Protein AF-0000000080185479 (afdb_homodimer)

Secondary structure (DSSP, 8-state):
---HHHHHHHS-HHHHHHHHHHHHHH-HHHHHHHHHHH-SEEE-SS-EEE-SHHHHHHHHT-TTTEE-GGGTTTSTT-GGG--SSHHHHHHHHHHHHHS-GGGHHHHHHHHHHHHHHHHHTTTTEEEHIIIIITHHHHHHIIIII--TT--HHHHHHHHHHHHHHHHH-SGGG---HHHHHHHHHHHHHHHHHHHHHHHHHHHHHHHHHHHHHHTTTSS--PPP-HHHHHHH----GGG---HHHHHHHHHHHHHHHHHHHHHHHHHHHHHHHT-HHHHHHHHHHTT-SS-HHHHHHHHHHHHHS-S-S---EEESS-EEETTTSTT-EEEPTT-EEEE-HHHHTT-TTTSSSTTS--TT--GGG--TT--GGGS-TTHHHHHHHHHHHHHHHHTSEEEEESS--B-TTSSS--B-EEEEE-/---HHHHHHHS-HHHHHHHHHHHHHH-HHHHHHHHHHH-SEEE-SS-EEE-SHHHHHHHHT-TTTEE-GGGTTTSTT-GGG--SSHHHHHHHHHHHHHS-GGGHHHHHHHHHHHHHHHHHTTTTEEEHIIIIITHHHHHHIIIII--TT--HHHHHHHHHHHHHHHHH-SGGG---HHHHHHHHHHHHHHHHHHHHHHHHHHHHHHHHHHHHHHTTTSS--PPP-HHHHHHH----GGG---HHHHHHHHHHHHHHHHHHHHHHHHHHHHHHHT-HHHHHHHHHHTT-SS-HHHHHHHHHHHHHS-S-S---EEESS-EEETTTSTT-EEEPTT-EEEE-HHHHTT-TTTSSSTTS--TT--GGG--TT--GGGS-TTHHHHHHHHHHHHHHHHTSEEEEESSPPB-TTSSS--B-EEEEE-

Solvent-accessible surface area (backbone atoms only — not comparable to full-atom values): 44812 Å² total; per-residue (Å²): 130,82,51,69,64,58,53,46,71,68,43,56,72,89,47,35,42,58,52,54,52,49,38,58,75,74,43,39,67,67,51,39,52,50,27,50,72,75,44,35,61,43,78,42,85,59,37,27,42,29,27,36,43,69,53,27,51,57,48,50,57,29,44,81,39,36,20,45,61,81,34,46,91,65,43,85,83,36,51,79,39,45,52,92,47,50,63,24,51,31,50,52,18,46,49,45,27,67,59,41,58,82,46,45,68,60,51,33,50,50,46,39,51,52,42,46,53,51,58,65,69,36,76,38,44,41,55,37,33,68,64,39,35,35,41,47,40,29,48,42,39,25,57,48,46,40,52,61,88,62,52,55,69,53,51,49,51,39,15,42,32,47,46,42,36,59,76,67,55,46,85,72,61,67,62,56,68,70,59,47,49,51,39,48,52,50,24,54,54,36,48,51,51,50,50,53,49,38,55,50,46,50,56,54,48,52,53,49,53,52,48,18,60,76,44,71,47,71,81,37,72,79,76,84,20,42,48,51,42,59,66,62,32,42,72,45,78,88,63,70,71,47,71,68,54,50,39,48,52,57,54,51,56,45,48,65,42,23,52,56,43,18,39,38,33,52,44,34,51,50,51,31,71,75,32,61,71,58,34,52,52,42,44,68,40,47,80,45,88,69,54,65,68,39,39,21,46,45,53,44,42,30,61,78,48,48,81,58,53,51,54,72,28,31,23,65,42,70,42,68,44,55,42,82,48,99,66,46,42,78,43,54,52,75,37,40,37,29,29,21,50,43,37,22,56,48,24,62,58,79,23,80,64,38,89,54,92,56,62,69,58,73,68,74,71,56,53,90,47,47,51,65,89,70,32,45,86,54,43,67,59,50,62,39,42,41,39,40,50,44,38,52,59,51,68,46,44,77,65,44,67,81,53,75,71,38,34,79,95,53,96,48,72,58,36,32,43,38,33,34,60,125,132,83,51,68,65,58,53,49,70,68,43,57,72,89,46,34,42,56,53,53,52,48,37,59,73,74,43,38,67,67,50,37,53,49,27,50,73,75,44,35,60,42,78,42,85,59,37,28,42,28,27,35,45,69,53,27,50,59,50,50,57,29,42,80,40,36,21,46,61,80,34,47,91,65,45,84,84,34,52,78,37,46,51,90,47,49,62,24,51,31,51,52,19,45,49,45,27,65,60,41,60,81,45,46,68,60,51,32,50,48,47,40,51,51,41,44,54,51,58,66,69,37,76,39,43,40,56,39,34,67,65,40,35,36,40,44,41,30,47,42,39,28,58,47,47,40,53,59,89,62,54,54,68,54,53,49,51,39,14,42,33,48,44,42,36,62,74,67,54,47,82,72,62,67,62,57,67,68,59,45,50,52,39,49,51,50,22,52,52,35,48,51,53,49,50,52,49,40,55,51,45,51,55,53,48,52,52,49,52,52,47,17,60,78,44,70,47,72,82,36,71,80,76,85,20,42,48,51,43,59,67,64,33,42,72,48,77,89,64,72,71,49,71,67,54,50,39,48,53,56,53,50,56,45,46,65,42,23,50,56,43,16,39,38,34,52,44,34,50,52,51,32,71,76,32,63,71,57,34,53,52,41,47,69,39,46,79,44,87,67,54,63,68,38,41,22,46,46,54,44,42,30,61,78,50,48,80,59,53,51,55,72,27,30,23,66,43,69,42,67,43,54,41,84,49,98,66,47,42,79,44,54,52,75,37,40,37,30,30,22,50,42,37,22,57,47,25,61,58,79,24,81,63,37,90,54,90,55,62,71,59,72,68,74,71,56,52,90,46,46,53,64,90,71,32,44,85,54,43,68,60,50,61,40,41,41,38,40,51,44,37,55,59,52,69,44,43,75,64,45,65,81,53,73,70,37,35,81,95,52,95,47,71,60,38,32,43,38,33,34,61,126

Foldseek 3Di:
DDQLVNVLVPDDLVCNLVSVLVCCVPPNQSNLVVCVVPPQWDDHPAEIEHFALVLLQVLQACCVFWHLCLQCVQQPVFLLNDTPDDSVVLVLVVLLVLVDLVCQVVLLVLLLVVLLVQVVVCQFKDFCLVSPLQQSLLVCLCAAQPLPPDDSVLLSQLLVLSCCLSPCLDVSVVDDPVVSVVSVVSNVVSVVVLLVSLVVSLVVLLVLLVVCVVVVNPVGPDDDHSLNVVSNDDDDVVSVCDSVNSSSVSSVSSNQTRQLLSQLQQQLLLLCQVPVVLLVVLLVCLPPPDCQQNLLQSLLSCLQVASDQWDKTAGQAWDFTPPPDPNTDIDHHGHMYTHGQSSNQQNCVQDPPSVDRDGPPDPVSHQSQHDHSSGHSCCSSSSSNNSSSNSSVSPFAPKDWPDRFDPDPGDGGDTTMIGGDD/DDQLVNVLVPDDLVCNLVSVLVCCVPPNQSNLVVCVVPPQWDDHPAEIEHFALVLLQVLQACCVFWHLCLQVVQQPVFLLNDTPDDSVVLVLVVLLVLVDLVCQVVLLVLLLVVLLVQVVVCQFKDFCLVSPLQQSLLVCLCAAQPLPPDDSVLLSQLLVLSCCLSPCLDVSNVDDPVVSVVSVVSNVVSVVVLLVSLVVSLVVLLVLLVVCVVVVNPPRPDDDHSLNVVSNDDDDVVSVCDSVNSSSVSSVSSNQTRQLLSQLQQQLLLLCQVPVVLLVVLLVCLPPPDCQQNLLSSLLSCLQVASAQWDKTAGQAWDFTPPPDPNTDIDHHGHMYTHGQSSNQQNCVQDPPSVDRDGPPDPVSHQSQHDHSSGHSCCSSSSSNNSSSNSSQSPFAPKDWPDRFDQDPGDGGDTTMIGGDD

Radius of gyration: 28.42 Å; Cα contacts (8 Å, |Δi|>4): 1299; chains: 2; bounding box: 74×91×69 Å

Sequence (844 aa):
MTSYLEQYDAAAEADKSFLARRWIDTEPLPFFKELREKRPILITPKFTLITRFDDCREVLNMPKVFTVEPYVSKMGDYLMMHDDDALHTREKSLMQCMLNRDDLPAVRDMVGRVGKEILDSANGNIEVVNSYCRMVPATLVREYFGLTGAKRSDLIEWSYWNQYDTFHNQPFDLLPPEKSQSIIDRHDETSKDLGKFIVELIARRTLQVKAEELTLSTLVRLDDDIVTRMLRTDYPKQLNFDIKRLGINAGGLLIGAVETTSQAVAQVIQYLMQHPEWLARAKAVAPYADPKEFDGIVWEALRFVPITPYLFRRTASDYTAAKGTGHETVLRAGTYVLPVTLSASFDERAFESPDEFIPQRNWYNYCHFGFGSHECLGRYVGGVMIPEMVRQVLLRQNITAKAPIDYKSGPFPEQYDLSWTMMTSYLEQYDAAAEADKSFLARRWIDTEPLPFFKELREKRPILITPKFTLITRFDDCREVLNMPKVFTVEPYVSKMGDYLMMHDDDALHTREKSLMQCMLNRDDLPAVRDMVGRVGKEILDSANGNIEVVNSYCRMVPATLVREYFGLTGAKRSDLIEWSYWNQYDTFHNQPFDLLPPEKSQSIIDRHDETSKDLGKFIVELIARRTLQVKAEELTLSTLVRLDDDIVTRMLRTDYPKQLNFDIKRLGINAGGLLIGAVETTSQAVAQVIQYLMQHPEWLARAKAVAPYADPKEFDGIVWEALRFVPITPYLFRRTASDYTAAKGTGHETVLRAGTYVLPVTLSASFDERAFESPDEFIPQRNWYNYCHFGFGSHECLGRYVGGVMIPEMVRQVLLRQNITAKAPIDYKSGPFPEQYDLSWTM

Organism: NCBI:txid1233

Nearest PDB structures (foldseek):
  3buj-assembly1_A  TM=8.211E-01  e=8.064E-15  Micromonospora echinospora
  8spc-assembly1_A  TM=8.274E-01  e=2.148E-13  Streptomyces atratus
  5jqu-assembly1_B  TM=7.726E-01  e=1.597E-12  Priestia megaterium NBRC 15308 = ATCC 14581
  7wy3-assembly2_B  TM=7.664E-01  e=9.448E-12  Priestia megaterium
  6g5q-assembly1_A  TM=6.861E-01  e=1.424E-11  Zobellia galactanivorans

pLDDT: mean 95.96, std 3.76, range [54.72, 98.94]

Structure (mmCIF, N/CA/C/O backbone):
data_AF-0000000080185479-model_v1
#
loop_
_entity.id
_entity.type
_entity.pdbx_description
1 polymer 'Cytochrome P450'
#
loop_
_atom_site.group_PDB
_atom_site.id
_atom_site.type_symbol
_atom_site.label_atom_id
_atom_site.label_alt_id
_atom_site.label_comp_id
_atom_site.label_asym_id
_atom_site.label_entity_id
_atom_site.label_seq_id
_atom_site.pdbx_PDB_ins_code
_atom_site.Cartn_x
_atom_site.Cartn_y
_atom_site.Cartn_z
_atom_site.occupancy
_atom_site.B_iso_or_equiv
_atom_site.auth_seq_id
_atom_site.auth_comp_id
_atom_site.auth_asym_id
_atom_site.auth_atom_id
_atom_site.pdbx_PDB_model_num
ATOM 1 N N . MET A 1 1 ? 34.969 -18.406 -20.984 1 54.72 1 MET A N 1
ATOM 2 C CA . MET A 1 1 ? 33.656 -18.281 -21.641 1 54.72 1 MET A CA 1
ATOM 3 C C . MET A 1 1 ? 33.25 -16.812 -21.734 1 54.72 1 MET A C 1
ATOM 5 O O . MET A 1 1 ? 33.438 -16.047 -20.781 1 54.72 1 MET A O 1
ATOM 9 N N . THR A 1 2 ? 32.844 -16.344 -22.875 1 81.62 2 THR A N 1
ATOM 10 C CA . THR A 1 2 ? 32.469 -14.961 -23.141 1 81.62 2 THR A CA 1
ATOM 11 C C . THR A 1 2 ? 31.266 -14.555 -22.312 1 81.62 2 THR A C 1
ATOM 13 O O . THR A 1 2 ? 30.344 -15.344 -22.125 1 81.62 2 THR A O 1
ATOM 16 N N . SER A 1 3 ? 31.391 -13.469 -21.625 1 94 3 SER A N 1
ATOM 17 C CA . SER A 1 3 ? 30.328 -12.961 -20.75 1 94 3 SER A CA 1
ATOM 18 C C . SER A 1 3 ? 29.031 -12.734 -21.531 1 94 3 SER A C 1
ATOM 20 O O . SER A 1 3 ? 29.047 -12.68 -22.766 1 94 3 SER A O 1
ATOM 22 N N . TYR A 1 4 ? 27.844 -12.891 -20.953 1 98.06 4 TYR A N 1
ATOM 23 C CA . TYR A 1 4 ? 26.547 -12.625 -21.562 1 98.06 4 TYR A CA 1
ATOM 24 C C . TYR A 1 4 ? 26.531 -11.273 -22.266 1 98.06 4 TYR A C 1
ATOM 26 O O . TYR A 1 4 ? 26.078 -11.164 -23.406 1 98.06 4 TYR A O 1
ATOM 34 N N . LEU A 1 5 ? 27.125 -10.258 -21.594 1 98.25 5 LEU A N 1
ATOM 35 C CA . LEU A 1 5 ? 27.094 -8.898 -22.125 1 98.25 5 LEU A CA 1
ATOM 36 C C . LEU A 1 5 ? 27.984 -8.773 -23.359 1 98.25 5 LEU A C 1
ATOM 38 O O . LEU A 1 5 ? 27.641 -8.039 -24.297 1 98.25 5 LEU A O 1
ATOM 42 N N . GLU A 1 6 ? 29.141 -9.438 -23.391 1 97.88 6 GLU A N 1
ATOM 43 C CA . GLU A 1 6 ? 29.969 -9.453 -24.594 1 97.88 6 GLU A CA 1
ATOM 44 C C . GLU A 1 6 ? 29.234 -10.07 -25.781 1 97.88 6 GLU A C 1
ATOM 46 O O . GLU A 1 6 ? 29.297 -9.555 -26.891 1 97.88 6 GLU A O 1
ATOM 51 N N . GLN A 1 7 ? 28.547 -11.18 -25.516 1 98 7 GLN A N 1
ATOM 52 C CA . GLN A 1 7 ? 27.75 -11.82 -26.547 1 98 7 GLN A CA 1
ATOM 53 C C . GLN A 1 7 ? 26.609 -10.898 -27.016 1 98 7 GLN A C 1
ATOM 55 O O . GLN A 1 7 ? 26.359 -10.773 -28.219 1 98 7 GLN A O 1
ATOM 60 N N . TYR A 1 8 ? 25.953 -10.266 -26.094 1 98.31 8 TYR A N 1
ATOM 61 C CA . TYR A 1 8 ? 24.859 -9.352 -26.391 1 98.31 8 TYR A CA 1
ATOM 62 C C . TYR A 1 8 ? 25.328 -8.188 -27.25 1 98.31 8 TYR A C 1
ATOM 64 O O . TYR A 1 8 ? 24.703 -7.855 -28.25 1 98.31 8 TYR A O 1
ATOM 72 N N . ASP A 1 9 ? 26.453 -7.59 -26.844 1 98 9 ASP A N 1
ATOM 73 C CA . ASP A 1 9 ? 26.984 -6.418 -27.547 1 98 9 ASP A CA 1
ATOM 74 C C . ASP A 1 9 ? 27.453 -6.777 -28.953 1 98 9 ASP A C 1
ATOM 76 O O . ASP A 1 9 ? 27.391 -5.945 -29.859 1 98 9 ASP A O 1
ATOM 80 N N . ALA A 1 10 ? 27.828 -7.98 -29.109 1 97.75 10 ALA A N 1
ATOM 81 C CA . ALA A 1 10 ? 28.312 -8.43 -30.422 1 97.75 10 ALA A CA 1
ATOM 82 C C . ALA A 1 10 ? 27.172 -8.828 -31.328 1 97.75 10 ALA A C 1
ATOM 84 O O . ALA A 1 10 ? 27.344 -8.945 -32.562 1 97.75 10 ALA A O 1
ATOM 85 N N . ALA A 1 11 ? 26.031 -9.07 -30.781 1 98 11 ALA A N 1
ATOM 86 C CA . ALA A 1 11 ? 24.891 -9.547 -31.547 1 98 11 ALA A CA 1
ATOM 87 C C . ALA A 1 11 ? 24.312 -8.438 -32.438 1 98 11 ALA A C 1
ATOM 89 O O . ALA A 1 11 ? 24.453 -7.254 -32.094 1 98 11 ALA A O 1
ATOM 90 N N . ALA A 1 12 ? 23.641 -8.828 -33.562 1 97.81 12 ALA A N 1
ATOM 91 C CA . ALA A 1 12 ? 22.875 -7.887 -34.375 1 97.81 12 ALA A CA 1
ATOM 92 C C . ALA A 1 12 ? 21.672 -7.34 -33.594 1 97.81 12 ALA A C 1
ATOM 94 O O . ALA A 1 12 ? 21.109 -8.039 -32.781 1 97.81 12 ALA A O 1
ATOM 95 N N . GLU A 1 13 ? 21.328 -6.152 -33.906 1 97.06 13 GLU A N 1
ATOM 96 C CA . GLU A 1 13 ? 20.234 -5.469 -33.188 1 97.06 13 GLU A CA 1
ATOM 97 C C . GLU A 1 13 ? 18.969 -6.312 -33.188 1 97.06 13 GLU A C 1
ATOM 99 O O . GLU A 1 13 ? 18.281 -6.391 -32.156 1 97.06 13 GLU A O 1
ATOM 104 N N . ALA A 1 14 ? 18.641 -6.934 -34.25 1 96.06 14 ALA A N 1
ATOM 105 C CA . ALA A 1 14 ? 17.422 -7.703 -34.406 1 96.06 14 ALA A CA 1
ATOM 106 C C . ALA A 1 14 ? 17.422 -8.945 -33.531 1 96.06 14 ALA A C 1
ATOM 108 O O . ALA A 1 14 ? 16.375 -9.492 -33.188 1 96.06 14 ALA A O 1
ATOM 109 N N . ASP A 1 15 ? 18.562 -9.391 -33.125 1 97.62 15 ASP A N 1
ATOM 110 C CA . ASP A 1 15 ? 18.719 -10.648 -32.375 1 97.62 15 ASP A CA 1
ATOM 111 C C . ASP A 1 15 ? 18.828 -10.391 -30.875 1 97.62 15 ASP A C 1
ATOM 113 O O . ASP A 1 15 ? 18.703 -11.32 -30.078 1 97.62 15 ASP A O 1
ATOM 117 N N . LYS A 1 16 ? 19.062 -9.211 -30.516 1 98.38 16 LYS A N 1
ATOM 118 C CA . LYS A 1 16 ? 19.422 -8.867 -29.141 1 98.38 16 LYS A CA 1
ATOM 119 C C . LYS A 1 16 ? 18.312 -9.219 -28.172 1 98.38 16 LYS A C 1
ATOM 121 O O . LYS A 1 16 ? 18.562 -9.852 -27.141 1 98.38 16 LYS A O 1
ATOM 126 N N . SER A 1 17 ? 17.078 -8.828 -28.484 1 98.44 17 SER A N 1
ATOM 127 C CA . SER A 1 17 ? 15.961 -9.133 -27.594 1 98.44 17 SER A CA 1
ATOM 128 C C . SER A 1 17 ? 15.75 -10.633 -27.453 1 98.44 17 SER A C 1
ATOM 130 O O . SER A 1 17 ? 15.453 -11.133 -26.375 1 98.44 17 SER A O 1
ATOM 132 N N . PHE A 1 18 ? 15.938 -11.367 -28.547 1 97.81 18 PHE A N 1
ATOM 133 C CA . PHE A 1 18 ? 15.773 -12.812 -28.531 1 97.81 18 PHE A CA 1
ATOM 134 C C . PHE A 1 18 ? 16.844 -13.477 -27.672 1 97.81 18 PHE A C 1
ATOM 136 O O . PHE A 1 18 ? 16.562 -14.43 -26.953 1 97.81 18 PHE A O 1
ATOM 143 N N . LEU A 1 19 ? 18.047 -12.969 -27.781 1 98.06 19 LEU A N 1
ATOM 144 C CA . LEU A 1 19 ? 19.156 -13.492 -26.984 1 98.06 19 LEU A CA 1
ATOM 145 C C . LEU A 1 19 ? 18.891 -13.297 -25.5 1 98.06 19 LEU A C 1
ATOM 147 O O . LEU A 1 19 ? 19.078 -14.219 -24.703 1 98.06 19 LEU A O 1
ATOM 151 N N . ALA A 1 20 ? 18.484 -12.133 -25.125 1 98.56 20 ALA A N 1
ATOM 152 C CA . ALA A 1 20 ? 18.156 -11.844 -23.734 1 98.56 20 ALA A CA 1
ATOM 153 C C . ALA A 1 20 ? 17.031 -12.75 -23.234 1 98.56 20 ALA A C 1
ATOM 155 O O . ALA A 1 20 ? 17.125 -13.305 -22.141 1 98.56 20 ALA A O 1
ATOM 156 N N . ARG A 1 21 ? 15.977 -12.93 -24.047 1 97.69 21 ARG A N 1
ATOM 157 C CA . ARG A 1 21 ? 14.859 -13.797 -23.672 1 97.69 21 ARG A CA 1
ATOM 158 C C . ARG A 1 21 ? 15.336 -15.227 -23.453 1 97.69 21 ARG A C 1
ATOM 160 O O . ARG A 1 21 ? 14.891 -15.891 -22.516 1 97.69 21 ARG A O 1
ATOM 167 N N . ARG A 1 22 ? 16.203 -15.695 -24.266 1 97.19 22 ARG A N 1
ATOM 168 C CA . ARG A 1 22 ? 16.734 -17.047 -24.125 1 97.19 22 ARG A CA 1
ATOM 169 C C . ARG A 1 22 ? 17.453 -17.219 -22.797 1 97.19 22 ARG A C 1
ATOM 171 O O . ARG A 1 22 ? 17.266 -18.234 -22.109 1 97.19 22 ARG A O 1
ATOM 178 N N . TRP A 1 23 ? 18.266 -16.25 -22.469 1 98.12 23 TRP A N 1
ATOM 179 C CA . TRP A 1 23 ? 19.016 -16.344 -21.219 1 98.12 23 TRP A CA 1
ATOM 180 C C . TRP A 1 23 ? 18.094 -16.266 -20.016 1 98.12 23 TRP A C 1
ATOM 182 O O . TRP A 1 23 ? 18.328 -16.922 -19 1 98.12 23 TRP A O 1
ATOM 192 N N . ILE A 1 24 ? 16.984 -15.477 -20.062 1 97.75 24 ILE A N 1
ATOM 193 C CA . ILE A 1 24 ? 16 -15.398 -19 1 97.75 24 ILE A CA 1
ATOM 194 C C . ILE A 1 24 ? 15.344 -16.766 -18.797 1 97.75 24 ILE A C 1
ATOM 196 O O . ILE A 1 24 ? 15.094 -17.172 -17.656 1 97.75 24 ILE A O 1
ATOM 200 N N . ASP A 1 25 ? 15.188 -17.469 -19.844 1 94.06 25 ASP A N 1
ATOM 201 C CA . ASP A 1 25 ? 14.461 -18.734 -19.812 1 94.06 25 ASP A CA 1
ATOM 202 C C . ASP A 1 25 ? 15.383 -19.891 -19.406 1 94.06 25 ASP A C 1
ATOM 204 O O . ASP A 1 25 ? 14.953 -20.844 -18.75 1 94.06 25 ASP A O 1
ATOM 208 N N . THR A 1 26 ? 16.719 -19.797 -19.75 1 95.25 26 THR A N 1
ATOM 209 C CA . THR A 1 26 ? 17.562 -20.969 -19.641 1 95.25 26 THR A CA 1
ATOM 210 C C . THR A 1 26 ? 18.562 -20.828 -18.5 1 95.25 26 THR A C 1
ATOM 212 O O . THR A 1 26 ? 18.938 -21.812 -17.859 1 95.25 26 THR A O 1
ATOM 215 N N . GLU A 1 27 ? 19.062 -19.625 -18.312 1 96.12 27 GLU A N 1
ATOM 216 C CA . GLU A 1 27 ? 20.109 -19.391 -17.312 1 96.12 27 GLU A CA 1
ATOM 217 C C . GLU A 1 27 ? 19.953 -18.031 -16.672 1 96.12 27 GLU A C 1
ATOM 219 O O . GLU A 1 27 ? 20.875 -17.219 -16.672 1 96.12 27 GLU A O 1
ATOM 224 N N . PRO A 1 28 ? 18.844 -17.891 -16.016 1 97.5 28 PRO A N 1
ATOM 225 C CA . PRO A 1 28 ? 18.484 -16.547 -15.539 1 97.5 28 PRO A CA 1
ATOM 226 C C . PRO A 1 28 ? 19.438 -16.047 -14.453 1 97.5 28 PRO A C 1
ATOM 228 O O . PRO A 1 28 ? 19.844 -14.883 -14.484 1 97.5 28 PRO A O 1
ATOM 231 N N . LEU A 1 29 ? 19.844 -16.875 -13.484 1 97.5 29 LEU A N 1
ATOM 232 C CA . LEU A 1 29 ? 20.547 -16.391 -12.305 1 97.5 29 LEU A CA 1
ATOM 233 C C . LEU A 1 29 ? 21.938 -15.906 -12.672 1 97.5 29 LEU A C 1
ATOM 235 O O . LEU A 1 29 ? 22.328 -14.789 -12.312 1 97.5 29 LEU A O 1
ATOM 239 N N . PRO A 1 30 ? 22.75 -16.672 -13.484 1 97.62 30 PRO A N 1
ATOM 240 C CA . PRO A 1 30 ? 24.047 -16.141 -13.883 1 97.62 30 PRO A CA 1
ATOM 241 C C . PRO A 1 30 ? 23.938 -14.914 -14.781 1 97.62 30 PRO A C 1
ATOM 243 O O . PRO A 1 30 ? 24.734 -13.984 -14.664 1 97.62 30 PRO A O 1
ATOM 246 N N . PHE A 1 31 ? 22.984 -14.945 -15.711 1 98.44 31 PHE A N 1
ATOM 247 C CA . PHE A 1 31 ? 22.75 -13.805 -16.594 1 98.44 31 PHE A CA 1
ATOM 248 C C . PHE A 1 31 ? 22.453 -12.555 -15.773 1 98.44 31 PHE A C 1
ATOM 250 O O . PHE A 1 31 ? 23.109 -11.523 -15.953 1 98.44 31 PHE A O 1
ATOM 257 N N . PHE A 1 32 ? 21.531 -12.625 -14.758 1 98.62 32 PHE A N 1
ATOM 258 C CA . PHE A 1 32 ? 21.141 -11.477 -13.961 1 98.62 32 PHE A CA 1
ATOM 259 C C . PHE A 1 32 ? 22.266 -11.047 -13.023 1 98.62 32 PHE A C 1
ATOM 261 O O . PHE A 1 32 ? 22.406 -9.859 -12.734 1 98.62 32 PHE A O 1
ATOM 268 N N . LYS A 1 33 ? 22.984 -11.992 -12.531 1 98.19 33 LYS A N 1
ATOM 269 C CA . LYS A 1 33 ? 24.141 -11.648 -11.703 1 98.19 33 LYS A CA 1
ATOM 270 C C . LYS A 1 33 ? 25.109 -10.727 -12.461 1 98.19 33 LYS A C 1
ATOM 272 O O . LYS A 1 33 ? 25.562 -9.719 -11.914 1 98.19 33 LYS A O 1
ATOM 277 N N . GLU A 1 34 ? 25.406 -11.102 -13.711 1 98.44 34 GLU A N 1
ATOM 278 C CA . GLU A 1 34 ? 26.281 -10.266 -14.516 1 98.44 34 GLU A CA 1
ATOM 279 C C . GLU A 1 34 ? 25.672 -8.883 -14.75 1 98.44 34 GLU A C 1
ATOM 281 O O . GLU A 1 34 ? 26.375 -7.871 -14.688 1 98.44 34 GLU A O 1
ATOM 286 N N . LEU A 1 35 ? 24.359 -8.852 -15.023 1 98.62 35 LEU A N 1
ATOM 287 C CA . LEU A 1 35 ? 23.703 -7.574 -15.25 1 98.62 35 LEU A CA 1
ATOM 288 C C . LEU A 1 35 ? 23.781 -6.691 -14.008 1 98.62 35 LEU A C 1
ATOM 290 O O . LEU A 1 35 ? 24.141 -5.516 -14.102 1 98.62 35 LEU A O 1
ATOM 294 N N . ARG A 1 36 ? 23.484 -7.23 -12.82 1 97.75 36 ARG A N 1
ATOM 295 C CA . ARG A 1 36 ? 23.516 -6.438 -11.594 1 97.75 36 ARG A CA 1
ATOM 296 C C . ARG A 1 36 ? 24.891 -5.824 -11.383 1 97.75 36 ARG A C 1
ATOM 298 O O . ARG A 1 36 ? 25.016 -4.695 -10.898 1 97.75 36 ARG A O 1
ATOM 305 N N . GLU A 1 37 ? 25.891 -6.512 -11.805 1 96.69 37 GLU A N 1
ATOM 306 C CA . GLU A 1 37 ? 27.266 -6.078 -11.578 1 96.69 37 GLU A CA 1
ATOM 307 C C . GLU A 1 37 ? 27.703 -5.051 -12.617 1 96.69 37 GLU A C 1
ATOM 309 O O . GLU A 1 37 ? 28.391 -4.074 -12.281 1 96.69 37 GLU A O 1
ATOM 314 N N . LYS A 1 38 ? 27.297 -5.301 -13.883 1 97.94 38 LYS A N 1
ATOM 315 C CA . LYS A 1 38 ? 27.984 -4.566 -14.938 1 97.94 38 LYS A CA 1
ATOM 316 C C . LYS A 1 38 ? 27.031 -3.611 -15.656 1 97.94 38 LYS A C 1
ATOM 318 O O . LYS A 1 38 ? 27.469 -2.58 -16.188 1 97.94 38 LYS A O 1
ATOM 323 N N . ARG A 1 39 ? 25.844 -4.023 -15.859 1 98.19 39 ARG A N 1
ATOM 324 C CA . ARG A 1 39 ? 24.859 -3.242 -16.594 1 98.19 39 ARG A CA 1
ATOM 325 C C . ARG A 1 39 ? 23.453 -3.467 -16.016 1 98.19 39 ARG A C 1
ATOM 327 O O . ARG A 1 39 ? 22.609 -4.082 -16.672 1 98.19 39 ARG A O 1
ATOM 334 N N . PRO A 1 40 ? 23.156 -2.898 -14.852 1 98.5 40 PRO A N 1
ATOM 335 C CA . PRO A 1 40 ? 21.953 -3.205 -14.078 1 98.5 40 PRO A CA 1
ATOM 336 C C . PRO A 1 40 ? 20.672 -2.9 -14.844 1 98.5 40 PRO A C 1
ATOM 338 O O . PRO A 1 40 ? 19.625 -3.475 -14.547 1 98.5 40 PRO A O 1
ATOM 341 N N . ILE A 1 41 ? 20.719 -1.951 -15.703 1 98.88 41 ILE A N 1
ATOM 342 C CA . ILE A 1 41 ? 19.609 -1.651 -16.594 1 98.88 41 ILE A CA 1
ATOM 343 C C . ILE A 1 41 ? 20.031 -1.94 -18.047 1 98.88 41 ILE A C 1
ATOM 345 O O . ILE A 1 41 ? 20.906 -1.269 -18.594 1 98.88 41 ILE A O 1
ATOM 349 N N . LEU A 1 42 ? 19.438 -2.971 -18.672 1 98.88 42 LEU A N 1
ATOM 350 C CA . LEU A 1 42 ? 19.75 -3.357 -20.047 1 98.88 42 LEU A CA 1
ATOM 351 C C . LEU A 1 42 ? 18.609 -2.982 -20.984 1 98.88 42 LEU A C 1
ATOM 353 O O . LEU A 1 42 ? 17.516 -3.543 -20.891 1 98.88 42 LEU A O 1
ATOM 357 N N . ILE A 1 43 ? 18.828 -2.117 -21.828 1 98.62 43 ILE A N 1
ATOM 358 C CA . ILE A 1 43 ? 17.875 -1.74 -22.859 1 98.62 43 ILE A CA 1
ATOM 359 C C . ILE A 1 43 ? 18.031 -2.656 -24.078 1 98.62 43 ILE A C 1
ATOM 361 O O . ILE A 1 43 ? 19.109 -2.744 -24.656 1 98.62 43 ILE A O 1
ATOM 365 N N . THR A 1 44 ? 17.031 -3.383 -24.406 1 98.62 44 THR A N 1
ATOM 366 C CA . THR A 1 44 ? 16.953 -4.125 -25.672 1 98.62 44 THR A CA 1
ATOM 367 C C . THR A 1 44 ? 16 -3.441 -26.641 1 98.62 44 THR A C 1
ATOM 369 O O . THR A 1 44 ? 15.281 -2.512 -26.266 1 98.62 44 THR A O 1
ATOM 372 N N . PRO A 1 45 ? 16 -3.904 -27.844 1 97.94 45 PRO A N 1
ATOM 373 C CA . PRO A 1 45 ? 15.102 -3.293 -28.828 1 97.94 45 PRO A CA 1
ATOM 374 C C . PRO A 1 45 ? 13.633 -3.438 -28.469 1 97.94 45 PRO A C 1
ATOM 376 O O . PRO A 1 45 ? 12.812 -2.578 -28.812 1 97.94 45 PRO A O 1
ATOM 379 N N . LYS A 1 46 ? 13.258 -4.461 -27.688 1 98.06 46 LYS A N 1
ATOM 380 C CA . LYS A 1 46 ? 11.844 -4.754 -27.484 1 98.06 46 LYS A CA 1
ATOM 381 C C . LYS A 1 46 ? 11.43 -4.508 -26.031 1 98.06 46 LYS A C 1
ATOM 383 O O . LYS A 1 46 ? 10.242 -4.375 -25.734 1 98.06 46 LYS A O 1
ATOM 388 N N . PHE A 1 47 ? 12.352 -4.527 -25.125 1 98.56 47 PHE A N 1
ATOM 389 C CA . PHE A 1 47 ? 12.055 -4.324 -23.703 1 98.56 47 PHE A CA 1
ATOM 390 C C . PHE A 1 47 ? 13.305 -3.922 -22.938 1 98.56 47 PHE A C 1
ATOM 392 O O . PHE A 1 47 ? 14.422 -4.043 -23.453 1 98.56 47 PHE A O 1
ATOM 399 N N . THR A 1 48 ? 13.141 -3.389 -21.75 1 98.88 48 THR A N 1
ATOM 400 C CA . THR A 1 48 ? 14.227 -3.018 -20.859 1 98.88 48 THR A CA 1
ATOM 401 C C . THR A 1 48 ? 14.188 -3.861 -19.578 1 98.88 48 THR A C 1
ATOM 403 O O . THR A 1 48 ? 13.125 -4.039 -18.984 1 98.88 48 THR A O 1
ATOM 406 N N . LEU A 1 49 ? 15.336 -4.445 -19.188 1 98.94 49 LEU A N 1
ATOM 407 C CA . LEU A 1 49 ? 15.461 -5.199 -17.953 1 98.94 49 LEU A CA 1
ATOM 408 C C . LEU A 1 49 ? 16.031 -4.32 -16.844 1 98.94 49 LEU A C 1
ATOM 410 O O . LEU A 1 49 ? 17.031 -3.625 -17.031 1 98.94 49 LEU A O 1
ATOM 414 N N . ILE A 1 50 ? 15.352 -4.27 -15.727 1 98.88 50 ILE A N 1
ATOM 415 C CA . ILE A 1 50 ? 15.828 -3.631 -14.508 1 98.88 50 ILE A CA 1
ATOM 416 C C . ILE A 1 50 ? 16.141 -4.695 -13.461 1 98.88 50 ILE A C 1
ATOM 418 O O . ILE A 1 50 ? 15.25 -5.398 -12.984 1 98.88 50 ILE A O 1
ATOM 422 N N . THR A 1 51 ? 17.422 -4.762 -12.953 1 98.69 51 THR A N 1
ATOM 423 C CA . THR A 1 51 ? 17.797 -6.016 -12.312 1 98.69 51 THR A CA 1
ATOM 424 C C . THR A 1 51 ? 18.141 -5.793 -10.844 1 98.69 51 THR A C 1
ATOM 426 O O . THR A 1 51 ? 18.25 -6.75 -10.078 1 98.69 51 THR A O 1
ATOM 429 N N . ARG A 1 52 ? 18.359 -4.562 -10.43 1 97 52 ARG A N 1
ATOM 430 C CA . ARG A 1 52 ? 18.703 -4.32 -9.031 1 97 52 ARG A CA 1
ATOM 431 C C . ARG A 1 52 ? 17.469 -4.059 -8.195 1 97 52 ARG A C 1
ATOM 433 O O . ARG A 1 52 ? 16.484 -3.488 -8.68 1 97 52 ARG A O 1
ATOM 440 N N . PHE A 1 53 ? 17.594 -4.453 -6.945 1 96 53 PHE A N 1
ATOM 441 C CA . PHE A 1 53 ? 16.484 -4.441 -6 1 96 53 PHE A CA 1
ATOM 442 C C . PHE A 1 53 ? 15.883 -3.047 -5.887 1 96 53 PHE A C 1
ATOM 444 O O . PHE A 1 53 ? 14.68 -2.867 -6.098 1 96 53 PHE A O 1
ATOM 451 N N . ASP A 1 54 ? 16.703 -2.02 -5.66 1 92.5 54 ASP A N 1
ATOM 452 C CA . ASP A 1 54 ? 16.234 -0.658 -5.441 1 92.5 54 ASP A CA 1
ATOM 453 C C . ASP A 1 54 ? 15.609 -0.084 -6.711 1 92.5 54 ASP A C 1
ATOM 455 O O . ASP A 1 54 ? 14.609 0.639 -6.648 1 92.5 54 ASP A O 1
ATOM 459 N N . ASP A 1 55 ? 16.156 -0.412 -7.844 1 96.19 55 ASP A N 1
ATOM 460 C CA . ASP A 1 55 ? 15.633 0.094 -9.109 1 96.19 55 ASP A CA 1
ATOM 461 C C . ASP A 1 55 ? 14.289 -0.537 -9.445 1 96.19 55 ASP A C 1
ATOM 463 O O . ASP A 1 55 ? 13.398 0.13 -9.977 1 96.19 55 ASP A O 1
ATOM 467 N N . CYS A 1 56 ? 14.188 -1.829 -9.141 1 97.44 56 CYS A N 1
ATOM 468 C CA . CYS A 1 56 ? 12.906 -2.494 -9.336 1 97.44 56 CYS A CA 1
ATOM 469 C C . CYS A 1 56 ? 11.812 -1.816 -8.516 1 97.44 56 CYS A C 1
ATOM 471 O O . CYS A 1 56 ? 10.742 -1.512 -9.039 1 97.44 56 CYS A O 1
ATOM 473 N N . ARG A 1 57 ? 12.109 -1.57 -7.312 1 94.94 57 ARG A N 1
ATOM 474 C CA . ARG A 1 57 ? 11.125 -0.955 -6.422 1 94.94 57 ARG A CA 1
ATOM 475 C C . ARG A 1 57 ? 10.812 0.473 -6.855 1 94.94 57 ARG A C 1
ATOM 477 O O . ARG A 1 57 ? 9.672 0.92 -6.758 1 94.94 57 ARG A O 1
ATOM 484 N N . GLU A 1 58 ? 11.844 1.203 -7.285 1 94.5 58 GLU A N 1
ATOM 485 C CA . GLU A 1 58 ? 11.656 2.551 -7.812 1 94.5 58 GLU A CA 1
ATOM 486 C C . GLU A 1 58 ? 10.617 2.57 -8.93 1 94.5 58 GLU A C 1
ATOM 488 O O . GLU A 1 58 ? 9.672 3.361 -8.883 1 94.5 58 GLU A O 1
ATOM 493 N N . VAL A 1 59 ? 10.719 1.638 -9.812 1 96.75 59 VAL A N 1
ATOM 494 C CA . VAL A 1 59 ? 9.852 1.573 -10.984 1 96.75 59 VAL A CA 1
ATOM 495 C C . VAL A 1 59 ? 8.453 1.122 -10.562 1 96.75 59 VAL A C 1
ATOM 497 O O . VAL A 1 59 ? 7.453 1.702 -10.992 1 96.75 59 VAL A O 1
ATOM 500 N N . LEU A 1 60 ? 8.375 0.213 -9.703 1 96.81 60 LEU A N 1
ATOM 501 C CA . LEU A 1 60 ? 7.098 -0.39 -9.336 1 96.81 60 LEU A CA 1
ATOM 502 C C . LEU A 1 60 ? 6.297 0.542 -8.43 1 96.81 60 LEU A C 1
ATOM 504 O O . LEU A 1 60 ? 5.098 0.341 -8.234 1 96.81 60 LEU A O 1
ATOM 508 N N . ASN A 1 61 ? 6.914 1.591 -7.98 1 94.19 61 ASN A N 1
ATOM 509 C CA . ASN A 1 61 ? 6.262 2.508 -7.051 1 94.19 61 ASN A CA 1
ATOM 510 C C . ASN A 1 61 ? 5.652 3.705 -7.777 1 94.19 61 ASN A C 1
ATOM 512 O O . ASN A 1 61 ? 5.164 4.641 -7.141 1 94.19 61 ASN A O 1
ATOM 516 N N . MET A 1 62 ? 5.664 3.744 -9.102 1 95.19 62 MET A N 1
ATOM 517 C CA . MET A 1 62 ? 5.164 4.891 -9.852 1 95.19 62 MET A CA 1
ATOM 518 C C . MET A 1 62 ? 4.168 4.453 -10.922 1 95.19 62 MET A C 1
ATOM 520 O O . MET A 1 62 ? 4.441 4.574 -12.117 1 95.19 62 MET A O 1
ATOM 524 N N . PRO A 1 63 ? 2.947 4.133 -10.5 1 95.12 63 PRO A N 1
ATOM 525 C CA . PRO A 1 63 ? 1.985 3.52 -11.414 1 95.12 63 PRO A CA 1
ATOM 526 C C . PRO A 1 63 ? 1.488 4.488 -12.484 1 95.12 63 PRO A C 1
ATOM 528 O O . PRO A 1 63 ? 0.899 4.066 -13.484 1 95.12 63 PRO A O 1
ATOM 531 N N . LYS A 1 64 ? 1.724 5.773 -12.391 1 94.25 64 LYS A N 1
ATOM 532 C CA . LYS A 1 64 ? 1.318 6.684 -13.461 1 94.25 64 LYS A CA 1
ATOM 533 C C . LYS A 1 64 ? 2.445 6.883 -14.469 1 94.25 64 LYS A C 1
ATOM 535 O O . LYS A 1 64 ? 2.219 7.391 -15.57 1 94.25 64 LYS A O 1
ATOM 540 N N . VAL A 1 65 ? 3.637 6.516 -14.055 1 96.38 65 VAL A N 1
ATOM 541 C CA . VAL A 1 65 ? 4.785 6.582 -14.953 1 96.38 65 VAL A CA 1
ATOM 542 C C . VAL A 1 65 ? 5.008 5.219 -15.609 1 96.38 65 VAL A C 1
ATOM 544 O O . VAL A 1 65 ? 5.16 5.129 -16.828 1 96.38 65 VAL A O 1
ATOM 547 N N . PHE A 1 66 ? 5.039 4.25 -14.797 1 98.06 66 PHE A N 1
ATOM 548 C CA . PHE A 1 66 ? 5.164 2.867 -15.242 1 98.06 66 PHE A CA 1
ATOM 549 C C . PHE A 1 66 ? 3.844 2.123 -15.078 1 98.06 66 PHE A C 1
ATOM 551 O O . PHE A 1 66 ? 3.562 1.582 -14.008 1 98.06 66 PHE A O 1
ATOM 558 N N . THR A 1 67 ? 3.154 1.976 -16.172 1 97.75 67 THR A N 1
ATOM 559 C CA . THR A 1 67 ? 1.732 1.66 -16.109 1 97.75 67 THR A CA 1
ATOM 560 C C . THR A 1 67 ? 1.491 0.186 -16.422 1 97.75 67 THR A C 1
ATOM 562 O O . THR A 1 67 ? 2.336 -0.47 -17.031 1 97.75 67 THR A O 1
ATOM 565 N N . VAL A 1 68 ? 0.32 -0.274 -16.062 1 96.81 68 VAL A N 1
ATOM 566 C CA . VAL A 1 68 ? -0.139 -1.618 -16.406 1 96.81 68 VAL A CA 1
ATOM 567 C C . VAL A 1 68 ? -0.97 -1.577 -17.688 1 96.81 68 VAL A C 1
ATOM 569 O O . VAL A 1 68 ? -1.87 -2.398 -17.875 1 96.81 68 VAL A O 1
ATOM 572 N N . GLU A 1 69 ? -0.707 -0.651 -18.516 1 95.75 69 GLU A N 1
ATOM 573 C CA . GLU A 1 69 ? -1.416 -0.479 -19.781 1 95.75 69 GLU A CA 1
ATOM 574 C C . GLU A 1 69 ? -1.518 -1.798 -20.547 1 95.75 69 GLU A C 1
ATOM 576 O O . GLU A 1 69 ? -2.539 -2.08 -21.172 1 95.75 69 GLU A O 1
ATOM 581 N N . PRO A 1 70 ? -0.551 -2.648 -20.5 1 95 70 PRO A N 1
ATOM 582 C CA . PRO A 1 70 ? -0.619 -3.908 -21.25 1 95 70 PRO A CA 1
ATOM 583 C C . PRO A 1 70 ? -1.756 -4.812 -20.781 1 95 70 PRO A C 1
ATOM 585 O O . PRO A 1 70 ? -2.123 -5.762 -21.469 1 95 70 PRO A O 1
ATOM 588 N N . TYR A 1 71 ? -2.299 -4.559 -19.578 1 93.5 71 TYR A N 1
ATOM 589 C CA . TYR A 1 71 ? -3.381 -5.375 -19.047 1 93.5 71 TYR A CA 1
ATOM 590 C C . TYR A 1 71 ? -4.727 -4.934 -19.609 1 93.5 71 TYR A C 1
ATOM 592 O O . TYR A 1 71 ? -5.707 -5.68 -19.547 1 93.5 71 TYR A O 1
ATOM 600 N N . VAL A 1 72 ? -4.855 -3.699 -20.125 1 91.94 72 VAL A N 1
ATOM 601 C CA . VAL A 1 72 ? -6.125 -3.031 -20.406 1 91.94 72 VAL A CA 1
ATOM 602 C C . VAL A 1 72 ? -6.906 -3.824 -21.438 1 91.94 72 VAL A C 1
ATOM 604 O O . VAL A 1 72 ? -8.094 -4.102 -21.266 1 91.94 72 VAL A O 1
ATOM 607 N N . SER A 1 73 ? -6.215 -4.289 -22.469 1 89.25 73 SER A N 1
ATOM 608 C CA . SER A 1 73 ? -6.91 -4.977 -23.547 1 89.25 73 SER A CA 1
ATOM 609 C C . SER A 1 73 ? -7.281 -6.402 -23.156 1 89.25 73 SER A C 1
ATOM 611 O O . SER A 1 73 ? -8.016 -7.082 -23.875 1 89.25 73 SER A O 1
ATOM 613 N N . LYS A 1 74 ? -6.844 -6.816 -21.969 1 91.12 74 LYS A N 1
ATOM 614 C CA . LYS A 1 74 ? -6.957 -8.234 -21.641 1 91.12 74 LYS A CA 1
ATOM 615 C C . LYS A 1 74 ? -7.926 -8.453 -20.469 1 91.12 74 LYS A C 1
ATOM 617 O O . LYS A 1 74 ? -8.391 -9.57 -20.25 1 91.12 74 LYS A O 1
ATOM 622 N N . MET A 1 75 ? -8.32 -7.422 -19.703 1 89.75 75 MET A N 1
ATOM 623 C CA . MET A 1 75 ? -8.938 -7.699 -18.406 1 89.75 75 MET A CA 1
ATOM 624 C C . MET A 1 75 ? -10.32 -7.07 -18.328 1 89.75 75 MET A C 1
ATOM 626 O O . MET A 1 75 ? -10.938 -7.062 -17.266 1 89.75 75 MET A O 1
ATOM 630 N N . GLY A 1 76 ? -11 -6.676 -19.359 1 80.75 76 GLY A N 1
ATOM 631 C CA . GLY A 1 76 ? -12.398 -6.289 -19.406 1 80.75 76 GLY A CA 1
ATOM 632 C C . GLY A 1 76 ? -12.789 -5.332 -18.297 1 80.75 76 GLY A C 1
ATOM 633 O O . GLY A 1 76 ? -13.789 -5.551 -17.609 1 80.75 76 GLY A O 1
ATOM 634 N N . ASP A 1 77 ? -12.156 -4.379 -17.797 1 84.88 77 ASP A N 1
ATOM 635 C CA . ASP A 1 77 ? -12.367 -3.279 -16.859 1 84.88 77 ASP A CA 1
ATOM 636 C C . ASP A 1 77 ? -12.18 -3.748 -15.406 1 84.88 77 ASP A C 1
ATOM 638 O O . ASP A 1 77 ? -12.742 -3.154 -14.484 1 84.88 77 ASP A O 1
ATOM 642 N N . TYR A 1 78 ? -11.625 -4.926 -15.242 1 91.56 78 TYR A N 1
ATOM 643 C CA . TYR A 1 78 ? -11.266 -5.414 -13.914 1 91.56 78 TYR A CA 1
ATOM 644 C C . TYR A 1 78 ? -10.32 -4.449 -13.219 1 91.56 78 TYR A C 1
ATOM 646 O O . TYR A 1 78 ? -9.578 -3.713 -13.875 1 91.56 78 TYR A O 1
ATOM 654 N N . LEU A 1 79 ? -10.305 -4.402 -11.969 1 89.19 79 LEU A N 1
ATOM 655 C CA . LEU A 1 79 ? -9.586 -3.408 -11.18 1 89.19 79 LEU A CA 1
ATOM 656 C C . LEU A 1 79 ? -8.094 -3.463 -11.461 1 89.19 79 LEU A C 1
ATOM 658 O O . LEU A 1 79 ? -7.402 -2.441 -11.383 1 89.19 79 LEU A O 1
ATOM 662 N N . MET A 1 80 ? -7.547 -4.562 -11.891 1 89.19 80 MET A N 1
ATOM 663 C CA . MET A 1 80 ? -6.105 -4.73 -12.047 1 89.19 80 MET A CA 1
ATOM 664 C C . MET A 1 80 ? -5.609 -4.039 -13.312 1 89.19 80 MET A C 1
ATOM 666 O O . MET A 1 80 ? -4.406 -3.818 -13.469 1 89.19 80 MET A O 1
ATOM 670 N N . MET A 1 81 ? -6.527 -3.734 -14.195 1 90.12 81 MET A N 1
ATOM 671 C CA . MET A 1 81 ? -6.109 -3.02 -15.398 1 90.12 81 MET A CA 1
ATOM 672 C C . MET A 1 81 ? -5.988 -1.523 -15.133 1 90.12 81 MET A C 1
ATOM 674 O O . MET A 1 81 ? -5.59 -0.759 -16.016 1 90.12 81 MET A O 1
ATOM 678 N N . HIS A 1 82 ? -6.434 -1.2 -13.938 1 91.62 82 HIS A N 1
ATOM 679 C CA . HIS A 1 82 ? -6.395 0.201 -13.539 1 91.62 82 HIS A CA 1
ATOM 680 C C . HIS A 1 82 ? -5.156 0.499 -12.703 1 91.62 82 HIS A C 1
ATOM 682 O O . HIS A 1 82 ? -4.594 -0.402 -12.07 1 91.62 82 HIS A O 1
ATOM 688 N N . ASP A 1 83 ? -4.738 1.692 -12.781 1 92.75 83 ASP A N 1
ATOM 689 C CA . ASP A 1 83 ? -3.605 2.18 -12 1 92.75 83 ASP A CA 1
ATOM 690 C C . ASP A 1 83 ? -4.066 3.139 -10.898 1 92.75 83 ASP A C 1
ATOM 692 O O . ASP A 1 83 ? -5.035 2.861 -10.195 1 92.75 83 ASP A O 1
ATOM 696 N N . ASP A 1 84 ? -3.469 4.105 -10.648 1 92.5 84 ASP A N 1
ATOM 697 C CA . ASP A 1 84 ? -3.711 5.062 -9.57 1 92.5 84 ASP A CA 1
ATOM 698 C C . ASP A 1 84 ? -4.922 5.941 -9.875 1 92.5 84 ASP A C 1
ATOM 700 O O . ASP A 1 84 ? -4.777 7.137 -10.133 1 92.5 84 ASP A O 1
ATOM 704 N N . ASP A 1 85 ? -6.156 5.285 -9.82 1 94.81 85 ASP A N 1
ATOM 705 C CA . ASP A 1 85 ? -7.402 6.012 -10.023 1 94.81 85 ASP A CA 1
ATOM 706 C C . ASP A 1 85 ? -8.469 5.566 -9.023 1 94.81 85 ASP A C 1
ATOM 708 O O . ASP A 1 85 ? -8.195 4.746 -8.141 1 94.81 85 ASP A O 1
ATOM 712 N N . ALA A 1 86 ? -9.625 6.133 -9.094 1 95.69 86 ALA A N 1
ATOM 713 C CA . ALA A 1 86 ? -10.688 5.934 -8.109 1 95.69 86 ALA A CA 1
ATOM 714 C C . ALA A 1 86 ? -11.188 4.492 -8.125 1 95.69 86 ALA A C 1
ATOM 716 O O . ALA A 1 86 ? -11.383 3.889 -7.066 1 95.69 86 ALA A O 1
ATOM 717 N N . LEU A 1 87 ? -11.383 3.939 -9.25 1 95.94 87 LEU A N 1
ATOM 718 C CA . LEU A 1 87 ? -11.906 2.582 -9.359 1 95.94 87 LEU A CA 1
ATOM 719 C C . LEU A 1 87 ? -10.945 1.576 -8.742 1 95.94 87 LEU A C 1
ATOM 721 O O . LEU A 1 87 ? -11.359 0.7 -7.977 1 95.94 87 LEU A O 1
ATOM 725 N N . HIS A 1 88 ? -9.672 1.718 -9.094 1 96 88 HIS A N 1
ATOM 726 C CA . HIS A 1 88 ? -8.672 0.81 -8.555 1 96 88 HIS A CA 1
ATOM 727 C C . HIS A 1 88 ? -8.664 0.834 -7.031 1 96 88 HIS A C 1
ATOM 729 O O . HIS A 1 88 ? -8.734 -0.217 -6.391 1 96 88 HIS A O 1
ATOM 735 N N . THR A 1 89 ? -8.609 2.02 -6.473 1 94.88 89 THR A N 1
ATOM 736 C CA . THR A 1 89 ? -8.547 2.16 -5.02 1 94.88 89 THR A CA 1
ATOM 737 C C . THR A 1 89 ? -9.805 1.601 -4.371 1 94.88 89 THR A C 1
ATOM 739 O O . THR A 1 89 ? -9.727 0.849 -3.395 1 94.88 89 THR A O 1
ATOM 742 N N . ARG A 1 90 ? -10.914 1.923 -4.855 1 95.62 90 ARG A N 1
ATOM 743 C CA . ARG A 1 90 ? -12.203 1.547 -4.273 1 95.62 90 ARG A CA 1
ATOM 744 C C . ARG A 1 90 ? -12.398 0.035 -4.305 1 95.62 90 ARG A C 1
ATOM 746 O O . ARG A 1 90 ? -12.664 -0.582 -3.273 1 95.62 90 ARG A O 1
ATOM 753 N N . GLU A 1 91 ? -12.18 -0.524 -5.43 1 96.56 91 GLU A N 1
ATOM 754 C CA . GLU A 1 91 ? -12.5 -1.942 -5.566 1 96.56 91 GLU A CA 1
ATOM 755 C C . GLU A 1 91 ? -11.406 -2.816 -4.961 1 96.56 91 GLU A C 1
ATOM 757 O O . GLU A 1 91 ? -11.688 -3.885 -4.414 1 96.56 91 GLU A O 1
ATOM 762 N N . LYS A 1 92 ? -10.188 -2.451 -5.125 1 96.56 92 LYS A N 1
ATOM 763 C CA . LYS A 1 92 ? -9.148 -3.207 -4.438 1 96.56 92 LYS A CA 1
ATOM 764 C C . LYS A 1 92 ? -9.367 -3.199 -2.93 1 96.56 92 LYS A C 1
ATOM 766 O O . LYS A 1 92 ? -9.211 -4.23 -2.27 1 96.56 92 LYS A O 1
ATOM 771 N N . SER A 1 93 ? -9.695 -2.033 -2.396 1 96.25 93 SER A N 1
ATOM 772 C CA . SER A 1 93 ? -9.953 -1.917 -0.963 1 96.25 93 SER A CA 1
ATOM 773 C C . SER A 1 93 ? -11.156 -2.748 -0.544 1 96.25 93 SER A C 1
ATOM 775 O O . SER A 1 93 ? -11.117 -3.438 0.476 1 96.25 93 SER A O 1
ATOM 777 N N . LEU A 1 94 ? -12.172 -2.67 -1.309 1 96 94 LEU A N 1
ATOM 778 C CA . LEU A 1 94 ? -13.367 -3.451 -1.015 1 96 94 LEU A CA 1
ATOM 779 C C . LEU A 1 94 ? -13.047 -4.941 -0.972 1 96 94 LEU A C 1
ATOM 781 O O . LEU A 1 94 ? -13.422 -5.637 -0.026 1 96 94 LEU A O 1
ATOM 785 N N . MET A 1 95 ? -12.328 -5.375 -1.961 1 96.56 95 MET A N 1
ATOM 786 C CA . MET A 1 95 ? -12.016 -6.797 -2.051 1 96.56 95 MET A CA 1
ATOM 787 C C . MET A 1 95 ? -11.07 -7.219 -0.934 1 96.56 95 MET A C 1
ATOM 789 O O . MET A 1 95 ? -11.172 -8.328 -0.41 1 96.56 95 MET A O 1
ATOM 793 N N . GLN A 1 96 ? -10.141 -6.348 -0.612 1 95.44 96 GLN A N 1
ATOM 794 C CA . GLN A 1 96 ? -9.227 -6.645 0.486 1 95.44 96 GLN A CA 1
ATOM 795 C C . GLN A 1 96 ? -9.977 -6.797 1.804 1 95.44 96 GLN A C 1
ATOM 797 O O . GLN A 1 96 ? -9.617 -7.629 2.641 1 95.44 96 GLN A O 1
ATOM 802 N N . CYS A 1 97 ? -10.953 -5.977 1.943 1 94.5 97 CYS A N 1
ATOM 803 C CA . CYS A 1 97 ? -11.789 -6.066 3.133 1 94.5 97 CYS A CA 1
ATOM 804 C C . CYS A 1 97 ? -12.57 -7.375 3.15 1 94.5 97 CYS A C 1
ATOM 806 O O . CYS A 1 97 ? -12.664 -8.031 4.188 1 94.5 97 CYS A O 1
ATOM 808 N N . MET A 1 98 ? -13.07 -7.785 2.025 1 95.5 98 MET A N 1
ATOM 809 C CA . MET A 1 98 ? -13.875 -9 1.902 1 95.5 98 MET A CA 1
ATOM 810 C C . MET A 1 98 ? -13.031 -10.242 2.135 1 95.5 98 MET A C 1
ATOM 812 O O . MET A 1 98 ? -13.5 -11.219 2.727 1 95.5 98 MET A O 1
ATOM 816 N N . LEU A 1 99 ? -11.859 -10.109 1.607 1 96.62 99 LEU A N 1
ATOM 817 C CA . LEU A 1 99 ? -10.898 -11.188 1.854 1 96.62 99 LEU A CA 1
ATOM 818 C C . LEU A 1 99 ? -10.234 -11.016 3.213 1 96.62 99 LEU A C 1
ATOM 820 O O . LEU A 1 99 ? -9.023 -10.781 3.289 1 96.62 99 LEU A O 1
ATOM 824 N N . ASN A 1 100 ? -11.031 -11.25 4.199 1 95.75 100 ASN A N 1
ATOM 825 C CA . ASN A 1 100 ? -10.633 -10.969 5.574 1 95.75 100 ASN A CA 1
ATOM 826 C C . ASN A 1 100 ? -9.523 -11.898 6.039 1 95.75 100 ASN A C 1
ATOM 828 O O . ASN A 1 100 ? -9.648 -13.125 5.945 1 95.75 100 ASN A O 1
ATOM 832 N N . ARG A 1 101 ? -8.453 -11.336 6.547 1 96.75 101 ARG A N 1
ATOM 833 C CA . ARG A 1 101 ? -7.305 -12.117 6.984 1 96.75 101 ARG A CA 1
ATOM 834 C C . ARG A 1 101 ? -7.672 -13.023 8.156 1 96.75 101 ARG A C 1
ATOM 836 O O . ARG A 1 101 ? -6.988 -14.016 8.422 1 96.75 101 ARG A O 1
ATOM 843 N N . ASP A 1 102 ? -8.727 -12.727 8.883 1 96.94 102 ASP A N 1
ATOM 844 C CA . ASP A 1 102 ? -9.188 -13.57 9.984 1 96.94 102 ASP A CA 1
ATOM 845 C C . ASP A 1 102 ? -9.688 -14.922 9.461 1 96.94 102 ASP A C 1
ATOM 847 O O . ASP A 1 102 ? -9.859 -15.867 10.242 1 96.94 102 ASP A O 1
ATOM 851 N N . ASP A 1 103 ? -9.867 -15.008 8.164 1 97.62 103 ASP A N 1
ATOM 852 C CA . ASP A 1 103 ? -10.32 -16.25 7.547 1 97.62 103 ASP A CA 1
ATOM 853 C C . ASP A 1 103 ? -9.164 -17.234 7.371 1 97.62 103 ASP A C 1
ATOM 855 O O . ASP A 1 103 ? -9.383 -18.422 7.121 1 97.62 103 ASP A O 1
ATOM 859 N N . LEU A 1 104 ? -7.961 -16.828 7.477 1 97.81 104 LEU A N 1
ATOM 860 C CA . LEU A 1 104 ? -6.793 -17.547 6.965 1 97.81 104 LEU A CA 1
ATOM 861 C C . LEU A 1 104 ? -6.633 -18.891 7.664 1 97.81 104 LEU A C 1
ATOM 863 O O . LEU A 1 104 ? -6.309 -19.891 7.023 1 97.81 104 LEU A O 1
ATOM 867 N N . PRO A 1 105 ? -6.883 -18.969 9.008 1 97.75 105 PRO A N 1
ATOM 868 C CA . PRO A 1 105 ? -6.797 -20.297 9.617 1 97.75 105 PRO A CA 1
ATOM 869 C C . PRO A 1 105 ? -7.789 -21.297 9.023 1 97.75 105 PRO A C 1
ATOM 871 O O . PRO A 1 105 ? -7.434 -22.453 8.75 1 97.75 105 PRO A O 1
ATOM 874 N N . ALA A 1 106 ? -8.969 -20.844 8.789 1 97.69 106 ALA A N 1
ATOM 875 C CA . ALA A 1 106 ? -9.984 -21.719 8.203 1 97.69 106 ALA A CA 1
ATOM 876 C C . ALA A 1 106 ? -9.633 -22.078 6.766 1 97.69 106 ALA A C 1
ATOM 878 O O . ALA A 1 106 ? -9.906 -23.188 6.312 1 97.69 106 ALA A O 1
ATOM 879 N N . VAL A 1 107 ? -9.078 -21.156 6.035 1 98.31 107 VAL A N 1
ATOM 880 C CA . VAL A 1 107 ? -8.648 -21.406 4.664 1 98.31 107 VAL A CA 1
ATOM 881 C C . VAL A 1 107 ? -7.555 -22.469 4.645 1 98.31 107 VAL A C 1
ATOM 883 O O . VAL A 1 107 ? -7.602 -23.391 3.838 1 98.31 107 VAL A O 1
ATOM 886 N N . ARG A 1 108 ? -6.574 -22.328 5.516 1 98.56 108 ARG A N 1
ATOM 887 C CA . ARG A 1 108 ? -5.492 -23.297 5.582 1 98.56 108 ARG A CA 1
ATOM 888 C C . ARG A 1 108 ? -6.031 -24.688 5.902 1 98.56 108 ARG A C 1
ATOM 890 O O . ARG A 1 108 ? -5.602 -25.688 5.309 1 98.56 108 ARG A O 1
ATOM 897 N N . ASP A 1 109 ? -6.988 -24.75 6.852 1 98.44 109 ASP A N 1
ATOM 898 C CA . ASP A 1 109 ? -7.598 -26.016 7.23 1 98.44 109 ASP A CA 1
ATOM 899 C C . ASP A 1 109 ? -8.312 -26.656 6.047 1 98.44 109 ASP A C 1
ATOM 901 O O . ASP A 1 109 ? -8.195 -27.859 5.816 1 98.44 109 ASP A O 1
ATOM 905 N N . MET A 1 110 ? -9.031 -25.859 5.348 1 98.38 110 MET A N 1
ATOM 906 C CA . MET A 1 110 ? -9.758 -26.359 4.176 1 98.38 110 MET A CA 1
ATOM 907 C C . MET A 1 110 ? -8.789 -26.891 3.123 1 98.38 110 MET A C 1
ATOM 909 O O . MET A 1 110 ? -9 -27.969 2.574 1 98.38 110 MET A O 1
ATOM 913 N N . VAL A 1 111 ? -7.777 -26.156 2.852 1 98.75 111 VAL A N 1
ATOM 914 C CA . VAL A 1 111 ? -6.766 -26.531 1.868 1 98.75 111 VAL A CA 1
ATOM 915 C C . VAL A 1 111 ? -6.102 -27.844 2.287 1 98.75 111 VAL A C 1
ATOM 917 O O . VAL A 1 111 ? -5.895 -28.734 1.459 1 98.75 111 VAL A O 1
ATOM 920 N N . GLY A 1 112 ? -5.762 -27.922 3.555 1 98.69 112 GLY A N 1
ATOM 921 C CA . GLY A 1 112 ? -5.188 -29.141 4.078 1 98.69 112 GLY A CA 1
ATOM 922 C C . GLY A 1 112 ? -6.094 -30.344 3.9 1 98.69 112 GLY A C 1
ATOM 923 O O . GLY A 1 112 ? -5.645 -31.406 3.469 1 98.69 112 GLY A O 1
ATOM 924 N N . ARG A 1 113 ? -7.348 -30.156 4.223 1 98.62 113 ARG A N 1
ATOM 925 C CA . ARG A 1 113 ? -8.32 -31.234 4.113 1 98.62 113 ARG A CA 1
ATOM 926 C C . ARG A 1 113 ? -8.484 -31.672 2.664 1 98.62 113 ARG A C 1
ATOM 928 O O . ARG A 1 113 ? -8.438 -32.875 2.365 1 98.62 113 ARG A O 1
ATOM 935 N N . VAL A 1 114 ? -8.68 -30.734 1.775 1 98.62 114 VAL A N 1
ATOM 936 C CA . VAL A 1 114 ? -8.867 -31.031 0.359 1 98.62 114 VAL A CA 1
ATOM 937 C C . VAL A 1 114 ? -7.629 -31.719 -0.198 1 98.62 114 VAL A C 1
ATOM 939 O O . VAL A 1 114 ? -7.734 -32.719 -0.926 1 98.62 114 VAL A O 1
ATOM 942 N N . GLY A 1 115 ? -6.438 -31.188 0.119 1 98.69 115 GLY A N 1
ATOM 943 C CA . GLY A 1 115 ? -5.191 -31.781 -0.328 1 98.69 115 GLY A CA 1
ATOM 944 C C . GLY A 1 115 ? -5.016 -33.219 0.145 1 98.69 115 GLY A C 1
ATOM 945 O O . GLY A 1 115 ? -4.691 -34.094 -0.648 1 98.69 115 GLY A O 1
ATOM 946 N N . LYS A 1 116 ? -5.27 -33.406 1.428 1 98.19 116 LYS A N 1
ATOM 947 C CA . LYS A 1 116 ? -5.152 -34.75 2.006 1 98.19 116 LYS A CA 1
ATOM 948 C C . LYS A 1 116 ? -6.098 -35.75 1.316 1 98.19 116 LYS A C 1
ATOM 950 O O . LYS A 1 116 ? -5.719 -36.875 1.04 1 98.19 116 LYS A O 1
ATOM 955 N N . GLU A 1 117 ? -7.305 -35.281 1.107 1 98.31 117 GLU A N 1
ATOM 956 C CA . GLU A 1 117 ? -8.297 -36.156 0.477 1 98.31 117 GLU A CA 1
ATOM 957 C C . GLU A 1 117 ? -7.855 -36.562 -0.921 1 98.31 117 GLU A C 1
ATOM 959 O O . GLU A 1 117 ? -7.977 -37.75 -1.288 1 98.31 117 GLU A O 1
ATOM 964 N N . ILE A 1 118 ? -7.387 -35.625 -1.704 1 98.44 118 ILE A N 1
ATOM 965 C CA . ILE A 1 118 ? -6.938 -35.906 -3.062 1 98.44 118 ILE A CA 1
ATOM 966 C C . ILE A 1 118 ? -5.762 -36.875 -3.027 1 98.44 118 ILE A C 1
ATOM 968 O O . ILE A 1 118 ? -5.738 -37.875 -3.773 1 98.44 118 ILE A O 1
ATOM 972 N N . LEU A 1 119 ? -4.812 -36.656 -2.158 1 98.12 119 LEU A N 1
ATOM 973 C CA . LEU A 1 119 ? -3.602 -37.469 -2.098 1 98.12 119 LEU A CA 1
ATOM 974 C C . LEU A 1 119 ? -3.908 -38.875 -1.552 1 98.12 119 LEU A C 1
ATOM 976 O O . LEU A 1 119 ? -3.316 -39.875 -1.992 1 98.12 119 LEU A O 1
ATOM 980 N N . ASP A 1 120 ? -4.824 -38.938 -0.583 1 97.19 120 ASP A N 1
ATOM 981 C CA . ASP A 1 120 ? -5.238 -40.25 -0.039 1 97.19 120 ASP A CA 1
ATOM 982 C C . ASP A 1 120 ? -5.891 -41.094 -1.114 1 97.19 120 ASP A C 1
ATOM 984 O O . ASP A 1 120 ? -5.738 -42.312 -1.107 1 97.19 120 ASP A O 1
ATOM 988 N N . SER A 1 121 ? -6.52 -40.469 -2.006 1 97 121 SER A N 1
ATOM 989 C CA . SER A 1 121 ? -7.262 -41.219 -3.027 1 97 121 SER A CA 1
ATOM 990 C C . SER A 1 121 ? -6.363 -41.594 -4.191 1 97 121 SER A C 1
ATOM 992 O O . SER A 1 121 ? -6.777 -42.344 -5.078 1 97 121 SER A O 1
ATOM 994 N N . ALA A 1 122 ? -5.117 -41.156 -4.293 1 96.06 122 ALA A N 1
ATOM 995 C CA . ALA A 1 122 ? -4.215 -41.344 -5.426 1 96.06 122 ALA A CA 1
ATOM 996 C C . ALA A 1 122 ? -3.502 -42.688 -5.324 1 96.06 122 ALA A C 1
ATOM 998 O O . ALA A 1 122 ? -2.869 -43.156 -6.285 1 96.06 122 ALA A O 1
ATOM 999 N N . ASN A 1 123 ? -3.652 -43.469 -4.285 1 91.94 123 ASN A N 1
ATOM 1000 C CA . ASN A 1 123 ? -3.117 -44.812 -4.086 1 91.94 123 ASN A CA 1
ATOM 1001 C C . ASN A 1 123 ? -1.619 -44.875 -4.379 1 91.94 123 ASN A C 1
ATOM 1003 O O . ASN A 1 123 ? -1.159 -45.75 -5.125 1 91.94 123 ASN A O 1
ATOM 1007 N N . GLY A 1 124 ? -0.915 -43.969 -4.051 1 94.56 124 GLY A N 1
ATOM 1008 C CA . GLY A 1 124 ? 0.54 -44 -4.039 1 94.56 124 GLY A CA 1
ATOM 1009 C C . GLY A 1 124 ? 1.158 -43.438 -5.309 1 94.56 124 GLY A C 1
ATOM 1010 O O . GLY A 1 124 ? 2.383 -43.438 -5.457 1 94.56 124 GLY A O 1
ATOM 1011 N N . ASN A 1 125 ? 0.393 -43.062 -6.297 1 95.88 125 ASN A N 1
ATOM 1012 C CA . ASN A 1 125 ? 0.862 -42.469 -7.535 1 95.88 125 ASN A CA 1
ATOM 1013 C C . ASN A 1 125 ? -0.087 -41.375 -8.016 1 95.88 125 ASN A C 1
ATOM 1015 O O . ASN A 1 125 ? -1.307 -41.5 -7.926 1 95.88 125 ASN A O 1
ATOM 1019 N N . ILE A 1 126 ? 0.538 -40.25 -8.539 1 97.88 126 ILE A N 1
ATOM 1020 C CA . ILE A 1 126 ? -0.345 -39.156 -8.969 1 97.88 126 ILE A CA 1
ATOM 1021 C C . ILE A 1 126 ? 0.367 -38.281 -9.992 1 97.88 126 ILE A C 1
ATOM 1023 O O . ILE A 1 126 ? 1.578 -38.062 -9.898 1 97.88 126 ILE A O 1
ATOM 1027 N N . GLU A 1 127 ? -0.324 -37.938 -11.07 1 98.25 127 GLU A N 1
ATOM 1028 C CA . GLU A 1 127 ? 0.056 -36.75 -11.805 1 98.25 127 GLU A CA 1
ATOM 1029 C C . GLU A 1 127 ? -0.352 -35.469 -11.047 1 98.25 127 GLU A C 1
ATOM 1031 O O . GLU A 1 127 ? -1.532 -35.125 -11.008 1 98.25 127 GLU A O 1
ATOM 1036 N N . VAL A 1 128 ? 0.559 -34.781 -10.438 1 98.56 128 VAL A N 1
ATOM 1037 C CA . VAL A 1 128 ? 0.268 -33.875 -9.328 1 98.56 128 VAL A CA 1
ATOM 1038 C C . VAL A 1 128 ? -0.177 -32.531 -9.859 1 98.56 128 VAL A C 1
ATOM 1040 O O . VAL A 1 128 ? -0.903 -31.781 -9.188 1 98.56 128 VAL A O 1
ATOM 1043 N N . VAL A 1 129 ? 0.181 -32.062 -11.062 1 98.69 129 VAL A N 1
ATOM 1044 C CA . VAL A 1 129 ? -0.147 -30.734 -11.57 1 98.69 129 VAL A CA 1
ATOM 1045 C C . VAL A 1 129 ? -1.654 -30.625 -11.789 1 98.69 129 VAL A C 1
ATOM 1047 O O . VAL A 1 129 ? -2.316 -29.781 -11.18 1 98.69 129 VAL A O 1
ATOM 1050 N N . ASN A 1 130 ? -2.25 -31.516 -12.562 1 98.31 130 ASN A N 1
ATOM 1051 C CA . ASN A 1 130 ? -3.656 -31.422 -12.938 1 98.31 130 ASN A CA 1
ATOM 1052 C C . ASN A 1 130 ? -4.562 -32 -11.852 1 98.31 130 ASN A C 1
ATOM 1054 O O . ASN A 1 130 ? -5.676 -31.531 -11.648 1 98.31 130 ASN A O 1
ATOM 1058 N N . SER A 1 131 ? -4.031 -32.938 -11.141 1 98.44 131 SER A N 1
ATOM 1059 C CA . SER A 1 131 ? -4.895 -33.688 -10.234 1 98.44 131 SER A CA 1
ATOM 1060 C C . SER A 1 131 ? -4.832 -33.094 -8.82 1 98.44 131 SER A C 1
ATOM 1062 O O . SER A 1 131 ? -5.691 -33.406 -7.984 1 98.44 131 SER A O 1
ATOM 1064 N N . TYR A 1 132 ? -3.832 -32.344 -8.555 1 98.69 132 TYR A N 1
ATOM 1065 C CA . TYR A 1 132 ? -3.664 -31.828 -7.203 1 98.69 132 TYR A CA 1
ATOM 1066 C C . TYR A 1 132 ? -3.408 -30.328 -7.215 1 98.69 132 TYR A C 1
ATOM 1068 O O . TYR A 1 132 ? -4.219 -29.547 -6.711 1 98.69 132 TYR A O 1
ATOM 1076 N N . CYS A 1 133 ? -2.328 -29.875 -7.879 1 98.88 133 CYS A N 1
ATOM 1077 C CA . CYS A 1 133 ? -1.913 -28.469 -7.844 1 98.88 133 CYS A CA 1
ATOM 1078 C C . CYS A 1 133 ? -3.004 -27.562 -8.406 1 98.88 133 CYS A C 1
ATOM 1080 O O . CYS A 1 133 ? -3.225 -26.469 -7.895 1 98.88 133 CYS A O 1
ATOM 1082 N N . ARG A 1 134 ? -3.721 -27.953 -9.453 1 98.81 134 ARG A N 1
ATOM 1083 C CA . ARG A 1 134 ? -4.793 -27.156 -10.039 1 98.81 134 ARG A CA 1
ATOM 1084 C C . ARG A 1 134 ? -6.117 -27.406 -9.328 1 98.81 134 ARG A C 1
ATOM 1086 O O . ARG A 1 134 ? -6.922 -26.484 -9.148 1 98.81 134 ARG A O 1
ATOM 1093 N N . MET A 1 135 ? -6.305 -28.609 -8.805 1 98.62 135 MET A N 1
ATOM 1094 C CA . MET A 1 135 ? -7.602 -29.016 -8.273 1 98.62 135 MET A CA 1
ATOM 1095 C C . MET A 1 135 ? -7.84 -28.391 -6.898 1 98.62 135 MET A C 1
ATOM 1097 O O . MET A 1 135 ? -8.969 -28.047 -6.559 1 98.62 135 MET A O 1
ATOM 1101 N N . VAL A 1 136 ? -6.824 -28.266 -6.105 1 98.75 136 VAL A N 1
ATOM 1102 C CA . VAL A 1 136 ? -6.996 -27.719 -4.762 1 98.75 136 VAL A CA 1
ATOM 1103 C C . VAL A 1 136 ? -7.434 -26.266 -4.852 1 98.75 136 VAL A C 1
ATOM 1105 O O . VAL A 1 136 ? -8.461 -25.875 -4.281 1 98.75 136 VAL A O 1
ATOM 1108 N N . PRO A 1 137 ? -6.727 -25.406 -5.605 1 98.62 137 PRO A N 1
ATOM 1109 C CA . PRO A 1 137 ? -7.203 -24.016 -5.707 1 98.62 137 PRO A CA 1
ATOM 1110 C C . PRO A 1 137 ? -8.531 -23.906 -6.445 1 98.62 137 PRO A C 1
ATOM 1112 O O . PRO A 1 137 ? -9.336 -23.016 -6.145 1 98.62 137 PRO A O 1
ATOM 1115 N N . ALA A 1 138 ? -8.781 -24.766 -7.41 1 98.56 138 ALA A N 1
ATOM 1116 C CA . ALA A 1 138 ? -10.102 -24.766 -8.039 1 98.56 138 ALA A CA 1
ATOM 1117 C C . ALA A 1 138 ? -11.195 -25.016 -7.008 1 98.56 138 ALA A C 1
ATOM 1119 O O . ALA A 1 138 ? -12.273 -24.422 -7.074 1 98.56 138 ALA A O 1
ATOM 1120 N N . THR A 1 139 ? -10.945 -25.922 -6.074 1 98.25 139 THR A N 1
ATOM 1121 C CA . THR A 1 139 ? -11.891 -26.203 -5 1 98.25 139 THR A CA 1
ATOM 1122 C C . THR A 1 139 ? -12.047 -24.984 -4.09 1 98.25 139 THR A C 1
ATOM 1124 O O . THR A 1 139 ? -13.156 -24.641 -3.682 1 98.25 139 THR A O 1
ATOM 1127 N N . LEU A 1 140 ? -10.969 -24.359 -3.771 1 98.12 140 LEU A N 1
ATOM 1128 C CA . LEU A 1 140 ? -11.023 -23.141 -2.961 1 98.12 140 LEU A CA 1
ATOM 1129 C C . LEU A 1 140 ? -11.867 -22.078 -3.639 1 98.12 140 LEU A C 1
ATOM 1131 O O . LEU A 1 140 ? -12.68 -21.406 -2.986 1 98.12 140 LEU A O 1
ATOM 1135 N N . VAL A 1 141 ? -11.695 -21.875 -4.938 1 98.25 141 VAL A N 1
ATOM 1136 C CA . VAL A 1 141 ? -12.438 -20.891 -5.707 1 98.25 141 VAL A CA 1
ATOM 1137 C C . VAL A 1 141 ? -13.938 -21.188 -5.609 1 98.25 141 VAL A C 1
ATOM 1139 O O . VAL A 1 141 ? -14.75 -20.266 -5.461 1 98.25 141 VAL A O 1
ATOM 1142 N N . ARG A 1 142 ? -14.242 -22.406 -5.641 1 97.19 142 ARG A N 1
ATOM 1143 C CA . ARG A 1 142 ? -15.648 -22.797 -5.555 1 97.19 142 ARG A CA 1
ATOM 1144 C C . ARG A 1 142 ? -16.188 -22.594 -4.148 1 97.19 142 ARG A C 1
ATOM 1146 O O . ARG A 1 142 ? -17.25 -22 -3.971 1 97.19 142 ARG A O 1
ATOM 1153 N N . GLU A 1 143 ? -15.477 -22.969 -3.162 1 96.62 143 GLU A N 1
ATOM 1154 C CA . GLU A 1 143 ? -16.016 -23.109 -1.815 1 96.62 143 GLU A CA 1
ATOM 1155 C C . GLU A 1 143 ? -15.797 -21.828 -1.005 1 96.62 143 GLU A C 1
ATOM 1157 O O . GLU A 1 143 ? -16.656 -21.438 -0.213 1 96.62 143 GLU A O 1
ATOM 1162 N N . TYR A 1 144 ? -14.688 -21.25 -1.128 1 97.81 144 TYR A N 1
ATOM 1163 C CA . TYR A 1 144 ? -14.367 -20.078 -0.327 1 97.81 144 TYR A CA 1
ATOM 1164 C C . TYR A 1 144 ? -14.695 -18.797 -1.083 1 97.81 144 TYR A C 1
ATOM 1166 O O . TYR A 1 144 ? -15.312 -17.875 -0.528 1 97.81 144 TYR A O 1
ATOM 1174 N N . PHE A 1 145 ? -14.344 -18.703 -2.363 1 98.19 145 PHE A N 1
ATOM 1175 C CA . PHE A 1 145 ? -14.664 -17.5 -3.129 1 98.19 145 PHE A CA 1
ATOM 1176 C C . PHE A 1 145 ? -16.141 -17.484 -3.516 1 98.19 145 PHE A C 1
ATOM 1178 O O . PHE A 1 145 ? -16.719 -16.422 -3.734 1 98.19 145 PHE A O 1
ATOM 1185 N N . GLY A 1 146 ? -16.703 -18.672 -3.719 1 97.94 146 GLY A N 1
ATOM 1186 C CA . GLY A 1 146 ? -18.141 -18.719 -3.879 1 97.94 146 GLY A CA 1
ATOM 1187 C C . GLY A 1 146 ? -18.578 -18.953 -5.316 1 97.94 146 GLY A C 1
ATOM 1188 O O . GLY A 1 146 ? -19.734 -18.703 -5.668 1 97.94 146 GLY A O 1
ATOM 1189 N N . LEU A 1 147 ? -17.656 -19.406 -6.152 1 98.06 147 LEU A N 1
ATOM 1190 C CA . LEU A 1 147 ? -18.062 -19.734 -7.516 1 98.06 147 LEU A CA 1
ATOM 1191 C C . LEU A 1 147 ? -18.672 -21.125 -7.578 1 98.06 147 LEU A C 1
ATOM 1193 O O . LEU A 1 147 ? -18.219 -21.969 -8.352 1 98.06 147 LEU A O 1
ATOM 1197 N N . THR A 1 148 ? -19.688 -21.281 -6.863 1 95.94 148 THR A N 1
ATOM 1198 C CA . THR A 1 148 ? -20.359 -22.562 -6.715 1 95.94 148 THR A CA 1
ATOM 1199 C C . THR A 1 148 ? -21.094 -22.938 -8 1 95.94 148 THR A C 1
ATOM 1201 O O . THR A 1 148 ? -21.547 -22.078 -8.742 1 95.94 148 THR A O 1
ATOM 1204 N N . GLY A 1 149 ? -21.188 -24.234 -8.273 1 94.62 149 GLY A N 1
ATOM 1205 C CA . GLY A 1 149 ? -21.875 -24.719 -9.461 1 94.62 149 GLY A CA 1
ATOM 1206 C C . GLY A 1 149 ? -20.953 -24.922 -10.648 1 94.62 149 GLY A C 1
ATOM 1207 O O . GLY A 1 149 ? -21.297 -25.641 -11.594 1 94.62 149 GLY A O 1
ATOM 1208 N N . ALA A 1 150 ? -19.797 -24.328 -10.609 1 96.81 150 ALA A N 1
ATOM 1209 C CA . ALA A 1 150 ? -18.859 -24.516 -11.703 1 96.81 150 ALA A CA 1
ATOM 1210 C C . ALA A 1 150 ? -18.172 -25.875 -11.625 1 96.81 150 ALA A C 1
ATOM 1212 O O . ALA A 1 150 ? -17.859 -26.344 -10.531 1 96.81 150 ALA A O 1
ATOM 1213 N N . LYS A 1 151 ? -17.938 -26.453 -12.797 1 96.88 151 LYS A N 1
ATOM 1214 C CA . LYS A 1 151 ? -17.016 -27.594 -12.836 1 96.88 151 LYS A CA 1
ATOM 1215 C C . LYS A 1 151 ? -15.578 -27.141 -12.602 1 96.88 151 LYS A C 1
ATOM 1217 O O . LYS A 1 151 ? -15.141 -26.125 -13.156 1 96.88 151 LYS A O 1
ATOM 1222 N N . ARG A 1 152 ? -14.891 -27.906 -11.812 1 96.38 152 ARG A N 1
ATOM 1223 C CA . ARG A 1 152 ? -13.5 -27.562 -11.531 1 96.38 152 ARG A CA 1
ATOM 1224 C C . ARG A 1 152 ? -12.68 -27.5 -12.82 1 96.38 152 ARG A C 1
ATOM 1226 O O . ARG A 1 152 ? -11.797 -26.656 -12.969 1 96.38 152 ARG A O 1
ATOM 1233 N N . SER A 1 153 ? -13.016 -28.344 -13.734 1 96.88 153 SER A N 1
ATOM 1234 C CA . SER A 1 153 ? -12.305 -28.344 -15.008 1 96.88 153 SER A CA 1
ATOM 1235 C C . SER A 1 153 ? -12.523 -27.047 -15.781 1 96.88 153 SER A C 1
ATOM 1237 O O . SER A 1 153 ? -11.625 -26.562 -16.469 1 96.88 153 SER A O 1
ATOM 1239 N N . ASP A 1 154 ? -13.719 -26.469 -15.68 1 97.88 154 ASP A N 1
ATOM 1240 C CA . ASP A 1 154 ? -14 -25.188 -16.328 1 97.88 154 ASP A CA 1
ATOM 1241 C C . ASP A 1 154 ? -13.211 -24.062 -15.68 1 97.88 154 ASP A C 1
ATOM 1243 O O . ASP A 1 154 ? -12.617 -23.234 -16.375 1 97.88 154 ASP A O 1
ATOM 1247 N N . LEU A 1 155 ? -13.234 -24.094 -14.328 1 98.25 155 LEU A N 1
ATOM 1248 C CA . LEU A 1 155 ? -12.492 -23.078 -13.602 1 98.25 155 LEU A CA 1
ATOM 1249 C C . LEU A 1 155 ? -11.023 -23.094 -13.984 1 98.25 155 LEU A C 1
ATOM 1251 O O . LEU A 1 155 ? -10.414 -22.031 -14.18 1 98.25 155 LEU A O 1
ATOM 1255 N N . ILE A 1 156 ? -10.445 -24.266 -14.109 1 98.31 156 ILE A N 1
ATOM 1256 C CA . ILE A 1 156 ? -9.039 -24.438 -14.461 1 98.31 156 ILE A CA 1
ATOM 1257 C C . ILE A 1 156 ? -8.789 -23.922 -15.867 1 98.31 156 ILE A C 1
ATOM 1259 O O . ILE A 1 156 ? -7.84 -23.172 -16.094 1 98.31 156 ILE A O 1
ATOM 1263 N N . GLU A 1 157 ? -9.664 -24.266 -16.781 1 98 157 GLU A N 1
ATOM 1264 C CA . GLU A 1 157 ? -9.5 -23.828 -18.172 1 98 157 GLU A CA 1
ATOM 1265 C C . GLU A 1 157 ? -9.617 -22.312 -18.297 1 98 157 GLU A C 1
ATOM 1267 O O . GLU A 1 157 ? -8.82 -21.688 -19 1 98 157 GLU A O 1
ATOM 1272 N N . TRP A 1 158 ? -10.672 -21.75 -17.688 1 98.06 158 TRP A N 1
ATOM 1273 C CA . TRP A 1 158 ? -10.875 -20.297 -17.734 1 98.06 158 TRP A CA 1
ATOM 1274 C C . TRP A 1 158 ? -9.672 -19.562 -17.141 1 98.06 158 TRP A C 1
ATOM 1276 O O . TRP A 1 158 ? -9.195 -18.578 -17.719 1 98.06 158 TRP A O 1
ATOM 1286 N N . SER A 1 159 ? -9.18 -20.016 -16.016 1 97.56 159 SER A N 1
ATOM 1287 C CA . SER A 1 159 ? -8 -19.422 -15.391 1 97.56 159 SER A CA 1
ATOM 1288 C C . SER A 1 159 ? -6.773 -19.562 -16.281 1 97.56 159 SER A C 1
ATOM 1290 O O . SER A 1 159 ? -6.031 -18.594 -16.484 1 97.56 159 SER A O 1
ATOM 1292 N N . TYR A 1 160 ? -6.57 -20.703 -16.875 1 97.69 160 TYR A N 1
ATOM 1293 C CA . TYR A 1 160 ? -5.395 -21.031 -17.672 1 97.69 160 TYR A CA 1
ATOM 1294 C C . TYR A 1 160 ? -5.238 -20.062 -18.844 1 97.69 160 TYR A C 1
ATOM 1296 O O . TYR A 1 160 ? -4.195 -19.422 -18.984 1 97.69 160 TYR A O 1
ATOM 1304 N N . TRP A 1 161 ? -6.227 -19.875 -19.594 1 97.69 161 TRP A N 1
ATOM 1305 C CA . TRP A 1 161 ? -6.102 -19.109 -20.812 1 97.69 161 TRP A CA 1
ATOM 1306 C C . TRP A 1 161 ? -6.09 -17.609 -20.516 1 97.69 161 TRP A C 1
ATOM 1308 O O . TRP A 1 161 ? -5.434 -16.844 -21.219 1 97.69 161 TRP A O 1
ATOM 1318 N N . ASN A 1 162 ? -6.816 -17.203 -19.484 1 96.81 162 ASN A N 1
ATOM 1319 C CA . ASN A 1 162 ? -6.723 -15.805 -19.062 1 96.81 162 ASN A CA 1
ATOM 1320 C C . ASN A 1 162 ? -5.324 -15.461 -18.578 1 96.81 162 ASN A C 1
ATOM 1322 O O . ASN A 1 162 ? -4.77 -14.422 -18.938 1 96.81 162 ASN A O 1
ATOM 1326 N N . GLN A 1 163 ? -4.75 -16.359 -17.812 1 96.81 163 GLN A N 1
ATOM 1327 C CA . GLN A 1 163 ? -3.387 -16.156 -17.344 1 96.81 163 GLN A CA 1
ATOM 1328 C C . GLN A 1 163 ? -2.391 -16.172 -18.5 1 96.81 163 GLN A C 1
ATOM 1330 O O . GLN A 1 163 ? -1.486 -15.344 -18.562 1 96.81 163 GLN A O 1
ATOM 1335 N N . TYR A 1 164 ? -2.564 -17.094 -19.406 1 97.44 164 TYR A N 1
ATOM 1336 C CA . TYR A 1 164 ? -1.663 -17.25 -20.547 1 97.44 164 TYR A CA 1
ATOM 1337 C C . TYR A 1 164 ? -1.624 -15.984 -21.391 1 97.44 164 TYR A C 1
ATOM 1339 O O . TYR A 1 164 ? -0.553 -15.422 -21.625 1 97.44 164 TYR A O 1
ATOM 1347 N N . ASP A 1 165 ? -2.736 -15.508 -21.75 1 97.69 165 ASP A N 1
ATOM 1348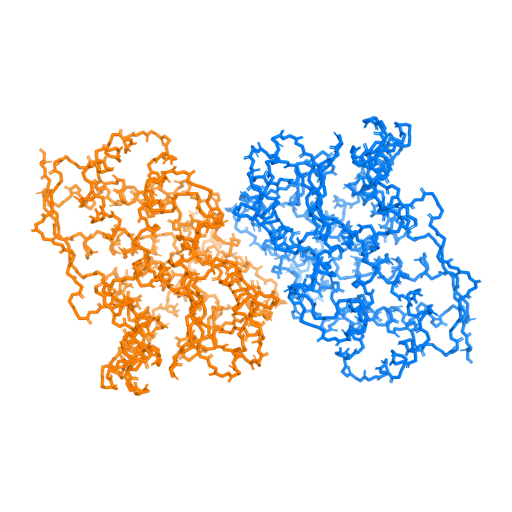 C CA . ASP A 1 165 ? -2.793 -14.352 -22.641 1 97.69 165 ASP A CA 1
ATOM 1349 C C . ASP A 1 165 ? -2.32 -13.086 -21.922 1 97.69 165 ASP A C 1
ATOM 1351 O O . ASP A 1 165 ? -1.607 -12.266 -22.516 1 97.69 165 ASP A O 1
ATOM 1355 N N . THR A 1 166 ? -2.73 -12.945 -20.688 1 95.94 166 THR A N 1
ATOM 1356 C CA . THR A 1 166 ? -2.473 -11.703 -19.969 1 95.94 166 THR A CA 1
ATOM 1357 C C . THR A 1 166 ? -0.994 -11.578 -19.609 1 95.94 166 THR A C 1
ATOM 1359 O O . THR A 1 166 ? -0.416 -10.5 -19.703 1 95.94 166 THR A O 1
ATOM 1362 N N . PHE A 1 167 ? -0.338 -12.703 -19.297 1 96 167 PHE A N 1
ATOM 1363 C CA . PHE A 1 167 ? 0.96 -12.547 -18.656 1 96 167 PHE A CA 1
ATOM 1364 C C . PHE A 1 167 ? 2.059 -13.203 -19.484 1 96 167 PHE A C 1
ATOM 1366 O O . PHE A 1 167 ? 3.246 -12.961 -19.25 1 96 167 PHE A O 1
ATOM 1373 N N . HIS A 1 168 ? 1.699 -13.992 -20.5 1 96.81 168 HIS A N 1
ATOM 1374 C CA . HIS A 1 168 ? 2.711 -14.703 -21.281 1 96.81 168 HIS A CA 1
ATOM 1375 C C . HIS A 1 168 ? 2.484 -14.516 -22.781 1 96.81 168 HIS A C 1
ATOM 1377 O O . HIS A 1 168 ? 2.932 -15.344 -23.578 1 96.81 168 HIS A O 1
ATOM 1383 N N . ASN A 1 169 ? 1.742 -13.547 -23.172 1 97.75 169 ASN A N 1
ATOM 1384 C CA . ASN A 1 169 ? 1.456 -13.227 -24.578 1 97.75 169 ASN A CA 1
ATOM 1385 C C . ASN A 1 169 ? 1.537 -11.727 -24.828 1 97.75 169 ASN A C 1
ATOM 1387 O O . ASN A 1 169 ? 0.602 -11.133 -25.375 1 97.75 169 ASN A O 1
ATOM 1391 N N . GLN A 1 170 ? 2.609 -11.164 -24.391 1 97.31 170 GLN A N 1
ATOM 1392 C CA . GLN A 1 170 ? 2.926 -9.758 -24.625 1 97.31 170 GLN A CA 1
ATOM 1393 C C . GLN A 1 170 ? 3.926 -9.602 -25.766 1 97.31 170 GLN A C 1
ATOM 1395 O O . GLN A 1 170 ? 4.617 -10.555 -26.125 1 97.31 170 GLN A O 1
ATOM 1400 N N . PRO A 1 171 ? 4.078 -8.367 -26.312 1 96.19 171 PRO A N 1
ATOM 1401 C CA . PRO A 1 171 ? 5.008 -8.156 -27.422 1 96.19 171 PRO A CA 1
ATOM 1402 C C . PRO A 1 171 ? 6.441 -8.555 -27.078 1 96.19 171 PRO A C 1
ATOM 1404 O O . PRO A 1 171 ? 7.172 -9.047 -27.938 1 96.19 171 PRO A O 1
ATOM 1407 N N . PHE A 1 172 ? 6.773 -8.438 -25.812 1 96.94 172 PHE A N 1
ATOM 1408 C CA . PHE A 1 172 ? 8.148 -8.727 -25.422 1 96.94 172 PHE A CA 1
ATOM 1409 C C . PHE A 1 172 ? 8.336 -10.219 -25.172 1 96.94 172 PHE A C 1
ATOM 1411 O O . PHE A 1 172 ? 9.445 -10.672 -24.906 1 96.94 172 PHE A O 1
ATOM 1418 N N . ASP A 1 173 ? 7.266 -11.008 -25.25 1 96.5 173 ASP A N 1
ATOM 1419 C CA . ASP A 1 173 ? 7.383 -12.461 -25.172 1 96.5 173 ASP A CA 1
ATOM 1420 C C . ASP A 1 173 ? 7.867 -13.039 -26.5 1 96.5 173 ASP A C 1
ATOM 1422 O O . ASP A 1 173 ? 8.305 -14.188 -26.562 1 96.5 173 ASP A O 1
ATOM 1426 N N . LEU A 1 174 ? 7.746 -12.273 -27.578 1 96.38 174 LEU A N 1
ATOM 1427 C CA . LEU A 1 174 ? 8.297 -12.555 -28.906 1 96.38 174 LEU A CA 1
ATOM 1428 C C . LEU A 1 174 ? 7.777 -13.891 -29.438 1 96.38 174 LEU A C 1
ATOM 1430 O O . LEU A 1 174 ? 8.547 -14.695 -29.969 1 96.38 174 LEU A O 1
ATOM 1434 N N . LEU A 1 175 ? 6.508 -14.172 -29.219 1 96.38 175 LEU A N 1
ATOM 1435 C CA . LEU A 1 175 ? 5.863 -15.367 -29.75 1 96.38 175 LEU A CA 1
ATOM 1436 C C . LEU A 1 175 ? 5.602 -15.219 -31.25 1 96.38 175 LEU A C 1
ATOM 1438 O O . LEU A 1 175 ? 5.371 -14.109 -31.734 1 96.38 175 LEU A O 1
ATOM 1442 N N . PRO A 1 176 ? 5.637 -16.328 -31.938 1 96.31 176 PRO A N 1
ATOM 1443 C CA . PRO A 1 176 ? 5.148 -16.266 -33.312 1 96.31 176 PRO A CA 1
ATOM 1444 C C . PRO A 1 176 ? 3.717 -15.742 -33.406 1 96.31 176 PRO A C 1
ATOM 1446 O O . PRO A 1 176 ? 2.877 -16.062 -32.562 1 96.31 176 PRO A O 1
ATOM 1449 N N . PRO A 1 177 ? 3.463 -14.961 -34.406 1 97.19 177 PRO A N 1
ATOM 1450 C CA . PRO A 1 177 ? 2.148 -14.32 -34.531 1 97.19 177 PRO A CA 1
ATOM 1451 C C . PRO A 1 177 ? 1 -15.328 -34.469 1 97.19 177 PRO A C 1
ATOM 1453 O O . PRO A 1 177 ? -0.03 -15.07 -33.844 1 97.19 177 PRO A O 1
ATOM 1456 N N . GLU A 1 178 ? 1.17 -16.453 -35.094 1 97.62 178 GLU A N 1
ATOM 1457 C CA . GLU A 1 178 ? 0.107 -17.453 -35.156 1 97.62 178 GLU A CA 1
ATOM 1458 C C . GLU A 1 178 ? -0.177 -18.016 -33.75 1 97.62 178 GLU A C 1
ATOM 1460 O O . GLU A 1 178 ? -1.334 -18.25 -33.406 1 97.62 178 GLU A O 1
ATOM 1465 N N . LYS A 1 179 ? 0.856 -18.25 -33.031 1 97.19 179 LYS A N 1
ATOM 1466 C CA . LYS A 1 179 ? 0.689 -18.75 -31.672 1 97.19 179 LYS A CA 1
ATOM 1467 C C . LYS A 1 179 ? 0.031 -17.688 -30.781 1 97.19 179 LYS A C 1
ATOM 1469 O O . LYS A 1 179 ? -0.875 -18 -30.016 1 97.19 179 LYS A O 1
ATOM 1474 N N . SER A 1 180 ? 0.486 -16.484 -30.891 1 97.62 180 SER A N 1
ATOM 1475 C CA . SER A 1 180 ? -0.103 -15.375 -30.141 1 97.62 180 SER A CA 1
ATOM 1476 C C . SER A 1 180 ? -1.601 -15.266 -30.406 1 97.62 180 SER A C 1
ATOM 1478 O O . SER A 1 180 ? -2.395 -15.148 -29.484 1 97.62 180 SER A O 1
ATOM 1480 N N . GLN A 1 181 ? -1.95 -15.328 -31.672 1 98.25 181 GLN A N 1
ATOM 1481 C CA . GLN A 1 181 ? -3.355 -15.203 -32.031 1 98.25 181 GLN A CA 1
ATOM 1482 C C . GLN A 1 181 ? -4.18 -16.359 -31.484 1 98.25 181 GLN A C 1
ATOM 1484 O O . GLN A 1 181 ? -5.316 -16.172 -31.047 1 98.25 181 GLN A O 1
ATOM 1489 N N . SER A 1 182 ? -3.625 -17.531 -31.547 1 98.19 182 SER A N 1
ATOM 1490 C CA . SER A 1 182 ? -4.332 -18.688 -31.016 1 98.19 182 SER A CA 1
ATOM 1491 C C . SER A 1 182 ? -4.617 -18.531 -29.516 1 98.19 182 SER A C 1
ATOM 1493 O O . SER A 1 182 ? -5.676 -18.938 -29.031 1 98.19 182 SER A O 1
ATOM 1495 N N . ILE A 1 183 ? -3.695 -18.016 -28.766 1 98.25 183 ILE A N 1
ATOM 1496 C CA . ILE A 1 183 ? -3.852 -17.766 -27.344 1 98.25 183 ILE A CA 1
ATOM 1497 C C . ILE A 1 183 ? -4.957 -16.734 -27.109 1 98.25 183 ILE A C 1
ATOM 1499 O O . ILE A 1 183 ? -5.809 -16.922 -26.234 1 98.25 183 ILE A O 1
ATOM 1503 N N . ILE A 1 184 ? -4.98 -15.672 -27.906 1 98.12 184 ILE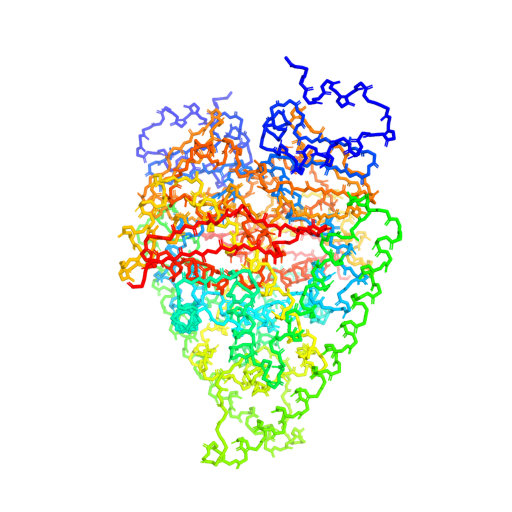 A N 1
ATOM 1504 C CA . ILE A 1 184 ? -6.004 -14.641 -27.812 1 98.12 184 ILE A CA 1
ATOM 1505 C C . ILE A 1 184 ? -7.379 -15.25 -28.078 1 98.12 184 ILE A C 1
ATOM 1507 O O . ILE A 1 184 ? -8.336 -14.977 -27.344 1 98.12 184 ILE A O 1
ATOM 1511 N N . ASP A 1 185 ? -7.43 -16.109 -29.125 1 98.5 185 ASP A N 1
ATOM 1512 C CA . ASP A 1 185 ? -8.703 -16.719 -29.484 1 98.5 185 ASP A CA 1
ATOM 1513 C C . ASP A 1 185 ? -9.234 -17.594 -28.344 1 98.5 185 ASP A C 1
ATOM 1515 O O . ASP A 1 185 ? -10.422 -17.531 -28.016 1 98.5 185 ASP A O 1
ATOM 1519 N N . ARG A 1 186 ? -8.391 -18.359 -27.75 1 98.19 186 ARG A N 1
ATOM 1520 C CA . ARG A 1 186 ? -8.805 -19.203 -26.641 1 98.19 186 ARG A CA 1
ATOM 1521 C C . ARG A 1 186 ? -9.195 -18.375 -25.422 1 98.19 186 ARG A C 1
ATOM 1523 O O . ARG A 1 186 ? -10.164 -18.703 -24.719 1 98.19 186 ARG A O 1
ATOM 1530 N N . HIS A 1 187 ? -8.438 -17.359 -25.125 1 98 187 HIS A N 1
ATOM 1531 C CA . HIS A 1 187 ? -8.773 -16.422 -24.062 1 98 187 HIS A CA 1
ATOM 1532 C C . HIS A 1 187 ? -10.164 -15.828 -24.25 1 98 187 HIS A C 1
ATOM 1534 O O . HIS A 1 187 ? -10.969 -15.789 -23.312 1 98 187 HIS A O 1
ATOM 1540 N N . ASP A 1 188 ? -10.438 -15.352 -25.453 1 97.5 188 ASP A N 1
ATOM 1541 C CA . ASP A 1 188 ? -11.734 -14.742 -25.766 1 97.5 188 ASP A CA 1
ATOM 1542 C C . ASP A 1 188 ? -12.867 -15.75 -25.578 1 97.5 188 ASP A C 1
ATOM 1544 O O . ASP A 1 188 ? -13.906 -15.414 -25 1 97.5 188 ASP A O 1
ATOM 1548 N N . GLU A 1 189 ? -12.633 -16.938 -26.047 1 98.12 189 GLU A N 1
ATOM 1549 C CA . GLU A 1 189 ? -13.633 -18 -25.922 1 98.12 189 GLU A CA 1
ATOM 1550 C C . GLU A 1 189 ? -13.914 -18.312 -24.453 1 98.12 189 GLU A C 1
ATOM 1552 O O . GLU A 1 189 ? -15.07 -18.359 -24.031 1 98.12 189 GLU A O 1
ATOM 1557 N N . THR A 1 190 ? -12.914 -18.531 -23.719 1 97.44 190 THR A N 1
ATOM 1558 C CA . THR A 1 190 ? -13.07 -18.922 -22.312 1 97.44 190 THR A CA 1
ATOM 1559 C C . THR A 1 190 ? -13.609 -17.75 -21.5 1 97.44 190 THR A C 1
ATOM 1561 O O . THR A 1 190 ? -14.352 -17.953 -20.531 1 97.44 190 THR A O 1
ATOM 1564 N N . SER A 1 191 ? -13.234 -16.516 -21.875 1 96.56 191 SER A N 1
ATOM 1565 C CA . SER A 1 191 ? -13.742 -15.344 -21.188 1 96.56 191 SER A CA 1
ATOM 1566 C C . SER A 1 191 ? -15.25 -15.188 -21.391 1 96.56 191 SER A C 1
ATOM 1568 O O . SER A 1 191 ? -15.969 -14.75 -20.5 1 96.56 191 SER A O 1
ATOM 1570 N N . LYS A 1 192 ? -15.68 -15.484 -22.609 1 97 192 LYS A N 1
ATOM 1571 C CA . LYS A 1 192 ? -17.109 -15.461 -22.875 1 97 192 LYS A CA 1
ATOM 1572 C C . LYS A 1 192 ? -17.859 -16.484 -22.016 1 97 192 LYS A C 1
ATOM 1574 O O . LYS A 1 192 ? -18.906 -16.172 -21.453 1 97 192 LYS A O 1
ATOM 1579 N N . ASP A 1 193 ? -17.281 -17.641 -21.906 1 97.81 193 ASP A N 1
ATOM 1580 C CA . ASP A 1 193 ? -17.875 -18.688 -21.078 1 97.81 193 ASP A CA 1
ATOM 1581 C C . ASP A 1 193 ? -17.891 -18.297 -19.609 1 97.81 193 ASP A C 1
ATOM 1583 O O . ASP A 1 193 ? -18.891 -18.484 -18.922 1 97.81 193 ASP A O 1
ATOM 1587 N N . LEU A 1 194 ? -16.828 -17.797 -19.141 1 97.19 194 LEU A N 1
ATOM 1588 C CA . LEU A 1 194 ? -16.75 -17.328 -17.766 1 97.19 194 LEU A CA 1
ATOM 1589 C C . LEU A 1 194 ? -17.766 -16.219 -17.5 1 97.19 194 LEU A C 1
ATOM 1591 O O . LEU A 1 194 ? -18.422 -16.234 -16.453 1 97.19 194 LEU A O 1
ATOM 1595 N N . GLY A 1 195 ? -17.844 -15.281 -18.406 1 96.81 195 GLY A N 1
ATOM 1596 C CA . GLY A 1 195 ? -18.812 -14.211 -18.266 1 96.81 195 GLY A CA 1
ATOM 1597 C C . GLY A 1 195 ? -20.234 -14.719 -18.125 1 96.81 195 GLY A C 1
ATOM 1598 O O . GLY A 1 195 ? -20.984 -14.258 -17.266 1 96.81 195 GLY A O 1
ATOM 1599 N N . LYS A 1 196 ? -20.562 -15.648 -19 1 97.88 196 LYS A N 1
ATOM 1600 C CA . LYS A 1 196 ? -21.906 -16.25 -18.938 1 97.88 196 LYS A CA 1
ATOM 1601 C C . LYS A 1 196 ? -22.141 -16.938 -17.594 1 97.88 196 LYS A C 1
ATOM 1603 O O . LYS A 1 196 ? -23.203 -16.781 -16.984 1 97.88 196 LYS A O 1
ATOM 1608 N N . PHE A 1 197 ? -21.234 -17.656 -17.188 1 98.12 197 PHE A N 1
ATOM 1609 C CA . PHE A 1 197 ? -21.344 -18.359 -15.906 1 98.12 197 PHE A CA 1
ATOM 1610 C C . PHE A 1 197 ? -21.531 -17.359 -14.766 1 98.12 197 PHE A C 1
ATOM 1612 O O . PHE A 1 197 ? -22.359 -17.578 -13.883 1 98.12 197 PHE A O 1
ATOM 1619 N N . ILE A 1 198 ? -20.719 -16.25 -14.719 1 97.94 198 ILE A N 1
ATOM 1620 C CA . ILE A 1 198 ? -20.766 -15.266 -13.648 1 97.94 198 ILE A CA 1
ATOM 1621 C C . ILE A 1 198 ? -22.141 -14.625 -13.586 1 97.94 198 ILE A C 1
ATOM 1623 O O . ILE A 1 198 ? -22.703 -14.43 -12.508 1 97.94 198 ILE A O 1
ATOM 1627 N N . VAL A 1 199 ? -22.656 -14.297 -14.734 1 97.56 199 VAL A N 1
ATOM 1628 C CA . VAL A 1 199 ? -23.984 -13.688 -14.789 1 97.56 199 VAL A CA 1
ATOM 1629 C C . VAL A 1 199 ? -25.016 -14.633 -14.172 1 97.56 199 VAL A C 1
ATOM 1631 O O . VAL A 1 199 ? -25.844 -14.219 -13.359 1 97.56 199 VAL A O 1
ATOM 1634 N N . GLU A 1 200 ? -24.891 -15.875 -14.531 1 98 200 GLU A N 1
ATOM 1635 C CA . GLU A 1 200 ? -25.812 -16.875 -14.008 1 98 200 GLU A CA 1
ATOM 1636 C C . GLU A 1 200 ? -25.625 -17.078 -12.508 1 98 200 GLU A C 1
ATOM 1638 O O . GLU A 1 200 ? -26.609 -17.203 -11.766 1 98 200 GLU A O 1
ATOM 1643 N N . LEU A 1 201 ? -24.422 -17.188 -12.094 1 97.88 201 LEU A N 1
ATOM 1644 C CA . LEU A 1 201 ? -24.109 -17.359 -10.688 1 97.88 201 LEU A CA 1
ATOM 1645 C C . LEU A 1 201 ? -24.688 -16.219 -9.852 1 97.88 201 LEU A C 1
ATOM 1647 O O . LEU A 1 201 ? -25.312 -16.453 -8.82 1 97.88 201 LEU A O 1
ATOM 1651 N N . ILE A 1 202 ? -24.438 -14.992 -10.289 1 97.44 202 ILE A N 1
ATOM 1652 C CA . ILE A 1 202 ? -24.859 -13.82 -9.531 1 97.44 202 ILE A CA 1
ATOM 1653 C C . ILE A 1 202 ? -26.391 -13.758 -9.469 1 97.44 202 ILE A C 1
ATOM 1655 O O . ILE A 1 202 ? -26.969 -13.445 -8.43 1 97.44 202 ILE A O 1
ATOM 1659 N N . ALA A 1 203 ? -27.047 -14.07 -10.578 1 97.38 203 ALA A N 1
ATOM 1660 C CA . ALA A 1 203 ? -28.5 -14.094 -10.602 1 97.38 203 ALA A CA 1
ATOM 1661 C C . ALA A 1 203 ? -29.047 -15.117 -9.609 1 97.38 203 ALA A C 1
ATOM 1663 O O . ALA A 1 203 ? -29.938 -14.797 -8.797 1 97.38 203 ALA A O 1
ATOM 1664 N N . ARG A 1 204 ? -28.531 -16.266 -9.641 1 97.06 204 ARG A N 1
ATOM 1665 C CA . ARG A 1 204 ? -28.969 -17.344 -8.766 1 97.06 204 ARG A CA 1
ATOM 1666 C C . ARG A 1 204 ? -28.672 -17.016 -7.301 1 97.06 204 ARG A C 1
ATOM 1668 O O . ARG A 1 204 ? -29.547 -17.188 -6.441 1 97.06 204 ARG A O 1
ATOM 1675 N N . ARG A 1 205 ? -27.5 -16.562 -7.012 1 96.88 205 ARG A N 1
ATOM 1676 C CA . ARG A 1 205 ? -27.094 -16.312 -5.637 1 96.88 205 ARG A CA 1
ATOM 1677 C C . ARG A 1 205 ? -27.828 -15.125 -5.047 1 96.88 205 ARG A C 1
ATOM 1679 O O . ARG A 1 205 ? -28.125 -15.094 -3.846 1 96.88 205 ARG A O 1
ATOM 1686 N N . THR A 1 206 ? -28.078 -14.133 -5.895 1 96.44 206 THR A N 1
ATOM 1687 C CA . THR A 1 206 ? -28.859 -12.992 -5.445 1 96.44 206 THR A CA 1
ATOM 1688 C C . THR A 1 206 ? -30.219 -13.445 -4.918 1 96.44 206 THR A C 1
ATOM 1690 O O . THR A 1 206 ? -30.656 -13.008 -3.857 1 96.44 206 THR A O 1
ATOM 1693 N N . LEU A 1 207 ? -30.844 -14.328 -5.637 1 96.38 207 LEU A N 1
ATOM 1694 C CA . LEU A 1 207 ? -32.156 -14.867 -5.23 1 96.38 207 LEU A CA 1
ATOM 1695 C C . LEU A 1 207 ? -32.031 -15.664 -3.936 1 96.38 207 LEU A C 1
ATOM 1697 O O . LEU A 1 207 ? -32.906 -15.586 -3.07 1 96.38 207 LEU A O 1
ATOM 1701 N N . GLN A 1 208 ? -31.016 -16.375 -3.801 1 96 208 GLN A N 1
ATOM 1702 C CA . GLN A 1 208 ? -30.797 -17.172 -2.607 1 96 208 GLN A CA 1
ATOM 1703 C C . GLN A 1 208 ? -30.562 -16.297 -1.383 1 96 208 GLN A C 1
ATOM 1705 O O . GLN A 1 208 ? -31.047 -16.609 -0.289 1 96 208 GLN A O 1
ATOM 1710 N N . VAL A 1 209 ? -29.812 -15.289 -1.564 1 94.81 209 VAL A N 1
ATOM 1711 C CA . VAL A 1 209 ? -29.531 -14.367 -0.473 1 94.81 209 VAL A CA 1
ATOM 1712 C C . VAL A 1 209 ? -30.828 -13.68 -0.031 1 94.81 209 VAL A C 1
ATOM 1714 O O . VAL A 1 209 ? -31.062 -13.508 1.167 1 94.81 209 VAL A O 1
ATOM 1717 N N . LYS A 1 210 ? -31.656 -13.258 -0.951 1 93.88 210 LYS A N 1
ATOM 1718 C CA . LYS A 1 210 ? -32.938 -12.664 -0.632 1 93.88 210 LYS A CA 1
ATOM 1719 C C . LYS A 1 210 ? -33.812 -13.648 0.131 1 93.88 210 LYS A C 1
ATOM 1721 O O . LYS A 1 210 ? -34.5 -13.266 1.084 1 93.88 210 LYS A O 1
ATOM 1726 N N . ALA A 1 211 ? -33.812 -14.852 -0.343 1 95.06 211 ALA A N 1
ATOM 1727 C CA . ALA A 1 211 ? -34.594 -15.891 0.332 1 95.06 211 ALA A CA 1
ATOM 1728 C C . ALA A 1 211 ? -34.094 -16.109 1.758 1 95.06 211 ALA A C 1
ATOM 1730 O O . ALA A 1 211 ? -34.875 -16.344 2.672 1 95.06 211 ALA A O 1
ATOM 1731 N N . GLU A 1 212 ? -32.844 -16.125 1.898 1 93.94 212 GLU A N 1
ATOM 1732 C CA . GLU A 1 212 ? -32.25 -16.25 3.227 1 93.94 212 GLU A CA 1
ATOM 1733 C C . GLU A 1 212 ? -32.688 -15.117 4.145 1 93.94 212 GLU A C 1
ATOM 1735 O O . GLU A 1 212 ? -33 -15.352 5.312 1 93.94 212 GLU A O 1
ATOM 1740 N N . GLU A 1 213 ? -32.688 -13.898 3.664 1 89.19 213 GLU A N 1
ATOM 1741 C CA . GLU A 1 213 ? -33.094 -12.734 4.43 1 89.19 213 GLU A CA 1
ATOM 1742 C C . GLU A 1 213 ? -34.562 -12.82 4.809 1 89.19 213 GLU A C 1
ATOM 1744 O O . GLU A 1 213 ? -34.938 -12.555 5.953 1 89.19 213 GLU A O 1
ATOM 1749 N N . LEU A 1 214 ? -35.406 -13.188 3.885 1 90.38 214 LEU A N 1
ATOM 1750 C CA . LEU A 1 214 ? -36.844 -13.25 4.07 1 90.38 214 LEU A CA 1
ATOM 1751 C C . LEU A 1 214 ? -37.219 -14.305 5.105 1 90.38 214 LEU A C 1
ATOM 1753 O O . LEU A 1 214 ? -38.219 -14.148 5.836 1 90.38 214 LEU A O 1
ATOM 1757 N N . THR A 1 215 ? -36.406 -15.281 5.211 1 91.44 215 THR A N 1
ATOM 1758 C CA . THR A 1 215 ? -36.719 -16.391 6.113 1 91.44 215 THR A CA 1
ATOM 1759 C C . THR A 1 215 ? -35.938 -16.25 7.414 1 91.44 215 THR A C 1
ATOM 1761 O O . THR A 1 215 ? -35.938 -17.156 8.242 1 91.44 215 THR A O 1
ATOM 1764 N N . LEU A 1 216 ? -35.219 -15.211 7.57 1 83.75 216 LEU A N 1
ATOM 1765 C CA . LEU A 1 216 ? -34.375 -14.961 8.742 1 83.75 216 LEU A CA 1
ATOM 1766 C C . LEU A 1 216 ? -33.406 -16.109 8.977 1 83.75 216 LEU A C 1
ATOM 1768 O O . LEU A 1 216 ? -33.25 -16.562 10.109 1 83.75 216 LEU A O 1
ATOM 1772 N N . SER A 1 217 ? -33 -16.734 7.859 1 83.06 217 SER A N 1
ATOM 1773 C CA . SER A 1 217 ? -32 -17.797 7.809 1 83.06 217 SER A CA 1
ATOM 1774 C C . SER A 1 217 ? -32.531 -19.078 8.453 1 83.06 217 SER A C 1
ATOM 1776 O O . SER A 1 217 ? -31.766 -19.906 8.914 1 83.06 217 SER A O 1
ATOM 1778 N N . THR A 1 218 ? -33.75 -19.219 8.656 1 86.88 218 THR A N 1
ATOM 1779 C CA . THR A 1 218 ? -34.312 -20.391 9.32 1 86.88 218 THR A CA 1
ATOM 1780 C C . THR A 1 218 ? -34.594 -21.5 8.312 1 86.88 218 THR A C 1
ATOM 1782 O O . THR A 1 218 ? -34.406 -22.672 8.609 1 86.88 218 THR A O 1
ATOM 1785 N N . LEU A 1 219 ? -34.969 -21.188 7.133 1 87.06 219 LEU A N 1
ATOM 1786 C CA . LEU A 1 219 ? -35.281 -22.172 6.109 1 87.06 219 LEU A CA 1
ATOM 1787 C C . LEU A 1 219 ? -34.156 -22.297 5.098 1 87.06 219 LEU A C 1
ATOM 1789 O O . LEU A 1 219 ? -33.844 -23.391 4.629 1 87.06 219 LEU A O 1
ATOM 1793 N N . VAL A 1 220 ? -33.625 -21.172 4.75 1 87.94 220 VAL A N 1
ATOM 1794 C CA . VAL A 1 220 ? -32.5 -21.109 3.826 1 87.94 220 VAL A CA 1
ATOM 1795 C C . VAL A 1 220 ? -31.297 -20.484 4.523 1 87.94 220 VAL A C 1
ATOM 1797 O O . VAL A 1 220 ? -31.359 -19.344 5.004 1 87.94 220 VAL A O 1
ATOM 1800 N N . ARG A 1 221 ? -30.266 -21.266 4.621 1 88.94 221 ARG A N 1
ATOM 1801 C CA . ARG A 1 221 ? -29.031 -20.75 5.199 1 88.94 221 ARG A CA 1
ATOM 1802 C C . ARG A 1 221 ? -27.844 -21.031 4.285 1 88.94 221 ARG A C 1
ATOM 1804 O O . ARG A 1 221 ? -27.484 -22.188 4.059 1 88.94 221 ARG A O 1
ATOM 1811 N N . LEU A 1 222 ? -27.281 -19.984 3.787 1 93 222 LEU A N 1
ATOM 1812 C CA . LEU A 1 222 ? -26.172 -20.109 2.857 1 93 222 LEU A CA 1
ATOM 1813 C C . LEU A 1 222 ? -24.844 -20.172 3.607 1 93 222 LEU A C 1
ATOM 1815 O O . LEU A 1 222 ? -24.703 -19.594 4.688 1 93 222 LEU A O 1
ATOM 1819 N N . ASP A 1 223 ? -23.906 -20.906 3.008 1 91 223 ASP A N 1
ATOM 1820 C CA . ASP A 1 223 ? -22.531 -20.891 3.52 1 91 223 ASP A CA 1
ATOM 1821 C C . ASP A 1 223 ? -21.875 -19.531 3.324 1 91 223 ASP A C 1
ATOM 1823 O O . ASP A 1 223 ? -22.297 -18.75 2.461 1 91 223 ASP A O 1
ATOM 1827 N N . ASP A 1 224 ? -20.938 -19.297 4.199 1 92.88 224 ASP A N 1
ATOM 1828 C CA . ASP A 1 224 ? -20.172 -18.047 4.059 1 92.88 224 ASP A CA 1
ATOM 1829 C C . ASP A 1 224 ? -19.094 -18.188 2.984 1 92.88 224 ASP A C 1
ATOM 1831 O O . ASP A 1 224 ? -18.25 -19.078 3.055 1 92.88 224 ASP A O 1
ATOM 1835 N N . ASP A 1 225 ? -19.172 -17.453 1.962 1 96.88 225 ASP A N 1
ATOM 1836 C CA . ASP A 1 225 ? -18.156 -17.297 0.925 1 96.88 225 ASP A CA 1
ATOM 1837 C C . ASP A 1 225 ? -18.109 -15.852 0.419 1 96.88 225 ASP A C 1
ATOM 1839 O O . ASP A 1 225 ? -18.953 -15.039 0.77 1 96.88 225 ASP A O 1
ATOM 1843 N N . ILE A 1 226 ? -17.219 -15.5 -0.352 1 97.75 226 ILE A N 1
ATOM 1844 C CA . ILE A 1 226 ? -16.938 -14.109 -0.69 1 97.75 226 ILE A CA 1
ATOM 1845 C C . ILE A 1 226 ? -18.062 -13.547 -1.546 1 97.75 226 ILE A C 1
ATOM 1847 O O . ILE A 1 226 ? -18.5 -12.406 -1.345 1 97.75 226 ILE A O 1
ATOM 1851 N N . VAL A 1 227 ? -18.516 -14.289 -2.523 1 97.75 227 VAL A N 1
ATOM 1852 C CA . VAL A 1 227 ? -19.609 -13.836 -3.367 1 97.75 227 VAL A CA 1
ATOM 1853 C C . VAL A 1 227 ? -20.844 -13.57 -2.51 1 97.75 227 VAL A C 1
ATOM 1855 O O . VAL A 1 227 ? -21.5 -12.531 -2.656 1 97.75 227 VAL A O 1
ATOM 1858 N N . THR A 1 228 ? -21.156 -14.477 -1.632 1 96.5 228 THR A N 1
ATOM 1859 C CA . THR A 1 228 ? -22.297 -14.328 -0.736 1 96.5 228 THR A CA 1
ATOM 1860 C C . THR A 1 228 ? -22.125 -13.109 0.163 1 96.5 228 THR A C 1
ATOM 1862 O O . THR A 1 228 ? -23.062 -12.336 0.359 1 96.5 228 THR A O 1
ATOM 1865 N N . ARG A 1 229 ? -20.891 -12.953 0.695 1 95.81 229 ARG A N 1
ATOM 1866 C CA . ARG A 1 229 ? -20.594 -11.781 1.519 1 95.81 229 ARG A CA 1
ATOM 1867 C C . ARG A 1 229 ? -20.891 -10.492 0.758 1 95.81 229 ARG A C 1
ATOM 1869 O O . ARG A 1 229 ? -21.5 -9.57 1.301 1 95.81 229 ARG A O 1
ATOM 1876 N N . MET A 1 230 ? -20.406 -10.43 -0.451 1 96.31 230 MET A N 1
ATOM 1877 C CA . MET A 1 230 ? -20.594 -9.227 -1.267 1 96.31 230 MET A CA 1
ATOM 1878 C C . MET A 1 230 ? -22.078 -8.977 -1.533 1 96.31 230 MET A C 1
ATOM 1880 O O . MET A 1 230 ? -22.516 -7.828 -1.498 1 96.31 230 MET A O 1
ATOM 1884 N N . LEU A 1 231 ? -22.797 -10.023 -1.714 1 95.62 231 LEU A N 1
ATOM 1885 C CA . LEU A 1 231 ? -24.219 -9.883 -2.047 1 95.62 231 LEU A CA 1
ATOM 1886 C C . LEU A 1 231 ? -25.031 -9.539 -0.807 1 95.62 231 LEU A C 1
ATOM 1888 O O . LEU A 1 231 ? -26.062 -8.875 -0.908 1 95.62 231 LEU A O 1
ATOM 1892 N N . ARG A 1 232 ? -24.562 -10 0.359 1 93.62 232 ARG A N 1
ATOM 1893 C CA . ARG A 1 232 ? -25.234 -9.688 1.618 1 93.62 232 ARG A CA 1
ATOM 1894 C C . ARG A 1 232 ? -25.078 -8.219 1.979 1 93.62 232 ARG A C 1
ATOM 1896 O O . ARG A 1 232 ? -25.859 -7.672 2.752 1 93.62 232 ARG A O 1
ATOM 1903 N N . THR A 1 233 ? -24.094 -7.656 1.43 1 93.25 233 THR A N 1
ATOM 1904 C CA . THR A 1 233 ? -23.75 -6.289 1.809 1 93.25 233 THR A CA 1
ATOM 1905 C C . THR A 1 233 ? -24.641 -5.285 1.068 1 93.25 233 THR A C 1
ATOM 1907 O O . THR A 1 233 ? -24.797 -5.375 -0.15 1 93.25 233 THR A O 1
ATOM 1910 N N . ASP A 1 234 ? -25.25 -4.367 1.775 1 90.56 234 ASP A N 1
ATOM 1911 C CA . ASP A 1 234 ? -25.922 -3.227 1.175 1 90.56 234 ASP A CA 1
ATOM 1912 C C . ASP A 1 234 ? -24.969 -2.049 0.998 1 90.56 234 ASP A C 1
ATOM 1914 O O . ASP A 1 234 ? -24.625 -1.369 1.968 1 90.56 234 ASP A O 1
ATOM 1918 N N . TYR A 1 235 ? -24.594 -1.831 -0.236 1 91.56 235 TYR A N 1
ATOM 1919 C CA . TYR A 1 235 ? -23.641 -0.767 -0.526 1 91.56 235 TYR A CA 1
ATOM 1920 C C . TYR A 1 235 ? -24.344 0.571 -0.697 1 91.56 235 TYR A C 1
ATOM 1922 O O . TYR A 1 235 ? -25.391 0.647 -1.344 1 91.56 235 TYR A O 1
ATOM 1930 N N . PRO A 1 236 ? -23.719 1.61 -0.112 1 89.12 236 PRO A N 1
ATOM 1931 C CA . PRO A 1 236 ? -24.25 2.936 -0.448 1 89.12 236 PRO A CA 1
ATOM 1932 C C . PRO A 1 236 ? -24.125 3.26 -1.936 1 89.12 236 PRO A C 1
ATOM 1934 O O . PRO A 1 236 ? -23.172 2.836 -2.586 1 89.12 236 PRO A O 1
ATOM 1937 N N . LYS A 1 237 ? -25.078 4.059 -2.41 1 87.56 237 LYS A N 1
ATOM 1938 C CA . LYS A 1 237 ? -25.125 4.414 -3.826 1 87.56 237 LYS A CA 1
ATOM 1939 C C . LYS A 1 237 ? -23.812 5.082 -4.262 1 87.56 237 LYS A C 1
ATOM 1941 O O . LYS A 1 237 ? -23.359 4.883 -5.387 1 87.56 237 LYS A O 1
ATOM 1946 N N . GLN A 1 238 ? -23.234 5.781 -3.391 1 88.31 238 GLN A N 1
ATOM 1947 C CA . GLN A 1 238 ? -22.062 6.594 -3.707 1 88.31 238 GLN A CA 1
ATOM 1948 C C . GLN A 1 238 ? -20.828 5.727 -3.932 1 88.31 238 GLN A C 1
ATOM 1950 O O . GLN A 1 238 ? -19.828 6.195 -4.461 1 88.31 238 GLN A O 1
ATOM 1955 N N . LEU A 1 239 ? -20.859 4.488 -3.555 1 90.5 239 LEU A N 1
ATOM 1956 C CA . LEU A 1 239 ? -19.734 3.588 -3.779 1 90.5 239 LEU A CA 1
ATOM 1957 C C . LEU A 1 239 ? -19.734 3.07 -5.215 1 90.5 239 LEU A C 1
ATOM 1959 O O . LEU A 1 239 ? -18.75 2.496 -5.668 1 90.5 239 LEU A O 1
ATOM 1963 N N . ASN A 1 240 ? -20.828 3.244 -5.887 1 91.5 240 ASN A N 1
ATOM 1964 C CA . ASN A 1 240 ? -20.906 2.861 -7.293 1 91.5 240 ASN A CA 1
ATOM 1965 C C . ASN A 1 240 ? -20.453 1.422 -7.508 1 91.5 240 ASN A C 1
ATOM 1967 O O . ASN A 1 240 ? -19.656 1.147 -8.406 1 91.5 240 ASN A O 1
ATOM 1971 N N . PHE A 1 241 ? -20.797 0.509 -6.625 1 94.25 241 PHE A N 1
ATOM 1972 C CA . PHE A 1 241 ? -20.5 -0.917 -6.723 1 94.25 241 PHE A CA 1
ATOM 1973 C C . PHE A 1 241 ? -21.781 -1.713 -6.965 1 94.25 241 PHE A C 1
ATOM 1975 O O . PHE A 1 241 ? -22.359 -2.285 -6.035 1 94.25 241 PHE A O 1
ATOM 1982 N N . ASP A 1 242 ? -22.125 -1.795 -8.266 1 94.81 242 ASP A N 1
ATOM 1983 C CA . ASP A 1 242 ? -23.375 -2.467 -8.633 1 94.81 242 ASP A CA 1
ATOM 1984 C C . ASP A 1 242 ? -23.125 -3.947 -8.914 1 94.81 242 ASP A C 1
ATOM 1986 O O . ASP A 1 242 ? -22.031 -4.453 -8.711 1 94.81 242 ASP A O 1
ATOM 1990 N N . ILE A 1 243 ? -24.156 -4.586 -9.281 1 95.19 243 ILE A N 1
ATOM 1991 C CA . ILE A 1 243 ? -24.156 -6.035 -9.445 1 95.19 243 ILE A CA 1
ATOM 1992 C C . ILE A 1 243 ? -23.203 -6.422 -10.578 1 95.19 243 ILE A C 1
ATOM 1994 O O . ILE A 1 243 ? -22.562 -7.477 -10.516 1 95.19 243 ILE A O 1
ATOM 1998 N N . LYS A 1 244 ? -23.078 -5.578 -11.57 1 95.12 244 LYS A N 1
ATOM 1999 C CA . LYS A 1 244 ? -22.141 -5.828 -12.648 1 95.12 244 LYS A CA 1
ATOM 2000 C C . LYS A 1 244 ? -20.703 -5.816 -12.141 1 95.12 244 LYS A C 1
ATOM 2002 O O . LYS A 1 244 ? -19.906 -6.703 -12.469 1 95.12 244 LYS A O 1
ATOM 2007 N N . ARG A 1 245 ? -20.375 -4.801 -11.328 1 96.25 245 ARG A N 1
ATOM 2008 C CA . ARG A 1 245 ? -19.047 -4.699 -10.734 1 96.25 245 ARG A CA 1
ATOM 2009 C C . ARG A 1 245 ? -18.766 -5.883 -9.805 1 96.25 245 ARG A C 1
ATOM 2011 O O . ARG A 1 245 ? -17.656 -6.398 -9.766 1 96.25 245 ARG A O 1
ATOM 2018 N N . LEU A 1 246 ? -19.797 -6.273 -9.094 1 96.94 246 LEU A N 1
ATOM 2019 C CA . LEU A 1 246 ? -19.672 -7.441 -8.227 1 96.94 246 LEU A CA 1
ATOM 2020 C C . LEU A 1 246 ? -19.297 -8.68 -9.031 1 96.94 246 LEU A C 1
ATOM 2022 O O . LEU A 1 246 ? -18.375 -9.422 -8.648 1 96.94 246 LEU A O 1
ATOM 2026 N N . GLY A 1 247 ? -19.938 -8.875 -10.133 1 96.5 247 GLY A N 1
ATOM 2027 C CA . GLY A 1 247 ? -19.641 -10.016 -10.992 1 96.5 247 GLY A CA 1
ATOM 2028 C C . GLY A 1 247 ? -18.219 -9.977 -11.547 1 96.5 247 GLY A C 1
ATOM 2029 O O . GLY A 1 247 ? -17.547 -11.008 -11.586 1 96.5 247 GLY A O 1
ATOM 2030 N N . ILE A 1 248 ? -17.812 -8.82 -11.977 1 95.88 248 ILE A N 1
ATOM 2031 C CA . ILE A 1 248 ? -16.469 -8.648 -12.531 1 95.88 248 ILE A CA 1
ATOM 2032 C C . ILE A 1 248 ? -15.43 -9.008 -11.477 1 95.88 248 ILE A C 1
ATOM 2034 O O . ILE A 1 248 ? -14.469 -9.727 -11.766 1 95.88 248 ILE A O 1
ATOM 2038 N N . ASN A 1 249 ? -15.641 -8.578 -10.258 1 96.56 249 ASN A N 1
ATOM 2039 C CA . ASN A 1 249 ? -14.695 -8.875 -9.188 1 96.56 249 ASN A CA 1
ATOM 2040 C C . ASN A 1 249 ? -14.719 -10.352 -8.805 1 96.56 249 ASN A C 1
ATOM 2042 O O . ASN A 1 249 ? -13.688 -10.938 -8.484 1 96.56 249 ASN A O 1
ATOM 2046 N N . ALA A 1 250 ? -15.836 -10.961 -8.852 1 96.25 250 ALA A N 1
ATOM 2047 C CA . ALA A 1 250 ? -15.93 -12.398 -8.617 1 96.25 250 ALA A CA 1
ATOM 2048 C C . ALA A 1 250 ? -15.125 -13.18 -9.648 1 96.25 250 ALA A C 1
ATOM 2050 O O . ALA A 1 250 ? -14.406 -14.125 -9.305 1 96.25 250 ALA A O 1
ATOM 2051 N N . GLY A 1 251 ? -15.273 -12.789 -10.867 1 94.94 251 GLY A N 1
ATOM 2052 C CA . GLY A 1 251 ? -14.477 -13.414 -11.906 1 94.94 251 GLY A CA 1
ATOM 2053 C C . GLY A 1 251 ? -12.984 -13.219 -11.711 1 94.94 251 GLY A C 1
ATOM 2054 O O . GLY A 1 251 ? -12.195 -14.133 -11.984 1 94.94 251 GLY A O 1
ATOM 2055 N N . GLY A 1 252 ? -12.602 -12.039 -11.258 1 94.5 252 GLY A N 1
ATOM 2056 C CA . GLY A 1 252 ? -11.203 -11.742 -11 1 94.5 252 GLY A CA 1
ATOM 2057 C C . GLY A 1 252 ? -10.586 -12.648 -9.953 1 94.5 252 GLY A C 1
ATOM 2058 O O . GLY A 1 252 ? -9.391 -12.961 -10.023 1 94.5 252 GLY A O 1
ATOM 2059 N N . LEU A 1 253 ? -11.344 -13.094 -8.977 1 95 253 LEU A N 1
ATOM 2060 C CA . LEU A 1 253 ? -10.859 -13.992 -7.934 1 95 253 LEU A CA 1
ATOM 2061 C C . LEU A 1 253 ? -10.398 -15.32 -8.531 1 95 253 LEU A C 1
ATOM 2063 O O . LEU A 1 253 ? -9.422 -15.906 -8.062 1 95 253 LEU A O 1
ATOM 2067 N N . LEU A 1 254 ? -11.031 -15.734 -9.57 1 95.81 254 LEU A N 1
ATOM 2068 C CA . LEU A 1 254 ? -10.68 -16.984 -10.227 1 95.81 254 LEU A CA 1
ATOM 2069 C C . LEU A 1 254 ? -9.336 -16.859 -10.945 1 95.81 254 LEU A C 1
ATOM 2071 O O . LEU A 1 254 ? -8.461 -17.703 -10.773 1 95.81 254 LEU A O 1
ATOM 2075 N N . ILE A 1 255 ? -9.164 -15.828 -11.664 1 91.94 255 ILE A N 1
ATOM 2076 C CA . ILE A 1 255 ? -8.023 -15.68 -12.562 1 91.94 255 ILE A CA 1
ATOM 2077 C C . ILE A 1 255 ? -6.73 -15.609 -11.75 1 91.94 255 ILE A C 1
ATOM 2079 O O . ILE A 1 255 ? -5.707 -16.172 -12.156 1 91.94 255 ILE A O 1
ATOM 2083 N N . GLY A 1 256 ? -6.758 -15.094 -10.633 1 90.56 256 GLY A N 1
ATOM 2084 C CA . GLY A 1 256 ? -5.562 -14.914 -9.82 1 90.56 256 GLY A CA 1
ATOM 2085 C C . GLY A 1 256 ? -5.242 -16.109 -8.953 1 90.56 256 GLY A C 1
ATOM 2086 O O . GLY A 1 256 ? -4.137 -16.234 -8.422 1 90.56 256 GLY A O 1
ATOM 2087 N N . ALA A 1 257 ? -6.09 -17.078 -8.914 1 94.88 257 ALA A N 1
ATOM 2088 C CA . ALA A 1 257 ? -5.977 -18.031 -7.824 1 94.88 257 ALA A CA 1
ATOM 2089 C C . ALA A 1 257 ? -5.457 -19.375 -8.336 1 94.88 257 ALA A C 1
ATOM 2091 O O . ALA A 1 257 ? -4.594 -20 -7.707 1 94.88 257 ALA A O 1
ATOM 2092 N N . VAL A 1 258 ? -5.797 -19.812 -9.469 1 97.38 258 VAL A N 1
ATOM 2093 C CA . VAL A 1 258 ? -5.645 -21.234 -9.789 1 97.38 258 VAL A CA 1
ATOM 2094 C C . VAL A 1 258 ? -4.27 -21.469 -10.406 1 97.38 258 VAL A C 1
ATOM 2096 O O . VAL A 1 258 ? -3.414 -22.125 -9.797 1 97.38 258 VAL A O 1
ATOM 2099 N N . GLU A 1 259 ? -4.016 -20.875 -11.508 1 97.06 259 GLU A N 1
ATOM 2100 C CA . GLU A 1 259 ? -2.826 -21.234 -12.273 1 97.06 259 GLU A CA 1
ATOM 2101 C C . GLU A 1 259 ? -1.552 -20.797 -11.562 1 97.06 259 GLU A C 1
ATOM 2103 O O . GLU A 1 259 ? -0.568 -21.531 -11.523 1 97.06 259 GLU A O 1
ATOM 2108 N N . THR A 1 260 ? -1.582 -19.594 -11 1 96.19 260 THR A N 1
ATOM 2109 C CA . THR A 1 260 ? -0.396 -19.078 -10.32 1 96.19 260 THR A CA 1
ATOM 2110 C C . THR A 1 260 ? -0.084 -19.906 -9.078 1 96.19 260 THR A C 1
ATOM 2112 O O . THR A 1 260 ? 1.081 -20.172 -8.781 1 96.19 260 THR A O 1
ATOM 2115 N N . THR A 1 261 ? -1.12 -20.297 -8.383 1 98.38 261 THR A N 1
ATOM 2116 C CA . THR A 1 261 ? -0.929 -21.156 -7.219 1 98.38 261 THR A CA 1
ATOM 2117 C C . THR A 1 261 ? -0.399 -22.531 -7.637 1 98.38 261 THR A C 1
ATOM 2119 O O . THR A 1 261 ? 0.543 -23.047 -7.035 1 98.38 261 THR A O 1
ATOM 2122 N N . SER A 1 262 ? -1.027 -23.078 -8.656 1 98.62 262 SER A N 1
ATOM 2123 C CA . SER A 1 262 ? -0.601 -24.375 -9.172 1 98.62 262 SER A CA 1
ATOM 2124 C C . SER A 1 262 ? 0.876 -24.359 -9.555 1 98.62 262 SER A C 1
ATOM 2126 O O . SER A 1 262 ? 1.627 -25.266 -9.188 1 98.62 262 SER A O 1
ATOM 2128 N N . GLN A 1 263 ? 1.234 -23.359 -10.242 1 98.56 263 GLN A N 1
ATOM 2129 C CA . GLN A 1 263 ? 2.619 -23.219 -10.68 1 98.56 263 GLN A CA 1
ATOM 2130 C C . GLN A 1 263 ? 3.57 -23.141 -9.492 1 98.56 263 GLN A C 1
ATOM 2132 O O . GLN A 1 263 ? 4.586 -23.844 -9.453 1 98.56 263 GLN A O 1
ATOM 2137 N N . ALA A 1 264 ? 3.26 -22.328 -8.539 1 98.56 264 ALA A N 1
ATOM 2138 C CA . ALA A 1 264 ? 4.105 -22.156 -7.359 1 98.56 264 ALA A CA 1
ATOM 2139 C C . ALA A 1 264 ? 4.316 -23.484 -6.633 1 98.56 264 ALA A C 1
ATOM 2141 O O . ALA A 1 264 ? 5.449 -23.844 -6.312 1 98.56 264 ALA A O 1
ATOM 2142 N N . VAL A 1 265 ? 3.262 -24.172 -6.43 1 98.88 265 VAL A N 1
ATOM 2143 C CA . VAL A 1 265 ? 3.303 -25.422 -5.66 1 98.88 265 VAL A CA 1
ATOM 2144 C C . VAL A 1 265 ? 4.121 -26.469 -6.406 1 98.88 265 VAL A C 1
ATOM 2146 O O . VAL A 1 265 ? 5.012 -27.094 -5.828 1 98.88 265 VAL A O 1
ATOM 2149 N N . ALA A 1 266 ? 3.842 -26.609 -7.695 1 98.81 266 ALA A N 1
ATOM 2150 C CA . ALA A 1 266 ? 4.566 -27.594 -8.5 1 98.81 266 ALA A CA 1
ATOM 2151 C C . ALA A 1 266 ? 6.062 -27.297 -8.5 1 98.81 266 ALA A C 1
ATOM 2153 O O . ALA A 1 266 ? 6.883 -28.203 -8.32 1 98.81 266 ALA A O 1
ATOM 2154 N N . GLN A 1 267 ? 6.395 -26.078 -8.672 1 98.56 267 GLN A N 1
ATOM 2155 C CA . GLN A 1 267 ? 7.793 -25.672 -8.766 1 98.56 267 GLN A CA 1
ATOM 2156 C C . GLN A 1 267 ? 8.508 -25.859 -7.426 1 98.56 267 GLN A C 1
ATOM 2158 O O . GLN A 1 267 ? 9.672 -26.266 -7.391 1 98.56 267 GLN A O 1
ATOM 2163 N N . VAL A 1 268 ? 7.836 -25.531 -6.359 1 98.81 268 VAL A N 1
ATOM 2164 C CA . VAL A 1 268 ? 8.438 -25.703 -5.039 1 98.81 268 VAL A CA 1
ATOM 2165 C C . VAL A 1 268 ? 8.688 -27.188 -4.766 1 98.81 268 VAL A C 1
ATOM 2167 O O . VAL A 1 268 ? 9.758 -27.562 -4.277 1 98.81 268 VAL A O 1
ATOM 2170 N N . ILE A 1 269 ? 7.703 -28.047 -5.066 1 98.75 269 ILE A N 1
ATOM 2171 C CA . ILE A 1 269 ? 7.867 -29.484 -4.875 1 98.75 269 ILE A CA 1
ATOM 2172 C C . ILE A 1 269 ? 9.078 -29.969 -5.66 1 98.75 269 ILE A C 1
ATOM 2174 O O . ILE A 1 269 ? 9.953 -30.641 -5.105 1 98.75 269 ILE A O 1
ATOM 2178 N N . GLN A 1 270 ? 9.141 -29.609 -6.898 1 98.69 270 GLN A N 1
ATOM 2179 C CA . GLN A 1 270 ? 10.266 -30.062 -7.711 1 98.69 270 GLN A CA 1
ATOM 2180 C C . GLN A 1 270 ? 11.586 -29.562 -7.145 1 98.69 270 GLN A C 1
ATOM 2182 O O . GLN A 1 270 ? 12.57 -30.297 -7.102 1 98.69 270 GLN A O 1
ATOM 2187 N N . TYR A 1 271 ? 11.609 -28.281 -6.785 1 98.56 271 TYR A N 1
ATOM 2188 C CA . TYR A 1 271 ? 12.836 -27.719 -6.242 1 98.56 271 TYR A CA 1
ATOM 2189 C C . TYR A 1 271 ? 13.336 -28.516 -5.047 1 98.56 271 TYR A C 1
ATOM 2191 O O . TYR A 1 271 ? 14.516 -28.859 -4.969 1 98.56 271 TYR A O 1
ATOM 2199 N N . LEU A 1 272 ? 12.438 -28.797 -4.117 1 98.5 272 LEU A N 1
ATOM 2200 C CA . LEU A 1 272 ? 12.812 -29.531 -2.922 1 98.5 272 LEU A CA 1
ATOM 2201 C C . LEU A 1 272 ? 13.242 -30.953 -3.279 1 98.5 272 LEU A C 1
ATOM 2203 O O . LEU A 1 272 ? 14.211 -31.469 -2.717 1 98.5 272 LEU A O 1
ATOM 2207 N N . MET A 1 273 ? 12.57 -31.578 -4.246 1 97.75 273 MET A N 1
ATOM 2208 C CA . MET A 1 273 ? 12.922 -32.938 -4.688 1 97.75 273 MET A CA 1
ATOM 2209 C C . MET A 1 273 ? 14.336 -32.938 -5.273 1 97.75 273 MET A C 1
ATOM 2211 O O . MET A 1 273 ? 15.031 -33.969 -5.172 1 97.75 273 MET A O 1
ATOM 2215 N N . GLN A 1 274 ? 14.758 -31.875 -5.832 1 97.56 274 GLN A N 1
ATOM 2216 C CA . GLN A 1 274 ? 16.062 -31.766 -6.469 1 97.56 274 GLN A CA 1
ATOM 2217 C C . GLN A 1 274 ? 17.141 -31.359 -5.461 1 97.56 274 GLN A C 1
ATOM 2219 O O . GLN A 1 274 ? 18.328 -31.328 -5.785 1 97.56 274 GLN A O 1
ATOM 2224 N N . HIS A 1 275 ? 16.734 -31.047 -4.25 1 97.75 275 HIS A N 1
ATOM 2225 C CA . HIS A 1 275 ? 17.625 -30.656 -3.17 1 97.75 275 HIS A CA 1
ATOM 2226 C C . HIS A 1 275 ? 17.391 -31.5 -1.921 1 97.75 275 HIS A C 1
ATOM 2228 O O . HIS A 1 275 ? 16.719 -31.047 -0.984 1 97.75 275 HIS A O 1
ATOM 2234 N N . PRO A 1 276 ? 18.078 -32.625 -1.817 1 97.06 276 PRO A N 1
ATOM 2235 C CA . PRO A 1 276 ? 17.766 -33.625 -0.794 1 97.06 276 PRO A CA 1
ATOM 2236 C C . PRO A 1 276 ? 17.922 -33.094 0.626 1 97.06 276 PRO A C 1
ATOM 2238 O O . PRO A 1 276 ? 17.172 -33.469 1.524 1 97.06 276 PRO A O 1
ATOM 2241 N N . GLU A 1 277 ? 18.875 -32.25 0.845 1 97.31 277 GLU A N 1
ATOM 2242 C CA . GLU A 1 277 ? 19.078 -31.672 2.176 1 97.31 277 GLU A CA 1
ATOM 2243 C C . GLU A 1 277 ? 17.859 -30.875 2.617 1 97.31 277 GLU A C 1
ATOM 2245 O O . GLU A 1 277 ? 17.406 -31 3.756 1 97.31 277 GLU A O 1
ATOM 2250 N N . TRP A 1 278 ? 17.359 -30.094 1.758 1 97.88 278 TRP A N 1
ATOM 2251 C CA . TRP A 1 278 ? 16.219 -29.25 2.092 1 97.88 278 TRP A CA 1
ATOM 2252 C C . TRP A 1 278 ? 14.922 -30.062 2.074 1 97.88 278 TRP A C 1
ATOM 2254 O O . TRP A 1 278 ? 13.992 -29.766 2.83 1 97.88 278 TRP A O 1
ATOM 2264 N N . LEU A 1 279 ? 14.844 -31.078 1.192 1 98.06 279 LEU A N 1
ATOM 2265 C CA . LEU A 1 279 ? 13.711 -32 1.239 1 98.06 279 LEU A CA 1
ATOM 2266 C C . LEU A 1 279 ? 13.609 -32.656 2.605 1 98.06 279 LEU A C 1
ATOM 2268 O O . LEU A 1 279 ? 12.531 -32.719 3.193 1 98.06 279 LEU A O 1
ATOM 2272 N N . ALA A 1 280 ? 14.766 -33.156 3.121 1 98 280 ALA A N 1
ATOM 2273 C CA . ALA A 1 280 ? 14.805 -33.812 4.418 1 98 280 ALA A CA 1
ATOM 2274 C C . ALA A 1 280 ? 14.367 -32.875 5.535 1 98 280 ALA A C 1
ATOM 2276 O O . ALA A 1 280 ? 13.602 -33.25 6.422 1 98 280 ALA A O 1
ATOM 2277 N N . ARG A 1 281 ? 14.867 -31.656 5.508 1 98.19 281 ARG A N 1
ATOM 2278 C CA . ARG A 1 281 ? 14.5 -30.672 6.52 1 98.19 281 ARG A CA 1
ATOM 2279 C C . ARG A 1 281 ? 13.008 -30.344 6.453 1 98.19 281 ARG A C 1
ATOM 2281 O O . ARG A 1 281 ? 12.344 -30.25 7.484 1 98.19 281 ARG A O 1
ATOM 2288 N N . ALA A 1 282 ? 12.516 -30.172 5.254 1 98.69 282 ALA A N 1
ATOM 2289 C CA . ALA A 1 282 ? 11.102 -29.875 5.07 1 98.69 282 ALA A CA 1
ATOM 2290 C C . ALA A 1 282 ? 10.234 -31.016 5.598 1 98.69 282 ALA A C 1
ATOM 2292 O O . ALA A 1 282 ? 9.242 -30.781 6.297 1 98.69 282 ALA A O 1
ATOM 2293 N N . LYS A 1 283 ? 10.617 -32.219 5.309 1 98.19 283 LYS A N 1
ATOM 2294 C CA . LYS A 1 283 ? 9.867 -33.375 5.758 1 98.19 283 LYS A CA 1
ATOM 2295 C C . LYS A 1 283 ? 9.875 -33.469 7.281 1 98.19 283 LYS A C 1
ATOM 2297 O O . LYS A 1 283 ? 8.875 -33.875 7.887 1 98.19 283 LYS A O 1
ATOM 2302 N N . ALA A 1 284 ? 10.945 -33.125 7.871 1 98.12 284 ALA A N 1
ATOM 2303 C CA . ALA A 1 284 ? 11.102 -33.219 9.32 1 98.12 284 ALA A CA 1
ATOM 2304 C C . ALA A 1 284 ? 10.164 -32.25 10.031 1 98.12 284 ALA A C 1
ATOM 2306 O O . ALA A 1 284 ? 9.641 -32.562 11.109 1 98.12 284 ALA A O 1
ATOM 2307 N N . VAL A 1 285 ? 9.914 -31.109 9.422 1 98.19 285 VAL A N 1
ATOM 2308 C CA . VAL A 1 285 ? 9.164 -30.078 10.133 1 98.19 285 VAL A CA 1
ATOM 2309 C C . VAL A 1 285 ? 7.719 -30.047 9.633 1 98.19 285 VAL A C 1
ATOM 2311 O O . VAL A 1 285 ? 6.863 -29.391 10.234 1 98.19 285 VAL A O 1
ATOM 2314 N N . ALA A 1 286 ? 7.391 -30.766 8.586 1 98.38 286 ALA A N 1
ATOM 2315 C CA . ALA A 1 286 ? 6.059 -30.781 7.988 1 98.38 286 ALA A CA 1
ATOM 2316 C C . ALA A 1 286 ? 5.004 -31.188 9.008 1 98.38 286 ALA A C 1
ATOM 2318 O O . ALA A 1 286 ? 3.898 -30.656 9.023 1 98.38 286 ALA A O 1
ATOM 2319 N N . PRO A 1 287 ? 5.328 -32.094 9.977 1 97.75 287 PRO A N 1
ATOM 2320 C CA . PRO A 1 287 ? 4.301 -32.531 10.914 1 97.75 287 PRO A CA 1
ATOM 2321 C C . PRO A 1 287 ? 4.094 -31.578 12.078 1 97.75 287 PRO A C 1
ATOM 2323 O O . PRO A 1 287 ? 3.168 -31.75 12.875 1 97.75 287 PRO A O 1
ATOM 2326 N N . TYR A 1 288 ? 4.922 -30.547 12.156 1 97.69 288 TYR A N 1
ATOM 2327 C CA . TYR A 1 288 ? 4.809 -29.609 13.281 1 97.69 288 TYR A CA 1
ATOM 2328 C C . TYR A 1 288 ? 3.463 -28.906 13.258 1 97.69 288 TYR A C 1
ATOM 2330 O O . TYR A 1 288 ? 2.955 -28.547 12.195 1 97.69 288 TYR A O 1
ATOM 2338 N N . ALA A 1 289 ? 2.936 -28.609 14.414 1 96.31 289 ALA A N 1
ATOM 2339 C CA . ALA A 1 289 ? 1.685 -27.875 14.539 1 96.31 289 ALA A CA 1
ATOM 2340 C C . ALA A 1 289 ? 1.849 -26.422 14.078 1 96.31 289 ALA A C 1
ATOM 2342 O O . ALA A 1 289 ? 0.987 -25.891 13.375 1 96.31 289 ALA A O 1
ATOM 2343 N N . ASP A 1 290 ? 2.928 -25.797 14.523 1 96.38 290 ASP A N 1
ATOM 2344 C CA . ASP A 1 290 ? 3.252 -24.453 14.023 1 96.38 290 ASP A CA 1
ATOM 2345 C C . ASP A 1 290 ? 3.896 -24.531 12.641 1 96.38 290 ASP A C 1
ATOM 2347 O O . ASP A 1 290 ? 4.992 -25.078 12.492 1 96.38 290 ASP A O 1
ATOM 2351 N N . PRO A 1 291 ? 3.217 -23.906 11.703 1 96.88 291 PRO A N 1
ATOM 2352 C CA . PRO A 1 291 ? 3.697 -24.094 10.328 1 96.88 291 PRO A CA 1
ATOM 2353 C C . PRO A 1 291 ? 4.828 -23.141 9.969 1 96.88 291 PRO A C 1
ATOM 2355 O O . PRO A 1 291 ? 5.371 -23.203 8.859 1 96.88 291 PRO A O 1
ATOM 2358 N N . LYS A 1 292 ? 5.262 -22.312 10.805 1 95.69 292 LYS A N 1
ATOM 2359 C CA . LYS A 1 292 ? 6.145 -21.188 10.492 1 95.69 292 LYS A CA 1
ATOM 2360 C C . LYS A 1 292 ? 7.441 -21.672 9.844 1 95.69 292 LYS A C 1
ATOM 2362 O O . LYS A 1 292 ? 7.879 -21.125 8.836 1 95.69 292 LYS A O 1
ATOM 2367 N N . GLU A 1 293 ? 8.086 -22.688 10.414 1 97.5 293 GLU A N 1
ATOM 2368 C CA . GLU A 1 293 ? 9.352 -23.188 9.891 1 97.5 293 GLU A CA 1
ATOM 2369 C C . GLU A 1 293 ? 9.172 -23.781 8.5 1 97.5 293 GLU A C 1
ATOM 2371 O O . GLU A 1 293 ? 9.969 -23.516 7.598 1 97.5 293 GLU A O 1
ATOM 2376 N N . PHE A 1 294 ? 8.133 -24.578 8.367 1 98.44 294 PHE A N 1
ATOM 2377 C CA . PHE A 1 294 ? 7.855 -25.203 7.074 1 98.44 294 PHE A CA 1
ATOM 2378 C C . PHE A 1 294 ? 7.57 -24.141 6.016 1 98.44 294 PHE A C 1
ATOM 2380 O O . PHE A 1 294 ? 8.109 -24.203 4.906 1 98.44 294 PHE A O 1
ATOM 2387 N N . ASP A 1 295 ? 6.707 -23.172 6.383 1 98.19 295 ASP A N 1
ATOM 2388 C CA . ASP A 1 295 ? 6.367 -22.094 5.453 1 98.19 295 ASP A CA 1
ATOM 2389 C C . ASP A 1 295 ? 7.617 -21.344 4.996 1 98.19 295 ASP A C 1
ATOM 2391 O O . ASP A 1 295 ? 7.73 -20.969 3.828 1 98.19 295 ASP A O 1
ATOM 2395 N N . GLY A 1 296 ? 8.547 -21.125 5.918 1 97.69 296 GLY A N 1
ATOM 2396 C CA . GLY A 1 296 ? 9.789 -20.453 5.574 1 97.69 296 GLY A CA 1
ATOM 2397 C C . GLY A 1 296 ? 10.586 -21.172 4.5 1 97.69 296 GLY A C 1
ATOM 2398 O O . GLY A 1 296 ? 11.172 -20.547 3.619 1 97.69 296 GLY A O 1
ATOM 2399 N N . ILE A 1 297 ? 10.594 -22.469 4.551 1 98.56 297 ILE A N 1
ATOM 2400 C CA . ILE A 1 297 ? 11.305 -23.281 3.568 1 98.56 297 ILE A CA 1
ATOM 2401 C C . ILE A 1 297 ? 10.641 -23.125 2.201 1 98.56 297 ILE A C 1
ATOM 2403 O O . ILE A 1 297 ? 11.32 -22.969 1.187 1 98.56 297 ILE A O 1
ATOM 2407 N N . VAL A 1 298 ? 9.328 -23.125 2.174 1 98.56 298 VAL A N 1
ATOM 2408 C CA . VAL A 1 298 ? 8.562 -23.016 0.933 1 98.56 298 VAL A CA 1
ATOM 2409 C C . VAL A 1 298 ? 8.836 -21.656 0.281 1 98.56 298 VAL A C 1
ATOM 2411 O O . VAL A 1 298 ? 9.117 -21.594 -0.917 1 98.56 298 VAL A O 1
ATOM 2414 N N . TRP A 1 299 ? 8.82 -20.625 1.039 1 97.69 299 TRP A N 1
ATOM 2415 C CA . TRP A 1 299 ? 8.992 -19.281 0.493 1 97.69 299 TRP A CA 1
ATOM 2416 C C . TRP A 1 299 ? 10.414 -19.078 -0 1 97.69 299 TRP A C 1
ATOM 2418 O O . TRP A 1 299 ? 10.641 -18.391 -0.997 1 97.69 299 TRP A O 1
ATOM 2428 N N . GLU A 1 300 ? 11.383 -19.656 0.712 1 98.06 300 GLU A N 1
ATOM 2429 C CA . GLU A 1 300 ? 12.766 -19.578 0.232 1 98.06 300 GLU A CA 1
ATOM 2430 C C . GLU A 1 300 ? 12.938 -20.359 -1.063 1 98.06 300 GLU A C 1
ATOM 2432 O O . GLU A 1 300 ? 13.68 -19.953 -1.954 1 98.06 300 GLU A O 1
ATOM 2437 N N . ALA A 1 301 ? 12.258 -21.5 -1.14 1 98.44 301 ALA A N 1
ATOM 2438 C CA . ALA A 1 301 ? 12.305 -22.25 -2.395 1 98.44 301 ALA A CA 1
ATOM 2439 C C . ALA A 1 301 ? 11.734 -21.422 -3.545 1 98.44 301 ALA A C 1
ATOM 2441 O O . ALA A 1 301 ? 12.305 -21.406 -4.637 1 98.44 301 ALA A O 1
ATOM 2442 N N . LEU A 1 302 ? 10.695 -20.734 -3.26 1 97.56 302 LEU A N 1
ATOM 2443 C CA . LEU A 1 302 ? 10.047 -19.938 -4.289 1 97.56 302 LEU A CA 1
ATOM 2444 C C . LEU A 1 302 ? 10.922 -18.766 -4.703 1 97.56 302 LEU A C 1
ATOM 2446 O O . LEU A 1 302 ? 10.758 -18.203 -5.789 1 97.56 302 LEU A O 1
ATOM 2450 N N . ARG A 1 303 ? 11.781 -18.297 -3.826 1 97.38 303 ARG A N 1
ATOM 2451 C CA . ARG A 1 303 ? 12.727 -17.266 -4.215 1 97.38 303 ARG A CA 1
ATOM 2452 C C . ARG A 1 303 ? 13.609 -17.734 -5.367 1 97.38 303 ARG A C 1
ATOM 2454 O O . ARG A 1 303 ? 13.938 -16.953 -6.262 1 97.38 303 ARG A O 1
ATOM 2461 N N . PHE A 1 304 ? 13.977 -19.031 -5.379 1 97.44 304 PHE A N 1
ATOM 2462 C CA . PHE A 1 304 ? 14.844 -19.609 -6.398 1 97.44 304 PHE A CA 1
ATOM 2463 C C . PHE A 1 304 ? 14.055 -19.953 -7.656 1 97.44 304 PHE A C 1
ATOM 2465 O O . PHE A 1 304 ? 14.586 -19.891 -8.766 1 97.44 304 PHE A O 1
ATOM 2472 N N . VAL A 1 305 ? 12.797 -20.328 -7.484 1 97 305 VAL A N 1
ATOM 2473 C CA . VAL A 1 305 ? 11.953 -20.719 -8.609 1 97 305 VAL A CA 1
ATOM 2474 C C . VAL A 1 305 ? 10.625 -19.969 -8.547 1 97 305 VAL A C 1
ATOM 2476 O O . VAL A 1 305 ? 9.57 -20.578 -8.359 1 97 305 VAL A O 1
ATOM 2479 N N . PRO A 1 306 ? 10.672 -18.688 -8.742 1 96.5 306 PRO A N 1
ATOM 2480 C CA . PRO A 1 306 ? 9.469 -17.875 -8.578 1 96.5 306 PRO A CA 1
ATOM 2481 C C . PRO A 1 306 ? 8.398 -18.172 -9.625 1 96.5 306 PRO A C 1
ATOM 2483 O O . PRO A 1 306 ? 8.688 -18.812 -10.641 1 96.5 306 PRO A O 1
ATOM 2486 N N . ILE A 1 307 ? 7.188 -17.719 -9.359 1 93.56 307 ILE A N 1
ATOM 2487 C CA . ILE A 1 307 ? 6.074 -17.844 -10.297 1 93.56 307 ILE A CA 1
ATOM 2488 C C . ILE A 1 307 ? 6.406 -17.094 -11.586 1 93.56 307 ILE A C 1
ATOM 2490 O O . ILE A 1 307 ? 6.219 -17.625 -12.68 1 93.56 307 ILE A O 1
ATOM 2494 N N . THR A 1 308 ? 6.887 -15.891 -11.461 1 94.5 308 THR A N 1
ATOM 2495 C CA . THR A 1 308 ? 7.367 -15.078 -12.57 1 94.5 308 THR A CA 1
ATOM 2496 C C . THR A 1 308 ? 8.688 -14.398 -12.211 1 94.5 308 THR A C 1
ATOM 2498 O O . THR A 1 308 ? 8.898 -14.023 -11.062 1 94.5 308 THR A O 1
ATOM 2501 N N . PRO A 1 309 ? 9.523 -14.281 -13.195 1 96.69 309 PRO A N 1
ATOM 2502 C CA . PRO A 1 309 ? 10.812 -13.664 -12.891 1 96.69 309 PRO A CA 1
ATOM 2503 C C . PRO A 1 309 ? 10.75 -12.133 -12.875 1 96.69 309 PRO A C 1
ATOM 2505 O O . PRO A 1 309 ? 11.688 -11.477 -12.43 1 96.69 309 PRO A O 1
ATOM 2508 N N . TYR A 1 310 ? 9.656 -11.562 -13.461 1 97.88 310 TYR A N 1
ATOM 2509 C CA . TYR A 1 310 ? 9.57 -10.109 -13.547 1 97.88 310 TYR A CA 1
ATOM 2510 C C . TYR A 1 310 ? 8.125 -9.641 -13.516 1 97.88 310 TYR A C 1
ATOM 2512 O O . TYR A 1 310 ? 7.203 -10.438 -13.711 1 97.88 310 TYR A O 1
ATOM 2520 N N . LEU A 1 311 ? 7.965 -8.391 -13.203 1 97.62 311 LEU A N 1
ATOM 2521 C CA . LEU A 1 311 ? 6.719 -7.641 -13.336 1 97.62 311 LEU A CA 1
ATOM 2522 C C . LEU A 1 311 ? 6.824 -6.602 -14.453 1 97.62 311 LEU A C 1
ATOM 2524 O O . LEU A 1 311 ? 7.727 -5.762 -14.438 1 97.62 311 LEU A O 1
ATOM 2528 N N . PHE A 1 312 ? 5.996 -6.668 -15.477 1 97.88 312 PHE A N 1
ATOM 2529 C CA . PHE A 1 312 ? 6.195 -5.781 -16.609 1 97.88 312 PHE A CA 1
ATOM 2530 C C . PHE A 1 312 ? 5.301 -4.551 -16.516 1 97.88 312 PHE A C 1
ATOM 2532 O O . PHE A 1 312 ? 4.227 -4.609 -15.914 1 97.88 312 PHE A O 1
ATOM 2539 N N . ARG A 1 313 ? 5.812 -3.447 -17.047 1 98.5 313 ARG A N 1
ATOM 2540 C CA . ARG A 1 313 ? 5.141 -2.156 -17.141 1 98.5 313 ARG A CA 1
ATOM 2541 C C . ARG A 1 313 ? 5.363 -1.521 -18.516 1 98.5 313 ARG A C 1
ATOM 2543 O O . ARG A 1 313 ? 6.262 -1.929 -19.25 1 98.5 313 ARG A O 1
ATOM 2550 N N . ARG A 1 314 ? 4.531 -0.617 -18.844 1 98.56 314 ARG A N 1
ATOM 2551 C CA . ARG A 1 314 ? 4.754 0.277 -19.969 1 98.56 314 ARG A CA 1
ATOM 2552 C C . ARG A 1 314 ? 4.988 1.709 -19.5 1 98.56 314 ARG A C 1
ATOM 2554 O O . ARG A 1 314 ? 4.234 2.227 -18.672 1 98.56 314 ARG A O 1
ATOM 2561 N N . THR A 1 315 ? 5.992 2.344 -19.969 1 98.5 315 THR A N 1
ATOM 2562 C CA . THR A 1 315 ? 6.359 3.695 -19.562 1 98.5 315 THR A CA 1
ATOM 2563 C C . THR A 1 315 ? 5.43 4.723 -20.188 1 98.5 315 THR A C 1
ATOM 2565 O O . THR A 1 315 ? 5.348 4.82 -21.422 1 98.5 315 THR A O 1
ATOM 2568 N N . ALA A 1 316 ? 4.781 5.566 -19.406 1 97.69 316 ALA A N 1
ATOM 2569 C CA . ALA A 1 316 ? 3.826 6.555 -19.906 1 97.69 316 ALA A CA 1
ATOM 2570 C C . ALA A 1 316 ? 4.527 7.863 -20.25 1 97.69 316 ALA A C 1
ATOM 2572 O O . ALA A 1 316 ? 4.039 8.633 -21.078 1 97.69 316 ALA A O 1
ATOM 2573 N N . SER A 1 317 ? 5.617 8.18 -19.656 1 96.69 317 SER A N 1
ATOM 2574 C CA . SER A 1 317 ? 6.43 9.375 -19.875 1 96.69 317 SER A CA 1
ATOM 2575 C C . SER A 1 317 ? 7.91 9.078 -19.672 1 96.69 317 SER A C 1
ATOM 2577 O O . SER A 1 317 ? 8.266 8.117 -18.984 1 96.69 317 SER A O 1
ATOM 2579 N N . ASP A 1 318 ? 8.719 9.883 -20.312 1 96.88 318 ASP A N 1
ATOM 2580 C CA . ASP A 1 318 ? 10.156 9.703 -20.109 1 96.88 318 ASP A CA 1
ATOM 2581 C C . ASP A 1 318 ? 10.5 9.773 -18.609 1 96.88 318 ASP A C 1
ATOM 2583 O O . ASP A 1 318 ? 9.93 10.586 -17.875 1 96.88 318 ASP A O 1
ATOM 2587 N N . TYR A 1 319 ? 11.383 8.93 -18.188 1 95.38 319 TYR A N 1
ATOM 2588 C CA . TYR A 1 319 ? 11.812 8.898 -16.797 1 95.38 319 TYR A CA 1
ATOM 2589 C C . TYR A 1 319 ? 13.273 8.469 -16.688 1 95.38 319 TYR A C 1
ATOM 2591 O O . TYR A 1 319 ? 13.711 7.555 -17.391 1 95.38 319 TYR A O 1
ATOM 2599 N N . THR A 1 320 ? 14.039 9.172 -15.867 1 95.31 320 THR A N 1
ATOM 2600 C CA . THR A 1 320 ? 15.414 8.766 -15.586 1 95.31 320 THR A CA 1
ATOM 2601 C C . THR A 1 320 ? 15.469 7.855 -14.367 1 95.31 320 THR A C 1
ATOM 2603 O O . THR A 1 320 ? 15.32 8.32 -13.234 1 95.31 320 THR A O 1
ATOM 2606 N N . ALA A 1 321 ? 15.719 6.582 -14.562 1 95.75 321 ALA A N 1
ATOM 2607 C CA . ALA A 1 321 ? 15.828 5.602 -13.484 1 95.75 321 ALA A CA 1
ATOM 2608 C C . ALA A 1 321 ? 17.234 5.594 -12.898 1 95.75 321 ALA A C 1
ATOM 2610 O O . ALA A 1 321 ? 18.219 5.895 -13.586 1 95.75 321 ALA A O 1
ATOM 2611 N N . ALA A 1 322 ? 17.328 5.266 -11.602 1 94.12 322 ALA A N 1
ATOM 2612 C CA . ALA A 1 322 ? 18.594 5.145 -10.883 1 94.12 322 ALA A CA 1
ATOM 2613 C C . ALA A 1 322 ? 19.406 6.438 -10.961 1 94.12 322 ALA A C 1
ATOM 2615 O O . ALA A 1 322 ? 20.625 6.41 -11.172 1 94.12 322 ALA A O 1
ATOM 2616 N N . LYS A 1 323 ? 18.719 7.457 -10.898 1 89.62 323 LYS A N 1
ATOM 2617 C CA . LYS A 1 323 ? 19.344 8.773 -11 1 89.62 323 LYS A CA 1
ATOM 2618 C C . LYS A 1 323 ? 20.438 8.953 -9.953 1 89.62 323 LYS A C 1
ATOM 2620 O O . LYS A 1 323 ? 20.266 8.57 -8.789 1 89.62 323 LYS A O 1
ATOM 2625 N N . GLY A 1 324 ? 21.594 9.516 -10.352 1 84.06 324 GLY A N 1
ATOM 2626 C CA . GLY A 1 324 ? 22.703 9.805 -9.453 1 84.06 324 GLY A CA 1
ATOM 2627 C C . GLY A 1 324 ? 23.656 8.641 -9.289 1 84.06 324 GLY A C 1
ATOM 2628 O O . GLY A 1 324 ? 24.641 8.742 -8.562 1 84.06 324 GLY A O 1
ATOM 2629 N N . THR A 1 325 ? 23.312 7.551 -9.867 1 87.38 325 THR A N 1
ATOM 2630 C CA . THR A 1 325 ? 24.203 6.395 -9.797 1 87.38 325 THR A CA 1
ATOM 2631 C C . THR A 1 325 ? 25 6.242 -11.086 1 87.38 325 THR A C 1
ATOM 2633 O O . THR A 1 325 ? 24.797 6.996 -12.039 1 87.38 325 THR A O 1
ATOM 2636 N N . GLY A 1 326 ? 25.891 5.32 -11.07 1 91.94 326 GLY A N 1
ATOM 2637 C CA . GLY A 1 326 ? 26.734 5.062 -12.234 1 91.94 326 GLY A CA 1
ATOM 2638 C C . GLY A 1 326 ? 25.984 4.398 -13.367 1 91.94 326 GLY A C 1
ATOM 2639 O O . GLY A 1 326 ? 26.5 4.316 -14.492 1 91.94 326 GLY A O 1
ATOM 2640 N N . HIS A 1 327 ? 24.719 3.965 -13.141 1 95.56 327 HIS A N 1
ATOM 2641 C CA . HIS A 1 327 ? 23.953 3.281 -14.18 1 95.56 327 HIS A CA 1
ATOM 2642 C C . HIS A 1 327 ? 22.641 4 -14.469 1 95.56 327 HIS A C 1
ATOM 2644 O O . HIS A 1 327 ? 21.672 3.379 -14.914 1 95.56 327 HIS A O 1
ATOM 2650 N N . GLU A 1 328 ? 22.672 5.266 -14.133 1 95.75 328 GLU A N 1
ATOM 2651 C CA . GLU A 1 328 ? 21.516 6.098 -14.469 1 95.75 328 GLU A CA 1
ATOM 2652 C C . GLU A 1 328 ? 21.094 5.906 -15.922 1 95.75 328 GLU A C 1
ATOM 2654 O O . GLU A 1 328 ? 21.953 5.84 -16.812 1 95.75 328 GLU A O 1
ATOM 2659 N N . THR A 1 329 ? 19.766 5.719 -16.188 1 97.81 329 THR A N 1
ATOM 2660 C CA . THR A 1 329 ? 19.281 5.391 -17.531 1 97.81 329 THR A CA 1
ATOM 2661 C C . THR A 1 329 ? 17.953 6.07 -17.812 1 97.81 329 THR A C 1
ATOM 2663 O O . THR A 1 329 ? 17.031 6.012 -16.984 1 97.81 329 THR A O 1
ATOM 2666 N N . VAL A 1 330 ? 17.812 6.691 -18.969 1 97.75 330 VAL A N 1
ATOM 2667 C CA . VAL A 1 330 ? 16.531 7.27 -19.391 1 97.75 330 VAL A CA 1
ATOM 2668 C C . VAL A 1 330 ? 15.656 6.188 -20 1 97.75 330 VAL A C 1
ATOM 2670 O O . VAL A 1 330 ? 16.062 5.523 -20.969 1 97.75 330 VAL A O 1
ATOM 2673 N N . LEU A 1 331 ? 14.555 5.957 -19.406 1 98.44 331 LEU A N 1
ATOM 2674 C CA . LEU A 1 331 ? 13.516 5.094 -19.938 1 98.44 331 LEU A CA 1
ATOM 2675 C C . LEU A 1 331 ? 12.492 5.902 -20.734 1 98.44 331 LEU A C 1
ATOM 2677 O O . LEU A 1 331 ? 11.836 6.793 -20.188 1 98.44 331 LEU A O 1
ATOM 2681 N N . ARG A 1 332 ? 12.289 5.578 -22 1 98.31 332 ARG A N 1
ATOM 2682 C CA . ARG A 1 332 ? 11.492 6.41 -22.906 1 98.31 332 ARG A CA 1
ATOM 2683 C C . ARG A 1 332 ? 10.016 6.039 -22.828 1 98.31 332 ARG A C 1
ATOM 2685 O O . ARG A 1 332 ? 9.672 4.871 -22.641 1 98.31 332 ARG A O 1
ATOM 2692 N N . ALA A 1 333 ? 9.211 7.062 -23.078 1 98.31 333 ALA A N 1
ATOM 2693 C CA . ALA A 1 333 ? 7.766 6.848 -23.156 1 98.31 333 ALA A CA 1
ATOM 2694 C C . ALA A 1 333 ? 7.422 5.789 -24.188 1 98.31 333 ALA A C 1
ATOM 2696 O O . ALA A 1 333 ? 8.016 5.758 -25.281 1 98.31 333 ALA A O 1
ATOM 2697 N N . GLY A 1 334 ? 6.543 4.906 -23.781 1 98.25 334 GLY A N 1
ATOM 2698 C CA . GLY A 1 334 ? 6.012 3.936 -24.734 1 98.25 334 GLY A CA 1
ATOM 2699 C C . GLY A 1 334 ? 6.785 2.631 -24.734 1 98.25 334 GLY A C 1
ATOM 2700 O O . GLY A 1 334 ? 6.406 1.686 -25.438 1 98.25 334 GLY A O 1
ATOM 2701 N N . THR A 1 335 ? 7.82 2.533 -23.984 1 98.31 335 THR A N 1
ATOM 2702 C CA . THR A 1 335 ? 8.633 1.32 -24 1 98.31 335 THR A CA 1
ATOM 2703 C C . THR A 1 335 ? 8.203 0.368 -22.875 1 98.31 335 THR A C 1
ATOM 2705 O O . THR A 1 335 ? 7.523 0.775 -21.938 1 98.31 335 THR A O 1
ATOM 2708 N N . TYR A 1 336 ? 8.516 -0.944 -23.094 1 98.69 336 TYR A N 1
ATOM 2709 C CA . TYR A 1 336 ? 8.25 -1.961 -22.078 1 98.69 336 TYR A CA 1
ATOM 2710 C C . TYR A 1 336 ? 9.422 -2.08 -21.109 1 98.69 336 TYR A C 1
ATOM 2712 O O . TYR A 1 336 ? 10.578 -2.164 -21.531 1 98.69 336 TYR A O 1
ATOM 2720 N N . VAL A 1 337 ? 9.086 -2.01 -19.844 1 98.81 337 VAL A N 1
ATOM 2721 C CA . VAL A 1 337 ? 10.07 -2.15 -18.766 1 98.81 337 VAL A CA 1
ATOM 2722 C C . VAL A 1 337 ? 9.727 -3.375 -17.922 1 98.81 337 VAL A C 1
ATOM 2724 O O . VAL A 1 337 ? 8.586 -3.555 -17.516 1 98.81 337 VAL A O 1
ATOM 2727 N N . LEU A 1 338 ? 10.734 -4.227 -17.688 1 98.81 338 LEU A N 1
ATOM 2728 C CA . LEU A 1 338 ? 10.586 -5.449 -16.906 1 98.81 338 LEU A CA 1
ATOM 2729 C C . LEU A 1 338 ? 11.438 -5.395 -15.648 1 98.81 338 LEU A C 1
ATOM 2731 O O . LEU A 1 338 ? 12.594 -5.812 -15.664 1 98.81 338 LEU A O 1
ATOM 2735 N N . PRO A 1 339 ? 10.906 -4.824 -14.516 1 98.69 339 PRO A N 1
ATOM 2736 C CA . PRO A 1 339 ? 11.586 -5.051 -13.242 1 98.69 339 PRO A CA 1
ATOM 2737 C C . PRO A 1 339 ? 11.734 -6.531 -12.906 1 98.69 339 PRO A C 1
ATOM 2739 O O . PRO A 1 339 ? 10.734 -7.223 -12.688 1 98.69 339 PRO A O 1
ATOM 2742 N N . VAL A 1 340 ? 12.953 -6.992 -12.883 1 98.75 340 VAL A N 1
ATOM 2743 C CA . VAL A 1 340 ? 13.234 -8.422 -12.734 1 98.75 340 VAL A CA 1
ATOM 2744 C C . VAL A 1 340 ? 13.312 -8.781 -11.258 1 98.75 340 VAL A C 1
ATOM 2746 O O . VAL A 1 340 ? 14.406 -8.867 -10.688 1 98.75 340 VAL A O 1
ATOM 2749 N N . THR A 1 341 ? 12.203 -9.125 -10.719 1 97.94 341 THR A N 1
ATOM 2750 C CA . THR A 1 341 ? 12.086 -9.391 -9.289 1 97.94 341 THR A CA 1
ATOM 2751 C C . THR A 1 341 ? 12.906 -10.617 -8.898 1 97.94 341 THR A C 1
ATOM 2753 O O . THR A 1 341 ? 13.43 -10.688 -7.781 1 97.94 341 THR A O 1
ATOM 2756 N N . LEU A 1 342 ? 13.062 -11.57 -9.805 1 98.38 342 LEU A N 1
ATOM 2757 C CA . LEU A 1 342 ? 13.969 -12.688 -9.539 1 98.38 342 LEU A CA 1
ATOM 2758 C C . LEU A 1 342 ? 15.383 -12.195 -9.289 1 98.38 342 LEU A C 1
ATOM 2760 O O . LEU A 1 342 ? 16.016 -12.594 -8.312 1 98.38 342 LEU A O 1
ATOM 2764 N N . SER A 1 343 ? 15.875 -11.359 -10.18 1 98.56 343 SER A N 1
ATOM 2765 C CA . SER A 1 343 ? 17.203 -10.789 -9.992 1 98.56 343 SER A CA 1
ATOM 2766 C C . SER A 1 343 ? 17.297 -10.016 -8.68 1 98.56 343 SER A C 1
ATOM 2768 O O . SER A 1 343 ? 18.281 -10.164 -7.941 1 98.56 343 SER A O 1
ATOM 2770 N N . ALA A 1 344 ? 16.281 -9.203 -8.438 1 97.31 344 ALA A N 1
ATOM 2771 C CA . ALA A 1 344 ? 16.234 -8.383 -7.227 1 97.31 344 ALA A CA 1
ATOM 2772 C C . ALA A 1 344 ? 16.344 -9.25 -5.977 1 97.31 344 ALA A C 1
ATOM 2774 O O . ALA A 1 344 ? 16.953 -8.836 -4.98 1 97.31 344 ALA A O 1
ATOM 2775 N N . SER A 1 345 ? 15.836 -10.43 -6.043 1 97.06 345 SER A N 1
ATOM 2776 C CA . SER A 1 345 ? 15.828 -11.32 -4.887 1 97.06 345 SER A CA 1
ATOM 2777 C C . SER A 1 345 ? 17.203 -11.93 -4.645 1 97.06 345 SER A C 1
ATOM 2779 O O . SER A 1 345 ? 17.422 -12.602 -3.639 1 97.06 345 SER A O 1
ATOM 2781 N N . PHE A 1 346 ? 18.109 -11.656 -5.52 1 97.69 346 PHE A N 1
ATOM 2782 C CA . PHE A 1 346 ? 19.469 -12.141 -5.359 1 97.69 346 PHE A CA 1
ATOM 2783 C C . PHE A 1 346 ? 20.453 -10.977 -5.25 1 97.69 346 PHE A C 1
ATOM 2785 O O . PHE A 1 346 ? 21.672 -11.172 -5.344 1 97.69 346 PHE A O 1
ATOM 2792 N N . ASP A 1 347 ? 19.922 -9.805 -5.172 1 95.81 347 ASP A N 1
ATOM 2793 C CA . ASP A 1 347 ? 20.75 -8.617 -4.977 1 95.81 347 ASP A CA 1
ATOM 2794 C C . ASP A 1 347 ? 21.344 -8.594 -3.57 1 95.81 347 ASP A C 1
ATOM 2796 O O . ASP A 1 347 ? 20.625 -8.508 -2.582 1 95.81 347 ASP A O 1
ATOM 2800 N N . GLU A 1 348 ? 22.578 -8.594 -3.449 1 91.44 348 GLU A N 1
ATOM 2801 C CA . GLU A 1 348 ? 23.281 -8.703 -2.172 1 91.44 348 GLU A CA 1
ATOM 2802 C C . GLU A 1 348 ? 23.062 -7.461 -1.317 1 91.44 348 GLU A C 1
ATOM 2804 O O . GLU A 1 348 ? 23.297 -7.48 -0.108 1 91.44 348 GLU A O 1
ATOM 2809 N N . ARG A 1 349 ? 22.656 -6.441 -1.902 1 85.19 349 ARG A N 1
ATOM 2810 C CA . ARG A 1 349 ? 22.391 -5.207 -1.169 1 85.19 349 ARG A CA 1
ATOM 2811 C C . ARG A 1 349 ? 21.094 -5.316 -0.362 1 85.19 349 ARG A C 1
ATOM 2813 O O . ARG A 1 349 ? 20.906 -4.594 0.62 1 85.19 349 ARG A O 1
ATOM 2820 N N . ALA A 1 350 ? 20.234 -6.281 -0.756 1 89.44 350 ALA A N 1
ATOM 2821 C CA . ALA A 1 350 ? 18.938 -6.441 -0.117 1 89.44 350 ALA A CA 1
ATOM 2822 C C . ALA A 1 350 ? 18.828 -7.785 0.598 1 89.44 350 ALA A C 1
ATOM 2824 O O . ALA A 1 350 ? 18.109 -7.918 1.585 1 89.44 350 ALA A O 1
ATOM 2825 N N . PHE A 1 351 ? 19.531 -8.742 0.089 1 92 351 PHE A N 1
ATOM 2826 C CA . PHE A 1 351 ? 19.484 -10.094 0.637 1 92 351 PHE A CA 1
ATOM 2827 C C . PHE A 1 351 ? 20.859 -10.547 1.108 1 92 351 PHE A C 1
ATOM 2829 O O . PHE A 1 351 ? 21.812 -10.539 0.335 1 92 351 PHE A O 1
ATOM 2836 N N . GLU A 1 352 ? 20.828 -10.961 2.342 1 88.81 352 GLU A N 1
ATOM 2837 C CA . GLU A 1 352 ? 22.062 -11.531 2.877 1 88.81 352 GLU A CA 1
ATOM 2838 C C . GLU A 1 352 ? 22.359 -12.883 2.24 1 88.81 352 GLU A C 1
ATOM 2840 O O . GLU A 1 352 ? 21.5 -13.773 2.215 1 88.81 352 GLU A O 1
ATOM 2845 N N . SER A 1 353 ? 23.562 -13.07 1.74 1 93.38 353 SER A N 1
ATOM 2846 C CA . SER A 1 353 ? 23.969 -14.328 1.121 1 93.38 353 SER A CA 1
ATOM 2847 C C . SER A 1 353 ? 22.891 -14.844 0.172 1 93.38 353 SER A C 1
ATOM 2849 O O . SER A 1 353 ? 22.391 -15.961 0.338 1 93.38 353 SER A O 1
ATOM 2851 N N . PRO A 1 354 ? 22.594 -14.094 -0.825 1 95.56 354 PRO A N 1
ATOM 2852 C CA . PRO A 1 354 ? 21.422 -14.398 -1.646 1 95.56 354 PRO A CA 1
ATOM 2853 C C . PRO A 1 354 ? 21.531 -15.75 -2.357 1 95.56 354 PRO A C 1
ATOM 2855 O O . PRO A 1 354 ? 20.516 -16.344 -2.713 1 95.56 354 PRO A O 1
ATOM 2858 N N . ASP A 1 355 ? 22.719 -16.281 -2.551 1 96.44 355 ASP A N 1
ATOM 2859 C CA . ASP A 1 355 ? 22.891 -17.547 -3.262 1 96.44 355 ASP A CA 1
ATOM 2860 C C . ASP A 1 355 ? 22.641 -18.734 -2.334 1 96.44 355 ASP A C 1
ATOM 2862 O O . ASP A 1 355 ? 22.5 -19.859 -2.795 1 96.44 355 ASP A O 1
ATOM 2866 N N . GLU A 1 356 ? 22.609 -18.422 -1.064 1 96.75 356 GLU A N 1
ATOM 2867 C CA . GLU A 1 356 ? 22.359 -19.469 -0.083 1 96.75 356 GLU A CA 1
ATOM 2868 C C . GLU A 1 356 ? 20.859 -19.609 0.207 1 96.75 356 GLU A C 1
ATOM 2870 O O . GLU A 1 356 ? 20.109 -18.625 0.135 1 96.75 356 GLU A O 1
ATOM 2875 N N . PHE A 1 357 ? 20.5 -20.859 0.469 1 97.5 357 PHE A N 1
ATOM 2876 C CA . PHE A 1 357 ? 19.125 -21.141 0.905 1 97.5 357 PHE A CA 1
ATOM 2877 C C . PHE A 1 357 ? 18.984 -20.906 2.402 1 97.5 357 PHE A C 1
ATOM 2879 O O . PHE A 1 357 ? 19.531 -21.656 3.213 1 97.5 357 PHE A O 1
ATOM 2886 N N . ILE A 1 358 ? 18.375 -19.812 2.793 1 95.88 358 ILE A N 1
ATOM 2887 C CA . ILE A 1 358 ? 18.156 -19.438 4.184 1 95.88 358 ILE A CA 1
ATOM 2888 C C . ILE A 1 358 ? 16.656 -19.25 4.445 1 95.88 358 ILE A C 1
ATOM 2890 O O . ILE A 1 358 ? 16.062 -18.25 4.047 1 95.88 358 ILE A O 1
ATOM 2894 N N . PRO A 1 359 ? 16.156 -20.312 5.199 1 93.88 359 PRO A N 1
ATOM 2895 C CA . PRO A 1 359 ? 14.734 -20.141 5.543 1 93.88 359 PRO A CA 1
ATOM 2896 C C . PRO A 1 359 ? 14.508 -18.984 6.523 1 93.88 359 PRO A C 1
ATOM 2898 O O . PRO A 1 359 ? 15.414 -18.625 7.273 1 93.88 359 PRO A O 1
ATOM 2901 N N . GLN A 1 360 ? 13.438 -18.25 6.504 1 86.88 360 GLN A N 1
ATOM 2902 C CA . GLN A 1 360 ? 12.969 -17.234 7.438 1 86.88 360 GLN A CA 1
ATOM 2903 C C . GLN A 1 360 ? 13.672 -15.898 7.199 1 86.88 360 GLN A C 1
ATOM 2905 O O . GLN A 1 360 ? 14.047 -15.211 8.148 1 86.88 360 GLN A O 1
ATOM 2910 N N . ARG A 1 361 ? 14.047 -15.68 5.934 1 90.19 361 ARG A N 1
ATOM 2911 C CA . ARG A 1 361 ? 14.492 -14.336 5.566 1 90.19 361 ARG A CA 1
ATOM 2912 C C . ARG A 1 361 ? 13.414 -13.305 5.871 1 90.19 361 ARG A C 1
ATOM 2914 O O . ARG A 1 361 ? 12.273 -13.656 6.16 1 90.19 361 ARG A O 1
ATOM 2921 N N . ASN A 1 362 ? 13.875 -12.07 5.859 1 86.44 362 ASN A N 1
ATOM 2922 C CA . ASN A 1 362 ? 12.922 -10.969 5.98 1 86.44 362 ASN A CA 1
ATOM 2923 C C . ASN A 1 362 ? 11.891 -11.008 4.859 1 86.44 362 ASN A C 1
ATOM 2925 O O . ASN A 1 362 ? 12.219 -10.766 3.697 1 86.44 362 ASN A O 1
ATOM 2929 N N . TRP A 1 363 ? 10.688 -11.18 5.211 1 87.62 363 TRP A N 1
ATOM 2930 C CA . TRP A 1 363 ? 9.609 -11.414 4.254 1 87.62 363 TRP A CA 1
ATOM 2931 C C . TRP A 1 363 ? 9.344 -10.164 3.416 1 87.62 363 TRP A C 1
ATOM 2933 O O . TRP A 1 363 ? 8.891 -10.266 2.275 1 87.62 363 TRP A O 1
ATOM 2943 N N . TYR A 1 364 ? 9.688 -9.016 3.916 1 89.88 364 TYR A N 1
ATOM 2944 C CA . TYR A 1 364 ? 9.312 -7.758 3.27 1 89.88 364 TYR A CA 1
ATOM 2945 C C . TYR A 1 364 ? 10.172 -7.5 2.041 1 89.88 364 TYR A C 1
ATOM 2947 O O . TYR A 1 364 ? 9.859 -6.629 1.228 1 89.88 364 TYR A O 1
ATOM 2955 N N . ASN A 1 365 ? 11.195 -8.234 1.873 1 90.19 365 ASN A N 1
ATOM 2956 C CA . ASN A 1 365 ? 12.039 -8.055 0.701 1 90.19 365 ASN A CA 1
ATOM 2957 C C . ASN A 1 365 ? 11.594 -8.945 -0.456 1 90.19 365 ASN A C 1
ATOM 2959 O O . ASN A 1 365 ? 12.008 -8.734 -1.6 1 90.19 365 ASN A O 1
ATOM 2963 N N . TYR A 1 366 ? 10.758 -9.945 -0.107 1 91.75 366 TYR A N 1
ATOM 2964 C CA . TYR A 1 366 ? 10.281 -10.828 -1.165 1 91.75 366 TYR A CA 1
ATOM 2965 C C . TYR A 1 366 ? 9.312 -10.102 -2.088 1 91.75 366 TYR A C 1
ATOM 2967 O O . TYR A 1 366 ? 8.555 -9.234 -1.645 1 91.75 366 TYR A O 1
ATOM 2975 N N . CYS A 1 367 ? 9.305 -10.469 -3.301 1 92.88 367 CYS A N 1
ATOM 2976 C CA . CYS A 1 367 ? 8.367 -9.914 -4.27 1 92.88 367 CYS A CA 1
ATOM 2977 C C . CYS A 1 367 ? 7.492 -11.008 -4.875 1 92.88 367 CYS A C 1
ATOM 2979 O O . CYS A 1 367 ? 7.051 -10.891 -6.02 1 92.88 367 CYS A O 1
ATOM 2981 N N . HIS A 1 368 ? 7.277 -12.086 -4.094 1 94.25 368 HIS A N 1
ATOM 2982 C CA . HIS A 1 368 ? 6.504 -13.211 -4.609 1 94.25 368 HIS A CA 1
ATOM 2983 C C . HIS A 1 368 ? 5.117 -12.766 -5.066 1 94.25 368 HIS A C 1
ATOM 2985 O O . HIS A 1 368 ? 4.566 -13.32 -6.02 1 94.25 368 HIS A O 1
ATOM 2991 N N . PHE A 1 369 ? 4.625 -11.773 -4.379 1 95.31 369 PHE A N 1
ATOM 2992 C CA . PHE A 1 369 ? 3.258 -11.344 -4.652 1 95.31 369 PHE A CA 1
ATOM 2993 C C . PHE A 1 369 ? 3.236 -9.938 -5.238 1 95.31 369 PHE A C 1
ATOM 2995 O O . PHE A 1 369 ? 2.215 -9.25 -5.172 1 95.31 369 PHE A O 1
ATOM 3002 N N . GLY A 1 370 ? 4.352 -9.523 -5.762 1 94.62 370 GLY A N 1
ATOM 3003 C CA . GLY A 1 370 ? 4.449 -8.203 -6.348 1 94.62 370 GLY A CA 1
ATOM 3004 C C . GLY A 1 370 ? 4.863 -7.133 -5.352 1 94.62 370 GLY A C 1
ATOM 3005 O O . GLY A 1 370 ? 5.477 -7.438 -4.328 1 94.62 370 GLY A O 1
ATOM 3006 N N . PHE A 1 371 ? 4.609 -5.898 -5.738 1 93.81 371 PHE A N 1
ATOM 3007 C CA . PHE A 1 371 ? 5.016 -4.77 -4.914 1 93.81 371 PHE A CA 1
ATOM 3008 C C . PHE A 1 371 ? 4.188 -3.531 -5.238 1 93.81 371 PHE A C 1
ATOM 3010 O O . PHE A 1 371 ? 3.754 -3.354 -6.379 1 93.81 371 PHE A O 1
ATOM 3017 N N . GLY A 1 372 ? 3.973 -2.748 -4.156 1 91.62 372 GLY A N 1
ATOM 3018 C CA . GLY A 1 372 ? 3.303 -1.475 -4.367 1 91.62 372 GLY A CA 1
ATOM 3019 C C . GLY A 1 372 ? 1.806 -1.613 -4.57 1 91.62 372 GLY A C 1
ATOM 3020 O O . GLY A 1 372 ? 1.173 -2.492 -3.982 1 91.62 372 GLY A O 1
ATOM 3021 N N . SER A 1 373 ? 1.253 -0.794 -5.395 1 92.25 373 SER A N 1
ATOM 3022 C CA . SER A 1 373 ? -0.195 -0.704 -5.547 1 92.25 373 SER A CA 1
ATOM 3023 C C . SER A 1 373 ? -0.75 -1.922 -6.277 1 92.25 373 SER A C 1
ATOM 3025 O O . SER A 1 373 ? -1.935 -2.24 -6.152 1 92.25 373 SER A O 1
ATOM 3027 N N . HIS A 1 374 ? 0.089 -2.619 -6.969 1 94.69 374 HIS A N 1
ATOM 3028 C CA . HIS A 1 374 ? -0.396 -3.758 -7.738 1 94.69 374 HIS A CA 1
ATOM 3029 C C . HIS A 1 374 ? 0.049 -5.074 -7.113 1 94.69 374 HIS A C 1
ATOM 3031 O O . HIS A 1 374 ? 0.074 -6.109 -7.785 1 94.69 374 HIS A O 1
ATOM 3037 N N . GLU A 1 375 ? 0.429 -4.953 -5.852 1 94.56 375 GLU A N 1
ATOM 3038 C CA . GLU A 1 375 ? 0.648 -6.203 -5.129 1 94.56 375 GLU A CA 1
ATOM 3039 C C . GLU A 1 375 ? -0.592 -7.09 -5.172 1 94.56 375 GLU A C 1
ATOM 3041 O O . GLU A 1 375 ? -1.72 -6.594 -5.141 1 94.56 375 GLU A O 1
ATOM 3046 N N . CYS A 1 376 ? -0.377 -8.289 -5.145 1 95.69 376 CYS A N 1
ATOM 3047 C CA . CYS A 1 376 ? -1.423 -9.281 -5.355 1 95.69 376 CYS A CA 1
ATOM 3048 C C . CYS A 1 376 ? -2.525 -9.148 -4.312 1 95.69 376 CYS A C 1
ATOM 3050 O O . CYS A 1 376 ? -2.248 -9.133 -3.111 1 95.69 376 CYS A O 1
ATOM 3052 N N . LEU A 1 377 ? -3.744 -9.109 -4.762 1 94.69 377 LEU A N 1
ATOM 3053 C CA . LEU A 1 377 ? -4.918 -9.07 -3.896 1 94.69 377 LEU A CA 1
ATOM 3054 C C . LEU A 1 377 ? -4.996 -10.312 -3.02 1 94.69 377 LEU A C 1
ATOM 3056 O O . LEU A 1 377 ? -5.395 -10.234 -1.856 1 94.69 377 LEU A O 1
ATOM 3060 N N . GLY A 1 378 ? -4.555 -11.445 -3.557 1 95.25 378 GLY A N 1
ATOM 3061 C CA . GLY A 1 378 ? -4.676 -12.734 -2.885 1 95.25 378 GLY A CA 1
ATOM 3062 C C . GLY A 1 378 ? -3.443 -13.102 -2.08 1 95.25 378 GLY A C 1
ATOM 3063 O O . GLY A 1 378 ? -3.256 -14.266 -1.727 1 95.25 378 GLY A O 1
ATOM 3064 N N . ARG A 1 379 ? -2.621 -12.172 -1.761 1 95.69 379 ARG A N 1
ATOM 3065 C CA . ARG A 1 379 ? -1.32 -12.477 -1.174 1 95.69 379 ARG A CA 1
ATOM 3066 C C . ARG A 1 379 ? -1.477 -13.234 0.14 1 95.69 379 ARG A C 1
ATOM 3068 O O . ARG A 1 379 ? -0.714 -14.156 0.422 1 95.69 379 ARG A O 1
ATOM 3075 N N . TYR A 1 380 ? -2.492 -12.914 0.953 1 96.88 380 TYR A N 1
ATOM 3076 C CA . TYR A 1 380 ? -2.615 -13.562 2.252 1 96.88 380 TYR A CA 1
ATOM 3077 C C . TYR A 1 380 ? -3.223 -14.953 2.111 1 96.88 380 TYR A C 1
ATOM 3079 O O . TYR A 1 380 ? -2.793 -15.898 2.781 1 96.88 380 TYR A O 1
ATOM 3087 N N . VAL A 1 381 ? -4.172 -15.07 1.221 1 98 381 VAL A N 1
ATOM 3088 C CA . VAL A 1 381 ? -4.734 -16.391 0.941 1 98 381 VAL A CA 1
ATOM 3089 C C . VAL A 1 381 ? -3.656 -17.297 0.355 1 98 381 VAL A C 1
ATOM 3091 O O . VAL A 1 381 ? -3.465 -18.422 0.819 1 98 381 VAL A O 1
ATOM 3094 N N . GLY A 1 382 ? -2.922 -16.75 -0.669 1 97.81 382 GLY A N 1
ATOM 3095 C CA . GLY A 1 382 ? -1.811 -17.5 -1.23 1 97.81 382 GLY A CA 1
ATOM 3096 C C . GLY A 1 382 ? -0.736 -17.828 -0.212 1 97.81 382 GLY A C 1
ATOM 3097 O O . GLY A 1 382 ? -0.077 -18.875 -0.308 1 97.81 382 GLY A O 1
ATOM 3098 N N . GLY A 1 383 ? -0.626 -16.969 0.772 1 97.19 383 GLY A N 1
ATOM 3099 C CA . GLY A 1 383 ? 0.383 -17.109 1.81 1 97.19 383 GLY A CA 1
ATOM 3100 C C . GLY A 1 383 ? 0.195 -18.344 2.664 1 97.19 383 GLY A C 1
ATOM 3101 O O . GLY A 1 383 ? 1.164 -18.906 3.186 1 97.19 383 GLY A O 1
ATOM 3102 N N . VAL A 1 384 ? -1.04 -18.781 2.785 1 98.19 384 VAL A N 1
ATOM 3103 C CA . VAL A 1 384 ? -1.274 -19.969 3.6 1 98.19 384 VAL A CA 1
ATOM 3104 C C . VAL A 1 384 ? -1.564 -21.172 2.697 1 98.19 384 VAL A C 1
ATOM 3106 O O . VAL A 1 384 ? -1.251 -22.312 3.047 1 98.19 384 VAL A O 1
ATOM 3109 N N . MET A 1 385 ? -2.053 -20.906 1.535 1 98.69 385 MET A N 1
ATOM 3110 C CA . MET A 1 385 ? -2.471 -21.969 0.633 1 98.69 385 MET A CA 1
ATOM 3111 C C . MET A 1 385 ? -1.263 -22.688 0.038 1 98.69 385 MET A C 1
ATOM 3113 O O . MET A 1 385 ? -1.179 -23.922 0.082 1 98.69 385 MET A O 1
ATOM 3117 N N . ILE A 1 386 ? -0.295 -21.969 -0.479 1 98.81 386 ILE A N 1
ATOM 3118 C CA . ILE A 1 386 ? 0.841 -22.531 -1.194 1 98.81 386 ILE A CA 1
ATOM 3119 C C . ILE A 1 386 ? 1.651 -23.422 -0.253 1 98.81 386 ILE A C 1
ATOM 3121 O O . ILE A 1 386 ? 1.841 -24.609 -0.521 1 98.81 386 ILE A O 1
ATOM 3125 N N . PRO A 1 387 ? 1.991 -22.906 0.923 1 98.81 387 PRO A N 1
ATOM 3126 C CA . PRO A 1 387 ? 2.779 -23.781 1.799 1 98.81 387 PRO A CA 1
ATOM 3127 C C . PRO A 1 387 ? 1.991 -24.984 2.289 1 98.81 387 PRO A C 1
ATOM 3129 O O . PRO A 1 387 ? 2.551 -26.078 2.428 1 98.81 387 PRO A O 1
ATOM 3132 N N . GLU A 1 388 ? 0.729 -24.812 2.572 1 98.94 388 GLU A N 1
ATOM 3133 C CA . GLU A 1 388 ? -0.061 -25.938 3.066 1 98.94 388 GLU A CA 1
ATOM 3134 C C . GLU A 1 388 ? -0.196 -27.031 2.008 1 98.94 388 GLU A C 1
ATOM 3136 O O . GLU A 1 388 ? -0.167 -28.219 2.326 1 98.94 388 GLU A O 1
ATOM 3141 N N . MET A 1 389 ? -0.354 -26.656 0.774 1 98.94 389 MET A N 1
ATOM 3142 C CA . MET A 1 389 ? -0.422 -27.625 -0.314 1 98.94 389 MET A CA 1
ATOM 3143 C C . MET A 1 389 ? 0.879 -28.406 -0.424 1 98.94 389 MET A C 1
ATOM 3145 O O . MET A 1 389 ? 0.86 -29.641 -0.572 1 98.94 389 MET A O 1
ATOM 3149 N N . VAL A 1 390 ? 1.986 -27.719 -0.39 1 98.94 390 VAL A N 1
ATOM 3150 C CA . VAL A 1 390 ? 3.283 -28.391 -0.44 1 98.94 390 VAL A CA 1
ATOM 3151 C C . VAL A 1 390 ? 3.428 -29.328 0.754 1 98.94 390 VAL A C 1
ATOM 3153 O O . VAL A 1 390 ? 3.902 -30.453 0.609 1 98.94 390 VAL A O 1
ATOM 3156 N N . ARG A 1 391 ? 3.01 -28.844 1.93 1 98.88 391 ARG A N 1
ATOM 3157 C CA . ARG A 1 391 ? 3.109 -29.594 3.17 1 98.88 391 ARG A CA 1
ATOM 3158 C C . ARG A 1 391 ? 2.404 -30.938 3.047 1 98.88 391 ARG A C 1
ATOM 3160 O O . ARG A 1 391 ? 2.969 -31.984 3.402 1 98.88 391 ARG A O 1
ATOM 3167 N N . GLN A 1 392 ? 1.215 -30.984 2.488 1 98.69 392 GLN A N 1
ATOM 3168 C CA . GLN A 1 392 ? 0.434 -32.219 2.365 1 98.69 392 GLN A CA 1
ATOM 3169 C C . GLN A 1 392 ? 1.149 -33.219 1.487 1 98.69 392 GLN A C 1
ATOM 3171 O O . GLN A 1 392 ? 1.1 -34.438 1.758 1 98.69 392 GLN A O 1
ATOM 3176 N N . VAL A 1 393 ? 1.778 -32.781 0.47 1 98.69 393 VAL A N 1
ATOM 3177 C CA . VAL A 1 393 ? 2.521 -33.656 -0.416 1 98.69 393 VAL A CA 1
ATOM 3178 C C . VAL A 1 393 ? 3.721 -34.25 0.326 1 98.69 393 VAL A C 1
ATOM 3180 O O . VAL A 1 393 ? 3.977 -35.438 0.254 1 98.69 393 VAL A O 1
ATOM 3183 N N . LEU A 1 394 ? 4.414 -33.438 1.107 1 98.19 394 LEU A N 1
ATOM 3184 C CA . LEU A 1 394 ? 5.672 -33.844 1.72 1 98.19 394 LEU A CA 1
ATOM 3185 C C . LEU A 1 394 ? 5.422 -34.688 2.963 1 98.19 394 LEU A C 1
ATOM 3187 O O . LEU A 1 394 ? 6.348 -35.312 3.492 1 98.19 394 LEU A O 1
ATOM 3191 N N . LEU A 1 395 ? 4.207 -34.719 3.449 1 97.69 395 LEU A N 1
ATOM 3192 C CA . LEU A 1 395 ? 3.838 -35.594 4.535 1 97.69 395 LEU A CA 1
ATOM 3193 C C . LEU A 1 395 ? 3.797 -37.062 4.055 1 97.69 395 LEU A C 1
ATOM 3195 O O . LEU A 1 395 ? 3.783 -37.969 4.863 1 97.69 395 LEU A O 1
ATOM 3199 N N . ARG A 1 396 ? 3.77 -37.188 2.705 1 96.94 396 ARG A N 1
ATOM 3200 C CA . ARG A 1 396 ? 3.807 -38.562 2.156 1 96.94 396 ARG A CA 1
ATOM 3201 C C . ARG A 1 396 ? 5.195 -39.156 2.307 1 96.94 396 ARG A C 1
ATOM 3203 O O . ARG A 1 396 ? 6.203 -38.469 2.191 1 96.94 396 ARG A O 1
ATOM 3210 N N . GLN A 1 397 ? 5.203 -40.469 2.451 1 95.38 397 GLN A N 1
ATOM 3211 C CA . GLN A 1 397 ? 6.461 -41.156 2.736 1 95.38 397 GLN A CA 1
ATOM 3212 C C . GLN A 1 397 ? 7.156 -41.594 1.447 1 95.38 397 GLN A C 1
ATOM 3214 O O . GLN A 1 397 ? 6.508 -42.031 0.508 1 95.38 397 GLN A O 1
ATOM 3219 N N . ASN A 1 398 ? 8.414 -41.438 1.42 1 95.56 398 ASN A N 1
ATOM 3220 C CA . ASN A 1 398 ? 9.273 -41.875 0.326 1 95.56 398 ASN A CA 1
ATOM 3221 C C . ASN A 1 398 ? 8.773 -41.375 -1.021 1 95.56 398 ASN A C 1
ATOM 3223 O O . ASN A 1 398 ? 8.609 -42.156 -1.966 1 95.56 398 ASN A O 1
ATOM 3227 N N . ILE A 1 399 ? 8.516 -40.125 -1.079 1 96.38 399 ILE A N 1
ATOM 3228 C CA . ILE A 1 399 ? 8.016 -39.531 -2.305 1 96.38 399 ILE A CA 1
ATOM 3229 C C . ILE A 1 399 ? 9.141 -39.469 -3.342 1 96.38 399 ILE A C 1
ATOM 3231 O O . ILE A 1 399 ? 10.281 -39.156 -3.01 1 96.38 399 ILE A O 1
ATOM 3235 N N . THR A 1 400 ? 8.859 -39.812 -4.535 1 96.44 400 THR A N 1
ATOM 3236 C CA . THR A 1 400 ? 9.805 -39.781 -5.648 1 96.44 400 THR A CA 1
ATOM 3237 C C . THR A 1 400 ? 9.141 -39.219 -6.902 1 96.44 400 THR A C 1
ATOM 3239 O O . THR A 1 400 ? 7.926 -39.312 -7.062 1 96.44 400 THR A O 1
ATOM 3242 N N . ALA A 1 401 ? 9.945 -38.594 -7.68 1 96.56 401 ALA A N 1
ATOM 3243 C CA . ALA A 1 401 ? 9.484 -38.125 -8.969 1 96.56 401 ALA A CA 1
ATOM 3244 C C . ALA A 1 401 ? 10.016 -38.969 -10.109 1 96.56 401 ALA A C 1
ATOM 3246 O O . ALA A 1 401 ? 11.188 -39.375 -10.109 1 96.56 401 ALA A O 1
ATOM 3247 N N . LYS A 1 402 ? 9.18 -39.25 -11.031 1 91.56 402 LYS A N 1
ATOM 3248 C CA . LYS A 1 402 ? 9.578 -40.062 -12.18 1 91.56 402 LYS A CA 1
ATOM 3249 C C . LYS A 1 402 ? 10.406 -39.25 -13.164 1 91.56 402 LYS A C 1
ATOM 3251 O O . LYS A 1 402 ? 11.312 -39.781 -13.812 1 91.56 402 LYS A O 1
ATOM 3256 N N . ALA A 1 403 ? 10.047 -38.094 -13.391 1 95.12 403 ALA A N 1
ATOM 3257 C CA . ALA A 1 403 ? 10.672 -37.125 -14.305 1 95.12 403 ALA A CA 1
ATOM 3258 C C . ALA A 1 403 ? 10.461 -35.688 -13.828 1 95.12 403 ALA A C 1
ATOM 3260 O O . ALA A 1 403 ? 9.648 -35.469 -12.938 1 95.12 403 ALA A O 1
ATOM 3261 N N . PRO A 1 404 ? 11.266 -34.781 -14.352 1 96.88 404 PRO A N 1
ATOM 3262 C CA . PRO A 1 404 ? 10.992 -33.375 -14.031 1 96.88 404 PRO A CA 1
ATOM 3263 C C . PRO A 1 404 ? 9.648 -32.906 -14.578 1 96.88 404 PRO A C 1
ATOM 3265 O O . PRO A 1 404 ? 9 -33.625 -15.352 1 96.88 404 PRO A O 1
ATOM 3268 N N . ILE A 1 405 ? 9.227 -31.75 -14.148 1 98.25 405 ILE A N 1
ATOM 3269 C CA . ILE A 1 405 ? 7.996 -31.156 -14.641 1 98.25 405 ILE A CA 1
ATOM 3270 C C . ILE A 1 405 ? 8.055 -31.031 -16.156 1 98.25 405 ILE A C 1
ATOM 3272 O O . ILE A 1 405 ? 9.07 -30.625 -16.719 1 98.25 405 ILE A O 1
ATOM 3276 N N . ASP A 1 406 ? 7.027 -31.453 -16.812 1 98.12 406 ASP A N 1
ATOM 3277 C CA . ASP A 1 406 ? 6.84 -31.219 -18.234 1 98.12 406 ASP A CA 1
ATOM 3278 C C . ASP A 1 406 ? 5.973 -29.984 -18.484 1 98.12 406 ASP A C 1
ATOM 3280 O O . ASP A 1 406 ? 4.816 -29.938 -18.062 1 98.12 406 ASP A O 1
ATOM 3284 N N . TYR A 1 407 ? 6.562 -28.984 -19.094 1 96.62 407 TYR A N 1
ATOM 3285 C CA . TYR A 1 407 ? 5.84 -27.766 -19.406 1 96.62 407 TYR A CA 1
ATOM 3286 C C . TYR A 1 407 ? 5.172 -27.844 -20.766 1 96.62 407 TYR A C 1
ATOM 3288 O O . TYR A 1 407 ? 4.375 -26.969 -21.125 1 96.62 407 TYR A O 1
ATOM 3296 N N . LYS A 1 408 ? 5.602 -28.875 -21.453 1 93.25 408 LYS A N 1
ATOM 3297 C CA . LYS A 1 408 ? 5.16 -29 -22.828 1 93.25 408 LYS A CA 1
ATOM 3298 C C . LYS A 1 408 ? 5.461 -27.734 -23.625 1 93.25 408 LYS A C 1
ATOM 3300 O O . LYS A 1 408 ? 6.574 -27.203 -23.578 1 93.25 408 LYS A O 1
ATOM 3305 N N . SER A 1 409 ? 4.68 -27.047 -24.328 1 87.94 409 SER A N 1
ATOM 3306 C CA . SER A 1 409 ? 5.008 -25.859 -25.109 1 87.94 409 SER A CA 1
ATOM 3307 C C . SER A 1 409 ? 4.43 -24.609 -24.469 1 87.94 409 SER A C 1
ATOM 3309 O O . SER A 1 409 ? 4.32 -23.562 -25.125 1 87.94 409 SER A O 1
ATOM 3311 N N . GLY A 1 410 ? 4.078 -24.75 -23.219 1 91.38 410 GLY A N 1
ATOM 3312 C CA . GLY A 1 410 ? 3.48 -23.594 -22.578 1 91.38 410 GLY A CA 1
ATOM 3313 C C . GLY A 1 410 ? 4.305 -23.062 -21.422 1 91.38 410 GLY A C 1
ATOM 3314 O O . GLY A 1 410 ? 5.371 -23.609 -21.109 1 91.38 410 GLY A O 1
ATOM 3315 N N . PRO A 1 411 ? 3.846 -22 -20.828 1 94.75 411 PRO A N 1
ATOM 3316 C CA . PRO A 1 411 ? 4.605 -21.344 -19.766 1 94.75 411 PRO A CA 1
ATOM 3317 C C . PRO A 1 411 ? 4.34 -21.938 -18.391 1 94.75 411 PRO A C 1
ATOM 3319 O O . PRO A 1 411 ? 5.059 -21.641 -17.438 1 94.75 411 PRO A O 1
ATOM 3322 N N . PHE A 1 412 ? 3.357 -22.859 -18.25 1 97.5 412 PHE A N 1
ATOM 3323 C CA . PHE A 1 412 ? 2.971 -23.391 -16.953 1 97.5 412 PHE A CA 1
ATOM 3324 C C . PHE A 1 412 ? 3.326 -24.859 -16.844 1 97.5 412 PHE A C 1
ATOM 3326 O O . PHE A 1 412 ? 3.385 -25.562 -17.859 1 97.5 412 PHE A O 1
ATOM 3333 N N . PRO A 1 413 ? 3.561 -25.312 -15.562 1 98.25 413 PRO A N 1
ATOM 3334 C CA . PRO A 1 413 ? 3.656 -26.766 -15.406 1 98.25 413 PRO A CA 1
ATOM 3335 C C . PRO A 1 413 ? 2.434 -27.5 -15.953 1 98.25 413 PRO A C 1
ATOM 3337 O O . PRO A 1 413 ? 1.298 -27.109 -15.672 1 98.25 413 PRO A O 1
ATOM 3340 N N . GLU A 1 414 ? 2.723 -28.562 -16.734 1 98.19 414 GLU A N 1
ATOM 3341 C CA . GLU A 1 414 ? 1.614 -29.266 -17.359 1 98.19 414 GLU A CA 1
ATOM 3342 C C . GLU A 1 414 ? 1.506 -30.703 -16.812 1 98.19 414 GLU A C 1
ATOM 3344 O O . GLU A 1 414 ? 0.419 -31.281 -16.797 1 98.19 414 GLU A O 1
ATOM 3349 N N . GLN A 1 415 ? 2.645 -31.188 -16.422 1 98.19 415 GLN A N 1
ATOM 3350 C CA . GLN A 1 415 ? 2.664 -32.562 -15.93 1 98.19 415 GLN A CA 1
ATOM 3351 C C . GLN A 1 415 ? 3.838 -32.781 -14.977 1 98.19 415 GLN A C 1
ATOM 3353 O O . GLN A 1 415 ? 4.945 -32.312 -15.227 1 98.19 415 GLN A O 1
ATOM 3358 N N . TYR A 1 416 ? 3.619 -33.438 -13.906 1 98.62 416 TYR A N 1
ATOM 3359 C CA . TYR A 1 416 ? 4.613 -33.812 -12.914 1 98.62 416 TYR A CA 1
ATOM 3360 C C . TYR A 1 416 ? 4.164 -35.062 -12.156 1 98.62 416 TYR A C 1
ATOM 3362 O O . TYR A 1 416 ? 3.23 -35 -11.352 1 98.62 416 TYR A O 1
ATOM 3370 N N . ASP A 1 417 ? 4.801 -36.188 -12.414 1 98.25 417 ASP A N 1
ATOM 3371 C CA . ASP A 1 417 ? 4.367 -37.469 -11.867 1 98.25 417 ASP A CA 1
ATOM 3372 C C . ASP A 1 417 ? 5.133 -37.781 -10.594 1 98.25 417 ASP A C 1
ATOM 3374 O O . ASP A 1 417 ? 6.363 -37.906 -10.609 1 98.25 417 ASP A O 1
ATOM 3378 N N . LEU A 1 418 ? 4.398 -38.031 -9.492 1 98.19 418 LEU A N 1
ATOM 3379 C CA . LEU A 1 418 ? 4.965 -38.375 -8.195 1 98.19 418 LEU A CA 1
ATOM 3380 C C . LEU A 1 418 ? 4.453 -39.75 -7.727 1 98.19 418 LEU A C 1
ATOM 3382 O O . LEU A 1 418 ? 3.35 -40.156 -8.094 1 98.19 418 LEU A O 1
ATOM 3386 N N . SER A 1 419 ? 5.281 -40.375 -6.953 1 97.75 419 SER A N 1
ATOM 3387 C CA . SER A 1 419 ? 4.902 -41.625 -6.285 1 97.75 419 SER A CA 1
ATOM 3388 C C . SER A 1 419 ? 5.41 -41.656 -4.848 1 97.75 419 SER A C 1
ATOM 3390 O O . SER A 1 419 ? 6.359 -40.969 -4.504 1 97.75 419 SER A O 1
ATOM 3392 N N . TRP A 1 420 ? 4.711 -42.406 -4.008 1 96.38 420 TRP A N 1
ATOM 3393 C CA . TRP A 1 420 ? 5.125 -42.562 -2.619 1 96.38 420 TRP A CA 1
ATOM 3394 C C . TRP A 1 420 ? 4.68 -43.906 -2.074 1 96.38 420 TRP A C 1
ATOM 3396 O O . TRP A 1 420 ? 3.926 -44.625 -2.73 1 96.38 420 TRP A O 1
ATOM 3406 N N . THR A 1 421 ? 5.223 -44.312 -0.947 1 93.06 421 THR A N 1
ATOM 3407 C CA . THR A 1 421 ? 4.871 -45.562 -0.299 1 93.06 421 THR A CA 1
ATOM 3408 C C . THR A 1 421 ? 3.59 -45.406 0.518 1 93.06 421 THR A C 1
ATOM 3410 O O . THR A 1 421 ? 3.393 -44.406 1.188 1 93.06 421 THR A O 1
ATOM 3413 N N . MET A 1 422 ? 2.701 -46.375 0.371 1 86.56 422 MET A N 1
ATOM 3414 C CA . MET A 1 422 ? 1.449 -46.344 1.123 1 86.56 422 MET A CA 1
ATOM 3415 C C . MET A 1 422 ? 1.648 -46.938 2.521 1 86.56 422 MET A C 1
ATOM 3417 O O . MET A 1 422 ? 2.51 -47.781 2.729 1 86.56 422 MET A O 1
ATOM 3421 N N . MET B 1 1 ? 33.281 27.688 10.133 1 55.12 1 MET B N 1
ATOM 3422 C CA . MET B 1 1 ? 32.312 27.25 11.133 1 55.12 1 MET B CA 1
ATOM 3423 C C . MET B 1 1 ? 32.344 25.734 11.273 1 55.12 1 MET B C 1
ATOM 3425 O O . MET B 1 1 ? 32.438 25.016 10.281 1 55.12 1 MET B O 1
ATOM 3429 N N . THR B 1 2 ? 32.438 25.203 12.469 1 81.5 2 THR B N 1
ATOM 3430 C CA . THR B 1 2 ? 32.562 23.781 12.773 1 81.5 2 THR B CA 1
ATOM 3431 C C . THR B 1 2 ? 31.297 23.031 12.32 1 81.5 2 THR B C 1
ATOM 3433 O O . THR B 1 2 ? 30.188 23.547 12.43 1 81.5 2 THR B O 1
ATOM 3436 N N . SER B 1 3 ? 31.5 21.984 11.594 1 93.88 3 SER B N 1
ATOM 3437 C CA . SER B 1 3 ? 30.406 21.188 11.039 1 93.88 3 SER B CA 1
ATOM 3438 C C . SER B 1 3 ? 29.5 20.656 12.148 1 93.88 3 SER B C 1
ATOM 3440 O O . SER B 1 3 ? 29.875 20.656 13.32 1 93.88 3 SER B O 1
ATOM 3442 N N . TYR B 1 4 ? 28.203 20.469 11.953 1 98.06 4 TYR B N 1
ATOM 3443 C CA . TYR B 1 4 ? 27.25 19.891 12.891 1 98.06 4 TYR B CA 1
ATOM 3444 C C . TYR B 1 4 ? 27.812 18.609 13.516 1 98.06 4 TYR B C 1
ATOM 3446 O O . TYR B 1 4 ? 27.75 18.438 14.734 1 98.06 4 TYR B O 1
ATOM 3454 N N . LEU B 1 5 ? 28.438 17.75 12.672 1 98.25 5 LEU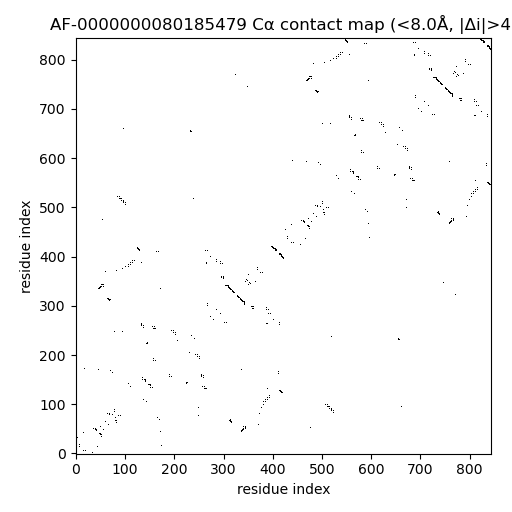 B N 1
ATOM 3455 C CA . LEU B 1 5 ? 28.922 16.453 13.125 1 98.25 5 LEU B CA 1
ATOM 3456 C C . LEU B 1 5 ? 30.125 16.625 14.047 1 98.25 5 LEU B C 1
ATOM 3458 O O . LEU B 1 5 ? 30.281 15.859 15.008 1 98.25 5 LEU B O 1
ATOM 3462 N N . GLU B 1 6 ? 31.016 17.562 13.766 1 97.88 6 GLU B N 1
ATOM 3463 C CA . GLU B 1 6 ? 32.125 17.844 14.664 1 97.88 6 GLU B CA 1
ATOM 3464 C C . GLU B 1 6 ? 31.625 18.281 16.031 1 97.88 6 GLU B C 1
ATOM 3466 O O . GLU B 1 6 ? 32.156 17.844 17.062 1 97.88 6 GLU B O 1
ATOM 3471 N N . GLN B 1 7 ? 30.641 19.172 16.047 1 98 7 GLN B N 1
ATOM 3472 C CA . GLN B 1 7 ? 30.031 19.609 17.297 1 98 7 GLN B CA 1
ATOM 3473 C C . GLN B 1 7 ? 29.375 18.453 18.031 1 98 7 GLN B C 1
ATOM 3475 O O . GLN B 1 7 ? 29.531 18.312 19.25 1 98 7 GLN B O 1
ATOM 3480 N N . TYR B 1 8 ? 28.656 17.641 17.297 1 98.38 8 TYR B N 1
ATOM 3481 C CA . TYR B 1 8 ? 27.984 16.469 17.875 1 98.38 8 TYR B CA 1
ATOM 3482 C C . TYR B 1 8 ? 28.984 15.516 18.516 1 98.38 8 TYR B C 1
ATOM 3484 O O . TYR B 1 8 ? 28.781 15.07 19.641 1 98.38 8 TYR B O 1
ATOM 3492 N N . ASP B 1 9 ? 30.047 15.211 17.781 1 98.06 9 ASP B N 1
ATOM 3493 C CA . ASP B 1 9 ? 31.047 14.25 18.25 1 98.06 9 ASP B CA 1
ATOM 3494 C C . ASP B 1 9 ? 31.781 14.773 19.469 1 98.06 9 ASP B C 1
ATOM 3496 O O . ASP B 1 9 ? 32.219 13.992 20.328 1 98.06 9 ASP B O 1
ATOM 3500 N N . ALA B 1 10 ? 31.875 16.047 19.578 1 97.69 10 ALA B N 1
ATOM 3501 C CA . ALA B 1 10 ? 32.594 16.656 20.688 1 97.69 10 ALA B CA 1
ATOM 3502 C C . ALA B 1 10 ? 31.688 16.781 21.922 1 97.69 10 ALA B C 1
ATOM 3504 O O . ALA B 1 10 ? 32.188 16.984 23.031 1 97.69 10 ALA B O 1
ATOM 3505 N N . ALA B 1 11 ? 30.422 16.688 21.719 1 98 11 ALA B N 1
ATOM 3506 C CA . ALA B 1 11 ? 29.469 16.891 22.812 1 98 11 ALA B CA 1
ATOM 3507 C C . ALA B 1 11 ? 29.484 15.703 23.781 1 98 11 ALA B C 1
ATOM 3509 O O . ALA B 1 11 ? 29.812 14.586 23.375 1 98 11 ALA B O 1
ATOM 3510 N N . ALA B 1 12 ? 29.109 15.945 25.078 1 97.88 12 ALA B N 1
ATOM 3511 C CA . ALA B 1 12 ? 28.891 14.867 26.047 1 97.88 12 ALA B CA 1
ATOM 3512 C C . ALA B 1 12 ? 27.719 14 25.625 1 97.88 12 ALA B C 1
ATOM 3514 O O . ALA B 1 12 ? 26.75 14.484 25.016 1 97.88 12 ALA B O 1
ATOM 3515 N N . GLU B 1 13 ? 27.766 12.766 25.953 1 97.06 13 GLU B N 1
ATOM 3516 C CA . GLU B 1 13 ? 26.75 11.789 25.578 1 97.06 13 GLU B CA 1
ATOM 3517 C C . GLU B 1 13 ? 25.359 12.266 25.969 1 97.06 13 GLU B C 1
ATOM 3519 O O . GLU B 1 13 ? 24.406 12.117 25.203 1 97.06 13 GLU B O 1
ATOM 3524 N N . ALA B 1 14 ? 25.203 12.828 27.109 1 96 14 ALA B N 1
ATOM 3525 C CA . ALA B 1 14 ? 23.922 13.25 27.656 1 96 14 ALA B CA 1
ATOM 3526 C C . ALA B 1 14 ? 23.344 14.414 26.859 1 96 14 ALA B C 1
ATOM 3528 O O . ALA B 1 14 ? 22.141 14.648 26.875 1 96 14 ALA B O 1
ATOM 3529 N N . ASP B 1 15 ? 24.156 15.133 26.141 1 97.62 15 ASP B N 1
ATOM 3530 C CA . ASP B 1 15 ? 23.734 16.344 25.453 1 97.62 15 ASP B CA 1
ATOM 3531 C C . ASP B 1 15 ? 23.484 16.078 23.969 1 97.62 15 ASP B C 1
ATOM 3533 O O . ASP B 1 15 ? 22.891 16.891 23.281 1 97.62 15 ASP B O 1
ATOM 3537 N N . LYS B 1 16 ? 23.891 14.969 23.516 1 98.38 16 LYS B N 1
ATOM 3538 C CA . LYS B 1 16 ? 23.922 14.68 22.078 1 98.38 16 LYS B CA 1
ATOM 3539 C C . LYS B 1 16 ? 22.531 14.688 21.484 1 98.38 16 LYS B C 1
ATOM 3541 O O . LYS B 1 16 ? 22.281 15.312 20.453 1 98.38 16 LYS B O 1
ATOM 3546 N N . SER B 1 17 ? 21.594 13.992 22.125 1 98.44 17 SER B N 1
ATOM 3547 C CA . SER B 1 17 ? 20.219 13.953 21.609 1 98.44 17 SER B CA 1
ATOM 3548 C C . SER B 1 17 ? 19.594 15.336 21.609 1 98.44 17 SER B C 1
ATOM 3550 O O . SER B 1 17 ? 18.875 15.695 20.672 1 98.44 17 SER B O 1
ATOM 3552 N N . PHE B 1 18 ? 19.891 16.141 22.625 1 97.81 18 PHE B N 1
ATOM 3553 C CA . PHE B 1 18 ? 19.344 17.484 22.719 1 97.81 18 PHE B CA 1
ATOM 3554 C C . PHE B 1 18 ? 19.906 18.375 21.609 1 97.81 18 PHE B C 1
ATOM 3556 O O . PHE B 1 18 ? 19.188 19.188 21.031 1 97.81 18 PHE B O 1
ATOM 3563 N N . LEU B 1 19 ? 21.172 18.219 21.344 1 98.06 19 LEU B N 1
ATOM 3564 C CA . LEU B 1 19 ? 21.828 18.984 20.281 1 98.06 19 LEU B CA 1
ATOM 3565 C C . LEU B 1 19 ? 21.203 18.656 18.922 1 98.06 19 LEU B C 1
ATOM 3567 O O . LEU B 1 19 ? 20.891 19.562 18.141 1 98.06 19 LEU B O 1
ATOM 3571 N N . ALA B 1 20 ? 21.031 17.406 18.641 1 98.56 20 ALA B N 1
ATOM 3572 C CA . ALA B 1 20 ? 20.406 16.984 17.391 1 98.56 20 ALA B CA 1
ATOM 3573 C C . ALA B 1 20 ? 18.984 17.547 17.281 1 98.56 20 ALA B C 1
ATOM 3575 O O . ALA B 1 20 ? 18.594 18.062 16.219 1 98.56 20 ALA B O 1
ATOM 3576 N N . ARG B 1 21 ? 18.203 17.469 18.359 1 97.69 21 ARG B N 1
ATOM 3577 C CA . ARG B 1 21 ? 16.844 17.984 18.375 1 97.69 21 ARG B CA 1
ATOM 3578 C C . ARG B 1 21 ? 16.844 19.484 18.078 1 97.69 21 ARG B C 1
ATOM 3580 O O . ARG B 1 21 ? 15.977 19.969 17.328 1 97.69 21 ARG B O 1
ATOM 3587 N N . ARG B 1 22 ? 17.75 20.203 18.625 1 97.19 22 ARG B N 1
ATOM 3588 C CA . ARG B 1 22 ? 17.828 21.641 18.406 1 97.19 22 ARG B CA 1
ATOM 3589 C C . ARG B 1 22 ? 18.062 21.953 16.922 1 97.19 22 ARG B C 1
ATOM 3591 O O . ARG B 1 22 ? 17.422 22.844 16.375 1 97.19 22 ARG B O 1
ATOM 3598 N N . TRP B 1 23 ? 18.969 21.219 16.328 1 98.06 23 TRP B N 1
ATOM 3599 C CA . TRP B 1 23 ? 19.266 21.453 14.914 1 98.06 23 TRP B CA 1
ATOM 3600 C C . TRP B 1 23 ? 18.094 21.078 14.031 1 98.06 23 TRP B C 1
ATOM 3602 O O . TRP B 1 23 ? 17.828 21.734 13.016 1 98.06 23 TRP B O 1
ATOM 3612 N N . ILE B 1 24 ? 17.297 20.031 14.367 1 97.75 24 ILE B N 1
ATOM 3613 C CA . ILE B 1 24 ? 16.109 19.641 13.633 1 97.75 24 ILE B CA 1
ATOM 3614 C C . ILE B 1 24 ? 15.078 20.781 13.688 1 97.75 24 ILE B C 1
ATOM 3616 O O . ILE B 1 24 ? 14.414 21.062 12.695 1 97.75 24 ILE B O 1
ATOM 3620 N N . ASP B 1 25 ? 15.055 21.469 14.781 1 94.06 25 ASP B N 1
ATOM 3621 C CA . ASP B 1 25 ? 14.047 22.5 15.008 1 94.06 25 ASP B CA 1
ATOM 3622 C C . ASP B 1 25 ? 14.469 23.828 14.398 1 94.06 25 ASP B C 1
ATOM 3624 O O . ASP B 1 25 ? 13.625 24.594 13.93 1 94.06 25 ASP B O 1
ATOM 3628 N N . THR B 1 26 ? 15.82 24.109 14.336 1 95.12 26 THR B N 1
ATOM 3629 C CA . THR B 1 26 ? 16.25 25.469 14.039 1 95.12 26 THR B CA 1
ATOM 3630 C C . THR B 1 26 ? 16.875 25.547 12.648 1 95.12 26 THR B C 1
ATOM 3632 O O . THR B 1 26 ? 16.766 26.562 11.961 1 95.12 26 THR B O 1
ATOM 3635 N N . GLU B 1 27 ? 17.609 24.516 12.258 1 96.12 27 GLU B N 1
ATOM 3636 C CA . GLU B 1 27 ? 18.328 24.531 10.992 1 96.12 27 GLU B CA 1
ATOM 3637 C C . GLU B 1 27 ? 18.359 23.141 10.359 1 96.12 27 GLU B C 1
ATOM 3639 O O . GLU B 1 27 ? 19.422 22.594 10.07 1 96.12 27 GLU B O 1
ATOM 3644 N N . PRO B 1 28 ? 17.188 22.688 10.07 1 97.56 28 PRO B N 1
ATOM 3645 C CA . PRO B 1 28 ? 17.078 21.281 9.656 1 97.56 28 PRO B CA 1
ATOM 3646 C C . PRO B 1 28 ? 17.766 21.016 8.32 1 97.56 28 PRO B C 1
ATOM 3648 O O . PRO B 1 28 ? 18.453 20 8.18 1 97.56 28 PRO B O 1
ATOM 3651 N N . LEU B 1 29 ? 17.641 21.875 7.301 1 97.5 29 LEU B N 1
ATOM 3652 C CA . LEU B 1 29 ? 18.062 21.562 5.945 1 97.5 29 LEU B CA 1
ATOM 3653 C C . LEU B 1 29 ? 19.594 21.469 5.867 1 97.5 29 LEU B C 1
ATOM 3655 O O . LEU B 1 29 ? 20.141 20.484 5.367 1 97.5 29 LEU B O 1
ATOM 3659 N N . PRO B 1 30 ? 20.359 22.469 6.438 1 97.62 30 PRO B N 1
ATOM 3660 C CA . PRO B 1 30 ? 21.812 22.312 6.41 1 97.62 30 PRO B CA 1
ATOM 3661 C C . PRO B 1 30 ? 22.297 21.141 7.258 1 97.62 30 PRO B C 1
ATOM 3663 O O . PRO B 1 30 ? 23.25 20.453 6.879 1 97.62 30 PRO B O 1
ATOM 3666 N N . PHE B 1 31 ? 21.672 20.953 8.438 1 98.44 31 PHE B N 1
ATOM 3667 C CA . PHE B 1 31 ? 22.016 19.828 9.297 1 98.44 31 PHE B CA 1
ATOM 3668 C C . PHE B 1 31 ? 21.844 18.5 8.562 1 98.44 31 PHE B C 1
ATOM 3670 O O . PHE B 1 31 ? 22.766 17.688 8.492 1 98.44 31 PHE B O 1
ATOM 3677 N N . PHE B 1 32 ? 20.688 18.281 7.859 1 98.62 32 PHE B N 1
ATOM 3678 C CA . PHE B 1 32 ? 20.391 17.047 7.164 1 98.62 32 PHE B CA 1
ATOM 3679 C C . PHE B 1 32 ? 21.266 16.891 5.926 1 98.62 32 PHE B C 1
ATOM 3681 O O . PHE B 1 32 ? 21.641 15.773 5.555 1 98.62 32 PHE B O 1
ATOM 3688 N N . LYS B 1 33 ? 21.531 17.984 5.27 1 98.25 33 LYS B N 1
ATOM 3689 C CA . LYS B 1 33 ? 22.453 17.922 4.133 1 98.25 33 LYS B CA 1
ATOM 3690 C C . LYS B 1 33 ? 23.797 17.328 4.535 1 98.25 33 LYS B C 1
ATOM 3692 O O . LYS B 1 33 ? 24.312 16.453 3.842 1 98.25 33 LYS B O 1
ATOM 3697 N N . GLU B 1 34 ? 24.344 17.812 5.66 1 98.5 34 GLU B N 1
ATOM 3698 C CA . GLU B 1 34 ? 25.609 17.266 6.137 1 98.5 34 GLU B CA 1
ATOM 3699 C C . GLU B 1 34 ? 25.469 15.789 6.48 1 98.5 34 GLU B C 1
ATOM 3701 O O . GLU B 1 34 ? 26.359 15 6.18 1 98.5 34 GLU B O 1
ATOM 3706 N N . LEU B 1 35 ? 24.375 15.406 7.137 1 98.62 35 LEU B N 1
ATOM 3707 C CA . LEU B 1 35 ? 24.172 14.008 7.496 1 98.62 35 LEU B CA 1
ATOM 3708 C C . LEU B 1 35 ? 24.109 13.133 6.25 1 98.62 35 LEU B C 1
ATOM 3710 O O . LEU B 1 35 ? 24.781 12.102 6.18 1 98.62 35 LEU B O 1
ATOM 3714 N N . ARG B 1 36 ? 23.344 13.516 5.211 1 97.81 36 ARG B N 1
ATOM 3715 C CA . ARG B 1 36 ? 23.234 12.719 3.994 1 97.81 36 ARG B CA 1
ATOM 3716 C C . ARG B 1 36 ? 24.594 12.484 3.367 1 97.81 36 ARG B C 1
ATOM 3718 O O . ARG B 1 36 ? 24.859 11.422 2.812 1 97.81 36 ARG B O 1
ATOM 3725 N N . GLU B 1 37 ? 25.453 13.445 3.506 1 96.75 37 GLU B N 1
ATOM 3726 C CA . GLU B 1 37 ? 26.766 13.383 2.867 1 96.75 37 GLU B CA 1
ATOM 3727 C C . GLU B 1 37 ? 27.75 12.555 3.691 1 96.75 37 GLU B C 1
ATOM 3729 O O . GLU B 1 37 ? 28.531 11.773 3.137 1 96.75 37 GLU B O 1
ATOM 3734 N N . LYS B 1 38 ? 27.672 12.711 5.027 1 98 38 LYS B N 1
ATOM 3735 C CA . LYS B 1 38 ? 28.797 12.227 5.805 1 98 38 LYS B CA 1
ATOM 3736 C C . LYS B 1 38 ? 28.391 11.086 6.73 1 98 38 LYS B C 1
ATOM 3738 O O . LYS B 1 38 ? 29.203 10.203 7.027 1 98 38 LYS B O 1
ATOM 3743 N N . ARG B 1 39 ? 27.203 11.117 7.262 1 98.31 39 ARG B N 1
ATOM 3744 C CA . ARG B 1 39 ? 26.703 10.141 8.219 1 98.31 39 ARG B CA 1
ATOM 3745 C C . ARG B 1 39 ? 25.188 9.969 8.094 1 98.31 39 ARG B C 1
ATOM 3747 O O . ARG B 1 39 ? 24.438 10.359 8.984 1 98.31 39 ARG B O 1
ATOM 3754 N N . PRO B 1 40 ? 24.766 9.344 7.062 1 98.44 40 PRO B N 1
ATOM 3755 C CA . PRO B 1 40 ? 23.359 9.297 6.699 1 98.44 40 PRO B CA 1
ATOM 3756 C C . PRO B 1 40 ? 22.484 8.695 7.797 1 98.44 40 PRO B C 1
ATOM 3758 O O . PRO B 1 40 ? 21.281 8.961 7.848 1 98.44 40 PRO B O 1
ATOM 3761 N N . ILE B 1 41 ? 23.047 7.82 8.57 1 98.88 41 ILE B N 1
ATOM 3762 C CA . ILE B 1 41 ? 22.375 7.273 9.742 1 98.88 41 ILE B CA 1
ATOM 3763 C C . ILE B 1 41 ? 23.109 7.715 11.008 1 98.88 41 ILE B C 1
ATOM 3765 O O . ILE B 1 41 ? 24.25 7.332 11.242 1 98.88 41 ILE B O 1
ATOM 3769 N N . LEU B 1 42 ? 22.469 8.586 11.812 1 98.88 42 LEU B N 1
ATOM 3770 C CA . LEU B 1 42 ? 23.062 9.094 13.047 1 98.88 42 LEU B CA 1
ATOM 3771 C C . LEU B 1 42 ? 22.391 8.469 14.266 1 98.88 42 LEU B C 1
ATOM 3773 O O . LEU B 1 42 ? 21.219 8.719 14.523 1 98.88 42 LEU B O 1
ATOM 3777 N N . ILE B 1 43 ? 23.062 7.715 14.977 1 98.62 43 ILE B N 1
ATOM 3778 C CA . ILE B 1 43 ? 22.578 7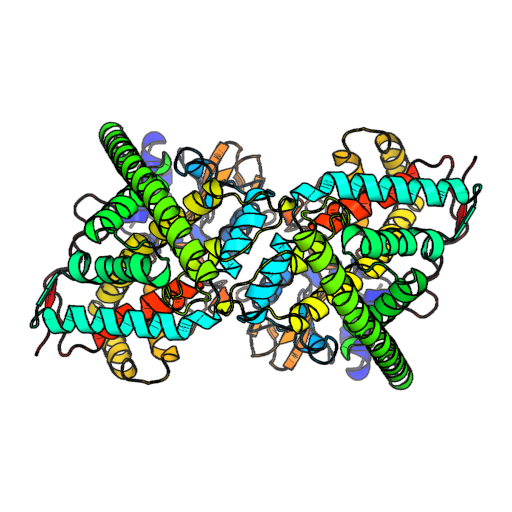.141 16.234 1 98.62 43 ILE B CA 1
ATOM 3779 C C . ILE B 1 43 ? 22.844 8.109 17.375 1 98.62 43 ILE B C 1
ATOM 3781 O O . ILE B 1 43 ? 23.984 8.508 17.625 1 98.62 43 ILE B O 1
ATOM 3785 N N . THR B 1 44 ? 21.812 8.57 18.031 1 98.62 44 THR B N 1
ATOM 3786 C CA . THR B 1 44 ? 21.922 9.32 19.281 1 98.62 44 THR B CA 1
ATOM 3787 C C . THR B 1 44 ? 21.5 8.453 20.469 1 98.62 44 THR B C 1
ATOM 3789 O O . THR B 1 44 ? 20.984 7.348 20.281 1 98.62 44 THR B O 1
ATOM 3792 N N . PRO B 1 45 ? 21.734 8.945 21.641 1 98 45 PRO B N 1
ATOM 3793 C CA . PRO B 1 45 ? 21.359 8.156 22.812 1 98 45 PRO B CA 1
ATOM 3794 C C . PRO B 1 45 ? 19.859 7.887 22.891 1 98 45 PRO B C 1
ATOM 3796 O O . PRO B 1 45 ? 19.438 6.852 23.422 1 98 45 PRO B O 1
ATOM 3799 N N . LYS B 1 46 ? 19.016 8.742 22.312 1 98.12 46 LYS B N 1
ATOM 3800 C CA . LYS B 1 46 ? 17.578 8.633 22.531 1 98.12 46 LYS B CA 1
ATOM 3801 C C . LYS B 1 46 ? 16.844 8.234 21.266 1 98.12 46 LYS B C 1
ATOM 3803 O O . LYS B 1 46 ? 15.703 7.773 21.312 1 98.12 46 LYS B O 1
ATOM 3808 N N . PHE B 1 47 ? 17.422 8.461 20.125 1 98.56 47 PHE B N 1
ATOM 3809 C CA . PHE B 1 47 ? 16.797 8.133 18.844 1 98.56 47 PHE B CA 1
ATOM 3810 C C . PHE B 1 47 ? 17.828 8.047 17.734 1 98.56 47 PHE B C 1
ATOM 3812 O O . PHE B 1 47 ? 18.969 8.492 17.906 1 98.56 47 PHE B O 1
ATOM 3819 N N . THR B 1 48 ? 17.469 7.449 16.625 1 98.88 48 THR B N 1
ATOM 3820 C CA . THR B 1 48 ? 18.297 7.344 15.438 1 98.88 48 THR B CA 1
ATOM 3821 C C . THR B 1 48 ? 17.672 8.102 14.273 1 98.88 48 THR B C 1
ATOM 3823 O O . THR B 1 48 ? 16.469 7.969 14.016 1 98.88 48 THR B O 1
ATOM 3826 N N . LEU B 1 49 ? 18.469 8.945 13.578 1 98.94 49 LEU B N 1
ATOM 3827 C CA . LEU B 1 49 ? 18.016 9.648 12.383 1 98.94 49 LEU B CA 1
ATOM 3828 C C . LEU B 1 49 ? 18.453 8.906 11.125 1 98.94 49 LEU B C 1
ATOM 3830 O O . LEU B 1 49 ? 19.609 8.5 11 1 98.94 49 LEU B O 1
ATOM 3834 N N . ILE B 1 50 ? 17.516 8.641 10.258 1 98.88 50 ILE B N 1
ATOM 3835 C CA . ILE B 1 50 ? 17.781 8.109 8.922 1 98.88 50 ILE B CA 1
ATOM 3836 C C . ILE B 1 50 ? 17.484 9.172 7.871 1 98.88 50 ILE B C 1
ATOM 3838 O O . ILE B 1 50 ? 16.328 9.586 7.711 1 98.88 50 ILE B O 1
ATOM 3842 N N . THR B 1 51 ? 18.469 9.555 7.016 1 98.69 51 THR B N 1
ATOM 3843 C CA . THR B 1 51 ? 18.281 10.836 6.348 1 98.69 51 THR B CA 1
ATOM 3844 C C . THR B 1 51 ? 18.234 10.656 4.832 1 98.69 51 THR B C 1
ATOM 3846 O O . THR B 1 51 ? 17.859 11.57 4.102 1 98.69 51 THR B O 1
ATOM 3849 N N . ARG B 1 52 ? 18.641 9.5 4.32 1 97.06 52 ARG B N 1
ATOM 3850 C CA . ARG B 1 52 ? 18.625 9.305 2.875 1 97.06 52 ARG B CA 1
ATOM 3851 C C . ARG B 1 52 ? 17.297 8.688 2.426 1 97.06 52 ARG B C 1
ATOM 3853 O O . ARG B 1 52 ? 16.703 7.898 3.156 1 97.06 52 ARG B O 1
ATOM 3860 N N . PHE B 1 53 ? 16.953 9.039 1.205 1 96 53 PHE B N 1
ATOM 3861 C CA . PHE B 1 53 ? 15.656 8.703 0.625 1 96 53 PHE B CA 1
ATOM 3862 C C . PHE B 1 53 ? 15.445 7.191 0.637 1 96 53 PHE B C 1
ATOM 3864 O O . PHE B 1 53 ? 14.453 6.707 1.184 1 96 53 PHE B O 1
ATOM 3871 N N . ASP B 1 54 ? 16.406 6.414 0.145 1 92.44 54 ASP B N 1
ATOM 3872 C CA . ASP B 1 54 ? 16.266 4.969 0.021 1 92.44 54 ASP B CA 1
ATOM 3873 C C . ASP B 1 54 ? 16.219 4.301 1.395 1 92.44 54 ASP B C 1
ATOM 3875 O O . ASP B 1 54 ? 15.469 3.338 1.597 1 92.44 54 ASP B O 1
ATOM 3879 N N . ASP B 1 55 ? 16.969 4.805 2.32 1 96.19 55 ASP B N 1
ATOM 3880 C CA . ASP B 1 55 ? 17 4.23 3.662 1 96.19 55 ASP B CA 1
ATOM 3881 C C . ASP B 1 55 ? 15.688 4.496 4.402 1 96.19 55 ASP B C 1
ATOM 3883 O O . ASP B 1 55 ? 15.203 3.641 5.148 1 96.19 55 ASP B O 1
ATOM 3887 N N . CYS B 1 56 ? 15.172 5.707 4.195 1 97.44 56 CYS B N 1
ATOM 3888 C CA . CYS B 1 56 ? 13.867 6.016 4.781 1 97.44 56 CYS B CA 1
ATOM 3889 C C . CYS B 1 56 ? 12.805 5.039 4.293 1 97.44 56 CYS B C 1
ATOM 3891 O O . CYS B 1 56 ? 12.055 4.48 5.094 1 97.44 56 CYS B O 1
ATOM 3893 N N . ARG B 1 57 ? 12.789 4.828 3.045 1 94.94 57 ARG B N 1
ATOM 3894 C CA . ARG B 1 57 ? 11.797 3.938 2.457 1 94.94 57 ARG B CA 1
ATOM 3895 C C . ARG B 1 57 ? 12.008 2.496 2.908 1 94.94 57 ARG B C 1
ATOM 3897 O O . ARG B 1 57 ? 11.047 1.759 3.133 1 94.94 57 ARG B O 1
ATOM 3904 N N . GLU B 1 58 ? 13.281 2.09 2.99 1 94.56 58 GLU B N 1
ATOM 3905 C CA . GLU B 1 58 ? 13.625 0.765 3.496 1 94.56 58 GLU B CA 1
ATOM 3906 C C . GLU B 1 58 ? 12.992 0.515 4.863 1 94.56 58 GLU B C 1
ATOM 3908 O O . GLU B 1 58 ? 12.328 -0.501 5.066 1 94.56 58 GLU B O 1
ATOM 3913 N N . VAL B 1 59 ? 13.094 1.474 5.711 1 96.75 59 VAL B N 1
ATOM 3914 C CA . VAL B 1 59 ? 12.617 1.354 7.086 1 96.75 59 VAL B CA 1
ATOM 3915 C C . VAL B 1 59 ? 11.094 1.399 7.109 1 96.75 59 VAL B C 1
ATOM 3917 O O . VAL B 1 59 ? 10.453 0.592 7.785 1 96.75 59 VAL B O 1
ATOM 3920 N N . LEU B 1 60 ? 10.531 2.227 6.352 1 96.81 60 LEU B N 1
ATOM 3921 C CA . LEU B 1 60 ? 9.094 2.453 6.391 1 96.81 60 LEU B CA 1
ATOM 3922 C C . LEU B 1 60 ? 8.336 1.306 5.727 1 96.81 60 LEU B C 1
ATOM 3924 O O . LEU B 1 60 ? 7.125 1.171 5.895 1 96.81 60 LEU B O 1
ATOM 3928 N N . ASN B 1 61 ? 9.047 0.444 5.062 1 94.12 61 ASN B N 1
ATOM 3929 C CA . ASN B 1 61 ? 8.422 -0.651 4.328 1 94.12 61 ASN B CA 1
ATOM 3930 C C . ASN B 1 61 ? 8.391 -1.935 5.152 1 94.12 61 ASN B C 1
ATOM 3932 O O . ASN B 1 61 ? 7.988 -2.988 4.652 1 94.12 61 ASN B O 1
ATOM 3936 N N . MET B 1 62 ? 8.797 -1.918 6.41 1 95.31 62 MET B N 1
ATOM 3937 C CA . MET B 1 62 ? 8.859 -3.123 7.23 1 95.31 62 MET B CA 1
ATOM 3938 C C . MET B 1 62 ? 8.141 -2.916 8.562 1 95.31 62 MET B C 1
ATOM 3940 O O . MET B 1 62 ? 8.781 -2.91 9.617 1 95.31 62 MET B O 1
ATOM 3944 N N . PRO B 1 63 ? 6.828 -2.949 8.539 1 95.12 63 PRO B N 1
ATOM 3945 C CA . PRO B 1 63 ? 6.051 -2.572 9.719 1 95.12 63 PRO B CA 1
ATOM 3946 C C . PRO B 1 63 ? 6.16 -3.594 10.852 1 95.12 63 PRO B C 1
ATOM 3948 O O . PRO B 1 63 ? 5.801 -3.299 11.992 1 95.12 63 PRO B O 1
ATOM 3951 N N . LYS B 1 64 ? 6.688 -4.781 10.633 1 94.25 64 LYS B N 1
ATOM 3952 C CA . LYS B 1 64 ? 6.867 -5.719 11.734 1 94.25 64 LYS B CA 1
ATOM 3953 C C . LYS B 1 64 ? 8.25 -5.566 12.367 1 94.25 64 LYS B C 1
ATOM 3955 O O . LYS B 1 64 ? 8.492 -6.062 13.469 1 94.25 64 LYS B O 1
ATOM 3960 N N . VAL B 1 65 ? 9.133 -4.934 11.633 1 96.38 65 VAL B N 1
ATOM 3961 C CA . VAL B 1 65 ? 10.469 -4.656 12.148 1 96.38 65 VAL B CA 1
ATOM 3962 C C . VAL B 1 65 ? 10.5 -3.26 12.766 1 96.38 65 VAL B C 1
ATOM 3964 O O . VAL B 1 65 ? 10.984 -3.082 13.891 1 96.38 65 VAL B O 1
ATOM 3967 N N . PHE B 1 66 ? 10.023 -2.348 12.031 1 98.06 66 PHE B N 1
ATOM 3968 C CA . PHE B 1 66 ? 9.898 -0.965 12.477 1 98.06 66 PHE B CA 1
ATOM 3969 C C . PHE B 1 66 ? 8.445 -0.603 12.734 1 98.06 66 PHE B C 1
ATOM 3971 O O . PHE B 1 66 ? 7.727 -0.202 11.812 1 98.06 66 PHE B O 1
ATOM 3978 N N . THR B 1 67 ? 8.094 -0.599 13.984 1 97.81 67 THR B N 1
ATOM 3979 C CA . THR B 1 67 ? 6.688 -0.673 14.359 1 97.81 67 THR B CA 1
ATOM 3980 C C . THR B 1 67 ? 6.168 0.697 14.781 1 97.81 67 THR B C 1
ATOM 3982 O O . THR B 1 67 ? 6.949 1.578 15.148 1 97.81 67 THR B O 1
ATOM 3985 N N . VAL B 1 68 ? 4.863 0.821 14.805 1 96.94 68 VAL B N 1
ATOM 3986 C CA . VAL B 1 68 ? 4.188 2.01 15.312 1 96.94 68 VAL B CA 1
ATOM 3987 C C . VAL B 1 68 ? 3.803 1.802 16.781 1 96.94 68 VAL B C 1
ATOM 3989 O O . VAL B 1 68 ? 2.814 2.365 17.25 1 96.94 68 VAL B O 1
ATOM 3992 N N . GLU B 1 69 ? 4.535 1.01 17.469 1 95.94 69 GLU B N 1
ATOM 3993 C CA . GLU B 1 69 ? 4.293 0.709 18.875 1 95.94 69 GLU B CA 1
ATOM 3994 C C . GLU B 1 69 ? 4.07 1.985 19.688 1 95.94 69 GLU B C 1
ATOM 3996 O O . GLU B 1 69 ? 3.242 2.014 20.594 1 95.94 69 GLU B O 1
ATOM 4001 N N . PRO B 1 70 ? 4.719 3.057 19.391 1 95.31 70 PRO B N 1
ATOM 4002 C CA . PRO B 1 70 ? 4.535 4.285 20.172 1 95.31 70 PRO B CA 1
ATOM 4003 C C . PRO B 1 70 ? 3.109 4.832 20.078 1 95.31 70 PRO B C 1
ATOM 4005 O O . PRO B 1 70 ? 2.721 5.684 20.891 1 95.31 70 PRO B O 1
ATOM 4008 N N . TYR B 1 71 ? 2.328 4.387 19.094 1 93.94 71 TYR B N 1
ATOM 4009 C CA . TYR B 1 71 ? 0.956 4.852 18.922 1 93.94 71 TYR B CA 1
ATOM 4010 C C . TYR B 1 71 ? 0.01 4.105 19.859 1 93.94 71 TYR B C 1
ATOM 4012 O O . TYR B 1 71 ? -1.104 4.562 20.125 1 93.94 71 TYR B O 1
ATOM 4020 N N . VAL B 1 72 ? 0.379 2.91 20.344 1 92.5 72 VAL B N 1
ATOM 4021 C CA . VAL B 1 72 ? -0.519 1.944 20.969 1 92.5 72 VAL B CA 1
ATOM 4022 C C . VAL B 1 72 ? -1.132 2.549 22.219 1 92.5 72 VAL B C 1
ATOM 4024 O O . VAL B 1 72 ? -2.348 2.49 22.422 1 92.5 72 VAL B O 1
ATOM 4027 N N . SER B 1 73 ? -0.319 3.23 23.016 1 89.69 73 SER B N 1
ATOM 4028 C CA . SER B 1 73 ? -0.816 3.764 24.281 1 89.69 73 SER B CA 1
ATOM 4029 C C . SER B 1 73 ? -1.653 5.02 24.062 1 89.69 73 SER B C 1
ATOM 4031 O O . SER B 1 73 ? -2.289 5.52 24.984 1 89.69 73 SER B O 1
ATOM 4033 N N . LYS B 1 74 ? -1.729 5.477 22.797 1 91.62 74 LYS B N 1
ATOM 4034 C CA . LYS B 1 74 ? -2.309 6.793 22.562 1 91.62 74 LYS B CA 1
ATOM 4035 C C . LYS B 1 74 ? -3.602 6.688 21.75 1 91.62 74 LYS B C 1
ATOM 4037 O O . LYS B 1 74 ? -4.398 7.629 21.719 1 91.62 74 LYS B O 1
ATOM 4042 N N . MET B 1 75 ? -3.904 5.559 21.078 1 90.12 75 MET B N 1
ATOM 4043 C CA . MET B 1 75 ? -4.922 5.605 20.031 1 90.12 75 MET B CA 1
ATOM 4044 C C . MET B 1 75 ? -6.055 4.625 20.344 1 90.12 75 MET B C 1
ATOM 4046 O O . MET B 1 75 ? -6.945 4.426 19.516 1 90.12 75 MET B O 1
ATOM 4050 N N . GLY B 1 76 ? -6.258 4.09 21.484 1 81.25 76 GLY B N 1
ATOM 4051 C CA . GLY B 1 76 ? -7.426 3.34 21.922 1 81.25 76 GLY B CA 1
ATOM 4052 C C . GLY B 1 76 ? -7.852 2.27 20.938 1 81.25 76 GLY B C 1
ATOM 4053 O O . GLY B 1 76 ? -9.031 2.184 20.578 1 81.25 76 GLY B O 1
ATOM 4054 N N . ASP B 1 77 ? -7.16 1.52 20.234 1 85.25 77 ASP B N 1
ATOM 4055 C CA . ASP B 1 77 ? -7.324 0.373 19.359 1 85.25 77 ASP B CA 1
ATOM 4056 C C . ASP B 1 77 ? -7.703 0.82 17.938 1 85.25 77 ASP B C 1
ATOM 4058 O O . ASP B 1 77 ? -8.312 0.06 17.188 1 85.25 77 ASP B O 1
ATOM 4062 N N . TYR B 1 78 ? -7.574 2.096 17.672 1 91.81 78 TYR B N 1
ATOM 4063 C CA . TYR B 1 78 ? -7.766 2.615 16.328 1 91.81 78 TYR B CA 1
ATOM 4064 C C . TYR B 1 78 ? -6.836 1.921 15.336 1 91.81 78 TYR B C 1
ATOM 4066 O O . TYR B 1 78 ? -5.762 1.443 15.711 1 91.81 78 TYR B O 1
ATOM 4074 N N . LEU B 1 79 ? -7.18 1.84 14.141 1 88.94 79 LEU B N 1
ATOM 4075 C CA . LEU B 1 79 ? -6.492 1.043 13.133 1 88.94 79 LEU B CA 1
ATOM 4076 C C . LEU B 1 79 ? -5.051 1.503 12.961 1 88.94 79 LEU B C 1
ATOM 4078 O O . LEU B 1 79 ? -4.168 0.697 12.648 1 88.94 79 LEU B O 1
ATOM 4082 N N . MET B 1 80 ? -4.719 2.73 13.258 1 89.31 80 MET B N 1
ATOM 4083 C CA . MET B 1 80 ? -3.391 3.277 12.984 1 89.31 80 MET B CA 1
ATOM 4084 C C . MET B 1 80 ? -2.381 2.787 14.016 1 89.31 80 MET B C 1
ATOM 4086 O O . MET B 1 80 ? -1.171 2.9 13.812 1 89.31 80 MET B O 1
ATOM 4090 N N . MET B 1 81 ? -2.889 2.287 15.125 1 90.38 81 MET B N 1
ATOM 4091 C CA . MET B 1 81 ? -1.961 1.76 16.125 1 90.38 81 MET B CA 1
ATOM 4092 C C . MET B 1 81 ? -1.53 0.341 15.766 1 90.38 81 MET B C 1
ATOM 4094 O O . MET B 1 81 ? -0.701 -0.253 16.453 1 90.38 81 MET B O 1
ATOM 4098 N N . HIS B 1 82 ? -2.203 -0.148 14.75 1 91.81 82 HIS B N 1
ATOM 4099 C CA . HIS B 1 82 ? -1.914 -1.504 14.297 1 91.81 82 HIS B CA 1
ATOM 4100 C C . HIS B 1 82 ? -0.938 -1.499 13.125 1 91.81 82 HIS B C 1
ATOM 4102 O O . HIS B 1 82 ? -0.852 -0.515 12.391 1 91.81 82 HIS B O 1
ATOM 4108 N N . ASP B 1 83 ? -0.202 -2.537 13.047 1 93.12 83 ASP B N 1
ATOM 4109 C CA . ASP B 1 83 ? 0.742 -2.744 11.953 1 93.12 83 ASP B CA 1
ATOM 4110 C C . ASP B 1 83 ? 0.244 -3.824 10.992 1 93.12 83 ASP B C 1
ATOM 4112 O O . ASP B 1 83 ? -0.921 -3.814 10.586 1 93.12 83 ASP B O 1
ATOM 4116 N N . ASP B 1 84 ? 0.975 -4.625 10.547 1 92.75 84 ASP B N 1
ATOM 4117 C CA . ASP B 1 84 ? 0.69 -5.648 9.539 1 92.75 84 ASP B CA 1
ATOM 4118 C C . ASP B 1 84 ? -0.107 -6.801 10.148 1 92.75 84 ASP B C 1
ATOM 4120 O O . ASP B 1 84 ? 0.415 -7.906 10.305 1 92.75 84 ASP B O 1
ATOM 4124 N N . ASP B 1 85 ? -1.433 -6.496 10.477 1 94.94 85 ASP B N 1
ATOM 4125 C CA . ASP B 1 85 ? -2.33 -7.52 11 1 94.94 85 ASP B CA 1
ATOM 4126 C C . ASP B 1 85 ? -3.717 -7.414 10.367 1 94.94 85 ASP B C 1
ATOM 4128 O O . ASP B 1 85 ? -3.938 -6.586 9.484 1 94.94 85 ASP B O 1
ATOM 4132 N N . ALA B 1 86 ? -4.613 -8.258 10.75 1 95.75 86 ALA B N 1
ATOM 4133 C CA . ALA B 1 86 ? -5.93 -8.383 10.133 1 95.75 86 ALA B CA 1
ATOM 4134 C C . ALA B 1 86 ? -6.762 -7.125 10.344 1 95.75 86 ALA B C 1
ATOM 4136 O O . ALA B 1 86 ? -7.422 -6.645 9.422 1 95.75 86 ALA B O 1
ATOM 4137 N N . LEU B 1 87 ? -6.762 -6.605 11.508 1 96.06 87 LEU B N 1
ATOM 4138 C CA . LEU B 1 87 ? -7.57 -5.43 11.82 1 96.06 87 LEU B CA 1
ATOM 4139 C C . LEU B 1 87 ? -7.133 -4.234 10.984 1 96.06 87 LEU B C 1
ATOM 4141 O O . LEU B 1 87 ? -7.969 -3.531 10.406 1 96.06 87 LEU B O 1
ATOM 4145 N N . HIS B 1 88 ? -5.816 -4.016 10.945 1 96.12 88 HIS B N 1
ATOM 4146 C CA . HIS B 1 88 ? -5.293 -2.896 10.172 1 96.12 88 HIS B CA 1
ATOM 4147 C C . HIS B 1 88 ? -5.73 -2.982 8.711 1 96.12 88 HIS B C 1
ATOM 4149 O O . HIS B 1 88 ? -6.258 -2.014 8.156 1 96.12 88 HIS B O 1
ATOM 4155 N N . THR B 1 89 ? -5.535 -4.129 8.117 1 94.94 89 THR B N 1
ATOM 4156 C CA . THR B 1 89 ? -5.867 -4.312 6.707 1 94.94 89 THR B CA 1
ATOM 4157 C C . THR B 1 89 ? -7.363 -4.133 6.477 1 94.94 89 THR B C 1
ATOM 4159 O O . THR B 1 89 ? -7.773 -3.426 5.551 1 94.94 89 THR B O 1
ATOM 4162 N N . ARG B 1 90 ? -8.156 -4.719 7.246 1 95.69 90 ARG B N 1
ATOM 4163 C CA . ARG B 1 90 ? -9.609 -4.719 7.086 1 95.69 90 ARG B CA 1
ATOM 4164 C C . ARG B 1 90 ? -10.18 -3.312 7.23 1 95.69 90 ARG B C 1
ATOM 4166 O O . ARG B 1 90 ? -10.898 -2.832 6.355 1 95.69 90 ARG B O 1
ATOM 4173 N N . GLU B 1 91 ? -9.797 -2.668 8.266 1 96.69 91 GLU B N 1
ATOM 4174 C CA . GLU B 1 91 ? -10.422 -1.379 8.555 1 96.69 91 GLU B CA 1
ATOM 4175 C C . GLU B 1 91 ? -9.828 -0.274 7.684 1 96.69 91 GLU B C 1
ATOM 4177 O O . GLU B 1 91 ? -10.539 0.654 7.281 1 96.69 91 GLU B O 1
ATOM 4182 N N . LYS B 1 92 ? -8.562 -0.314 7.465 1 96.69 92 LYS B N 1
ATOM 4183 C CA . LYS B 1 92 ? -8.008 0.663 6.531 1 96.69 92 LYS B CA 1
ATOM 4184 C C . LYS B 1 92 ? -8.648 0.535 5.152 1 96.69 92 LYS B C 1
ATOM 4186 O O . LYS B 1 92 ? -8.977 1.541 4.52 1 96.69 92 LYS B O 1
ATOM 4191 N N . SER B 1 93 ? -8.797 -0.689 4.695 1 96.38 93 SER B N 1
ATOM 4192 C CA . SER B 1 93 ? -9.422 -0.927 3.395 1 96.38 93 SER B CA 1
ATOM 4193 C C . SER B 1 93 ? -10.875 -0.464 3.381 1 96.38 93 SER B C 1
ATOM 4195 O O . SER B 1 93 ? -11.32 0.166 2.422 1 96.38 93 SER B O 1
ATOM 4197 N N . LEU B 1 94 ? -11.562 -0.773 4.406 1 96.06 94 LEU B N 1
ATOM 4198 C CA . LEU B 1 94 ? -12.953 -0.35 4.508 1 96.06 94 LEU B CA 1
ATOM 4199 C C . LEU B 1 94 ? -13.07 1.169 4.434 1 96.06 94 LEU B C 1
ATOM 4201 O O . LEU B 1 94 ? -13.875 1.7 3.67 1 96.06 94 LEU B O 1
ATOM 4205 N N . MET B 1 95 ? -12.242 1.812 5.195 1 96.62 95 MET B N 1
ATOM 4206 C CA . MET B 1 95 ? -12.305 3.27 5.25 1 96.62 95 MET B CA 1
ATOM 4207 C C . MET B 1 95 ? -11.867 3.885 3.924 1 96.62 95 MET B C 1
ATOM 4209 O O . MET B 1 95 ? -12.414 4.906 3.5 1 96.62 95 MET B O 1
ATOM 4213 N N . GLN B 1 96 ? -10.875 3.281 3.309 1 95.44 96 GLN B N 1
ATOM 4214 C CA . GLN B 1 96 ? -10.438 3.766 2.006 1 95.44 96 GLN B CA 1
ATOM 4215 C C . GLN B 1 96 ? -11.555 3.66 0.972 1 95.44 96 GLN B C 1
ATOM 4217 O O . GLN B 1 96 ? -11.688 4.523 0.104 1 95.44 96 GLN B O 1
ATOM 4222 N N . CYS B 1 97 ? -12.266 2.615 1.088 1 94.56 97 CYS B N 1
ATOM 4223 C CA . CYS B 1 97 ? -13.406 2.43 0.199 1 94.56 97 CYS B CA 1
ATOM 4224 C C . CYS B 1 97 ? -14.477 3.48 0.462 1 94.56 97 CYS B C 1
ATOM 4226 O O . CYS B 1 97 ? -15.039 4.047 -0.476 1 94.56 97 CYS B O 1
ATOM 4228 N N . MET B 1 98 ? -14.719 3.777 1.692 1 95.5 98 MET B N 1
ATOM 4229 C CA . MET B 1 98 ? -15.75 4.734 2.096 1 95.5 98 MET B CA 1
ATOM 4230 C C . MET B 1 98 ? -15.367 6.152 1.676 1 95.5 98 MET B C 1
ATOM 4232 O O . MET B 1 98 ? -16.234 6.938 1.279 1 95.5 98 MET B O 1
ATOM 4236 N N . LEU B 1 99 ? -14.102 6.355 1.834 1 96.62 99 LEU B N 1
ATOM 4237 C CA . LEU B 1 99 ? -13.578 7.637 1.367 1 96.62 99 LEU B CA 1
ATOM 4238 C C . LEU B 1 99 ? -13.312 7.598 -0.135 1 96.62 99 LEU B C 1
ATOM 4240 O O . LEU B 1 99 ? -12.164 7.684 -0.569 1 96.62 99 LEU B O 1
ATOM 4244 N N . ASN B 1 100 ? -14.406 7.578 -0.83 1 95.75 100 ASN B N 1
ATOM 4245 C CA . ASN B 1 100 ? -14.367 7.359 -2.271 1 95.75 100 ASN B CA 1
ATOM 4246 C C . ASN B 1 100 ? -13.727 8.531 -3.002 1 95.75 100 ASN B C 1
ATOM 4248 O O . ASN B 1 100 ? -14.133 9.68 -2.822 1 95.75 100 ASN B O 1
ATOM 4252 N N . ARG B 1 101 ? -12.734 8.25 -3.828 1 96.75 101 ARG B N 1
ATOM 4253 C CA . ARG B 1 101 ? -12.016 9.289 -4.559 1 96.75 101 ARG B CA 1
ATOM 4254 C C . ARG B 1 101 ? -12.938 10.016 -5.527 1 96.75 101 ARG B C 1
ATOM 4256 O O . ARG B 1 101 ? -12.656 11.141 -5.938 1 96.75 101 ARG B O 1
ATOM 4263 N N . ASP B 1 102 ? -14.039 9.43 -5.922 1 97 102 ASP B N 1
ATOM 4264 C CA . ASP B 1 102 ? -15.008 10.078 -6.805 1 97 102 ASP B CA 1
ATOM 4265 C C . ASP B 1 102 ? -15.672 11.266 -6.109 1 97 102 ASP B C 1
ATOM 4267 O O . ASP B 1 102 ? -16.312 12.094 -6.762 1 97 102 ASP B O 1
ATOM 4271 N N . ASP B 1 103 ? -15.477 11.352 -4.812 1 97.56 103 ASP B N 1
ATOM 4272 C CA . ASP B 1 103 ? -16.047 12.453 -4.039 1 97.56 103 ASP B CA 1
ATOM 4273 C C . ASP B 1 103 ? -15.188 13.711 -4.164 1 97.56 103 ASP B C 1
ATOM 4275 O O . ASP B 1 103 ? -15.633 14.805 -3.812 1 97.56 103 ASP B O 1
ATOM 4279 N N . LEU B 1 104 ? -14.016 13.633 -4.629 1 97.88 104 LEU B N 1
ATOM 4280 C CA . LEU B 1 104 ? -12.977 14.648 -4.453 1 97.88 104 LEU B CA 1
ATOM 4281 C C . LEU B 1 104 ? -13.391 15.961 -5.113 1 97.88 104 LEU B C 1
ATOM 4283 O O . LEU B 1 104 ? -13.172 17.047 -4.555 1 97.88 104 LEU B O 1
ATOM 4287 N N . PRO B 1 105 ? -14.039 15.93 -6.312 1 97.75 105 PRO B N 1
ATOM 4288 C CA . PRO B 1 105 ? -14.492 17.203 -6.871 1 97.75 105 PRO B CA 1
ATOM 4289 C C . PRO B 1 105 ? -15.492 17.922 -5.969 1 97.75 105 PRO B C 1
ATOM 4291 O O . PRO B 1 105 ? -15.398 19.141 -5.77 1 97.75 105 PRO B O 1
ATOM 4294 N N . ALA B 1 106 ? -16.391 17.188 -5.422 1 97.69 106 ALA B N 1
ATOM 4295 C CA . ALA B 1 106 ? -17.391 17.766 -4.531 1 97.69 106 ALA B CA 1
ATOM 4296 C C . ALA B 1 106 ? -16.734 18.266 -3.24 1 97.69 106 ALA B C 1
ATOM 4298 O O . ALA B 1 106 ? -17.156 19.281 -2.686 1 97.69 106 ALA B O 1
ATOM 4299 N N . VAL B 1 107 ? -15.766 17.562 -2.748 1 98.31 107 VAL B N 1
ATOM 4300 C CA . VAL B 1 107 ? -15.031 17.953 -1.55 1 98.31 107 VAL B CA 1
ATOM 4301 C C . VAL B 1 107 ? -14.305 19.281 -1.806 1 98.31 107 VAL B C 1
ATOM 4303 O O . VAL B 1 107 ? -14.359 20.188 -0.982 1 98.31 107 VAL B O 1
ATOM 4306 N N . ARG B 1 108 ? -13.625 19.375 -2.932 1 98.56 108 ARG B N 1
ATOM 4307 C CA . ARG B 1 108 ? -12.906 20.594 -3.266 1 98.56 108 ARG B CA 1
ATOM 4308 C C . ARG B 1 108 ? -13.859 21.781 -3.361 1 98.56 108 ARG B C 1
ATOM 4310 O O . ARG B 1 108 ? -13.547 22.875 -2.877 1 98.56 108 ARG B O 1
ATOM 4317 N N . ASP B 1 109 ? -15.031 21.547 -3.986 1 98.44 109 ASP B N 1
ATOM 4318 C CA . ASP B 1 109 ? -16.031 22.594 -4.117 1 98.44 109 ASP B CA 1
ATOM 4319 C C . ASP B 1 109 ? -16.516 23.062 -2.748 1 98.44 109 ASP B C 1
ATOM 4321 O O . ASP B 1 109 ? -16.656 24.266 -2.516 1 98.44 109 ASP B O 1
ATOM 4325 N N . MET B 1 110 ? -16.766 22.141 -1.906 1 98.38 110 MET B N 1
ATOM 4326 C CA . MET B 1 110 ? -17.219 22.469 -0.556 1 98.38 110 MET B CA 1
ATOM 4327 C C . MET B 1 110 ? -16.172 23.281 0.19 1 98.38 110 MET B C 1
ATOM 4329 O O . MET B 1 110 ? -16.484 24.281 0.822 1 98.38 110 MET B O 1
ATOM 4333 N N . VAL B 1 111 ? -14.961 22.844 0.122 1 98.75 111 VAL B N 1
ATOM 4334 C CA . VAL B 1 111 ? -13.844 23.516 0.782 1 98.75 111 VAL B CA 1
ATOM 4335 C C . VAL B 1 111 ? -13.703 24.938 0.242 1 98.75 111 VAL B C 1
ATOM 4337 O O . VAL B 1 111 ? -13.5 25.875 1.009 1 98.75 111 VAL B O 1
ATOM 4340 N N . GLY B 1 112 ? -13.773 25.047 -1.067 1 98.69 112 GLY B N 1
ATOM 4341 C CA . GLY B 1 112 ? -13.727 26.375 -1.685 1 98.69 112 GLY B CA 1
ATOM 4342 C C . GLY B 1 112 ? -14.828 27.297 -1.2 1 98.69 112 GLY B C 1
ATOM 4343 O O . GLY B 1 112 ? -14.57 28.453 -0.878 1 98.69 112 GLY B O 1
ATOM 4344 N N . ARG B 1 113 ? -16.031 26.766 -1.143 1 98.62 113 ARG B N 1
ATOM 4345 C CA . ARG B 1 113 ? -17.172 27.547 -0.707 1 98.62 113 ARG B CA 1
ATOM 4346 C C . ARG B 1 113 ? -17.016 28 0.745 1 98.62 113 ARG B C 1
ATOM 4348 O O . ARG B 1 113 ? -17.203 29.172 1.066 1 98.62 113 ARG B O 1
ATOM 4355 N N . VAL B 1 114 ? -16.688 27.062 1.601 1 98.62 114 VAL B N 1
ATOM 4356 C CA . VAL B 1 114 ? -16.516 27.344 3.023 1 98.62 114 VAL B CA 1
ATOM 4357 C C . VAL B 1 114 ? -15.406 28.375 3.223 1 98.62 114 VAL B C 1
ATOM 4359 O O . VAL B 1 114 ? -15.555 29.328 3.988 1 98.62 114 VAL B O 1
ATOM 4362 N N . GLY B 1 115 ? -14.266 28.156 2.549 1 98.62 115 GLY B N 1
ATOM 4363 C CA . GLY B 1 115 ? -13.148 29.078 2.637 1 98.62 115 GLY B CA 1
ATOM 4364 C C . GLY B 1 115 ? -13.5 30.484 2.189 1 98.62 115 GLY B C 1
ATOM 4365 O O . GLY B 1 115 ? -13.211 31.453 2.889 1 98.62 115 GLY B O 1
ATOM 4366 N N . LYS B 1 116 ? -14.172 30.562 1.054 1 98.19 116 LYS B N 1
ATOM 4367 C CA . LYS B 1 116 ? -14.586 31.859 0.521 1 98.19 116 LYS B CA 1
ATOM 4368 C C . LYS B 1 116 ? -15.508 32.594 1.494 1 98.19 116 LYS B C 1
ATOM 4370 O O . LYS B 1 116 ? -15.383 33.781 1.694 1 98.19 116 LYS B O 1
ATOM 4375 N N . GLU B 1 117 ? -16.438 31.844 2.025 1 98.31 117 GLU B N 1
ATOM 4376 C CA . GLU B 1 117 ? -17.391 32.438 2.953 1 98.31 117 GLU B CA 1
ATOM 4377 C C . GLU B 1 117 ? -16.688 33.031 4.176 1 98.31 117 GLU B C 1
ATOM 4379 O O . GLU B 1 117 ? -17 34.125 4.609 1 98.31 117 GLU B O 1
ATOM 4384 N N . ILE B 1 118 ? -15.773 32.281 4.75 1 98.44 118 ILE B N 1
ATOM 4385 C CA . ILE B 1 118 ? -15.039 32.719 5.93 1 98.44 118 ILE B CA 1
ATOM 4386 C C . ILE B 1 118 ? -14.234 33.969 5.594 1 98.44 118 ILE B C 1
ATOM 4388 O O . ILE B 1 118 ? -14.25 34.938 6.336 1 98.44 118 ILE B O 1
ATOM 4392 N N . LEU B 1 119 ? -13.555 33.969 4.473 1 98.12 119 LEU B N 1
ATOM 4393 C CA . LEU B 1 119 ? -12.68 35.062 4.094 1 98.12 119 LEU B CA 1
ATOM 4394 C C . LEU B 1 119 ? -13.484 36.312 3.717 1 98.12 119 LEU B C 1
ATOM 4396 O O . LEU B 1 119 ? -13.078 37.438 4.008 1 98.12 119 LEU B O 1
ATOM 4400 N N . ASP B 1 120 ? -14.633 36.094 3.064 1 97.19 120 ASP B N 1
ATOM 4401 C CA . ASP B 1 120 ? -15.516 37.219 2.715 1 97.19 120 ASP B CA 1
ATOM 4402 C C . ASP B 1 120 ? -16.031 37.906 3.967 1 97.19 120 ASP B C 1
ATOM 4404 O O . ASP B 1 120 ? -16.234 39.125 3.961 1 97.19 120 ASP B O 1
ATOM 4408 N N . SER B 1 121 ? -16.172 37.188 4.98 1 97 121 SER B N 1
ATOM 4409 C CA . SER B 1 121 ? -16.75 37.75 6.203 1 97 121 SER B CA 1
ATOM 4410 C C . SER B 1 121 ? -15.688 38.406 7.07 1 97 121 SER B C 1
ATOM 4412 O O . SER B 1 121 ? -16.016 39.031 8.07 1 97 121 SER B O 1
ATOM 4414 N N . ALA B 1 122 ? -14.391 38.281 6.793 1 96 122 ALA B N 1
ATOM 4415 C CA . ALA B 1 122 ? -13.289 38.781 7.621 1 96 122 ALA B CA 1
ATOM 4416 C C . ALA B 1 122 ? -13.023 40.25 7.371 1 96 122 ALA B C 1
ATOM 4418 O O . ALA B 1 122 ? -12.281 40.906 8.117 1 96 122 ALA B O 1
ATOM 4419 N N . ASN B 1 123 ? -13.68 40.938 6.445 1 91.69 123 ASN B N 1
ATOM 4420 C CA . ASN B 1 123 ? -13.609 42.344 6.148 1 91.69 123 ASN B CA 1
ATOM 4421 C C . ASN B 1 123 ? -12.164 42.812 5.988 1 91.69 123 ASN B C 1
ATOM 4423 O O . ASN B 1 123 ? -11.75 43.781 6.613 1 91.69 123 ASN B O 1
ATOM 4427 N N . GLY B 1 124 ? -11.359 42.125 5.438 1 94.5 124 GLY B N 1
ATOM 4428 C CA . GLY B 1 124 ? -10.031 42.531 4.996 1 94.5 124 GLY B CA 1
ATOM 4429 C C . GLY B 1 124 ? -8.945 42.219 6 1 94.5 124 GLY B C 1
ATOM 4430 O O . GLY B 1 124 ? -7.777 42.531 5.785 1 94.5 124 GLY B O 1
ATOM 4431 N N . ASN B 1 125 ? -9.25 41.688 7.156 1 95.88 125 ASN B N 1
ATOM 4432 C CA . ASN B 1 125 ? -8.289 41.25 8.172 1 95.88 125 ASN B CA 1
ATOM 4433 C C . ASN B 1 125 ? -8.734 39.969 8.859 1 95.88 125 ASN B C 1
ATOM 4435 O O . ASN B 1 125 ? -9.922 39.781 9.148 1 95.88 125 ASN B O 1
ATOM 4439 N N . ILE B 1 126 ? -7.715 39.062 9.148 1 97.88 126 ILE B N 1
ATOM 4440 C CA . ILE B 1 126 ? -8.117 37.812 9.766 1 97.88 126 ILE B CA 1
ATOM 4441 C C . ILE B 1 126 ? -6.934 37.188 10.508 1 97.88 126 ILE B C 1
ATOM 4443 O O . ILE B 1 126 ? -5.789 37.312 10.062 1 97.88 126 ILE B O 1
ATOM 4447 N N . GLU B 1 127 ? -7.168 36.75 11.719 1 98.31 127 GLU B N 1
ATOM 4448 C CA . GLU B 1 127 ? -6.285 35.719 12.266 1 98.31 127 GLU B CA 1
ATOM 4449 C C . GLU B 1 127 ? -6.547 34.344 11.617 1 98.31 127 GLU B C 1
ATOM 4451 O O . GLU B 1 127 ? -7.551 33.688 11.914 1 98.31 127 GLU B O 1
ATOM 4456 N N . VAL B 1 128 ? -5.707 33.906 10.742 1 98.56 128 VAL B N 1
ATOM 4457 C CA . VAL B 1 128 ? -6.062 32.906 9.734 1 98.56 128 VAL B CA 1
ATOM 4458 C C . VAL B 1 128 ? -5.961 31.5 10.32 1 98.56 128 VAL B C 1
ATOM 4460 O O . VAL B 1 128 ? -6.633 30.578 9.859 1 98.56 128 VAL B O 1
ATOM 4463 N N . VAL B 1 129 ? -5.164 31.203 11.344 1 98.69 129 VAL B N 1
ATOM 4464 C CA . VAL B 1 129 ? -4.969 29.859 11.867 1 98.69 129 VAL B CA 1
ATOM 4465 C C . VAL B 1 129 ? -6.262 29.359 12.508 1 98.69 129 VAL B C 1
ATOM 4467 O O . VAL B 1 129 ? -6.824 28.344 12.086 1 98.69 129 VAL B O 1
ATOM 4470 N N . ASN B 1 130 ? -6.816 30.078 13.461 1 98.31 130 ASN B N 1
ATOM 4471 C CA . ASN B 1 130 ? -7.98 29.641 14.227 1 98.31 130 ASN B CA 1
ATOM 4472 C C . ASN B 1 130 ? -9.281 29.922 13.477 1 98.31 130 ASN B C 1
ATOM 4474 O O . ASN B 1 130 ? -10.242 29.156 13.586 1 98.31 130 ASN B O 1
ATOM 4478 N N . SER B 1 131 ? -9.242 30.938 12.672 1 98.38 131 SER B N 1
ATOM 4479 C CA . SER B 1 131 ? -10.5 31.375 12.086 1 98.38 131 SER B CA 1
ATOM 4480 C C . SER B 1 131 ? -10.703 30.797 10.695 1 98.38 131 SER B C 1
ATOM 4482 O O . SER B 1 131 ? -11.812 30.812 10.164 1 98.38 131 SER B O 1
ATOM 4484 N N . TYR B 1 132 ? -9.656 30.297 10.125 1 98.69 132 TYR B N 1
ATOM 4485 C CA . TYR B 1 132 ? -9.758 29.797 8.758 1 98.69 132 TYR B CA 1
ATOM 4486 C C . TYR B 1 132 ? -9.117 28.406 8.641 1 98.69 132 TYR B C 1
ATOM 4488 O O . TYR B 1 132 ? -9.805 27.422 8.359 1 98.69 132 TYR B O 1
ATOM 4496 N N . CYS B 1 133 ? -7.816 28.297 8.938 1 98.88 133 CYS B N 1
ATOM 4497 C CA . CYS B 1 133 ? -7.074 27.047 8.727 1 98.88 133 CYS B CA 1
ATOM 4498 C C . CYS B 1 133 ? -7.672 25.906 9.539 1 98.88 133 CYS B C 1
ATOM 4500 O O . CYS B 1 133 ? -7.734 24.781 9.078 1 98.88 133 CYS B O 1
ATOM 4502 N N . ARG B 1 134 ? -8.125 26.125 10.773 1 98.81 134 ARG B N 1
ATOM 4503 C CA . ARG B 1 134 ? -8.727 25.109 11.617 1 98.81 134 ARG B CA 1
ATOM 4504 C C . ARG B 1 134 ? -10.219 24.969 11.328 1 98.81 134 ARG B C 1
ATOM 4506 O O . ARG B 1 134 ? -10.766 23.859 11.359 1 98.81 134 ARG B O 1
ATOM 4513 N N . MET B 1 135 ? -10.867 26.078 10.938 1 98.62 135 MET B N 1
ATOM 4514 C CA . MET B 1 135 ? -12.32 26.094 10.82 1 98.62 135 MET B CA 1
ATOM 4515 C C . MET B 1 135 ? -12.773 25.375 9.555 1 98.62 135 MET B C 1
ATOM 4517 O O . MET B 1 135 ? -13.82 24.734 9.539 1 98.62 135 MET B O 1
ATOM 4521 N N . VAL B 1 136 ? -12.039 25.5 8.492 1 98.75 136 VAL B N 1
ATOM 4522 C CA . VAL B 1 136 ? -12.445 24.875 7.238 1 98.75 136 VAL B CA 1
ATOM 4523 C C . VAL B 1 136 ? -12.438 23.359 7.391 1 98.75 136 VAL B C 1
ATOM 4525 O O . VAL B 1 136 ? -13.438 22.688 7.129 1 98.75 136 VAL B O 1
ATOM 4528 N N . PRO B 1 137 ? -11.336 22.734 7.867 1 98.62 137 PRO B N 1
ATOM 4529 C CA . PRO B 1 137 ? -11.383 21.281 8.047 1 98.62 137 PRO B CA 1
ATOM 4530 C C . PRO B 1 137 ? -12.367 20.859 9.133 1 98.62 137 PRO B C 1
ATOM 4532 O O . PRO B 1 137 ? -12.953 19.766 9.047 1 98.62 137 PRO B O 1
ATOM 4535 N N . ALA B 1 138 ? -12.531 21.672 10.172 1 98.56 138 ALA B N 1
ATOM 4536 C CA . ALA B 1 138 ? -13.562 21.344 11.148 1 98.56 138 ALA B CA 1
ATOM 4537 C C . ALA B 1 138 ? -14.938 21.25 10.5 1 98.56 138 ALA B C 1
ATOM 4539 O O . ALA B 1 138 ? -15.75 20.406 10.852 1 98.56 138 ALA B O 1
ATOM 4540 N N . THR B 1 139 ? -15.219 22.141 9.562 1 98.25 139 THR B N 1
ATOM 4541 C CA . THR B 1 139 ? -16.469 22.125 8.828 1 98.25 139 THR B CA 1
ATOM 4542 C C . THR B 1 139 ? -16.562 20.875 7.953 1 98.25 139 THR B C 1
ATOM 4544 O O . THR B 1 139 ? -17.625 20.234 7.871 1 98.25 139 THR B O 1
ATOM 4547 N N . LEU B 1 140 ? -15.492 20.547 7.305 1 98.12 140 LEU B N 1
ATOM 4548 C CA . LEU B 1 140 ? -15.461 19.328 6.496 1 98.12 140 LEU B CA 1
ATOM 4549 C C . LEU B 1 140 ? -15.758 18.094 7.348 1 98.12 140 LEU B C 1
ATOM 4551 O O . LEU B 1 140 ? -16.516 17.219 6.934 1 98.12 140 LEU B O 1
ATOM 4555 N N . VAL B 1 141 ? -15.164 18 8.531 1 98.25 141 VAL B N 1
ATOM 4556 C CA . VAL B 1 141 ? -15.367 16.875 9.445 1 98.25 141 VAL B CA 1
ATOM 4557 C C . VAL B 1 141 ? -16.844 16.766 9.805 1 98.25 141 VAL B C 1
ATOM 4559 O O . VAL B 1 141 ? -17.391 15.664 9.859 1 98.25 141 VAL B O 1
ATOM 4562 N N . ARG B 1 142 ? -17.438 17.875 9.977 1 97.19 142 ARG B N 1
ATOM 4563 C CA . ARG B 1 142 ? -18.859 17.875 10.32 1 97.19 142 ARG B CA 1
ATOM 4564 C C . ARG B 1 142 ? -19.719 17.469 9.125 1 97.19 142 ARG B C 1
ATOM 4566 O O . ARG B 1 142 ? -20.594 16.609 9.242 1 97.19 142 ARG B O 1
ATOM 4573 N N . GLU B 1 143 ? -19.438 18 7.988 1 96.62 143 GLU B N 1
ATOM 4574 C CA . GLU B 1 143 ? -20.375 17.922 6.867 1 96.62 143 GLU B CA 1
ATOM 4575 C C . GLU B 1 143 ? -20.062 16.719 5.969 1 96.62 143 GLU B C 1
ATOM 4577 O O . GLU B 1 143 ? -20.984 16.078 5.445 1 96.62 143 GLU B O 1
ATOM 4582 N N . TYR B 1 144 ? -18.859 16.453 5.738 1 97.81 144 TYR B N 1
ATOM 4583 C CA . TYR B 1 144 ? -18.484 15.375 4.832 1 97.81 144 TYR B CA 1
ATOM 4584 C C . TYR B 1 144 ? -18.234 14.086 5.602 1 97.81 144 TYR B C 1
ATOM 4586 O O . TYR B 1 144 ? -18.719 13.016 5.211 1 97.81 144 TYR B O 1
ATOM 4594 N N . PHE B 1 145 ? -17.5 14.133 6.723 1 98.19 145 PHE B N 1
ATOM 4595 C CA . PHE B 1 145 ? -17.25 12.93 7.5 1 98.19 145 PHE B CA 1
ATOM 4596 C C . PHE B 1 145 ? -18.484 12.539 8.297 1 98.19 145 PHE B C 1
ATOM 4598 O O . PHE B 1 145 ? -18.672 11.367 8.633 1 98.19 145 PHE B O 1
ATOM 4605 N N . GLY B 1 146 ? -19.266 13.547 8.711 1 98 146 GLY B N 1
ATOM 4606 C CA . GLY B 1 146 ? -20.562 13.227 9.281 1 98 146 GLY B CA 1
ATOM 4607 C C . GLY B 1 146 ? -20.609 13.383 10.789 1 98 146 GLY B C 1
ATOM 4608 O O . GLY B 1 146 ? -21.5 12.859 11.453 1 98 146 GLY B O 1
ATOM 4609 N N . LEU B 1 147 ? -19.641 14.086 11.336 1 98.06 147 LEU B N 1
ATOM 4610 C CA . LEU B 1 147 ? -19.703 14.352 12.773 1 98.06 147 LEU B CA 1
ATOM 4611 C C . LEU B 1 147 ? -20.609 15.539 13.07 1 98.06 147 LEU B C 1
ATOM 4613 O O . LEU B 1 147 ? -20.188 16.5 13.711 1 98.06 147 LEU B O 1
ATOM 4617 N N . THR B 1 148 ? -21.781 15.398 12.68 1 95.94 148 THR B N 1
ATOM 4618 C CA . THR B 1 148 ? -22.797 16.438 12.789 1 95.94 148 THR B CA 1
ATOM 4619 C C . THR B 1 148 ? -23.188 16.672 14.25 1 95.94 148 THR B C 1
ATOM 4621 O O . THR B 1 148 ? -23.156 15.742 15.055 1 95.94 148 THR B O 1
ATOM 4624 N N . GLY B 1 149 ? -23.531 17.891 14.594 1 94.62 149 GLY B N 1
ATOM 4625 C CA . GLY B 1 149 ? -23.953 18.234 15.945 1 94.62 149 GLY B CA 1
ATOM 4626 C C . GLY B 1 149 ? -22.812 18.719 16.812 1 94.62 149 GLY B C 1
ATOM 4627 O O . GLY B 1 149 ? -23.047 19.344 17.859 1 94.62 149 GLY B O 1
ATOM 4628 N N . ALA B 1 150 ? -21.609 18.453 16.422 1 96.81 150 ALA B N 1
ATOM 4629 C CA . ALA B 1 150 ? -20.453 18.922 17.203 1 96.81 150 ALA B CA 1
ATOM 4630 C C . ALA B 1 150 ? -20.219 20.406 16.984 1 96.81 150 ALA B C 1
ATOM 4632 O O . ALA B 1 150 ? -20.375 20.906 15.867 1 96.81 150 ALA B O 1
ATOM 4633 N N . LYS B 1 151 ? -19.828 21.078 18.062 1 96.88 151 LYS B N 1
ATOM 4634 C CA . LYS B 1 151 ? -19.266 22.406 17.875 1 96.88 151 LYS B CA 1
ATOM 4635 C C . LYS B 1 151 ? -17.891 22.344 17.219 1 96.88 151 LYS B C 1
ATOM 4637 O O . LYS B 1 151 ? -17.062 21.516 17.578 1 96.88 151 LYS B O 1
ATOM 4642 N N . ARG B 1 152 ? -17.688 23.234 16.297 1 96.38 152 ARG B N 1
ATOM 4643 C CA . ARG B 1 152 ? -16.391 23.25 15.609 1 96.38 152 ARG B CA 1
ATOM 4644 C C . ARG B 1 152 ? -15.25 23.469 16.594 1 96.38 152 ARG B C 1
ATOM 4646 O O . ARG B 1 152 ? -14.18 22.891 16.453 1 96.38 152 ARG B O 1
ATOM 4653 N N . SER B 1 153 ? -15.523 24.219 17.609 1 96.88 153 SER B N 1
ATOM 4654 C CA . SER B 1 153 ? -14.5 24.469 18.609 1 96.88 153 SER B CA 1
ATOM 4655 C C . SER B 1 153 ? -14.133 23.188 19.359 1 96.88 153 SER B C 1
ATOM 4657 O O . SER B 1 153 ? -12.977 22.984 19.734 1 96.88 153 SER B O 1
ATOM 4659 N N . ASP B 1 154 ? -15.102 22.328 19.594 1 97.88 154 ASP B N 1
ATOM 4660 C CA . ASP B 1 154 ? -14.844 21.047 20.25 1 97.88 154 ASP B CA 1
ATOM 4661 C C . ASP B 1 154 ? -14 20.125 19.344 1 97.88 154 ASP B C 1
ATOM 4663 O O . ASP B 1 154 ? -13.039 19.516 19.812 1 97.88 154 ASP B O 1
ATOM 4667 N N . LEU B 1 155 ? -14.43 20.094 18.062 1 98.25 155 LEU B N 1
ATOM 4668 C CA . LEU B 1 155 ? -13.688 19.281 17.109 1 98.25 155 LEU B CA 1
ATOM 4669 C C . LEU B 1 155 ? -12.227 19.703 17.047 1 98.25 155 LEU B C 1
ATOM 4671 O O . LEU B 1 155 ? -11.328 18.859 17.016 1 98.25 155 LEU B O 1
ATOM 4675 N N . ILE B 1 156 ? -11.977 21 17.047 1 98.31 156 ILE B N 1
ATOM 4676 C CA . ILE B 1 156 ? -10.633 21.547 16.969 1 98.31 156 ILE B CA 1
ATOM 4677 C C . ILE B 1 156 ? -9.852 21.172 18.219 1 98.31 156 ILE B C 1
ATOM 4679 O O . ILE B 1 156 ? -8.711 20.703 18.141 1 98.31 156 ILE B O 1
ATOM 4683 N N . GLU B 1 157 ? -10.477 21.312 19.375 1 98 157 GLU B N 1
ATOM 4684 C CA . GLU B 1 157 ? -9.805 20.984 20.625 1 98 157 GLU B CA 1
ATOM 4685 C C . GLU B 1 157 ? -9.469 19.5 20.719 1 98 157 GLU B C 1
ATOM 4687 O O . GLU B 1 157 ? -8.367 19.141 21.141 1 98 157 GLU B O 1
ATOM 4692 N N . TRP B 1 158 ? -10.469 18.641 20.422 1 98.06 158 TRP B N 1
ATOM 4693 C CA . TRP B 1 158 ? -10.258 17.203 20.453 1 98.06 158 TRP B CA 1
ATOM 4694 C C . TRP B 1 158 ? -9.133 16.797 19.516 1 98.06 158 TRP B C 1
ATOM 4696 O O . TRP B 1 158 ? -8.266 15.992 19.891 1 98.06 158 TRP B O 1
ATOM 4706 N N . SER B 1 159 ? -9.125 17.312 18.312 1 97.62 159 SER B N 1
ATOM 4707 C CA . SER B 1 159 ? -8.062 17.016 17.359 1 97.62 159 SER B CA 1
ATOM 4708 C C . SER B 1 159 ? -6.711 17.516 17.859 1 97.62 159 SER B C 1
ATOM 4710 O O . SER B 1 159 ? -5.719 16.781 17.781 1 97.62 159 SER B O 1
ATOM 4712 N N . TYR B 1 160 ? -6.656 18.703 18.406 1 97.75 160 TYR B N 1
ATOM 4713 C CA . TYR B 1 160 ? -5.43 19.359 18.844 1 97.75 160 TYR B CA 1
ATOM 4714 C C . TYR B 1 160 ? -4.691 18.516 19.875 1 97.75 160 TYR B C 1
ATOM 4716 O O . TYR B 1 160 ? -3.521 18.172 19.672 1 97.75 160 TYR B O 1
ATOM 4724 N N . TRP B 1 161 ? -5.34 18.109 20.875 1 97.69 161 TRP B N 1
ATOM 4725 C CA . TRP B 1 161 ? -4.656 17.453 21.984 1 97.69 161 TRP B CA 1
ATOM 4726 C C . TRP B 1 161 ? -4.336 16 21.625 1 97.69 161 TRP B C 1
ATOM 4728 O O . TRP B 1 161 ? -3.326 15.453 22.078 1 97.69 161 TRP B O 1
ATOM 4738 N N . ASN B 1 162 ? -5.188 15.367 20.828 1 96.88 162 ASN B N 1
ATOM 4739 C CA . ASN B 1 162 ? -4.852 14.031 20.359 1 96.88 162 ASN B CA 1
ATOM 4740 C C . ASN B 1 162 ? -3.617 14.047 19.453 1 96.88 162 ASN B C 1
ATOM 4742 O O . ASN B 1 162 ? -2.729 13.211 19.609 1 96.88 162 ASN B O 1
ATOM 4746 N N . GLN B 1 163 ? -3.551 15.031 18.609 1 96.88 163 GLN B N 1
ATOM 4747 C CA . GLN B 1 163 ? -2.381 15.172 17.75 1 96.88 163 GLN B CA 1
ATOM 4748 C C . GLN B 1 163 ? -1.136 15.508 18.562 1 96.88 163 GLN B C 1
ATOM 4750 O O . GLN B 1 163 ? -0.063 14.953 18.328 1 96.88 163 GLN B O 1
ATOM 4755 N N . TYR B 1 164 ? -1.272 16.391 19.531 1 97.5 164 TYR B N 1
ATOM 4756 C CA . TYR B 1 164 ? -0.157 16.828 20.359 1 97.5 164 TYR B CA 1
ATOM 4757 C C . TYR B 1 164 ? 0.462 15.656 21.109 1 97.5 164 TYR B C 1
ATOM 4759 O O . TYR B 1 164 ? 1.663 15.398 20.984 1 97.5 164 TYR B O 1
ATOM 4767 N N . ASP B 1 165 ? -0.333 14.914 21.75 1 97.69 165 ASP B N 1
ATOM 4768 C CA . ASP B 1 165 ? 0.181 13.812 22.562 1 97.69 165 ASP B CA 1
ATOM 4769 C C . ASP B 1 165 ? 0.744 12.695 21.688 1 97.69 165 ASP B C 1
ATOM 4771 O O . ASP B 1 165 ? 1.786 12.117 22 1 97.69 165 ASP B O 1
ATOM 4775 N N . THR B 1 166 ? 0.048 12.398 20.625 1 96 166 THR B N 1
ATOM 4776 C CA . THR B 1 166 ? 0.406 11.234 19.812 1 96 166 THR B CA 1
ATOM 4777 C C . THR B 1 166 ? 1.694 11.5 19.031 1 96 166 THR B C 1
ATOM 4779 O O . THR B 1 166 ? 2.539 10.609 18.906 1 96 166 THR B O 1
ATOM 4782 N N . PHE B 1 167 ? 1.9 12.734 18.594 1 96.12 167 PHE B N 1
ATOM 4783 C CA . PHE B 1 167 ? 2.947 12.906 17.594 1 96.12 167 PHE B CA 1
ATOM 4784 C C . PHE B 1 167 ? 4.027 13.859 18.078 1 96.12 167 PHE B C 1
ATOM 4786 O O . PHE B 1 167 ? 5.109 13.938 17.5 1 96.12 167 PHE B O 1
ATOM 4793 N N . HIS B 1 168 ? 3.779 14.562 19.203 1 96.88 168 HIS B N 1
ATOM 4794 C CA . HIS B 1 168 ? 4.75 15.547 19.672 1 96.88 168 HIS B CA 1
ATOM 4795 C C . HIS B 1 168 ? 5.027 15.375 21.172 1 96.88 168 HIS B C 1
ATOM 4797 O O . HIS B 1 168 ? 5.457 16.312 21.844 1 96.88 168 HIS B O 1
ATOM 4803 N N . ASN B 1 169 ? 4.719 14.266 21.719 1 97.75 169 ASN B N 1
ATOM 4804 C CA . ASN B 1 169 ? 4.945 13.938 23.125 1 97.75 169 ASN B CA 1
ATOM 4805 C C . ASN B 1 169 ? 5.492 12.516 23.281 1 97.75 169 ASN B C 1
ATOM 4807 O O . ASN B 1 169 ? 4.941 11.719 24.047 1 97.75 169 ASN B O 1
ATOM 4811 N N . GLN B 1 170 ? 6.508 12.242 22.531 1 97.38 170 GLN B N 1
ATOM 4812 C CA . GLN B 1 170 ? 7.238 10.977 22.609 1 97.38 170 GLN B CA 1
ATOM 4813 C C . GLN B 1 170 ? 8.531 11.133 23.406 1 97.38 170 GLN B C 1
ATOM 4815 O O . GLN B 1 170 ? 9.023 12.25 23.578 1 97.38 170 GLN B O 1
ATOM 4820 N N . PRO B 1 171 ? 9.148 10.008 23.828 1 96.25 171 PRO B N 1
ATOM 4821 C CA . PRO B 1 171 ? 10.391 10.094 24.609 1 96.25 171 PRO B CA 1
ATOM 4822 C C . PRO B 1 171 ? 11.5 10.852 23.875 1 96.25 171 PRO B C 1
ATOM 4824 O O . PRO B 1 171 ? 12.289 11.555 24.5 1 96.25 171 PRO B O 1
ATOM 4827 N N . PHE B 1 172 ? 11.469 10.773 22.562 1 96.94 172 PHE B N 1
ATOM 4828 C CA . PHE B 1 172 ? 12.539 11.406 21.812 1 96.94 172 PHE B CA 1
ATOM 4829 C C . PHE B 1 172 ? 12.242 12.883 21.578 1 96.94 172 PHE B C 1
ATOM 4831 O O . PHE B 1 172 ? 13.062 13.602 21 1 96.94 172 PHE B O 1
ATOM 4838 N N . ASP B 1 173 ? 11.07 13.359 21.984 1 96.5 173 ASP B N 1
ATOM 4839 C CA . ASP B 1 173 ? 10.773 14.789 21.953 1 96.5 173 ASP B CA 1
ATOM 4840 C C . ASP B 1 173 ? 11.453 15.523 23.109 1 96.5 173 ASP B C 1
ATOM 4842 O O . ASP B 1 173 ? 11.562 16.75 23.078 1 96.5 173 ASP B O 1
ATOM 4846 N N . LEU B 1 174 ? 11.859 14.797 24.125 1 96.44 174 LEU B N 1
ATOM 4847 C CA . LEU B 1 174 ? 12.68 15.273 25.25 1 96.44 174 LEU B CA 1
ATOM 4848 C C . LEU B 1 174 ? 12 16.438 25.953 1 96.44 174 LEU B C 1
ATOM 4850 O O . LEU B 1 174 ? 12.648 17.438 26.281 1 96.44 174 LEU B O 1
ATOM 4854 N N . LEU B 1 175 ? 10.688 16.359 26.125 1 96.44 175 LEU B N 1
ATOM 4855 C CA . LEU B 1 175 ? 9.938 17.359 26.875 1 96.44 175 LEU B CA 1
ATOM 4856 C C . LEU B 1 175 ? 10.18 17.203 28.375 1 96.44 175 LEU B C 1
ATOM 4858 O O . LEU B 1 175 ? 10.398 16.094 28.859 1 96.44 175 LEU B O 1
ATOM 4862 N N . PRO B 1 176 ? 10.117 18.328 29.078 1 96.38 176 PRO B N 1
ATOM 4863 C CA . PRO B 1 176 ? 10.086 18.188 30.547 1 96.38 176 PRO B CA 1
ATOM 4864 C C . PRO B 1 176 ? 8.938 17.312 31.031 1 96.38 176 PRO B C 1
ATOM 4866 O O . PRO B 1 176 ? 7.836 17.359 30.484 1 96.38 176 PRO B O 1
ATOM 4869 N N . PRO B 1 177 ? 9.188 16.531 32 1 97.25 177 PRO B N 1
ATOM 4870 C CA . PRO B 1 177 ? 8.188 15.57 32.469 1 97.25 177 PRO B CA 1
ATOM 4871 C C . PRO B 1 177 ? 6.852 16.234 32.812 1 97.25 177 PRO B C 1
ATOM 4873 O O . PRO B 1 177 ? 5.789 15.68 32.5 1 97.25 177 PRO B O 1
ATOM 4876 N N . GLU B 1 178 ? 6.898 17.375 33.406 1 97.62 178 GLU B N 1
ATOM 4877 C CA . GLU B 1 178 ? 5.668 18.062 33.812 1 97.62 178 GLU B CA 1
ATOM 4878 C C . GLU B 1 178 ? 4.855 18.484 32.562 1 97.62 178 GLU B C 1
ATOM 4880 O O . GLU B 1 178 ? 3.625 18.375 32.594 1 97.62 178 GLU B O 1
ATOM 4885 N N . LYS B 1 179 ? 5.535 18.953 31.594 1 97.19 179 LYS B N 1
ATOM 4886 C CA . LYS B 1 179 ? 4.852 19.328 30.359 1 97.19 179 LYS B CA 1
ATOM 4887 C C . LYS B 1 179 ? 4.266 18.109 29.656 1 97.19 179 LYS B C 1
ATOM 4889 O O . LYS B 1 179 ? 3.127 18.141 29.188 1 97.19 179 LYS B O 1
ATOM 4894 N N . SER B 1 180 ? 5.027 17.062 29.578 1 97.69 180 SER B N 1
ATOM 4895 C CA . SER B 1 180 ? 4.562 15.812 29 1 97.69 180 SER B CA 1
ATOM 4896 C C . SER B 1 180 ? 3.293 15.32 29.688 1 97.69 180 SER B C 1
ATOM 4898 O O . SER B 1 180 ? 2.322 14.953 29.016 1 97.69 180 SER B O 1
ATOM 4900 N N . GLN B 1 181 ? 3.324 15.344 30.984 1 98.25 181 GLN B N 1
ATOM 4901 C CA . GLN B 1 181 ? 2.174 14.867 31.75 1 98.25 181 GLN B CA 1
ATOM 4902 C C . GLN B 1 181 ? 0.949 15.742 31.5 1 98.25 181 GLN B C 1
ATOM 4904 O O . GLN B 1 181 ? -0.173 15.242 31.406 1 98.25 181 GLN B O 1
ATOM 4909 N N . SER B 1 182 ? 1.168 17.016 31.453 1 98.25 182 SER B N 1
ATOM 4910 C CA . SER B 1 182 ? 0.057 17.938 31.188 1 98.25 182 SER B CA 1
ATOM 4911 C C . SER B 1 182 ? -0.594 17.641 29.844 1 98.25 182 SER B C 1
ATOM 4913 O O . SER B 1 182 ? -1.815 17.734 29.703 1 98.25 182 SER B O 1
ATOM 4915 N N . ILE B 1 183 ? 0.175 17.344 28.828 1 98.25 183 ILE B N 1
ATOM 4916 C CA . ILE B 1 183 ? -0.32 17.016 27.5 1 98.25 183 ILE B CA 1
ATOM 4917 C C . ILE B 1 183 ? -1.131 15.719 27.562 1 98.25 183 ILE B C 1
ATOM 4919 O O . ILE B 1 183 ? -2.215 15.633 26.984 1 98.25 183 ILE B O 1
ATOM 4923 N N . ILE B 1 184 ? -0.634 14.719 28.281 1 98.19 184 ILE B N 1
ATOM 4924 C CA . ILE B 1 184 ? -1.326 13.445 28.453 1 98.19 184 ILE B CA 1
ATOM 4925 C C . ILE B 1 184 ? -2.676 13.68 29.125 1 98.19 184 ILE B C 1
ATOM 4927 O O . ILE B 1 184 ? -3.695 13.133 28.703 1 98.19 184 ILE B O 1
ATOM 4931 N N . ASP B 1 185 ? -2.656 14.523 30.172 1 98.5 185 ASP B N 1
ATOM 4932 C CA . ASP B 1 185 ? -3.883 14.805 30.922 1 98.5 185 ASP B CA 1
ATOM 4933 C C . ASP B 1 185 ? -4.938 15.445 30.016 1 98.5 185 ASP B C 1
ATOM 4935 O O . ASP B 1 185 ? -6.109 15.062 30.047 1 98.5 185 ASP B O 1
ATOM 4939 N N . ARG B 1 186 ? -4.539 16.391 29.234 1 98.19 186 ARG B N 1
ATOM 4940 C CA . ARG B 1 186 ? -5.465 17.062 28.312 1 98.19 186 ARG B CA 1
ATOM 4941 C C . ARG B 1 186 ? -5.957 16.094 27.25 1 98.19 186 ARG B C 1
ATOM 4943 O O . ARG B 1 186 ? -7.133 16.125 26.859 1 98.19 186 ARG B O 1
ATOM 4950 N N . HIS B 1 187 ? -5.078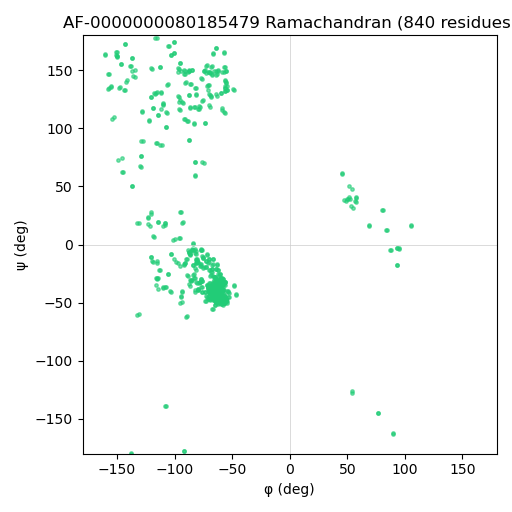 15.297 26.703 1 98 187 HIS B N 1
ATOM 4951 C CA . HIS B 1 187 ? -5.449 14.266 25.734 1 98 187 HIS B CA 1
ATOM 4952 C C . HIS B 1 187 ? -6.516 13.336 26.312 1 98 187 HIS B C 1
ATOM 4954 O O . HIS B 1 187 ? -7.516 13.047 25.656 1 98 187 HIS B O 1
ATOM 4960 N N . ASP B 1 188 ? -6.285 12.859 27.531 1 97.5 188 ASP B N 1
ATOM 4961 C CA . ASP B 1 188 ? -7.223 11.945 28.172 1 97.5 188 ASP B CA 1
ATOM 4962 C C . ASP B 1 188 ? -8.586 12.602 28.359 1 97.5 188 ASP B C 1
ATOM 4964 O O . ASP B 1 188 ? -9.625 11.977 28.109 1 97.5 188 ASP B O 1
ATOM 4968 N N . GLU B 1 189 ? -8.547 13.828 28.797 1 98.12 189 GLU B N 1
ATOM 4969 C CA . GLU B 1 189 ? -9.789 14.57 29 1 98.12 189 GLU B CA 1
ATOM 4970 C C . GLU B 1 189 ? -10.555 14.75 27.703 1 98.12 189 GLU B C 1
ATOM 4972 O O . GLU B 1 189 ? -11.758 14.469 27.641 1 98.12 189 GLU B O 1
ATOM 4977 N N . THR B 1 190 ? -9.914 15.195 26.703 1 97.44 190 THR B N 1
ATOM 4978 C CA . THR B 1 190 ? -10.57 15.469 25.438 1 97.44 190 THR B CA 1
ATOM 4979 C C . THR B 1 190 ? -10.992 14.164 24.75 1 97.44 190 THR B C 1
ATOM 4981 O O . THR B 1 190 ? -12.008 14.125 24.062 1 97.44 190 THR B O 1
ATOM 4984 N N . SER B 1 191 ? -10.203 13.094 24.938 1 96.56 191 SER B N 1
ATOM 4985 C CA . SER B 1 191 ? -10.57 11.797 24.375 1 96.56 191 SER B CA 1
ATOM 4986 C C . SER B 1 191 ? -11.844 11.258 25.016 1 96.56 191 SER B C 1
ATOM 4988 O O . SER B 1 191 ? -12.648 10.609 24.344 1 96.56 191 SER B O 1
ATOM 4990 N N . LYS B 1 192 ? -11.969 11.469 26.312 1 96.94 192 LYS B N 1
ATOM 4991 C CA . LYS B 1 192 ? -13.203 11.078 26.984 1 96.94 192 LYS B CA 1
ATOM 4992 C C . LYS B 1 192 ? -14.406 11.82 26.422 1 96.94 192 LYS B C 1
ATOM 4994 O O . LYS B 1 192 ? -15.453 11.219 26.172 1 96.94 192 LYS B O 1
ATOM 4999 N N . ASP B 1 193 ? -14.227 13.094 26.203 1 97.81 193 ASP B N 1
ATOM 5000 C CA . ASP B 1 193 ? -15.297 13.922 25.641 1 97.81 193 ASP B CA 1
ATOM 5001 C C . ASP B 1 193 ? -15.633 13.484 24.203 1 97.81 193 ASP B C 1
ATOM 5003 O O . ASP B 1 193 ? -16.797 13.375 23.844 1 97.81 193 ASP B O 1
ATOM 5007 N N . LEU B 1 194 ? -14.656 13.258 23.438 1 97.19 194 LEU B N 1
ATOM 5008 C CA . LEU B 1 194 ? -14.852 12.781 22.062 1 97.19 194 LEU B CA 1
ATOM 5009 C C . LEU B 1 194 ? -15.57 11.438 22.062 1 97.19 194 LEU B C 1
ATOM 5011 O O . LEU B 1 194 ? -16.484 11.219 21.25 1 97.19 194 LEU B O 1
ATOM 5015 N N . GLY B 1 195 ? -15.125 10.547 22.922 1 96.81 195 GLY B N 1
ATOM 5016 C CA . GLY B 1 195 ? -15.781 9.25 23.016 1 96.81 195 GLY B CA 1
ATOM 5017 C C . GLY B 1 195 ? -17.266 9.352 23.328 1 96.81 195 GLY B C 1
ATOM 5018 O O . GLY B 1 195 ? -18.078 8.672 22.688 1 96.81 195 GLY B O 1
ATOM 5019 N N . LYS B 1 196 ? -17.562 10.195 24.281 1 97.81 196 LYS B N 1
ATOM 5020 C CA . LYS B 1 196 ? -18.953 10.414 24.641 1 97.81 196 LYS B CA 1
ATOM 5021 C C . LYS B 1 196 ? -19.75 10.969 23.453 1 97.81 196 LYS B C 1
ATOM 5023 O O . LYS B 1 196 ? -20.859 10.508 23.188 1 97.81 196 LYS B O 1
ATOM 5028 N N . PHE B 1 197 ? -19.25 11.898 22.844 1 98.12 197 PHE B N 1
ATOM 5029 C CA . PHE B 1 197 ? -19.891 12.492 21.688 1 98.12 197 PHE B CA 1
ATOM 5030 C C . PHE B 1 197 ? -20.141 11.445 20.609 1 98.12 197 PHE B C 1
ATOM 5032 O O . PHE B 1 197 ? -21.219 11.391 20.016 1 98.12 197 PHE B O 1
ATOM 5039 N N . ILE B 1 198 ? -19.109 10.578 20.281 1 97.94 198 ILE B N 1
ATOM 5040 C CA . ILE B 1 198 ? -19.203 9.578 19.219 1 97.94 198 ILE B CA 1
ATOM 5041 C C . ILE B 1 198 ? -20.312 8.586 19.547 1 97.94 198 ILE B C 1
ATOM 5043 O O . ILE B 1 198 ? -21.094 8.211 18.672 1 97.94 198 ILE B O 1
ATOM 5047 N N . VAL B 1 199 ? -20.359 8.18 20.781 1 97.62 199 VAL B N 1
ATOM 5048 C CA . VAL B 1 199 ? -21.406 7.242 21.188 1 97.62 199 VAL B CA 1
ATOM 5049 C C . VAL B 1 199 ? -22.781 7.859 20.938 1 97.62 199 VAL B C 1
ATOM 5051 O O . VAL B 1 199 ? -23.672 7.207 20.375 1 97.62 199 VAL B O 1
ATOM 5054 N N . GLU B 1 200 ? -22.891 9.109 21.312 1 98 200 GLU B N 1
ATOM 5055 C CA . GLU B 1 200 ? -24.156 9.812 21.125 1 98 200 GLU B CA 1
ATOM 5056 C C . GLU B 1 200 ? -24.484 9.992 19.641 1 98 200 GLU B C 1
ATOM 5058 O O . GLU B 1 200 ? -25.625 9.828 19.219 1 98 200 GLU B O 1
ATOM 5063 N N . LEU B 1 201 ? -23.531 10.398 18.891 1 97.88 201 LEU B N 1
ATOM 5064 C CA . LEU B 1 201 ? -23.703 10.586 17.453 1 97.88 201 LEU B CA 1
ATOM 5065 C C . LEU B 1 201 ? -24.172 9.305 16.781 1 97.88 201 LEU B C 1
ATOM 5067 O O . LEU B 1 201 ? -25.109 9.32 15.992 1 97.88 201 LEU B O 1
ATOM 5071 N N . ILE B 1 202 ? -23.484 8.195 17.078 1 97.5 202 ILE B N 1
ATOM 5072 C CA . ILE B 1 202 ? -23.781 6.922 16.438 1 97.5 202 ILE B CA 1
ATOM 5073 C C . ILE B 1 202 ? -25.188 6.461 16.812 1 97.5 202 ILE B C 1
ATOM 5075 O O . ILE B 1 202 ? -25.938 5.961 15.977 1 97.5 202 ILE B O 1
ATOM 5079 N N . ALA B 1 203 ? -25.547 6.633 18.078 1 97.38 203 ALA B N 1
ATOM 5080 C CA . ALA B 1 203 ? -26.891 6.27 18.531 1 97.38 203 ALA B CA 1
ATOM 5081 C C . ALA B 1 203 ? -27.953 7.066 17.781 1 97.38 203 ALA B C 1
ATOM 5083 O O . ALA B 1 203 ? -28.906 6.496 17.266 1 97.38 203 ALA B O 1
ATOM 5084 N N . ARG B 1 204 ? -27.766 8.32 17.703 1 97 204 ARG B N 1
ATOM 5085 C CA . ARG B 1 204 ? -28.719 9.211 17.047 1 97 204 ARG B CA 1
ATOM 5086 C C . ARG B 1 204 ? -28.797 8.914 15.547 1 97 204 ARG B C 1
ATOM 5088 O O . ARG B 1 204 ? -29.891 8.797 14.984 1 97 204 ARG B O 1
ATOM 5095 N N . ARG B 1 205 ? -27.672 8.773 14.906 1 96.88 205 ARG B N 1
ATOM 5096 C CA . ARG B 1 205 ? -27.641 8.586 13.461 1 96.88 205 ARG B CA 1
ATOM 5097 C C . ARG B 1 205 ? -28.172 7.219 13.062 1 96.88 205 ARG B C 1
ATOM 5099 O O . ARG B 1 205 ? -28.781 7.062 12 1 96.88 205 ARG B O 1
ATOM 5106 N N . THR B 1 206 ? -27.875 6.23 13.906 1 96.44 206 THR B N 1
ATOM 5107 C CA . THR B 1 206 ? -28.438 4.906 13.656 1 96.44 206 THR B CA 1
ATOM 5108 C C . THR B 1 206 ? -29.953 4.961 13.57 1 96.44 206 THR B C 1
ATOM 5110 O O . THR B 1 206 ? -30.547 4.375 12.664 1 96.44 206 THR B O 1
ATOM 5113 N N . LEU B 1 207 ? -30.562 5.672 14.477 1 96.31 207 LEU B N 1
ATOM 5114 C CA . LEU B 1 207 ? -32 5.824 14.484 1 96.31 207 LEU B CA 1
ATOM 5115 C C . LEU B 1 207 ? -32.5 6.574 13.25 1 96.31 207 LEU B C 1
ATOM 5117 O O . LEU B 1 207 ? -33.531 6.234 12.672 1 96.31 207 LEU B O 1
ATOM 5121 N N . GLN B 1 208 ? -31.797 7.52 12.852 1 95.88 208 GLN B N 1
ATOM 5122 C CA . GLN B 1 208 ? -32.156 8.305 11.68 1 95.88 208 GLN B CA 1
ATOM 5123 C C . GLN B 1 208 ? -32.062 7.473 10.406 1 95.88 208 GLN B C 1
ATOM 5125 O O . GLN B 1 208 ? -32.906 7.598 9.516 1 95.88 208 GLN B O 1
ATOM 5130 N N . VAL B 1 209 ? -31.047 6.711 10.32 1 94.69 209 VAL B N 1
ATOM 5131 C CA . VAL B 1 209 ? -30.859 5.848 9.164 1 94.69 209 VAL B CA 1
ATOM 5132 C C . VAL B 1 209 ? -31.984 4.824 9.086 1 94.69 209 VAL B C 1
ATOM 5134 O O . VAL B 1 209 ? -32.5 4.547 8.008 1 94.69 209 VAL B O 1
ATOM 5137 N N . LYS B 1 210 ? -32.375 4.242 10.188 1 93.75 210 LYS B N 1
ATOM 5138 C CA . LYS B 1 210 ? -33.5 3.311 10.234 1 93.75 210 LYS B CA 1
ATOM 5139 C C . LYS B 1 210 ? -34.781 3.99 9.805 1 93.75 210 LYS B C 1
ATOM 5141 O O . LYS B 1 210 ? -35.594 3.404 9.078 1 93.75 210 LYS B O 1
ATOM 5146 N N . ALA B 1 211 ? -34.969 5.176 10.289 1 94.94 211 ALA B N 1
ATOM 5147 C CA . ALA B 1 211 ? -36.156 5.945 9.914 1 94.94 211 ALA B CA 1
ATOM 5148 C C . ALA B 1 211 ? -36.156 6.227 8.414 1 94.94 211 ALA B C 1
ATOM 5150 O O . ALA B 1 211 ? -37.219 6.191 7.785 1 94.94 211 ALA B O 1
ATOM 5151 N N . GLU B 1 212 ? -35.062 6.562 7.914 1 93.75 212 GLU B N 1
ATOM 5152 C CA . GLU B 1 212 ? -34.938 6.797 6.477 1 93.75 212 GLU B CA 1
ATOM 5153 C C . GLU B 1 212 ? -35.312 5.551 5.684 1 93.75 212 GLU B C 1
ATOM 5155 O O . GLU B 1 212 ? -36 5.637 4.672 1 93.75 212 GLU B O 1
ATOM 5160 N N . GLU B 1 213 ? -34.812 4.398 6.102 1 88.94 213 GLU B N 1
ATOM 5161 C CA . GLU B 1 213 ? -35.125 3.127 5.445 1 88.94 213 GLU B CA 1
ATOM 5162 C C . GLU B 1 213 ? -36.625 2.807 5.516 1 88.94 213 GLU B C 1
ATOM 5164 O O . GLU B 1 213 ? -37.219 2.4 4.52 1 88.94 213 GLU B O 1
ATOM 5169 N N . LEU B 1 214 ? -37.219 2.984 6.656 1 90.06 214 LEU B N 1
ATOM 5170 C CA . LEU B 1 214 ? -38.625 2.65 6.902 1 90.06 214 LEU B CA 1
ATOM 5171 C C . LEU B 1 214 ? -39.531 3.527 6.066 1 90.06 214 LEU B C 1
ATOM 5173 O O . LEU B 1 214 ? -40.625 3.086 5.652 1 90.06 214 LEU B O 1
ATOM 5177 N N . THR B 1 215 ? -39.094 4.684 5.77 1 90.94 215 THR B N 1
ATOM 5178 C CA . THR B 1 215 ? -39.906 5.629 5.039 1 90.94 215 THR B CA 1
ATOM 5179 C C . THR B 1 215 ? -39.531 5.652 3.561 1 90.94 215 THR B C 1
ATOM 5181 O O . THR B 1 215 ? -40.031 6.48 2.801 1 90.94 215 THR B O 1
ATOM 5184 N N . LEU B 1 216 ? -38.656 4.809 3.168 1 83.31 216 LEU B N 1
ATOM 5185 C CA . LEU B 1 216 ? -38.156 4.734 1.797 1 83.31 216 LEU B CA 1
ATOM 5186 C C . LEU B 1 216 ? -37.656 6.098 1.326 1 83.31 216 LEU B C 1
ATOM 5188 O O . LEU B 1 216 ? -37.969 6.527 0.212 1 83.31 216 LEU B O 1
ATOM 5192 N N . SER B 1 217 ? -37.125 6.84 2.279 1 82.25 217 SER B N 1
ATOM 5193 C CA . SER B 1 217 ? -36.469 8.133 2.076 1 82.25 217 SER B CA 1
ATOM 5194 C C . SER B 1 217 ? -37.5 9.195 1.666 1 82.25 217 SER B C 1
ATOM 5196 O O . SER B 1 217 ? -37.125 10.195 1.032 1 82.25 217 SER B O 1
ATOM 5198 N N . THR B 1 218 ? -38.656 9.008 1.833 1 86.38 218 THR B N 1
ATOM 5199 C CA . THR B 1 218 ? -39.719 9.945 1.41 1 86.38 218 THR B CA 1
ATOM 5200 C C . THR B 1 218 ? -39.969 10.984 2.496 1 86.38 218 THR B C 1
ATOM 5202 O O . THR B 1 218 ? -40.188 12.156 2.195 1 86.38 218 THR B O 1
ATOM 5205 N N . LEU B 1 219 ? -39.875 10.648 3.727 1 86.19 219 LEU B N 1
ATOM 5206 C CA . LEU B 1 219 ? -40.125 11.562 4.836 1 86.19 219 LEU B CA 1
ATOM 5207 C C . LEU B 1 219 ? -38.844 12.023 5.477 1 86.19 219 LEU B C 1
ATOM 5209 O O . LEU B 1 219 ? -38.719 13.18 5.875 1 86.19 219 LEU B O 1
ATOM 5213 N N . VAL B 1 220 ? -37.938 11.109 5.605 1 87.5 220 VAL B N 1
ATOM 5214 C CA . VAL B 1 220 ? -36.625 11.375 6.164 1 87.5 220 VAL B CA 1
ATOM 5215 C C . VAL B 1 220 ? -35.562 11.07 5.121 1 87.5 220 VAL B C 1
ATOM 5217 O O . VAL B 1 220 ? -35.438 9.938 4.641 1 87.5 220 VAL B O 1
ATOM 5220 N N . ARG B 1 221 ? -34.844 12.094 4.754 1 88.5 221 ARG B N 1
ATOM 5221 C CA . ARG B 1 221 ? -33.75 11.914 3.82 1 88.5 221 ARG B CA 1
ATOM 5222 C C . ARG B 1 221 ? -32.469 12.531 4.367 1 88.5 221 ARG B C 1
ATOM 5224 O O . ARG B 1 221 ? -32.375 13.75 4.531 1 88.5 221 ARG B O 1
ATOM 5231 N N . LEU B 1 222 ? -31.531 11.68 4.645 1 92.75 222 LEU B N 1
ATOM 5232 C CA . LEU B 1 222 ? -30.266 12.133 5.215 1 92.75 222 LEU B CA 1
ATOM 5233 C C . LEU B 1 222 ? -29.281 12.523 4.113 1 92.75 222 LEU B C 1
ATOM 5235 O O . LEU B 1 222 ? -29.312 11.961 3.016 1 92.75 222 LEU B O 1
ATOM 5239 N N . ASP B 1 223 ? -28.422 13.492 4.453 1 90.81 223 ASP B N 1
ATOM 5240 C CA . ASP B 1 223 ? -27.312 13.828 3.564 1 90.81 223 ASP B CA 1
ATOM 5241 C C . ASP B 1 223 ? -26.297 12.695 3.51 1 90.81 223 ASP B C 1
ATOM 5243 O O . ASP B 1 223 ? -26.219 11.883 4.434 1 90.81 223 ASP B O 1
ATOM 5247 N N . ASP B 1 224 ? -25.641 12.68 2.375 1 92.75 224 ASP B N 1
ATOM 5248 C CA . ASP B 1 224 ? -24.562 11.688 2.238 1 92.75 224 ASP B CA 1
ATOM 5249 C C . ASP B 1 224 ? -23.297 12.148 2.953 1 92.75 224 ASP B C 1
ATOM 5251 O O . ASP B 1 224 ? -22.781 13.227 2.668 1 92.75 224 ASP B O 1
ATOM 5255 N N . ASP B 1 225 ? -22.859 11.477 3.93 1 96.75 225 ASP B N 1
ATOM 5256 C CA . ASP B 1 225 ? -21.578 11.641 4.617 1 96.75 225 ASP B CA 1
ATOM 5257 C C . ASP B 1 225 ? -21.016 10.281 5.031 1 96.75 225 ASP B C 1
ATOM 5259 O O . ASP B 1 225 ? -21.672 9.258 4.91 1 96.75 225 ASP B O 1
ATOM 5263 N N . ILE B 1 226 ? -19.875 10.211 5.492 1 97.75 226 ILE B N 1
ATOM 5264 C CA . ILE B 1 226 ? -19.156 8.961 5.68 1 97.75 226 ILE B CA 1
ATOM 5265 C C . ILE B 1 226 ? -19.797 8.148 6.805 1 97.75 226 ILE B C 1
ATOM 5267 O O . ILE B 1 226 ? -19.953 6.934 6.691 1 97.75 226 ILE B O 1
ATOM 5271 N N . VAL B 1 227 ? -20.125 8.789 7.906 1 97.75 227 VAL B N 1
ATOM 5272 C CA . VAL B 1 227 ? -20.766 8.094 9.016 1 97.75 227 VAL B CA 1
ATOM 5273 C C . VAL B 1 227 ? -22.078 7.473 8.539 1 97.75 227 VAL B C 1
ATOM 5275 O O . VAL B 1 227 ? -22.359 6.309 8.828 1 97.75 227 VAL B O 1
ATOM 5278 N N . THR B 1 228 ? -22.859 8.242 7.832 1 96.5 228 THR B N 1
ATOM 5279 C CA . THR B 1 228 ? -24.125 7.758 7.301 1 96.5 228 THR B CA 1
ATOM 5280 C C . THR B 1 228 ? -23.906 6.594 6.344 1 96.5 228 THR B C 1
ATOM 5282 O O . THR B 1 228 ? -24.625 5.59 6.395 1 96.5 228 THR B O 1
ATOM 5285 N N . ARG B 1 229 ? -22.891 6.734 5.461 1 95.75 229 ARG B N 1
ATOM 5286 C CA . ARG B 1 229 ? -22.547 5.652 4.543 1 95.75 229 ARG B CA 1
ATOM 5287 C C . ARG B 1 229 ? -22.25 4.363 5.301 1 95.75 229 ARG B C 1
ATOM 5289 O O . ARG B 1 229 ? -22.719 3.291 4.922 1 95.75 229 ARG B O 1
ATOM 5296 N N . MET B 1 230 ? -21.438 4.477 6.32 1 96.25 230 MET B N 1
ATOM 5297 C CA . MET B 1 230 ? -21.047 3.305 7.102 1 96.25 230 MET B CA 1
ATOM 5298 C C . MET B 1 230 ? -22.266 2.676 7.777 1 96.25 230 MET B C 1
ATOM 5300 O O . MET B 1 230 ? -22.391 1.45 7.824 1 96.25 230 MET B O 1
ATOM 5304 N N . LEU B 1 231 ? -23.156 3.518 8.211 1 95.62 231 LEU B N 1
ATOM 5305 C CA . LEU B 1 231 ? -24.328 3.018 8.93 1 95.62 231 LEU B CA 1
ATOM 5306 C C . LEU B 1 231 ? -25.344 2.416 7.969 1 95.62 231 LEU B C 1
ATOM 5308 O O . LEU B 1 231 ? -26.094 1.509 8.344 1 95.62 231 LEU B O 1
ATOM 5312 N N . ARG B 1 232 ? -25.375 2.934 6.734 1 93.56 232 ARG B N 1
ATOM 5313 C CA . ARG B 1 232 ? -26.281 2.41 5.715 1 93.56 232 ARG B CA 1
ATOM 5314 C C . ARG B 1 232 ? -25.844 1.021 5.258 1 93.56 232 ARG B C 1
ATOM 5316 O O . ARG B 1 232 ? -26.641 0.258 4.723 1 93.56 232 ARG B O 1
ATOM 5323 N N . THR B 1 233 ? -24.625 0.759 5.461 1 93.19 233 THR B N 1
ATOM 5324 C CA . THR B 1 233 ? -24.062 -0.483 4.941 1 93.19 233 THR B CA 1
ATOM 5325 C C . THR B 1 233 ? -24.391 -1.653 5.863 1 93.19 233 THR B C 1
ATOM 5327 O O . THR B 1 233 ? -24.203 -1.564 7.078 1 93.19 233 THR B O 1
ATOM 5330 N N . ASP B 1 234 ? -24.922 -2.711 5.336 1 90.62 234 ASP B N 1
ATOM 5331 C CA . ASP B 1 234 ? -25.062 -3.969 6.062 1 90.62 234 ASP B CA 1
ATOM 5332 C C . ASP B 1 234 ? -23.828 -4.84 5.902 1 90.62 234 ASP B C 1
ATOM 5334 O O . ASP B 1 234 ? -23.609 -5.43 4.844 1 90.62 234 ASP B O 1
ATOM 5338 N N . TYR B 1 235 ? -23.062 -4.918 6.953 1 91.69 235 TYR B N 1
ATOM 5339 C CA . TYR B 1 235 ? -21.812 -5.68 6.906 1 91.69 235 TYR B CA 1
ATOM 5340 C C . TYR B 1 235 ? -22.062 -7.148 7.227 1 91.69 235 TYR B C 1
ATOM 5342 O O . TYR B 1 235 ? -22.812 -7.469 8.148 1 91.69 235 TYR B O 1
ATOM 5350 N N . PRO B 1 236 ? -21.391 -8.008 6.453 1 89.38 236 PRO B N 1
ATOM 5351 C CA . PRO B 1 236 ? -21.438 -9.406 6.883 1 89.38 236 PRO B CA 1
ATOM 5352 C C . PRO B 1 236 ? -20.797 -9.617 8.258 1 89.38 236 PRO B C 1
ATOM 5354 O O . PRO B 1 236 ? -19.828 -8.93 8.609 1 89.38 236 PRO B O 1
ATOM 5357 N N . LYS B 1 237 ? -21.312 -10.617 8.969 1 87.75 237 LYS B N 1
ATOM 5358 C CA . LYS B 1 237 ? -20.844 -10.906 10.32 1 87.75 237 LYS B CA 1
ATOM 5359 C C . LYS B 1 237 ? -19.344 -11.203 10.32 1 87.75 237 LYS B C 1
ATOM 5361 O O . LYS B 1 237 ? -18.641 -10.836 11.266 1 87.75 237 LYS B O 1
ATOM 5366 N N . GLN B 1 238 ? -18.891 -11.758 9.281 1 88.75 238 GLN B N 1
ATOM 5367 C CA . GLN B 1 238 ? -17.516 -12.227 9.203 1 88.75 238 GLN B CA 1
ATOM 5368 C C . GLN B 1 238 ? -16.531 -11.062 9.078 1 88.75 238 GLN B C 1
ATOM 5370 O O . GLN B 1 238 ? -15.328 -11.227 9.266 1 88.75 238 GLN B O 1
ATOM 5375 N N . LEU B 1 239 ? -17 -9.891 8.781 1 90.81 239 LEU B N 1
ATOM 5376 C CA . LEU B 1 239 ? -16.141 -8.719 8.695 1 90.81 239 LEU B CA 1
ATOM 5377 C C . LEU B 1 239 ? -15.836 -8.164 10.086 1 90.81 239 LEU B C 1
ATOM 5379 O O . LEU B 1 239 ? -14.938 -7.332 10.242 1 90.81 239 LEU B O 1
ATOM 5383 N N . ASN B 1 240 ? -16.594 -8.594 11.039 1 91.62 240 ASN B N 1
ATOM 5384 C CA . ASN B 1 240 ? -16.344 -8.188 12.422 1 91.62 240 ASN B CA 1
ATOM 5385 C C . ASN B 1 240 ? -16.234 -6.676 12.555 1 91.62 240 ASN B C 1
ATOM 5387 O O . ASN B 1 240 ? -15.305 -6.164 13.172 1 91.62 240 ASN B O 1
ATOM 5391 N N . PHE B 1 241 ? -17.078 -5.91 11.867 1 94.31 241 PHE B N 1
ATOM 5392 C CA . PHE B 1 241 ? -17.156 -4.457 11.93 1 94.31 241 PHE B CA 1
ATOM 5393 C C . PHE B 1 241 ? -18.469 -4.02 12.57 1 94.31 241 PHE B C 1
ATOM 5395 O O . PHE B 1 241 ? -19.406 -3.645 11.867 1 94.31 241 PHE B O 1
ATOM 5402 N N . ASP B 1 242 ? -18.422 -3.984 13.914 1 94.94 242 ASP B N 1
ATOM 5403 C CA . ASP B 1 242 ? -19.641 -3.654 14.656 1 94.94 242 ASP B CA 1
ATOM 5404 C C . ASP B 1 242 ? -19.734 -2.152 14.922 1 94.94 242 ASP B C 1
ATOM 5406 O O . ASP B 1 242 ? -18.906 -1.378 14.422 1 94.94 242 ASP B O 1
ATOM 5410 N N . ILE B 1 243 ? -20.734 -1.792 15.602 1 95.25 243 ILE B N 1
ATOM 5411 C CA . ILE B 1 243 ? -21.078 -0.388 15.82 1 95.25 243 ILE B CA 1
ATOM 5412 C C . ILE B 1 243 ? -19.969 0.284 16.641 1 95.25 243 ILE B C 1
ATOM 5414 O O . ILE B 1 243 ? -19.672 1.467 16.438 1 95.25 243 ILE B O 1
ATOM 5418 N N . LYS B 1 244 ? -19.344 -0.466 17.516 1 95.25 244 LYS B N 1
ATOM 5419 C CA . LYS B 1 244 ? -18.219 0.07 18.281 1 95.25 244 LYS B CA 1
ATOM 5420 C C . LYS B 1 244 ? -17.047 0.421 17.375 1 95.25 244 LYS B C 1
ATOM 5422 O O . LYS B 1 244 ? -16.453 1.496 17.5 1 95.25 244 LYS B O 1
ATOM 5427 N N . ARG B 1 245 ? -16.719 -0.503 16.469 1 96.38 245 ARG B N 1
ATOM 5428 C CA . ARG B 1 245 ? -15.656 -0.27 15.5 1 96.38 245 ARG B CA 1
ATOM 5429 C C . ARG B 1 245 ? -15.984 0.906 14.586 1 96.38 245 ARG B C 1
ATOM 5431 O O . ARG B 1 245 ? -15.109 1.698 14.242 1 96.38 245 ARG B O 1
ATOM 5438 N N . LEU B 1 246 ? -17.234 0.989 14.219 1 96.94 246 LEU B N 1
ATOM 5439 C CA . LEU B 1 246 ? -17.688 2.109 13.398 1 96.94 246 LEU B CA 1
ATOM 5440 C C . LEU B 1 246 ? -17.438 3.436 14.109 1 96.94 246 LEU B C 1
ATOM 5442 O O . LEU B 1 246 ? -16.906 4.375 13.508 1 96.94 246 LEU B O 1
ATO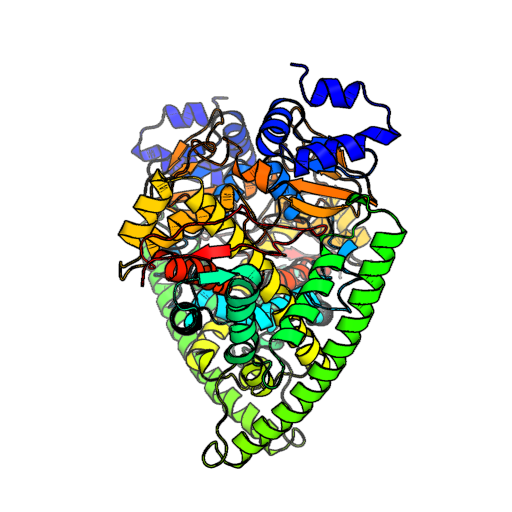M 5446 N N . GLY B 1 247 ? -17.75 3.496 15.367 1 96.62 247 GLY B N 1
ATOM 5447 C CA . GLY B 1 247 ? -17.531 4.703 16.141 1 96.62 247 GLY B CA 1
ATOM 5448 C C . GLY B 1 247 ? -16.062 5.066 16.266 1 96.62 247 GLY B C 1
ATOM 5449 O O . GLY B 1 247 ? -15.695 6.238 16.156 1 96.62 247 GLY B O 1
ATOM 5450 N N . ILE B 1 248 ? -15.242 4.078 16.5 1 96.06 248 ILE B N 1
ATOM 5451 C CA . ILE B 1 248 ? -13.805 4.289 16.641 1 96.06 248 ILE B CA 1
ATOM 5452 C C . ILE B 1 248 ? -13.25 4.871 15.344 1 96.06 248 ILE B C 1
ATOM 5454 O O . ILE B 1 248 ? -12.469 5.824 15.375 1 96.06 248 ILE B O 1
ATOM 5458 N N . ASN B 1 249 ? -13.688 4.363 14.219 1 96.62 249 ASN B N 1
ATOM 5459 C CA . ASN B 1 249 ? -13.211 4.859 12.938 1 96.62 249 ASN B CA 1
ATOM 5460 C C . ASN B 1 249 ? -13.742 6.262 12.641 1 96.62 249 ASN B C 1
ATOM 5462 O O . ASN B 1 249 ? -13.031 7.082 12.055 1 96.62 249 ASN B O 1
ATOM 5466 N N . ALA B 1 250 ? -14.922 6.555 13.031 1 96.38 250 ALA B N 1
ATOM 5467 C CA . ALA B 1 250 ? -15.453 7.906 12.891 1 96.38 250 ALA B CA 1
ATOM 5468 C C . ALA B 1 250 ? -14.617 8.914 13.68 1 96.38 250 ALA B C 1
ATOM 5470 O O . ALA B 1 250 ? -14.305 10 13.18 1 96.38 250 ALA B O 1
ATOM 5471 N N . GLY B 1 251 ? -14.297 8.547 14.867 1 95.12 251 GLY B N 1
ATOM 5472 C CA . GLY B 1 251 ? -13.422 9.391 15.664 1 95.12 251 GLY B CA 1
ATOM 5473 C C . GLY B 1 251 ? -12.055 9.594 15.039 1 95.12 251 GLY B C 1
ATOM 5474 O O . GLY B 1 251 ? -11.492 10.688 15.102 1 95.12 251 GLY B O 1
ATOM 5475 N N . GLY B 1 252 ? -11.539 8.539 14.438 1 94.69 252 GLY B N 1
ATOM 5476 C CA . GLY B 1 252 ? -10.242 8.617 13.773 1 94.69 252 GLY B CA 1
ATOM 5477 C C . GLY B 1 252 ? -10.219 9.617 12.633 1 94.69 252 GLY B C 1
ATOM 5478 O O . GLY B 1 252 ? -9.188 10.234 12.367 1 94.69 252 GLY B O 1
ATOM 5479 N N . LEU B 1 253 ? -11.32 9.789 11.93 1 95.12 253 LEU B N 1
ATOM 5480 C CA . LEU B 1 253 ? -11.414 10.75 10.828 1 95.12 253 LEU B CA 1
ATOM 5481 C C . LEU B 1 253 ? -11.164 12.172 11.328 1 95.12 253 LEU B C 1
ATOM 5483 O O . LEU B 1 253 ? -10.555 12.977 10.625 1 95.12 253 LEU B O 1
ATOM 5487 N N . LEU B 1 254 ? -11.57 12.445 12.508 1 95.81 254 LEU B N 1
ATOM 5488 C CA . LEU B 1 254 ? -11.391 13.773 13.086 1 95.81 254 LEU B CA 1
ATOM 5489 C C . LEU B 1 254 ? -9.914 14.039 13.383 1 95.81 254 LEU B C 1
ATOM 5491 O O . LEU B 1 254 ? -9.383 15.078 13 1 95.81 254 LEU B O 1
ATOM 5495 N N . ILE B 1 255 ? -9.266 13.117 13.984 1 91.94 255 ILE B N 1
ATOM 5496 C CA . ILE B 1 255 ? -7.918 13.312 14.508 1 91.94 255 ILE B CA 1
ATOM 5497 C C . ILE B 1 255 ? -6.949 13.555 13.352 1 91.94 255 ILE B C 1
ATOM 5499 O O . ILE B 1 255 ? -6.039 14.383 13.461 1 91.94 255 ILE B O 1
ATOM 5503 N N . GLY B 1 256 ? -7.164 13 12.266 1 90.56 256 GLY B N 1
ATOM 5504 C CA . GLY B 1 256 ? -6.254 13.117 11.141 1 90.56 256 GLY B CA 1
ATOM 5505 C C . GLY B 1 256 ? -6.523 14.328 10.273 1 90.56 256 GLY B C 1
ATOM 5506 O O . GLY B 1 256 ? -5.684 14.719 9.461 1 90.56 256 GLY B O 1
ATOM 5507 N N . ALA B 1 257 ? -7.57 15.016 10.508 1 94.75 257 ALA B N 1
ATOM 5508 C CA . ALA B 1 257 ? -8.031 15.938 9.477 1 94.75 257 ALA B CA 1
ATOM 5509 C C . ALA B 1 257 ? -7.762 17.391 9.867 1 94.75 257 ALA B C 1
ATOM 5511 O O . ALA B 1 257 ? -7.301 18.172 9.047 1 94.75 257 ALA B O 1
ATOM 5512 N N . VAL B 1 258 ? -7.879 17.75 11.07 1 97.31 258 VAL B N 1
ATOM 5513 C CA . VAL B 1 258 ? -8.016 19.172 11.391 1 97.31 258 VAL B CA 1
ATOM 5514 C C . VAL B 1 258 ? -6.641 19.797 11.594 1 97.31 258 VAL B C 1
ATOM 5516 O O . VAL B 1 258 ? -6.203 20.625 10.789 1 97.31 258 VAL B O 1
ATOM 5519 N N . GLU B 1 259 ? -5.926 19.328 12.555 1 97.06 259 GLU B N 1
ATOM 5520 C CA . GLU B 1 259 ? -4.707 20.031 12.953 1 97.06 259 GLU B CA 1
ATOM 5521 C C . GLU B 1 259 ? -3.625 19.906 11.883 1 97.06 259 GLU B C 1
ATOM 5523 O O . GLU B 1 259 ? -2.928 20.891 11.594 1 97.06 259 GLU B O 1
ATOM 5528 N N . THR B 1 260 ? -3.504 18.719 11.305 1 96.19 260 THR B N 1
ATOM 5529 C CA . THR B 1 260 ? -2.475 18.516 10.289 1 96.19 260 THR B CA 1
ATOM 5530 C C . THR B 1 260 ? -2.766 19.344 9.039 1 96.19 260 THR B C 1
ATOM 5532 O O . THR B 1 260 ? -1.852 19.891 8.43 1 96.19 260 THR B O 1
ATOM 5535 N N . THR B 1 261 ? -4.023 19.406 8.695 1 98.38 261 THR B N 1
ATOM 5536 C CA . THR B 1 261 ? -4.414 20.234 7.559 1 98.38 261 THR B CA 1
ATOM 5537 C C . THR B 1 261 ? -4.168 21.719 7.859 1 98.38 261 THR B C 1
ATOM 5539 O O . THR B 1 261 ? -3.617 22.438 7.031 1 98.38 261 THR B O 1
ATOM 5542 N N . SER B 1 262 ? -4.598 22.125 9.039 1 98.62 262 SER B N 1
ATOM 5543 C CA . SER B 1 262 ? -4.398 23.516 9.461 1 98.62 262 SER B CA 1
ATOM 5544 C C . SER B 1 262 ? -2.926 23.906 9.391 1 98.62 262 SER B C 1
ATOM 5546 O O . SER B 1 262 ? -2.584 24.969 8.859 1 98.62 262 SER B O 1
ATOM 5548 N N . GLN B 1 263 ? -2.125 23.062 9.906 1 98.56 263 GLN B N 1
ATOM 5549 C CA . GLN B 1 263 ? -0.689 23.312 9.914 1 98.56 263 GLN B CA 1
ATOM 5550 C C . GLN B 1 263 ? -0.143 23.453 8.492 1 98.56 263 GLN B C 1
ATOM 5552 O O . GLN B 1 263 ? 0.595 24.391 8.188 1 98.56 263 GLN B O 1
ATOM 5557 N N . ALA B 1 264 ? -0.499 22.531 7.645 1 98.56 264 ALA B N 1
ATOM 5558 C CA . ALA B 1 264 ? -0.02 22.547 6.266 1 98.56 264 ALA B CA 1
ATOM 5559 C C . ALA B 1 264 ? -0.385 23.844 5.566 1 98.56 264 ALA B C 1
ATOM 5561 O O . ALA B 1 264 ? 0.468 24.484 4.945 1 98.56 264 ALA B O 1
ATOM 5562 N N . VAL B 1 265 ? -1.594 24.234 5.699 1 98.88 265 VAL B N 1
ATOM 5563 C CA . VAL B 1 265 ? -2.105 25.406 5 1 98.88 265 VAL B CA 1
ATOM 5564 C C . VAL B 1 265 ? -1.411 26.672 5.52 1 98.88 265 VAL B C 1
ATOM 5566 O O . VAL B 1 265 ? -0.929 27.484 4.734 1 98.88 265 VAL B O 1
ATOM 5569 N N . ALA B 1 266 ? -1.34 26.797 6.84 1 98.81 266 ALA B N 1
ATOM 5570 C CA . ALA B 1 266 ? -0.697 27.953 7.434 1 98.81 266 ALA B CA 1
ATOM 5571 C C . ALA B 1 266 ? 0.759 28.062 6.992 1 98.81 266 ALA B C 1
ATOM 5573 O O . ALA B 1 266 ? 1.22 29.156 6.617 1 98.81 266 ALA B O 1
ATOM 5574 N N . GLN B 1 267 ? 1.435 26.984 7.004 1 98.56 267 GLN B N 1
ATOM 5575 C CA . GLN B 1 267 ? 2.854 26.969 6.668 1 98.56 267 GLN B CA 1
ATOM 5576 C C . GLN B 1 267 ? 3.072 27.281 5.191 1 98.56 267 GLN B C 1
ATOM 5578 O O . GLN B 1 267 ? 4.027 27.969 4.832 1 98.56 267 GLN B O 1
ATOM 5583 N N . VAL B 1 268 ? 2.234 26.75 4.352 1 98.81 268 VAL B N 1
ATOM 5584 C CA . VAL B 1 268 ? 2.357 27.016 2.922 1 98.81 268 VAL B CA 1
ATOM 5585 C C . VAL B 1 268 ? 2.113 28.5 2.645 1 98.81 268 VAL B C 1
ATOM 5587 O O . VAL B 1 268 ? 2.852 29.125 1.881 1 98.81 268 VAL B O 1
ATOM 5590 N N . ILE B 1 269 ? 1.07 29.078 3.252 1 98.75 269 ILE B N 1
ATOM 5591 C CA . ILE B 1 269 ? 0.784 30.484 3.076 1 98.75 269 ILE B CA 1
ATOM 5592 C C . ILE B 1 269 ? 1.999 31.312 3.49 1 98.75 269 ILE B C 1
ATOM 5594 O O . ILE B 1 269 ? 2.461 32.188 2.734 1 98.75 269 ILE B O 1
ATOM 5598 N N . GLN B 1 270 ? 2.508 31.047 4.656 1 98.69 270 GLN B N 1
ATOM 5599 C CA . GLN B 1 270 ? 3.662 31.812 5.121 1 98.69 270 GLN B CA 1
ATOM 5600 C C . GLN B 1 270 ? 4.848 31.656 4.172 1 98.69 270 GLN B C 1
ATOM 5602 O O . GLN B 1 270 ? 5.547 32.625 3.873 1 98.69 270 GLN B O 1
ATOM 5607 N N . TYR B 1 271 ? 5.094 30.406 3.764 1 98.56 271 TYR B N 1
ATOM 5608 C CA . TYR B 1 271 ? 6.211 30.156 2.861 1 98.56 271 TYR B CA 1
ATOM 5609 C C . TYR B 1 271 ? 6.105 31.031 1.609 1 98.56 271 TYR B C 1
ATOM 5611 O O . TYR B 1 271 ? 7.078 31.672 1.203 1 98.56 271 TYR B O 1
ATOM 5619 N N . LEU B 1 272 ? 4.941 31.016 0.993 1 98.5 272 LEU B N 1
ATOM 5620 C CA . LEU B 1 272 ? 4.738 31.781 -0.228 1 98.5 272 LEU B CA 1
ATOM 5621 C C . LEU B 1 272 ? 4.867 33.281 0.047 1 98.5 272 LEU B C 1
ATOM 5623 O O . LEU B 1 272 ? 5.453 34 -0.751 1 98.5 272 LEU B O 1
ATOM 5627 N N . MET B 1 273 ? 4.367 33.75 1.188 1 97.81 273 MET B N 1
ATOM 5628 C CA . MET B 1 273 ? 4.473 35.156 1.563 1 97.81 273 MET B CA 1
ATOM 5629 C C . MET B 1 273 ? 5.93 35.562 1.715 1 97.81 273 MET B C 1
ATOM 5631 O O . MET B 1 273 ? 6.281 36.719 1.45 1 97.81 273 MET B O 1
ATOM 5635 N N . GLN B 1 274 ? 6.766 34.656 2.088 1 97.5 274 GLN B N 1
ATOM 5636 C CA . GLN B 1 274 ? 8.188 34.938 2.311 1 97.5 274 GLN B CA 1
ATOM 5637 C C . GLN B 1 274 ? 8.984 34.781 1.017 1 97.5 274 GLN B C 1
ATOM 5639 O O . GLN B 1 274 ? 10.18 35.094 0.98 1 97.5 274 GLN B O 1
ATOM 5644 N N . HIS B 1 275 ? 8.336 34.344 -0.036 1 97.75 275 HIS B N 1
ATOM 5645 C CA . HIS B 1 275 ? 8.953 34.156 -1.348 1 97.75 275 HIS B CA 1
ATOM 5646 C C . HIS B 1 275 ? 8.141 34.844 -2.436 1 97.75 275 HIS B C 1
ATOM 5648 O O . HIS B 1 275 ? 7.379 34.188 -3.156 1 97.75 275 HIS B O 1
ATOM 5654 N N . PRO B 1 276 ? 8.445 36.094 -2.691 1 97.06 276 PRO B N 1
ATOM 5655 C CA . PRO B 1 276 ? 7.598 36.938 -3.537 1 97.06 276 PRO B CA 1
ATOM 5656 C C . PRO B 1 276 ? 7.465 36.406 -4.961 1 97.06 276 PRO B C 1
ATOM 5658 O O . PRO B 1 276 ? 6.41 36.562 -5.586 1 97.06 276 PRO B O 1
ATOM 5661 N N . GLU B 1 277 ? 8.508 35.844 -5.488 1 97.25 277 GLU B N 1
ATOM 5662 C CA . GLU B 1 277 ? 8.445 35.281 -6.844 1 97.25 277 GLU B CA 1
ATOM 5663 C C . GLU B 1 277 ? 7.406 34.188 -6.941 1 97.25 277 GLU B C 1
ATOM 5665 O O . GLU B 1 277 ? 6.621 34.125 -7.891 1 97.25 277 GLU B O 1
ATOM 5670 N N . TRP B 1 278 ? 7.406 33.344 -6.008 1 97.88 278 TRP B N 1
ATOM 5671 C CA . TRP B 1 278 ? 6.477 32.219 -6.027 1 97.88 278 TRP B CA 1
ATOM 5672 C C . TRP B 1 278 ? 5.082 32.656 -5.602 1 97.88 278 TRP B C 1
ATOM 5674 O O . TRP B 1 278 ? 4.082 32.094 -6.062 1 97.88 278 TRP B O 1
ATOM 5684 N N . LEU B 1 279 ? 5.004 33.656 -4.684 1 98.06 279 LEU B N 1
ATOM 5685 C CA . LEU B 1 279 ? 3.707 34.25 -4.363 1 98.06 279 LEU B CA 1
ATOM 5686 C C . LEU B 1 279 ? 3.039 34.812 -5.613 1 98.06 279 LEU B C 1
ATOM 5688 O O . LEU B 1 279 ? 1.856 34.562 -5.855 1 98.06 279 LEU B O 1
ATOM 5692 N N . ALA B 1 280 ? 3.828 35.531 -6.426 1 98 280 ALA B N 1
ATOM 5693 C CA . ALA B 1 280 ? 3.303 36.156 -7.648 1 98 280 ALA B CA 1
ATOM 5694 C C . ALA B 1 280 ? 2.83 35.062 -8.625 1 98 280 ALA B C 1
ATOM 5696 O O . ALA B 1 280 ? 1.767 35.219 -9.234 1 98 280 ALA B O 1
ATOM 5697 N N . ARG B 1 281 ? 3.611 34.031 -8.789 1 98.19 281 ARG B N 1
ATOM 5698 C CA . ARG B 1 281 ? 3.242 32.938 -9.688 1 98.19 281 ARG B CA 1
ATOM 5699 C C . ARG B 1 281 ? 1.98 32.25 -9.203 1 98.19 281 ARG B C 1
ATOM 5701 O O . ARG B 1 281 ? 1.096 31.922 -10 1 98.19 281 ARG B O 1
ATOM 5708 N N . ALA B 1 282 ? 1.914 31.984 -7.926 1 98.69 282 ALA B N 1
ATOM 5709 C CA . ALA B 1 282 ? 0.74 31.344 -7.352 1 98.69 282 ALA B CA 1
ATOM 5710 C C . ALA B 1 282 ? -0.512 32.188 -7.559 1 98.69 282 ALA B C 1
ATOM 5712 O O . ALA B 1 282 ? -1.562 31.672 -7.945 1 98.69 282 ALA B O 1
ATOM 5713 N N . LYS B 1 283 ? -0.371 33.438 -7.344 1 98.19 283 LYS B N 1
ATOM 5714 C CA . LYS B 1 283 ? -1.503 34.344 -7.508 1 98.19 283 LYS B CA 1
ATOM 5715 C C . LYS B 1 283 ? -1.963 34.406 -8.961 1 98.19 283 LYS B C 1
ATOM 5717 O O . LYS B 1 283 ? -3.16 34.5 -9.234 1 98.19 283 LYS B O 1
ATOM 5722 N N . ALA B 1 284 ? -1.056 34.344 -9.844 1 98.12 284 ALA B N 1
ATOM 5723 C CA . ALA B 1 284 ? -1.363 34.406 -11.273 1 98.12 284 ALA B CA 1
ATOM 5724 C C . ALA B 1 284 ? -2.176 33.188 -11.711 1 98.12 284 ALA B C 1
ATOM 5726 O O . ALA B 1 284 ? -3.047 33.281 -12.578 1 98.12 284 ALA B O 1
ATOM 5727 N N . VAL B 1 285 ? -1.93 32.031 -11.109 1 98.19 285 VAL B N 1
ATOM 5728 C CA . VAL B 1 285 ? -2.557 30.828 -11.617 1 98.19 285 VAL B CA 1
ATOM 5729 C C . VAL B 1 285 ? -3.73 30.438 -10.719 1 98.19 285 VAL B C 1
ATOM 5731 O O . VAL B 1 285 ? -4.523 29.562 -11.062 1 98.19 285 VAL B O 1
ATOM 5734 N N . ALA B 1 286 ? -3.918 31.078 -9.594 1 98.38 286 ALA B N 1
ATOM 5735 C CA . ALA B 1 286 ? -4.973 30.766 -8.633 1 98.38 286 ALA B CA 1
ATOM 5736 C C . ALA B 1 286 ? -6.348 30.828 -9.289 1 98.38 286 ALA B C 1
ATOM 5738 O O . ALA B 1 286 ? -7.227 30.016 -9 1 98.38 286 ALA B O 1
ATOM 5739 N N . PRO B 1 287 ? -6.566 31.766 -10.266 1 97.75 287 PRO B N 1
ATOM 5740 C CA . PRO B 1 287 ? -7.906 31.891 -10.844 1 97.75 287 PRO B CA 1
ATOM 5741 C C . PRO B 1 287 ? -8.172 30.844 -11.93 1 97.75 287 PRO B C 1
ATOM 5743 O O . PRO B 1 287 ? -9.305 30.734 -12.414 1 97.75 287 PRO B O 1
ATOM 5746 N N . TYR B 1 288 ? -7.16 30.062 -12.289 1 97.69 288 TYR B N 1
ATOM 5747 C CA . TYR B 1 288 ? -7.344 29.094 -13.367 1 97.69 288 TYR B CA 1
ATOM 5748 C C . TYR B 1 288 ? -8.383 28.047 -12.984 1 97.69 288 TYR B C 1
ATOM 5750 O O . TYR B 1 288 ? -8.453 27.625 -11.828 1 97.69 288 TYR B O 1
ATOM 5758 N N . ALA B 1 289 ? -9.133 27.594 -13.945 1 96.31 289 ALA B N 1
ATOM 5759 C CA . ALA B 1 289 ? -10.125 26.547 -13.734 1 96.31 289 ALA B CA 1
ATOM 5760 C C . ALA B 1 289 ? -9.453 25.219 -13.391 1 96.31 289 ALA B C 1
ATOM 5762 O O . ALA B 1 289 ? -9.906 24.5 -12.492 1 96.31 289 ALA B O 1
ATOM 5763 N N . ASP B 1 290 ? -8.422 24.859 -14.156 1 96.44 290 ASP B N 1
ATOM 5764 C CA . ASP B 1 290 ? -7.633 23.688 -13.836 1 96.44 290 ASP B CA 1
ATOM 5765 C C . ASP B 1 290 ? -6.656 23.969 -12.695 1 96.44 290 ASP B C 1
ATOM 5767 O O . ASP B 1 290 ? -5.75 24.797 -12.836 1 96.44 290 ASP B O 1
ATOM 5771 N N . PRO B 1 291 ? -6.844 23.234 -11.617 1 96.94 291 PRO B N 1
ATOM 5772 C CA . PRO B 1 291 ? -6.055 23.594 -10.438 1 96.94 291 PRO B CA 1
ATOM 5773 C C . PRO B 1 291 ? -4.652 22.984 -10.461 1 96.94 291 PRO B C 1
ATOM 5775 O O . PRO B 1 291 ? -3.852 23.234 -9.562 1 96.94 291 PRO B O 1
ATOM 5778 N N . LYS B 1 292 ? -4.281 22.281 -11.43 1 95.75 292 LYS B N 1
ATOM 5779 C CA . LYS B 1 292 ? -3.082 21.453 -11.438 1 95.75 292 LYS B CA 1
ATOM 5780 C C . LYS B 1 292 ? -1.833 22.281 -11.18 1 95.75 292 LYS B C 1
ATOM 5782 O O . LYS B 1 292 ? -0.989 21.906 -10.359 1 95.75 292 LYS B O 1
ATOM 5787 N N . GLU B 1 293 ? -1.669 23.406 -11.875 1 97.5 293 GLU B N 1
ATOM 5788 C CA . GLU B 1 293 ? -0.485 24.25 -11.727 1 97.5 293 GLU B CA 1
ATOM 5789 C C . GLU B 1 293 ? -0.403 24.828 -10.32 1 97.5 293 GLU B C 1
ATOM 5791 O O . GLU B 1 293 ? 0.663 24.828 -9.703 1 97.5 293 GLU B O 1
ATOM 5796 N N . PHE B 1 294 ? -1.535 25.328 -9.852 1 98.5 294 PHE B N 1
ATOM 5797 C CA . PHE B 1 294 ? -1.576 25.906 -8.516 1 98.5 294 PHE B CA 1
ATOM 5798 C C . PHE B 1 294 ? -1.244 24.844 -7.465 1 98.5 294 PHE B C 1
ATOM 5800 O O . PHE B 1 294 ? -0.445 25.094 -6.559 1 98.5 294 PHE B O 1
ATOM 5807 N N . ASP B 1 295 ? -1.891 23.656 -7.598 1 98.25 295 ASP B N 1
ATOM 5808 C CA . ASP B 1 295 ? -1.646 22.578 -6.652 1 98.25 295 ASP B CA 1
ATOM 5809 C C . ASP B 1 295 ? -0.164 22.203 -6.613 1 98.25 295 ASP B C 1
ATOM 5811 O O . ASP B 1 295 ? 0.382 21.922 -5.547 1 98.25 295 ASP B O 1
ATOM 5815 N N . GLY B 1 296 ? 0.478 22.203 -7.777 1 97.75 296 GLY B N 1
ATOM 5816 C CA . GLY B 1 296 ? 1.898 21.891 -7.84 1 97.75 296 GLY B CA 1
ATOM 5817 C C . GLY B 1 296 ? 2.746 22.844 -7.016 1 97.75 296 GLY B C 1
ATOM 5818 O O . GLY B 1 296 ? 3.707 22.422 -6.367 1 97.75 296 GLY B O 1
ATOM 5819 N N . ILE B 1 297 ? 2.404 24.094 -7.004 1 98.62 297 ILE B N 1
ATOM 5820 C CA . ILE B 1 297 ? 3.125 25.109 -6.234 1 98.62 297 ILE B CA 1
ATOM 5821 C C . ILE B 1 297 ? 2.949 24.844 -4.742 1 98.62 297 ILE B C 1
ATOM 5823 O O . ILE B 1 297 ? 3.914 24.906 -3.977 1 98.62 297 ILE B O 1
ATOM 5827 N N . VAL B 1 298 ? 1.751 24.5 -4.34 1 98.56 298 VAL B N 1
ATOM 5828 C CA . VAL B 1 298 ? 1.443 24.234 -2.939 1 98.56 298 VAL B CA 1
ATOM 5829 C C . VAL B 1 298 ? 2.244 23.031 -2.451 1 98.56 298 VAL B C 1
ATOM 5831 O O . VAL B 1 298 ? 2.869 23.078 -1.389 1 98.56 298 VAL B O 1
ATOM 5834 N N . TRP B 1 299 ? 2.283 22 -3.215 1 97.75 299 TRP B N 1
ATOM 5835 C CA . TRP B 1 299 ? 2.953 20.766 -2.797 1 97.75 299 TRP B CA 1
ATOM 5836 C C . TRP B 1 299 ? 4.465 20.969 -2.75 1 97.75 299 TRP B C 1
ATOM 5838 O O . TRP B 1 299 ? 5.145 20.391 -1.894 1 97.75 299 TRP B O 1
ATOM 5848 N N . GLU B 1 300 ? 4.992 21.75 -3.688 1 98.06 300 GLU B N 1
ATOM 5849 C CA . GLU B 1 300 ? 6.418 22.062 -3.633 1 98.06 300 GLU B CA 1
ATOM 5850 C C . GLU B 1 300 ? 6.75 22.922 -2.414 1 98.06 300 GLU B C 1
ATOM 5852 O O . GLU B 1 300 ? 7.801 22.75 -1.795 1 98.06 300 GLU B O 1
ATOM 5857 N N . ALA B 1 301 ? 5.84 23.844 -2.094 1 98.44 301 ALA B N 1
ATOM 5858 C CA . ALA B 1 301 ? 6.043 24.625 -0.876 1 98.44 301 ALA B CA 1
ATOM 5859 C C . ALA B 1 301 ? 6.078 23.719 0.355 1 98.44 301 ALA B C 1
ATOM 5861 O O . ALA B 1 301 ? 6.93 23.891 1.231 1 98.44 301 ALA B O 1
ATOM 5862 N N . LEU B 1 302 ? 5.223 22.766 0.36 1 97.62 302 LEU B N 1
ATOM 5863 C CA . LEU B 1 302 ? 5.137 21.875 1.504 1 97.62 302 LEU B CA 1
ATOM 5864 C C . LEU B 1 302 ? 6.375 20.984 1.593 1 97.62 302 LEU B C 1
ATOM 5866 O O . LEU B 1 302 ? 6.691 20.453 2.662 1 97.62 302 LEU B O 1
ATOM 5870 N N . ARG B 1 303 ? 7.02 20.719 0.482 1 97.38 303 ARG B N 1
ATOM 5871 C CA . ARG B 1 303 ? 8.281 20 0.532 1 97.38 303 ARG B CA 1
ATOM 5872 C C . ARG B 1 303 ? 9.305 20.719 1.393 1 97.38 303 ARG B C 1
ATOM 5874 O O . ARG B 1 303 ? 10.078 20.094 2.117 1 97.38 303 ARG B O 1
ATOM 5881 N N . PHE B 1 304 ? 9.312 22.078 1.345 1 97.44 304 PHE B N 1
ATOM 5882 C CA . PHE B 1 304 ? 10.258 22.906 2.092 1 97.44 304 PHE B CA 1
ATOM 5883 C C . PHE B 1 304 ? 9.805 23.062 3.539 1 97.44 304 PHE B C 1
ATOM 5885 O O . PHE B 1 304 ? 10.633 23.188 4.441 1 97.44 304 PHE B O 1
ATOM 5892 N N . VAL B 1 305 ? 8.5 23.094 3.764 1 97 305 VAL B N 1
ATOM 5893 C CA . VAL B 1 305 ? 7.945 23.297 5.098 1 97 305 VAL B CA 1
ATOM 5894 C C . VAL B 1 305 ? 6.906 22.219 5.398 1 97 305 VAL B C 1
ATOM 5896 O O . VAL B 1 305 ? 5.719 22.516 5.559 1 97 305 VAL B O 1
ATOM 5899 N N . PRO B 1 306 ? 7.34 21 5.52 1 96.5 306 PRO B N 1
ATOM 5900 C CA . PRO B 1 306 ? 6.406 19.891 5.691 1 96.5 306 PRO B CA 1
ATOM 5901 C C . PRO B 1 306 ? 5.656 19.938 7.02 1 96.5 306 PRO B C 1
ATOM 5903 O O . PRO B 1 306 ? 6.051 20.688 7.926 1 96.5 306 PRO B O 1
ATOM 5906 N N . ILE B 1 307 ? 4.586 19.172 7.098 1 93.62 307 ILE B N 1
ATOM 5907 C CA . ILE B 1 307 ? 3.812 19.031 8.328 1 93.62 307 ILE B CA 1
ATOM 5908 C C . ILE B 1 307 ? 4.695 18.453 9.43 1 93.62 307 ILE B C 1
ATOM 5910 O O . ILE B 1 307 ? 4.715 18.969 10.555 1 93.62 307 ILE B O 1
ATOM 5914 N N . THR B 1 308 ? 5.406 17.406 9.133 1 94.44 308 THR B N 1
ATOM 5915 C CA . THR B 1 308 ? 6.395 16.797 10.016 1 94.44 308 THR B CA 1
ATOM 5916 C C . THR B 1 308 ? 7.68 16.484 9.258 1 94.44 308 THR B C 1
ATOM 5918 O O . THR B 1 308 ? 7.637 16.125 8.078 1 94.44 308 THR B O 1
ATOM 5921 N N . PRO B 1 309 ? 8.766 16.641 9.938 1 96.69 309 PRO B N 1
ATOM 5922 C CA . PRO B 1 309 ? 10.031 16.375 9.242 1 96.69 309 PRO B CA 1
ATOM 5923 C C . PRO B 1 309 ? 10.367 14.883 9.195 1 96.69 309 PRO B C 1
ATOM 5925 O O . PRO B 1 309 ? 11.281 14.477 8.461 1 96.69 309 PRO B O 1
ATOM 5928 N N . TYR B 1 310 ? 9.68 14.055 10.047 1 97.88 310 TYR B N 1
ATOM 5929 C CA . TYR B 1 310 ? 10.023 12.633 10.094 1 97.88 310 TYR B CA 1
ATOM 5930 C C . TYR B 1 310 ? 8.805 11.797 10.461 1 97.88 310 TYR B C 1
ATOM 5932 O O . TYR B 1 310 ? 7.797 12.328 10.945 1 97.88 310 TYR B O 1
ATOM 5940 N N . LEU B 1 311 ? 8.898 10.516 10.172 1 97.69 311 LEU B N 1
ATOM 5941 C CA . LEU B 1 311 ? 7.977 9.477 10.617 1 97.69 311 LEU B CA 1
ATOM 5942 C C . LEU B 1 311 ? 8.656 8.531 11.602 1 97.69 311 LEU B C 1
ATOM 5944 O O . LEU B 1 311 ? 9.641 7.871 11.258 1 97.69 311 LEU B O 1
ATOM 5948 N N . PHE B 1 312 ? 8.203 8.469 12.836 1 97.94 312 PHE B N 1
ATOM 5949 C CA . PHE B 1 312 ? 8.961 7.719 13.828 1 97.94 312 PHE B CA 1
ATOM 5950 C C . PHE B 1 312 ? 8.43 6.289 13.938 1 97.94 312 PHE B C 1
ATOM 5952 O O . PHE B 1 312 ? 7.254 6.035 13.68 1 97.94 312 PHE B O 1
ATOM 5959 N N . ARG B 1 313 ? 9.352 5.379 14.266 1 98.5 313 ARG B N 1
ATOM 5960 C CA . ARG B 1 313 ? 9.102 3.961 14.5 1 98.5 313 ARG B CA 1
ATOM 5961 C C . ARG B 1 313 ? 9.875 3.465 15.719 1 98.5 313 ARG B C 1
ATOM 5963 O O . ARG B 1 313 ? 10.812 4.125 16.188 1 98.5 313 ARG B O 1
ATOM 5970 N N . ARG B 1 314 ? 9.445 2.385 16.234 1 98.56 314 ARG B N 1
ATOM 5971 C CA . ARG B 1 314 ? 10.211 1.626 17.219 1 98.56 314 ARG B CA 1
ATOM 5972 C C . ARG B 1 314 ? 10.672 0.294 16.641 1 98.56 314 ARG B C 1
ATOM 5974 O O . ARG B 1 314 ? 9.883 -0.437 16.047 1 98.56 314 ARG B O 1
ATOM 5981 N N . THR B 1 315 ? 11.898 -0.033 16.766 1 98.5 315 THR B N 1
ATOM 5982 C CA . THR B 1 315 ? 12.477 -1.253 16.219 1 98.5 315 THR B CA 1
ATOM 5983 C C . THR B 1 315 ? 12.086 -2.465 17.062 1 98.5 315 THR B C 1
ATOM 5985 O O . THR B 1 315 ? 12.391 -2.527 18.25 1 98.5 315 THR B O 1
ATOM 5988 N N . ALA B 1 316 ? 11.477 -3.475 16.469 1 97.69 316 ALA B N 1
ATOM 5989 C CA . ALA B 1 316 ? 11.008 -4.66 17.188 1 97.69 316 ALA B CA 1
ATOM 5990 C C . ALA B 1 316 ? 12.109 -5.723 17.266 1 97.69 316 ALA B C 1
ATOM 5992 O O . ALA B 1 316 ? 12.102 -6.559 18.172 1 97.69 316 ALA B O 1
ATOM 5993 N N . SER B 1 317 ? 13.016 -5.758 16.344 1 96.62 317 SER B N 1
ATOM 5994 C CA . SER B 1 317 ? 14.141 -6.684 16.281 1 96.62 317 SER B CA 1
ATOM 5995 C C . SER B 1 317 ? 15.367 -6.016 15.664 1 96.62 317 SER B C 1
ATOM 5997 O O . SER B 1 317 ? 15.242 -5.016 14.953 1 96.62 317 SER B O 1
ATOM 5999 N N . ASP B 1 318 ? 16.516 -6.555 16.016 1 96.88 318 ASP B N 1
ATOM 6000 C CA . ASP B 1 318 ? 17.719 -6.012 15.391 1 96.88 318 ASP B CA 1
ATOM 6001 C C . ASP B 1 318 ? 17.625 -6.059 13.867 1 96.88 318 ASP B C 1
ATOM 6003 O O . ASP B 1 318 ? 17.094 -7.016 13.305 1 96.88 318 ASP B O 1
ATOM 6007 N N . TYR B 1 319 ? 18.078 -5.023 13.234 1 95.38 319 TYR B N 1
ATOM 6008 C CA . TYR B 1 319 ? 18.062 -4.941 11.781 1 95.38 319 TYR B CA 1
ATOM 6009 C C . TYR B 1 319 ? 19.266 -4.145 11.266 1 95.38 319 TYR B C 1
ATOM 6011 O O . TYR B 1 319 ? 19.625 -3.113 11.836 1 95.38 319 TYR B O 1
ATOM 6019 N N . THR B 1 320 ? 19.922 -4.641 10.227 1 95.38 320 THR B N 1
ATOM 6020 C CA . THR B 1 320 ? 21 -3.902 9.578 1 95.38 320 THR B CA 1
ATOM 6021 C C . THR B 1 320 ? 20.453 -3.059 8.43 1 95.38 320 THR B C 1
ATOM 6023 O O . THR B 1 320 ? 20.109 -3.588 7.371 1 95.38 320 THR B O 1
ATOM 6026 N N . ALA B 1 321 ? 20.406 -1.762 8.602 1 95.81 321 ALA B N 1
ATOM 6027 C CA . ALA B 1 321 ? 19.922 -0.832 7.578 1 95.81 321 ALA B CA 1
ATOM 6028 C C . ALA B 1 321 ? 21.047 -0.476 6.602 1 95.81 321 ALA B C 1
ATOM 6030 O O . ALA B 1 321 ? 22.219 -0.475 6.973 1 95.81 321 ALA B O 1
ATOM 6031 N N . ALA B 1 322 ? 20.656 -0.188 5.348 1 94.19 322 ALA B N 1
ATOM 6032 C CA . ALA B 1 322 ? 21.578 0.238 4.301 1 94.19 322 ALA B CA 1
ATOM 6033 C C . ALA B 1 322 ? 22.688 -0.793 4.086 1 94.19 322 ALA B C 1
ATOM 6035 O O . ALA B 1 322 ? 23.859 -0.436 3.928 1 94.19 322 ALA B O 1
ATOM 6036 N N . LYS B 1 323 ? 22.312 -1.954 4.199 1 89.81 323 LYS B N 1
ATOM 6037 C CA . LYS B 1 323 ? 23.266 -3.055 4.059 1 89.81 323 LYS B CA 1
ATOM 6038 C C . LYS B 1 323 ? 24.016 -2.977 2.729 1 89.81 323 LYS B C 1
ATOM 6040 O O . LYS B 1 323 ? 23.406 -2.711 1.688 1 89.81 323 LYS B O 1
ATOM 6045 N N . GLY B 1 324 ? 25.328 -3.205 2.754 1 84.38 324 GLY B N 1
ATOM 6046 C CA . GLY B 1 324 ? 26.156 -3.227 1.554 1 84.38 324 GLY B CA 1
ATOM 6047 C C . GLY B 1 324 ? 26.672 -1.856 1.16 1 84.38 324 GLY B C 1
ATOM 6048 O O . GLY B 1 324 ? 27.391 -1.721 0.17 1 84.38 324 GLY B O 1
ATOM 6049 N N . THR B 1 325 ? 26.25 -0.873 1.842 1 87.38 325 THR B N 1
ATOM 6050 C CA . THR B 1 325 ? 26.734 0.474 1.563 1 87.38 325 THR B CA 1
ATOM 6051 C C . THR B 1 325 ? 27.812 0.883 2.572 1 87.38 325 THR B C 1
ATOM 6053 O O . THR B 1 325 ? 28.094 0.142 3.516 1 87.38 325 THR B O 1
ATOM 6056 N N . GLY B 1 326 ? 28.391 2.014 2.34 1 91.94 326 GLY B N 1
ATOM 6057 C CA . GLY B 1 326 ? 29.438 2.531 3.213 1 91.94 326 GLY B CA 1
ATOM 6058 C C . GLY B 1 326 ? 28.906 3.016 4.551 1 91.94 326 GLY B C 1
ATOM 6059 O O . GLY B 1 326 ? 29.672 3.275 5.473 1 91.94 326 GLY B O 1
ATOM 6060 N N . HIS B 1 327 ? 27.562 3.092 4.715 1 95.56 327 HIS B N 1
ATOM 6061 C CA . HIS B 1 327 ? 26.984 3.59 5.961 1 95.56 327 HIS B CA 1
ATOM 6062 C C . HIS B 1 327 ? 26.047 2.561 6.59 1 95.56 327 HIS B C 1
ATOM 6064 O O . HIS B 1 327 ? 25.125 2.918 7.328 1 95.56 327 HIS B O 1
ATOM 6070 N N . GLU B 1 328 ? 26.312 1.338 6.223 1 95.88 328 GLU B N 1
ATOM 6071 C CA . GLU B 1 328 ? 25.562 0.242 6.836 1 95.88 328 GLU B CA 1
ATOM 6072 C C . GLU B 1 328 ? 25.547 0.372 8.359 1 95.88 328 GLU B C 1
ATOM 6074 O O . GLU B 1 328 ? 26.578 0.694 8.969 1 95.88 328 GLU B O 1
ATOM 6079 N N . THR B 1 329 ? 24.359 0.207 9.016 1 97.88 329 THR B N 1
ATOM 6080 C CA . THR B 1 329 ? 24.219 0.452 10.445 1 97.88 329 THR B CA 1
ATOM 6081 C C . THR B 1 329 ? 23.25 -0.545 11.07 1 97.88 329 THR B C 1
ATOM 6083 O O . THR B 1 329 ? 22.156 -0.767 10.555 1 97.88 329 THR B O 1
ATOM 6086 N N . VAL B 1 330 ? 23.625 -1.14 12.203 1 97.75 330 VAL B N 1
ATOM 6087 C CA . VAL B 1 330 ? 22.734 -2.018 12.945 1 97.75 330 VAL B CA 1
ATOM 6088 C C . VAL B 1 330 ? 21.812 -1.182 13.844 1 97.75 330 VAL B C 1
ATOM 6090 O O . VAL B 1 330 ? 22.297 -0.395 14.664 1 97.75 330 VAL B O 1
ATOM 6093 N N . LEU B 1 331 ? 20.578 -1.275 13.602 1 98.44 331 LEU B N 1
ATOM 6094 C CA . LEU B 1 331 ? 19.547 -0.696 14.453 1 98.44 331 LEU B CA 1
ATOM 6095 C C . LEU B 1 331 ? 19.047 -1.715 15.477 1 98.44 331 LEU B C 1
ATOM 6097 O O . LEU B 1 331 ? 18.531 -2.771 15.102 1 98.44 331 LEU B O 1
ATOM 6101 N N . ARG B 1 332 ? 19.141 -1.399 16.75 1 98.31 332 ARG B N 1
ATOM 6102 C CA . ARG B 1 332 ? 18.891 -2.371 17.812 1 98.31 332 ARG B CA 1
ATOM 6103 C C . ARG B 1 332 ? 17.422 -2.412 18.188 1 98.31 332 ARG B C 1
ATOM 6105 O O . ARG B 1 332 ? 16.734 -1.386 18.156 1 98.31 332 ARG B O 1
ATOM 6112 N N . ALA B 1 333 ? 17.016 -3.605 18.609 1 98.31 333 ALA B N 1
ATOM 6113 C CA . ALA B 1 333 ? 15.648 -3.777 19.109 1 98.31 333 ALA B CA 1
ATOM 6114 C C . ALA B 1 333 ? 15.359 -2.809 20.25 1 98.31 333 ALA B C 1
ATOM 6116 O O . ALA B 1 333 ? 16.203 -2.58 21.125 1 98.31 333 ALA B O 1
ATOM 6117 N N . GLY B 1 334 ? 14.195 -2.207 20.156 1 98.25 334 GLY B N 1
ATOM 6118 C CA . GLY B 1 334 ? 13.734 -1.374 21.25 1 98.25 334 GLY B CA 1
ATOM 6119 C C . GLY B 1 334 ? 14.102 0.088 21.094 1 98.25 334 GLY B C 1
ATOM 6120 O O . GLY B 1 334 ? 13.703 0.93 21.906 1 98.25 334 GLY B O 1
ATOM 6121 N N . THR B 1 335 ? 14.812 0.423 20.062 1 98.38 335 THR B N 1
ATOM 6122 C CA . THR B 1 335 ? 15.242 1.807 19.891 1 98.38 335 THR B CA 1
ATOM 6123 C C . THR B 1 335 ? 14.266 2.562 18.984 1 98.38 335 THR B C 1
ATOM 6125 O O . THR B 1 335 ? 13.477 1.95 18.266 1 98.38 335 THR B O 1
ATOM 6128 N N . TYR B 1 336 ? 14.258 3.92 19.156 1 98.69 336 TYR B N 1
ATOM 6129 C CA . TYR B 1 336 ? 13.453 4.785 18.297 1 98.69 336 TYR B CA 1
ATOM 6130 C C . TYR B 1 336 ? 14.211 5.176 17.047 1 98.69 336 TYR B C 1
ATOM 6132 O O . TYR B 1 336 ? 15.375 5.582 17.109 1 98.69 336 TYR B O 1
ATOM 6140 N N . VAL B 1 337 ? 13.562 4.969 15.922 1 98.81 337 VAL B N 1
ATOM 6141 C CA . VAL B 1 337 ? 14.109 5.324 14.617 1 98.81 337 VAL B CA 1
ATOM 6142 C C . VAL B 1 337 ? 13.227 6.379 13.953 1 98.81 337 VAL B C 1
ATOM 6144 O O . VAL B 1 337 ? 12.008 6.227 13.898 1 98.81 337 VAL B O 1
ATOM 6147 N N . LEU B 1 338 ? 13.867 7.457 13.492 1 98.81 338 LEU B N 1
ATOM 6148 C CA . LEU B 1 338 ? 13.172 8.562 12.836 1 98.81 338 LEU B CA 1
ATOM 6149 C C . LEU B 1 338 ? 13.602 8.688 11.375 1 98.81 338 LEU B C 1
ATOM 6151 O O . LEU B 1 338 ? 14.555 9.398 11.062 1 98.81 338 LEU B O 1
ATOM 6155 N N . PRO B 1 339 ? 12.938 7.941 10.422 1 98.75 339 PRO B N 1
ATOM 6156 C CA . PRO B 1 339 ? 13.125 8.281 9.016 1 98.75 339 PRO B CA 1
ATOM 6157 C C . PRO B 1 339 ? 12.773 9.734 8.703 1 98.75 339 PRO B C 1
ATOM 6159 O O . PRO B 1 339 ? 11.609 10.133 8.828 1 98.75 339 PRO B O 1
ATOM 6162 N N . VAL B 1 340 ? 13.758 10.508 8.344 1 98.75 340 VAL B N 1
ATOM 6163 C CA . VAL B 1 340 ? 13.594 11.953 8.18 1 98.75 340 VAL B CA 1
ATOM 6164 C C . VAL B 1 340 ? 13.133 12.258 6.754 1 98.75 340 VAL B C 1
ATOM 6166 O O . VAL B 1 340 ? 13.953 12.602 5.895 1 98.75 340 VAL B O 1
ATOM 6169 N N . THR B 1 341 ? 11.875 12.273 6.574 1 97.94 341 THR B N 1
ATOM 6170 C CA . THR B 1 341 ? 11.273 12.445 5.254 1 97.94 341 THR B CA 1
ATOM 6171 C C . THR B 1 341 ? 11.602 13.82 4.688 1 97.94 341 THR B C 1
ATOM 6173 O O . THR B 1 341 ? 11.727 13.984 3.471 1 97.94 341 THR B O 1
ATOM 6176 N N . LEU B 1 342 ? 11.742 14.828 5.559 1 98.38 342 LEU B N 1
ATOM 6177 C CA . LEU B 1 342 ? 12.195 16.141 5.086 1 98.38 342 LEU B CA 1
ATOM 6178 C C . LEU B 1 342 ? 13.555 16.016 4.41 1 98.38 342 LEU B C 1
ATOM 6180 O O . LEU B 1 342 ? 13.75 16.531 3.307 1 98.38 342 LEU B O 1
ATOM 6184 N N . SER B 1 343 ? 14.492 15.375 5.074 1 98.56 343 SER B N 1
ATOM 6185 C CA . SER B 1 343 ? 15.812 15.172 4.484 1 98.56 343 SER B CA 1
ATOM 6186 C C . SER B 1 343 ? 15.719 14.398 3.174 1 98.56 343 SER B C 1
ATOM 6188 O O . SER B 1 343 ? 16.359 14.758 2.186 1 98.56 343 SER B O 1
ATOM 6190 N N . ALA B 1 344 ? 14.922 13.328 3.207 1 97.31 344 ALA B N 1
ATOM 6191 C CA . ALA B 1 344 ? 14.734 12.477 2.033 1 97.31 344 ALA B CA 1
ATOM 6192 C C . ALA B 1 344 ? 14.25 13.289 0.838 1 97.31 344 ALA B C 1
ATOM 6194 O O . ALA B 1 344 ? 14.625 13.016 -0.304 1 97.31 344 ALA B O 1
ATOM 6195 N N . SER B 1 345 ? 13.484 14.312 1.104 1 97.06 345 SER B N 1
ATOM 6196 C CA . SER B 1 345 ? 12.906 15.117 0.035 1 97.06 345 SER B CA 1
ATOM 6197 C C . SER B 1 345 ? 13.945 16.062 -0.568 1 97.06 345 SER B C 1
ATOM 6199 O O . SER B 1 345 ? 13.672 16.734 -1.568 1 97.06 345 SER B O 1
ATOM 6201 N N . PHE B 1 346 ? 15.102 16.078 -0.006 1 97.69 346 PHE B N 1
ATOM 6202 C CA . PHE B 1 346 ? 16.188 16.906 -0.537 1 97.69 346 PHE B CA 1
ATOM 6203 C C . PHE B 1 346 ? 17.359 16.031 -0.975 1 97.69 346 PHE B C 1
ATOM 6205 O O . PHE B 1 346 ? 18.453 16.547 -1.229 1 97.69 346 PHE B O 1
ATOM 6212 N N . ASP B 1 347 ? 17.172 14.75 -0.934 1 95.88 347 ASP B N 1
ATOM 6213 C CA . ASP B 1 347 ? 18.188 13.82 -1.412 1 95.88 347 ASP B CA 1
ATOM 6214 C C . ASP B 1 347 ? 18.328 13.898 -2.93 1 95.88 347 ASP B C 1
ATOM 6216 O O . ASP B 1 347 ? 17.391 13.594 -3.666 1 95.88 347 ASP B O 1
ATOM 6220 N N . GLU B 1 348 ? 19.422 14.242 -3.404 1 91.56 348 GLU B N 1
ATOM 6221 C CA . GLU B 1 348 ? 19.672 14.477 -4.824 1 91.56 348 GLU B CA 1
ATOM 6222 C C . GLU B 1 348 ? 19.562 13.18 -5.629 1 91.56 348 GLU B C 1
ATOM 6224 O O . GLU B 1 348 ? 19.422 13.219 -6.852 1 91.56 348 GLU B O 1
ATOM 6229 N N . ARG B 1 349 ? 19.609 12.117 -4.992 1 86.19 349 ARG B N 1
ATOM 6230 C CA . ARG B 1 349 ? 19.484 10.828 -5.664 1 86.19 349 ARG B CA 1
ATOM 6231 C C . ARG B 1 349 ? 18.031 10.555 -6.055 1 86.19 349 ARG B C 1
ATOM 6233 O O . ARG B 1 349 ? 17.766 9.758 -6.961 1 86.19 349 ARG B O 1
ATOM 6240 N N . ALA B 1 350 ? 17.109 11.273 -5.383 1 89.56 350 ALA B N 1
ATOM 6241 C CA . ALA B 1 350 ? 15.68 11.047 -5.609 1 89.56 350 ALA B CA 1
ATOM 6242 C C . ALA B 1 350 ? 15.023 12.281 -6.215 1 89.56 350 ALA B C 1
ATOM 6244 O O . ALA B 1 350 ? 14.023 12.172 -6.938 1 89.56 350 ALA B O 1
ATOM 6245 N N . PHE B 1 351 ? 15.562 13.414 -5.898 1 92 351 PHE B N 1
ATOM 6246 C CA . PHE B 1 351 ? 14.984 14.68 -6.352 1 92 351 PHE B CA 1
ATOM 6247 C C . PHE B 1 351 ? 15.992 15.461 -7.188 1 92 351 PHE B C 1
ATOM 6249 O O . PHE B 1 351 ? 17.109 15.742 -6.73 1 92 351 PHE B O 1
ATOM 6256 N N . GLU B 1 352 ? 15.492 15.797 -8.344 1 88.81 352 GLU B N 1
ATOM 6257 C CA . GLU B 1 352 ? 16.312 16.656 -9.188 1 88.81 352 GLU B CA 1
ATOM 6258 C C . GLU B 1 352 ? 16.422 18.062 -8.617 1 88.81 352 GLU B C 1
ATOM 6260 O O . GLU B 1 352 ? 15.414 18.688 -8.297 1 88.81 352 GLU B O 1
ATOM 6265 N N . SER B 1 353 ? 17.625 18.578 -8.484 1 93.38 353 SER B N 1
ATOM 6266 C CA . SER B 1 353 ? 17.844 19.922 -7.961 1 93.38 353 SER B CA 1
ATOM 6267 C C . SER B 1 353 ? 17 20.188 -6.723 1 93.38 353 SER B C 1
ATOM 6269 O O . SER B 1 353 ? 16.188 21.125 -6.691 1 93.38 353 SER B O 1
ATOM 6271 N N . PRO B 1 354 ? 17.203 19.422 -5.711 1 95.62 354 PRO B N 1
ATOM 6272 C CA . PRO B 1 354 ? 16.281 19.438 -4.566 1 95.62 354 PRO B CA 1
ATOM 6273 C C . PRO B 1 354 ? 16.234 20.797 -3.867 1 95.62 354 PRO B C 1
ATOM 6275 O O . PRO B 1 354 ? 15.258 21.109 -3.199 1 95.62 354 PRO B O 1
ATOM 6278 N N . ASP B 1 355 ? 17.266 21.625 -4.016 1 96.5 355 ASP B N 1
ATOM 6279 C CA . ASP B 1 355 ? 17.297 22.922 -3.334 1 96.5 355 ASP B CA 1
ATOM 6280 C C . ASP B 1 355 ? 16.484 23.953 -4.102 1 96.5 355 ASP B C 1
ATOM 6282 O O . ASP B 1 355 ? 16.188 25.031 -3.572 1 96.5 355 ASP B O 1
ATOM 6286 N N . GLU B 1 356 ? 16.141 23.594 -5.312 1 96.81 356 GLU B N 1
ATOM 6287 C CA . GLU B 1 356 ? 15.344 24.5 -6.133 1 96.81 356 GLU B CA 1
ATOM 6288 C C . GLU B 1 356 ? 13.852 24.234 -5.961 1 96.81 356 GLU B C 1
ATOM 6290 O O . GLU B 1 356 ? 13.445 23.094 -5.688 1 96.81 356 GLU B O 1
ATOM 6295 N N . PHE B 1 357 ? 13.109 25.328 -6.066 1 97.5 357 PHE B N 1
ATOM 6296 C CA . PHE B 1 357 ? 11.656 25.219 -6.074 1 97.5 357 PHE B CA 1
ATOM 6297 C C . PHE B 1 357 ? 11.148 24.891 -7.473 1 97.5 357 PHE B C 1
ATOM 6299 O O . PHE B 1 357 ? 11.211 25.719 -8.375 1 97.5 357 PHE B O 1
ATOM 6306 N N . ILE B 1 358 ? 10.75 23.656 -7.703 1 95.88 358 ILE B N 1
ATOM 6307 C CA . ILE B 1 358 ? 10.242 23.172 -8.984 1 95.88 358 ILE B CA 1
ATOM 6308 C C . ILE B 1 358 ? 8.844 22.594 -8.812 1 95.88 358 ILE B C 1
ATOM 6310 O O . ILE B 1 358 ? 8.68 21.484 -8.312 1 95.88 358 ILE B O 1
ATOM 6314 N N . PRO B 1 359 ? 7.887 23.453 -9.336 1 93.88 359 PRO B N 1
ATOM 6315 C CA . PRO B 1 359 ? 6.531 22.906 -9.258 1 93.88 359 PRO B CA 1
ATOM 6316 C C . PRO B 1 359 ? 6.336 21.703 -10.172 1 93.88 359 PRO B C 1
ATOM 6318 O O . PRO B 1 359 ? 7.039 21.562 -11.172 1 93.88 359 PRO B O 1
ATOM 6321 N N . GLN B 1 360 ? 5.562 20.703 -9.875 1 87.06 360 GLN B N 1
ATOM 6322 C CA . GLN B 1 360 ? 5.133 19.562 -10.672 1 87.06 360 GLN B CA 1
ATOM 6323 C C . GLN B 1 360 ? 6.207 18.469 -10.703 1 87.06 360 GLN B C 1
ATOM 6325 O O . GLN B 1 360 ? 6.461 17.875 -11.75 1 87.06 360 GLN B O 1
ATOM 6330 N N . ARG B 1 361 ? 6.977 18.406 -9.617 1 90.38 361 ARG B N 1
ATOM 6331 C CA . ARG B 1 361 ? 7.852 17.25 -9.453 1 90.38 361 ARG B CA 1
ATOM 6332 C C . ARG B 1 361 ? 7.051 15.945 -9.477 1 90.38 361 ARG B C 1
ATOM 6334 O O . AR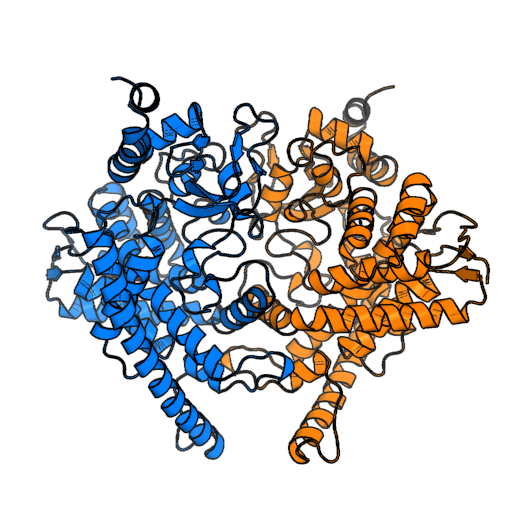G B 1 361 ? 5.82 15.969 -9.406 1 90.38 361 ARG B O 1
ATOM 6341 N N . ASN B 1 362 ? 7.801 14.867 -9.641 1 86.75 362 ASN B N 1
ATOM 6342 C CA . ASN B 1 362 ? 7.18 13.555 -9.523 1 86.75 362 ASN B CA 1
ATOM 6343 C C . ASN B 1 362 ? 6.547 13.359 -8.148 1 86.75 362 ASN B C 1
ATOM 6345 O O . ASN B 1 362 ? 7.258 13.258 -7.141 1 86.75 362 ASN B O 1
ATOM 6349 N N . TRP B 1 363 ? 5.293 13.219 -8.125 1 87.81 363 TRP B N 1
ATOM 6350 C CA . TRP B 1 363 ? 4.52 13.203 -6.883 1 87.81 363 TRP B CA 1
ATOM 6351 C C . TRP B 1 363 ? 4.848 11.961 -6.059 1 87.81 363 TRP B C 1
ATOM 6353 O O . TRP B 1 363 ? 4.73 11.977 -4.828 1 87.81 363 TRP B O 1
ATOM 6363 N N . TYR B 1 364 ? 5.316 10.922 -6.676 1 89.94 364 TYR B N 1
ATOM 6364 C CA . TYR B 1 364 ? 5.492 9.641 -6 1 89.94 364 TYR B CA 1
ATOM 6365 C C . TYR B 1 364 ? 6.711 9.672 -5.086 1 89.94 364 TYR B C 1
ATOM 6367 O O . TYR B 1 364 ? 6.891 8.781 -4.25 1 89.94 364 TYR B O 1
ATOM 6375 N N . ASN B 1 365 ? 7.504 10.648 -5.203 1 90.31 365 ASN B N 1
ATOM 6376 C CA . ASN B 1 365 ? 8.672 10.742 -4.336 1 90.31 365 ASN B CA 1
ATOM 6377 C C . ASN B 1 365 ? 8.367 11.531 -3.066 1 90.31 365 ASN B C 1
ATOM 6379 O O . ASN B 1 365 ? 9.133 11.484 -2.1 1 90.31 365 ASN B O 1
ATOM 6383 N N . TYR B 1 366 ? 7.23 12.266 -3.119 1 91.62 366 TYR B N 1
ATOM 6384 C CA . TYR B 1 366 ? 6.863 13.031 -1.934 1 91.62 366 TYR B CA 1
ATOM 6385 C C . TYR B 1 366 ? 6.434 12.117 -0.798 1 91.62 366 TYR B C 1
ATOM 6387 O O . TYR B 1 366 ? 5.848 11.055 -1.037 1 91.62 366 TYR B O 1
ATOM 6395 N N . CYS B 1 367 ? 6.676 12.508 0.387 1 92.75 367 CYS B N 1
ATOM 6396 C CA . CYS B 1 367 ? 6.25 11.758 1.564 1 92.75 367 CYS B CA 1
ATOM 6397 C C . CYS B 1 367 ? 5.324 12.594 2.439 1 92.75 367 CYS B C 1
ATOM 6399 O O . CYS B 1 367 ? 5.27 12.406 3.654 1 92.75 367 CYS B O 1
ATOM 6401 N N . HIS B 1 368 ? 4.621 13.555 1.804 1 94.19 368 HIS B N 1
ATOM 6402 C CA . HIS B 1 368 ? 3.76 14.445 2.566 1 94.19 368 HIS B CA 1
ATOM 6403 C C . HIS B 1 368 ? 2.734 13.664 3.381 1 94.19 368 HIS B C 1
ATOM 6405 O O . HIS B 1 368 ? 2.35 14.086 4.473 1 94.19 368 HIS B O 1
ATOM 6411 N N . PHE B 1 369 ? 2.346 12.555 2.83 1 95.44 369 PHE B N 1
ATOM 6412 C CA . PHE B 1 369 ? 1.28 11.789 3.469 1 95.44 369 PHE B CA 1
ATOM 6413 C C . PHE B 1 369 ? 1.802 10.453 3.979 1 95.44 369 PHE B C 1
ATOM 6415 O O . PHE B 1 369 ? 1.027 9.516 4.18 1 95.44 369 PHE B O 1
ATOM 6422 N N . GLY B 1 370 ? 3.096 10.375 4.137 1 94.62 370 GLY B N 1
ATOM 6423 C CA . GLY B 1 370 ? 3.709 9.148 4.617 1 94.62 370 GLY B CA 1
ATOM 6424 C C . GLY B 1 370 ? 4.078 8.188 3.498 1 94.62 370 GLY B C 1
ATOM 6425 O O . GLY B 1 370 ? 4.25 8.602 2.35 1 94.62 370 GLY B O 1
ATOM 6426 N N . PHE B 1 371 ? 4.297 6.945 3.885 1 93.75 371 PHE B N 1
ATOM 6427 C CA . PHE B 1 371 ? 4.73 5.93 2.93 1 93.75 371 PHE B CA 1
ATOM 6428 C C . PHE B 1 371 ? 4.391 4.535 3.432 1 93.75 371 PHE B C 1
ATOM 6430 O O . PHE B 1 371 ? 4.367 4.293 4.641 1 93.75 371 PHE B O 1
ATOM 6437 N N . GLY B 1 372 ? 4.09 3.68 2.43 1 91.75 372 GLY B N 1
ATOM 6438 C CA . GLY B 1 372 ? 3.867 2.285 2.771 1 91.75 372 GLY B CA 1
ATOM 6439 C C . GLY B 1 372 ? 2.514 2.033 3.41 1 91.75 372 GLY B C 1
ATOM 6440 O O . GLY B 1 372 ? 1.53 2.691 3.068 1 91.75 372 GLY B O 1
ATOM 6441 N N . SER B 1 373 ? 2.463 1.129 4.324 1 92.31 373 SER B N 1
ATOM 6442 C CA . SER B 1 373 ? 1.2 0.664 4.887 1 92.31 373 SER B CA 1
ATOM 6443 C C . SER B 1 373 ? 0.581 1.719 5.797 1 92.31 373 SER B C 1
ATOM 6445 O O . SER B 1 373 ? -0.629 1.708 6.035 1 92.31 373 SER B O 1
ATOM 6447 N N . HIS B 1 374 ? 1.377 2.639 6.25 1 94.75 374 HIS B N 1
ATOM 6448 C CA . HIS B 1 374 ? 0.851 3.637 7.176 1 94.75 374 HIS B CA 1
ATOM 6449 C C . HIS B 1 374 ? 0.725 5 6.5 1 94.75 374 HIS B C 1
ATOM 6451 O O . HIS B 1 374 ? 0.668 6.027 7.18 1 94.75 374 HIS B O 1
ATOM 6457 N N . GLU B 1 375 ? 0.733 4.934 5.18 1 94.75 375 GLU B N 1
ATOM 6458 C CA . GLU B 1 375 ? 0.393 6.164 4.473 1 94.75 375 GLU B CA 1
ATOM 6459 C C . GLU B 1 375 ? -0.967 6.695 4.918 1 94.75 375 GLU B C 1
ATOM 6461 O O . GLU B 1 375 ? -1.88 5.918 5.207 1 94.75 375 GLU B O 1
ATOM 6466 N N . CYS B 1 376 ? -1.099 7.91 4.883 1 95.75 376 CYS B N 1
ATOM 6467 C CA . CYS B 1 376 ? -2.26 8.602 5.43 1 95.75 376 CYS B CA 1
ATOM 6468 C C . CYS B 1 376 ? -3.541 8.141 4.75 1 95.75 376 CYS B C 1
ATOM 6470 O O . CYS B 1 376 ? -3.633 8.148 3.52 1 95.75 376 CYS B O 1
ATOM 6472 N N . LEU B 1 377 ? -4.523 7.797 5.531 1 94.81 377 LEU B N 1
ATOM 6473 C CA . LEU B 1 377 ? -5.848 7.414 5.043 1 94.81 377 LEU B CA 1
ATOM 6474 C C . LEU B 1 377 ? -6.5 8.562 4.281 1 94.81 377 LEU B C 1
ATOM 6476 O O . LEU B 1 377 ? -7.188 8.336 3.285 1 94.81 377 LEU B O 1
ATOM 6480 N N . GLY B 1 378 ? -6.242 9.797 4.719 1 95.38 378 GLY B N 1
ATOM 6481 C CA . GLY B 1 378 ? -6.883 10.977 4.164 1 95.38 378 GLY B CA 1
ATOM 6482 C C . GLY B 1 378 ? -6.086 11.625 3.049 1 95.38 378 GLY B C 1
ATOM 6483 O O . GLY B 1 378 ? -6.32 12.781 2.705 1 95.38 378 GLY B O 1
ATOM 6484 N N . ARG B 1 379 ? -5.18 10.906 2.459 1 95.75 379 ARG B N 1
ATOM 6485 C CA . ARG B 1 379 ? -4.234 11.516 1.526 1 95.75 379 ARG B CA 1
ATOM 6486 C C . ARG B 1 379 ? -4.961 12.156 0.349 1 95.75 379 ARG B C 1
ATOM 6488 O O . ARG B 1 379 ? -4.59 13.242 -0.102 1 95.75 379 ARG B O 1
ATOM 6495 N N . TYR B 1 380 ? -6.051 11.555 -0.141 1 96.88 380 TYR B N 1
ATOM 6496 C CA . TYR B 1 380 ? -6.711 12.094 -1.321 1 96.88 380 TYR B CA 1
ATOM 6497 C C . TYR B 1 380 ? -7.598 13.281 -0.954 1 96.88 380 TYR B C 1
ATOM 6499 O O . TYR B 1 380 ? -7.652 14.273 -1.683 1 96.88 380 TYR B O 1
ATOM 6507 N N . VAL B 1 381 ? -8.242 13.18 0.181 1 98 381 VAL B N 1
ATOM 6508 C CA . VAL B 1 381 ? -9.023 14.312 0.667 1 98 381 VAL B CA 1
ATOM 6509 C C . VAL B 1 381 ? -8.094 15.492 0.946 1 98 381 VAL B C 1
ATOM 6511 O O . VAL B 1 381 ? -8.359 16.609 0.498 1 98 381 VAL B O 1
ATOM 6514 N N . GLY B 1 382 ? -6.98 15.203 1.685 1 97.81 382 GLY B N 1
ATOM 6515 C CA . GLY B 1 382 ? -5.992 16.25 1.926 1 97.81 382 GLY B CA 1
ATOM 6516 C C . GLY B 1 382 ? -5.395 16.797 0.651 1 97.81 382 GLY B C 1
ATOM 6517 O O . GLY B 1 382 ? -5.035 17.984 0.593 1 97.81 382 GLY B O 1
ATOM 6518 N N . GLY B 1 383 ? -5.352 15.969 -0.364 1 97.25 383 GLY B N 1
ATOM 6519 C CA . GLY B 1 383 ? -4.77 16.328 -1.646 1 97.25 383 GLY B CA 1
ATOM 6520 C C . GLY B 1 383 ? -5.52 17.438 -2.354 1 97.25 383 GLY B C 1
ATOM 6521 O O . GLY B 1 383 ? -4.93 18.219 -3.113 1 97.25 383 GLY B O 1
ATOM 6522 N N . VAL B 1 384 ? -6.805 17.531 -2.084 1 98.19 384 VAL B N 1
ATOM 6523 C CA . VAL B 1 384 ? -7.578 18.578 -2.744 1 98.19 384 VAL B CA 1
ATOM 6524 C C . VAL B 1 384 ? -7.898 19.688 -1.748 1 98.19 384 VAL B C 1
ATOM 6526 O O . VAL B 1 384 ? -8.016 20.859 -2.127 1 98.19 384 VAL B O 1
ATOM 6529 N N . MET B 1 385 ? -7.938 19.359 -0.505 1 98.69 385 MET B N 1
ATOM 6530 C CA . MET B 1 385 ? -8.344 20.312 0.523 1 98.69 385 MET B CA 1
ATOM 6531 C C . MET B 1 385 ? -7.246 21.344 0.768 1 98.69 385 MET B C 1
ATOM 6533 O O . MET B 1 385 ? -7.504 22.547 0.749 1 98.69 385 MET B O 1
ATOM 6537 N N . ILE B 1 386 ? -6.016 20.922 0.952 1 98.81 386 ILE B N 1
ATOM 6538 C CA . ILE B 1 386 ? -4.91 21.797 1.33 1 98.81 386 ILE B CA 1
ATOM 6539 C C . ILE B 1 386 ? -4.672 22.828 0.231 1 98.81 386 ILE B C 1
ATOM 6541 O O . ILE B 1 386 ? -4.734 24.031 0.48 1 98.81 386 ILE B O 1
ATOM 6545 N N . PRO B 1 387 ? -4.57 22.391 -1.016 1 98.81 387 PRO B N 1
ATOM 6546 C CA . PRO B 1 387 ? -4.332 23.406 -2.047 1 98.81 387 PRO B CA 1
ATOM 6547 C C . PRO B 1 387 ? -5.52 24.344 -2.238 1 98.81 387 PRO B C 1
ATOM 6549 O O . PRO B 1 387 ? -5.332 25.531 -2.49 1 98.81 387 PRO B O 1
ATOM 6552 N N . GLU B 1 388 ? -6.711 23.828 -2.148 1 98.94 388 GLU B N 1
ATOM 6553 C CA . GLU B 1 388 ? -7.879 24.672 -2.344 1 98.94 388 GLU B CA 1
ATOM 6554 C C . GLU B 1 388 ? -7.98 25.734 -1.249 1 98.94 388 GLU B C 1
ATOM 6556 O O . GLU B 1 388 ? -8.359 26.875 -1.515 1 98.94 388 GLU B O 1
ATOM 6561 N N . MET B 1 389 ? -7.668 25.375 -0.034 1 98.94 389 MET B N 1
ATOM 6562 C CA . MET B 1 389 ? -7.672 26.328 1.066 1 98.94 389 MET B CA 1
ATOM 6563 C C . MET B 1 389 ? -6.652 27.438 0.821 1 98.94 389 MET B C 1
ATOM 6565 O O . MET B 1 389 ? -6.949 28.625 1.017 1 98.94 389 MET B O 1
ATOM 6569 N N . VAL B 1 390 ? -5.461 27.078 0.436 1 98.94 390 VAL B N 1
ATOM 6570 C CA . VAL B 1 390 ? -4.43 28.062 0.132 1 98.94 390 VAL B CA 1
ATOM 6571 C C . VAL B 1 390 ? -4.895 28.953 -1.015 1 98.94 390 VAL B C 1
ATOM 6573 O O . VAL B 1 390 ? -4.715 30.172 -0.971 1 98.94 390 VAL B O 1
ATOM 6576 N N . ARG B 1 391 ? -5.492 28.328 -2.035 1 98.88 391 ARG B N 1
ATOM 6577 C CA . ARG B 1 391 ? -5.961 29.031 -3.221 1 98.88 391 ARG B CA 1
ATOM 6578 C C . ARG B 1 391 ? -6.93 30.156 -2.844 1 98.88 391 ARG B C 1
ATOM 6580 O O . ARG B 1 391 ? -6.789 31.281 -3.307 1 98.88 391 ARG B O 1
ATOM 6587 N N . GLN B 1 392 ? -7.875 29.891 -1.959 1 98.69 392 GLN B N 1
ATOM 6588 C CA . GLN B 1 392 ? -8.883 30.875 -1.564 1 98.69 392 GLN B CA 1
ATOM 6589 C C . GLN B 1 392 ? -8.234 32.094 -0.894 1 98.69 392 GLN B C 1
ATOM 6591 O O . GLN B 1 392 ? -8.672 33.219 -1.092 1 98.69 392 GLN B O 1
ATOM 6596 N N . VAL B 1 393 ? -7.238 31.844 -0.114 1 98.69 393 VAL B N 1
ATOM 6597 C CA . VAL B 1 393 ? -6.531 32.938 0.553 1 98.69 393 VAL B CA 1
ATOM 6598 C C . VAL B 1 393 ? -5.797 33.781 -0.481 1 98.69 393 VAL B C 1
ATOM 6600 O O . VAL B 1 393 ? -5.855 35 -0.436 1 98.69 393 VAL B O 1
ATOM 6603 N N . LEU B 1 394 ? -5.172 33.156 -1.464 1 98.25 394 LEU B N 1
ATOM 6604 C CA . LEU B 1 394 ? -4.301 33.875 -2.4 1 98.25 394 LEU B CA 1
ATOM 6605 C C . LEU B 1 394 ? -5.117 34.562 -3.482 1 98.25 394 LEU B C 1
ATOM 6607 O O . LEU B 1 394 ? -4.586 35.375 -4.23 1 98.25 394 LEU B O 1
ATOM 6611 N N . LEU B 1 395 ? -6.379 34.219 -3.594 1 97.69 395 LEU B N 1
ATOM 6612 C CA . LEU B 1 395 ? -7.277 34.969 -4.488 1 97.69 395 LEU B CA 1
ATOM 6613 C C . LEU B 1 395 ? -7.555 36.344 -3.961 1 97.69 395 LEU B C 1
ATOM 6615 O O . LEU B 1 395 ? -8.047 37.219 -4.695 1 97.69 395 LEU B O 1
ATOM 6619 N N . ARG B 1 396 ? -7.223 36.562 -2.658 1 96.94 396 ARG B N 1
ATOM 6620 C CA . ARG B 1 396 ? -7.383 37.875 -2.09 1 96.94 396 ARG B CA 1
ATOM 6621 C C . ARG B 1 396 ? -6.312 38.844 -2.615 1 96.94 396 ARG B C 1
ATOM 6623 O O . ARG B 1 396 ? -5.164 38.438 -2.816 1 96.94 396 ARG B O 1
ATOM 6630 N N . GLN B 1 397 ? -6.703 40.094 -2.719 1 95.38 397 GLN B N 1
ATOM 6631 C CA . GLN B 1 397 ? -5.812 41.062 -3.334 1 95.38 397 GLN B CA 1
ATOM 6632 C C . GLN B 1 397 ? -4.91 41.719 -2.291 1 95.38 397 GLN B C 1
ATOM 6634 O O . GLN B 1 397 ? -5.359 42.031 -1.187 1 95.38 397 GLN B O 1
ATOM 6639 N N . ASN B 1 398 ? -3.707 41.906 -2.637 1 95.56 398 ASN B N 1
ATOM 6640 C CA . ASN B 1 398 ? -2.723 42.625 -1.825 1 95.56 398 ASN B CA 1
ATOM 6641 C C . ASN B 1 398 ? -2.645 42.031 -0.414 1 95.56 398 ASN B C 1
ATOM 6643 O O . ASN B 1 398 ? -2.725 42.781 0.568 1 95.56 398 ASN B O 1
ATOM 6647 N N . ILE B 1 399 ? -2.545 40.781 -0.322 1 96.44 399 ILE B N 1
ATOM 6648 C CA . ILE B 1 399 ? -2.482 40.094 0.97 1 96.44 399 ILE B CA 1
ATOM 6649 C C . ILE B 1 399 ? -1.134 40.375 1.631 1 96.44 399 ILE B C 1
ATOM 6651 O O . ILE B 1 399 ? -0.096 40.375 0.964 1 96.44 399 ILE B O 1
ATOM 6655 N N . THR B 1 400 ? -1.136 40.719 2.863 1 96.44 400 THR B N 1
ATOM 6656 C CA . THR B 1 400 ? 0.067 40.969 3.648 1 96.44 400 THR B CA 1
ATOM 6657 C C . THR B 1 400 ? -0.025 40.281 5.016 1 96.44 400 THR B C 1
ATOM 6659 O O . THR B 1 400 ? -1.123 40.062 5.527 1 96.44 400 THR B O 1
ATOM 6662 N N . ALA B 1 401 ? 1.105 39.938 5.496 1 96.56 401 ALA B N 1
ATOM 6663 C CA . ALA B 1 401 ? 1.19 39.406 6.852 1 96.56 401 ALA B CA 1
ATOM 6664 C C . ALA B 1 401 ? 1.785 40.406 7.816 1 96.56 401 ALA B C 1
ATOM 6666 O O . ALA B 1 401 ? 2.758 41.094 7.488 1 96.56 401 ALA B O 1
ATOM 6667 N N . LYS B 1 402 ? 1.215 40.5 8.945 1 91.44 402 LYS B N 1
ATOM 6668 C CA . LYS B 1 402 ? 1.697 41.438 9.961 1 91.44 402 LYS B CA 1
ATOM 6669 C C . LYS B 1 402 ? 2.967 40.906 10.633 1 91.44 402 LYS B C 1
ATOM 6671 O O . LYS B 1 402 ? 3.85 41.688 11 1 91.44 402 LYS B O 1
ATOM 6676 N N . ALA B 1 403 ? 3.004 39.719 10.898 1 95.12 403 ALA B N 1
ATOM 6677 C CA . ALA B 1 403 ? 4.098 39 11.555 1 95.12 403 ALA B CA 1
ATOM 6678 C C . ALA B 1 403 ? 4.145 37.531 11.102 1 95.12 403 ALA B C 1
ATOM 6680 O O . ALA B 1 403 ? 3.199 37.031 10.477 1 95.12 403 ALA B O 1
ATOM 6681 N N . PRO B 1 404 ? 5.273 36.875 11.336 1 96.88 404 PRO B N 1
ATOM 6682 C CA . PRO B 1 404 ? 5.297 35.438 11.062 1 96.88 404 PRO B CA 1
ATOM 6683 C C . PRO B 1 404 ? 4.344 34.656 11.953 1 96.88 404 PRO B C 1
ATOM 6685 O O . PRO B 1 404 ? 3.791 35.219 12.906 1 96.88 404 PRO B O 1
ATOM 6688 N N . ILE B 1 405 ? 4.141 33.406 11.625 1 98.25 405 ILE B N 1
ATOM 6689 C CA . ILE B 1 405 ? 3.312 32.531 12.438 1 98.25 405 ILE B CA 1
ATOM 6690 C C . ILE B 1 405 ? 3.842 32.5 13.867 1 98.25 405 ILE B C 1
ATOM 6692 O O . ILE B 1 405 ? 5.051 32.375 14.086 1 98.25 405 ILE B O 1
ATOM 6696 N N . ASP B 1 406 ? 2.971 32.656 14.797 1 98.12 406 ASP B N 1
ATOM 6697 C CA . ASP B 1 406 ? 3.277 32.438 16.203 1 98.12 406 ASP B CA 1
ATOM 6698 C C . ASP B 1 406 ? 2.879 31.047 16.641 1 98.12 406 ASP B C 1
ATOM 6700 O O . ASP B 1 406 ? 1.703 30.672 16.562 1 98.12 406 ASP B O 1
ATOM 6704 N N . TYR B 1 407 ? 3.855 30.25 17.031 1 96.62 407 TYR B N 1
ATOM 6705 C CA . TYR B 1 407 ? 3.605 28.891 17.484 1 96.62 407 TYR B CA 1
ATOM 6706 C C . TYR B 1 407 ? 3.367 28.844 18.984 1 96.62 407 TYR B C 1
ATOM 6708 O O . TYR B 1 407 ? 2.977 27.812 19.531 1 96.62 407 TYR B O 1
ATOM 6716 N N . LYS B 1 408 ? 3.691 29.984 19.562 1 93.25 408 LYS B N 1
ATOM 6717 C CA . LYS B 1 408 ? 3.656 30.062 21.016 1 93.25 408 LYS B CA 1
ATOM 6718 C C . LYS B 1 408 ? 4.496 28.953 21.641 1 93.25 408 LYS B C 1
ATOM 6720 O O . LYS B 1 408 ? 5.652 28.75 21.25 1 93.25 408 LYS B O 1
ATOM 6725 N N . SER B 1 409 ? 4.152 28.094 22.5 1 87.88 409 SER B N 1
ATOM 6726 C CA . SER B 1 409 ? 4.996 27.078 23.109 1 87.88 409 SER B CA 1
ATOM 6727 C C . SER B 1 409 ? 4.617 25.688 22.625 1 87.88 409 SER B C 1
ATOM 6729 O O . SER B 1 409 ? 4.992 24.672 23.234 1 87.88 409 SER B O 1
ATOM 6731 N N . GLY B 1 410 ? 3.877 25.672 21.547 1 91.25 410 GLY B N 1
ATOM 6732 C CA . GLY B 1 410 ? 3.453 24.375 21.047 1 91.25 410 GLY B CA 1
ATOM 6733 C C . GLY B 1 410 ? 4.016 24.047 19.688 1 91.25 410 GLY B C 1
ATOM 6734 O O . GLY B 1 410 ? 4.77 24.828 19.109 1 91.25 410 GLY B O 1
ATOM 6735 N N . PRO B 1 411 ? 3.711 22.891 19.203 1 94.75 411 PRO B N 1
ATOM 6736 C CA . PRO B 1 411 ? 4.273 22.406 17.953 1 94.75 411 PRO B CA 1
ATOM 6737 C C . PRO B 1 411 ? 3.469 22.859 16.734 1 94.75 411 PRO B C 1
ATOM 6739 O O . PRO B 1 411 ? 3.93 22.719 15.594 1 94.75 411 PRO B O 1
ATOM 6742 N N . PHE B 1 412 ? 2.295 23.469 16.922 1 97.5 412 PHE B N 1
ATOM 6743 C CA . PHE B 1 412 ? 1.419 23.828 15.812 1 97.5 412 PHE B CA 1
ATOM 6744 C C . PHE B 1 412 ? 1.322 25.344 15.664 1 97.5 412 PHE B C 1
ATOM 6746 O O . PHE B 1 412 ? 1.485 26.078 16.641 1 97.5 412 PHE B O 1
ATOM 6753 N N . PRO B 1 413 ? 1.049 25.781 14.383 1 98.25 413 PRO B N 1
ATOM 6754 C CA . PRO B 1 413 ? 0.706 27.203 14.266 1 98.25 413 PRO B CA 1
ATOM 6755 C C . PRO B 1 413 ? -0.456 27.609 15.172 1 98.25 413 PRO B C 1
ATOM 6757 O O . PRO B 1 413 ? -1.478 26.922 15.211 1 98.25 413 PRO B O 1
ATOM 6760 N N . GLU B 1 414 ? -0.251 28.734 15.875 1 98.19 414 GLU B N 1
ATOM 6761 C CA . GLU B 1 414 ? -1.28 29.156 16.828 1 98.19 414 GLU B CA 1
ATOM 6762 C C . GLU B 1 414 ? -1.912 30.484 16.391 1 98.19 414 GLU B C 1
ATOM 6764 O O . GLU B 1 414 ? -3.068 30.75 16.719 1 98.19 414 GLU B O 1
ATOM 6769 N N . GLN B 1 415 ? -1.11 31.234 15.703 1 98.19 415 GLN B N 1
ATOM 6770 C CA . GLN B 1 415 ? -1.599 32.531 15.281 1 98.19 415 GLN B CA 1
ATOM 6771 C C . GLN B 1 4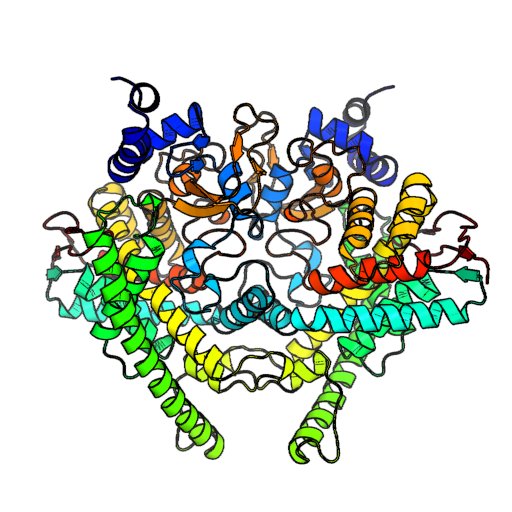15 ? -0.856 33.031 14.039 1 98.19 415 GLN B C 1
ATOM 6773 O O . GLN B 1 415 ? 0.362 32.875 13.938 1 98.19 415 GLN B O 1
ATOM 6778 N N . TYR B 1 416 ? -1.526 33.531 13.102 1 98.62 416 TYR B N 1
ATOM 6779 C CA . TYR B 1 416 ? -1.005 34.156 11.883 1 98.62 416 TYR B CA 1
ATOM 6780 C C . TYR B 1 416 ? -1.969 35.188 11.336 1 98.62 416 TYR B C 1
ATOM 6782 O O . TYR B 1 416 ? -3.045 34.844 10.836 1 98.62 416 TYR B O 1
ATOM 6790 N N . ASP B 1 417 ? -1.61 36.438 11.438 1 98.25 417 ASP B N 1
ATOM 6791 C CA . ASP B 1 417 ? -2.506 37.531 11.094 1 98.25 417 ASP B CA 1
ATOM 6792 C C . ASP B 1 417 ? -2.262 38.031 9.664 1 98.25 417 ASP B C 1
ATOM 6794 O O . ASP B 1 417 ? -1.154 38.438 9.328 1 98.25 417 ASP B O 1
ATOM 6798 N N . LEU B 1 418 ? -3.316 38 8.836 1 98.19 418 LEU B N 1
ATOM 6799 C CA . LEU B 1 418 ? -3.266 38.438 7.441 1 98.19 418 LEU B CA 1
ATOM 6800 C C . LEU B 1 418 ? -4.234 39.594 7.199 1 98.19 418 LEU B C 1
ATOM 6802 O O . LEU B 1 418 ? -5.25 39.719 7.891 1 98.19 418 LEU B O 1
ATOM 6806 N N . SER B 1 419 ? -3.869 40.406 6.25 1 97.75 419 SER B N 1
ATOM 6807 C CA . SER B 1 419 ? -4.742 41.469 5.773 1 97.75 419 SER B CA 1
ATOM 6808 C C . SER B 1 419 ? -4.703 41.594 4.254 1 97.75 419 SER B C 1
ATOM 6810 O O . SER B 1 419 ? -3.746 41.156 3.617 1 97.75 419 SER B O 1
ATOM 6812 N N . TRP B 1 420 ? -5.789 42.094 3.68 1 96.44 420 TRP B N 1
ATOM 6813 C CA . TRP B 1 420 ? -5.859 42.281 2.238 1 96.44 420 TRP B CA 1
ATOM 6814 C C . TRP B 1 420 ? -6.785 43.469 1.903 1 96.44 420 TRP B C 1
ATOM 6816 O O . TRP B 1 420 ? -7.473 43.969 2.781 1 96.44 420 TRP B O 1
ATOM 6826 N N . THR B 1 421 ? -6.707 43.938 0.677 1 93.12 421 THR B N 1
ATOM 6827 C CA . THR B 1 421 ? -7.555 45.031 0.211 1 93.12 421 THR B CA 1
ATOM 6828 C C . THR B 1 421 ? -8.93 44.5 -0.199 1 93.12 421 THR B C 1
ATOM 6830 O O . THR B 1 421 ? -9.039 43.438 -0.821 1 93.12 421 THR B O 1
ATOM 6833 N N . MET B 1 422 ? -9.977 45.188 0.229 1 86.5 422 MET B N 1
ATOM 6834 C CA . MET B 1 422 ? -11.336 44.812 -0.118 1 86.5 422 MET B CA 1
ATOM 6835 C C . MET B 1 422 ? -11.719 45.344 -1.495 1 86.5 422 MET B C 1
ATOM 6837 O O . MET B 1 422 ? -11.219 46.406 -1.919 1 86.5 422 MET B O 1
#

InterPro domains:
  IPR001128 Cytochrome P450 [PF00067] (132-281)
  IPR001128 Cytochrome P450 [PF00067] (296-395)
  IPR017972 Cytochrome P450, conserved site [PS00086] (369-378)
  IPR036396 Cytochrome P450 superfamily [G3DSA:1.10.630.10] (11-417)
  IPR036396 Cytochrome P450 superfamily [SSF48264] (25-404)